Protein AF-0000000066535238 (afdb_homodimer)

Structure (mmCIF, N/CA/C/O backbone):
data_AF-0000000066535238-model_v1
#
loop_
_entity.id
_entity.type
_entity.pdbx_description
1 polymer 'Tripartite motif-containing 43A'
#
loop_
_atom_site.group_PDB
_atom_site.id
_atom_site.type_symbol
_atom_site.label_atom_id
_atom_site.label_alt_id
_atom_site.label_comp_id
_atom_site.label_asym_id
_atom_site.label_entity_id
_atom_site.label_seq_id
_atom_site.pdbx_PDB_ins_code
_atom_site.Cartn_x
_atom_site.Cartn_y
_atom_site.Cartn_z
_atom_site.occupancy
_atom_site.B_iso_or_equiv
_atom_site.auth_seq_id
_atom_site.auth_comp_id
_atom_site.auth_asym_id
_atom_site.auth_atom_id
_atom_site.pdbx_PDB_model_num
ATOM 1 N N . MET A 1 1 ? 0.594 -81.688 -51.312 1 40.34 1 MET A N 1
ATOM 2 C CA . MET A 1 1 ? -0.608 -80.875 -51.281 1 40.34 1 MET A CA 1
ATOM 3 C C . MET A 1 1 ? -0.883 -80.312 -49.906 1 40.34 1 MET A C 1
ATOM 5 O O . MET A 1 1 ? -1.292 -79.125 -49.75 1 40.34 1 MET A O 1
ATOM 9 N N . GLU A 1 2 ? -0.743 -81.188 -48.906 1 46.72 2 GLU A N 1
ATOM 10 C CA . GLU A 1 2 ? -0.999 -80.75 -47.531 1 46.72 2 GLU A CA 1
ATOM 11 C C . GLU A 1 2 ? 0.045 -79.75 -47.062 1 46.72 2 GLU A C 1
ATOM 13 O O . GLU A 1 2 ? -0.283 -78.812 -46.344 1 46.72 2 GLU A O 1
ATOM 18 N N . SER A 1 3 ? 1.258 -80 -47.406 1 51.59 3 SER A N 1
ATOM 19 C CA . SER A 1 3 ? 2.34 -79.125 -47.031 1 51.59 3 SER A CA 1
ATOM 20 C C . SER A 1 3 ? 2.143 -77.688 -47.625 1 51.59 3 SER A C 1
ATOM 22 O O . SER A 1 3 ? 2.424 -76.688 -47 1 51.59 3 SER A O 1
ATOM 24 N N . ASP A 1 4 ? 1.755 -77.688 -48.781 1 52.88 4 ASP A N 1
ATOM 25 C CA . ASP A 1 4 ? 1.523 -76.438 -49.5 1 52.88 4 ASP A CA 1
ATOM 26 C C . ASP A 1 4 ? 0.381 -75.625 -48.906 1 52.88 4 ASP A C 1
ATOM 28 O O . ASP A 1 4 ? 0.421 -74.375 -48.875 1 52.88 4 ASP A O 1
ATOM 32 N N . ASN A 1 5 ? -0.603 -76.312 -48.406 1 52.34 5 ASN A N 1
ATOM 33 C CA . ASN A 1 5 ? -1.751 -75.625 -47.781 1 52.34 5 ASN A CA 1
ATOM 34 C C . ASN A 1 5 ? -1.382 -75 -46.438 1 52.34 5 ASN A C 1
ATOM 36 O O . ASN A 1 5 ? -1.875 -73.938 -46.094 1 52.34 5 ASN A O 1
ATOM 40 N N . LEU A 1 6 ? -0.506 -75.625 -45.781 1 57 6 LEU A N 1
ATOM 41 C CA . LEU A 1 6 ? -0.069 -75.125 -44.5 1 57 6 LEU A CA 1
ATOM 42 C C . LEU A 1 6 ? 0.792 -73.875 -44.719 1 57 6 LEU A C 1
ATOM 44 O O . LEU A 1 6 ? 0.674 -72.875 -43.969 1 57 6 LEU A O 1
ATOM 48 N N . GLN A 1 7 ? 1.728 -74 -45.719 1 57.88 7 GLN A N 1
ATOM 49 C CA . GLN A 1 7 ? 2.547 -72.812 -46.031 1 57.88 7 GLN A CA 1
ATOM 50 C C . GLN A 1 7 ? 1.679 -71.625 -46.438 1 57.88 7 GLN A C 1
ATOM 52 O O . GLN A 1 7 ? 1.941 -70.5 -46.031 1 57.88 7 GLN A O 1
ATOM 57 N N . ALA A 1 8 ? 0.732 -71.875 -47.281 1 61.03 8 ALA A N 1
ATOM 58 C CA . ALA A 1 8 ? -0.195 -70.812 -47.688 1 61.03 8 ALA A CA 1
ATOM 59 C C . ALA A 1 8 ? -1 -70.312 -46.531 1 61.03 8 ALA A C 1
ATOM 61 O O . ALA A 1 8 ? -1.227 -69.062 -46.406 1 61.03 8 ALA A O 1
ATOM 62 N N . SER A 1 9 ? -1.374 -71.125 -45.656 1 62.19 9 SER A N 1
ATOM 63 C CA . SER A 1 9 ? -2.123 -70.75 -44.469 1 62.19 9 SER A CA 1
ATOM 64 C C . SER A 1 9 ? -1.26 -69.875 -43.531 1 62.19 9 SER A C 1
ATOM 66 O O . SER A 1 9 ? -1.746 -68.938 -42.906 1 62.19 9 SER A O 1
ATOM 68 N N . GLN A 1 10 ? 0.056 -70.25 -43.562 1 62.75 10 GLN A N 1
ATOM 69 C CA . GLN A 1 10 ? 0.983 -69.5 -42.719 1 62.75 10 GLN A CA 1
ATOM 70 C C . GLN A 1 10 ? 1.184 -68.062 -43.219 1 62.75 10 GLN A C 1
ATOM 72 O O . GLN A 1 10 ? 1.312 -67.125 -42.438 1 62.75 10 GLN A O 1
ATOM 77 N N . GLU A 1 11 ? 1.22 -68 -44.469 1 66.06 11 GLU A N 1
ATOM 78 C CA . GLU A 1 11 ? 1.407 -66.688 -45.062 1 66.06 11 GLU A CA 1
ATOM 79 C C . GLU A 1 11 ? 0.218 -65.75 -44.781 1 66.06 11 GLU A C 1
ATOM 81 O O . GLU A 1 11 ? 0.387 -64.562 -44.562 1 66.06 11 GLU A O 1
ATOM 86 N N . ILE A 1 12 ? -0.938 -66.375 -44.656 1 71.44 12 ILE A N 1
ATOM 87 C CA . ILE A 1 12 ? -2.158 -65.625 -44.406 1 71.44 12 ILE A CA 1
ATOM 88 C C . ILE A 1 12 ? -2.23 -65.25 -42.938 1 71.44 12 ILE A C 1
ATOM 90 O O . ILE A 1 12 ? -2.848 -64.188 -42.594 1 71.44 12 ILE A O 1
ATOM 94 N N . LEU A 1 13 ? -1.523 -65.938 -42.188 1 79.62 13 LEU A N 1
ATOM 95 C CA . LEU A 1 13 ? -1.615 -65.688 -40.75 1 79.62 13 LEU A CA 1
ATOM 96 C C . LEU A 1 13 ? -0.354 -65 -40.219 1 79.62 13 LEU A C 1
ATOM 98 O O . LEU A 1 13 ? 0.023 -65.188 -39.062 1 79.62 13 LEU A O 1
ATOM 102 N N . THR A 1 14 ? 0.366 -64.438 -41.156 1 80.5 14 THR A N 1
ATOM 103 C CA . THR A 1 14 ? 1.598 -63.719 -40.812 1 80.5 14 THR A CA 1
ATOM 104 C C . THR A 1 14 ? 1.37 -62.219 -40.75 1 80.5 14 THR A C 1
ATOM 106 O O . THR A 1 14 ? 0.759 -61.625 -41.656 1 80.5 14 THR A O 1
ATOM 109 N N . CYS A 1 15 ? 1.769 -61.625 -39.688 1 83.81 15 CYS A N 1
ATOM 110 C CA . CYS A 1 15 ? 1.675 -60.188 -39.531 1 83.81 15 CYS A CA 1
ATOM 111 C C . CYS A 1 15 ? 2.658 -59.469 -40.438 1 83.81 15 CYS A C 1
ATOM 113 O O . CYS A 1 15 ? 3.852 -59.75 -40.438 1 83.81 15 CYS A O 1
ATOM 115 N N . PHE A 1 16 ? 2.217 -58.469 -41.125 1 83.5 16 PHE A N 1
ATOM 116 C CA . PHE A 1 16 ? 3.025 -57.75 -42.094 1 83.5 16 PHE A CA 1
ATOM 117 C C . PHE A 1 16 ? 4.086 -56.906 -41.406 1 83.5 16 PHE A C 1
ATOM 119 O O . PHE A 1 16 ? 5.07 -56.5 -42.031 1 83.5 16 PHE A O 1
ATOM 126 N N . ILE A 1 17 ? 3.947 -56.688 -40.125 1 80.25 17 ILE A N 1
ATOM 127 C CA . ILE A 1 17 ? 4.859 -55.781 -39.406 1 80.25 17 ILE A CA 1
ATOM 128 C C . ILE A 1 17 ? 5.988 -56.594 -38.781 1 80.25 17 ILE A C 1
ATOM 130 O O . ILE A 1 17 ? 7.164 -56.312 -39.031 1 80.25 17 ILE A O 1
ATOM 134 N N . CYS A 1 18 ? 5.648 -57.531 -38 1 74.81 18 CYS A N 1
ATOM 135 C CA . CYS A 1 18 ? 6.672 -58.281 -37.312 1 74.81 18 CYS A CA 1
ATOM 136 C C . CYS A 1 18 ? 7.078 -59.531 -38.094 1 74.81 18 CYS A C 1
ATOM 138 O O . CYS A 1 18 ? 8.078 -60.188 -37.781 1 74.81 18 CYS A O 1
ATOM 140 N N . LEU A 1 19 ? 6.293 -59.938 -39.156 1 76.5 19 LEU A N 1
ATOM 141 C CA . LEU A 1 19 ? 6.52 -61.062 -40.062 1 76.5 19 LEU A CA 1
ATOM 142 C C . LEU A 1 19 ? 6.426 -62.406 -39.312 1 76.5 19 LEU A C 1
ATOM 144 O O . LEU A 1 19 ? 7.016 -63.406 -39.719 1 76.5 19 LEU A O 1
ATOM 148 N N . GLY A 1 20 ? 5.762 -62.344 -38.219 1 76.25 20 GLY A N 1
ATOM 149 C CA . GLY A 1 20 ? 5.449 -63.562 -37.469 1 76.25 20 GLY A CA 1
ATOM 150 C C . GLY A 1 20 ? 3.967 -63.875 -37.406 1 76.25 20 GLY A C 1
ATOM 151 O O . GLY A 1 20 ? 3.154 -63.125 -37.969 1 76.25 20 GLY A O 1
ATOM 152 N N . ILE A 1 21 ? 3.68 -65.062 -36.906 1 77.5 21 ILE A N 1
ATOM 153 C CA . ILE A 1 21 ? 2.281 -65.438 -36.719 1 77.5 21 ILE A CA 1
ATOM 154 C C . ILE A 1 21 ? 1.603 -64.5 -35.75 1 77.5 21 ILE A C 1
ATOM 156 O O . ILE A 1 21 ? 2.197 -64.062 -34.75 1 77.5 21 ILE A O 1
ATOM 160 N N . PHE A 1 22 ? 0.387 -64.188 -36.094 1 78.75 22 PHE A N 1
ATOM 161 C CA . PHE A 1 22 ? -0.356 -63.219 -35.281 1 78.75 22 PHE A CA 1
ATOM 162 C C . PHE A 1 22 ? -0.36 -63.594 -33.812 1 78.75 22 PHE A C 1
ATOM 164 O O . PHE A 1 22 ? -0.646 -64.75 -33.469 1 78.75 22 PHE A O 1
ATOM 171 N N . THR A 1 23 ? 0.102 -62.781 -32.938 1 72.44 23 THR A N 1
ATOM 172 C CA . THR A 1 23 ? 0.005 -63.031 -31.5 1 72.44 23 THR A CA 1
ATOM 173 C C . THR A 1 23 ? -1.362 -62.625 -30.969 1 72.44 23 THR A C 1
ATOM 175 O O . THR A 1 23 ? -1.988 -63.344 -30.203 1 72.44 23 THR A O 1
ATOM 178 N N . ASP A 1 24 ? -1.733 -61.469 -31.234 1 75 24 ASP A N 1
ATOM 179 C CA . ASP A 1 24 ? -3.061 -60.906 -30.984 1 75 24 ASP A CA 1
ATOM 180 C C . ASP A 1 24 ? -3.613 -60.25 -32.25 1 75 24 ASP A C 1
ATOM 182 O O . ASP A 1 24 ? -3.373 -59.062 -32.5 1 75 24 ASP A O 1
ATOM 186 N N . LEU A 1 25 ? -4.391 -61.156 -32.938 1 81.44 25 LEU A N 1
ATOM 187 C CA . LEU A 1 25 ? -4.863 -60.719 -34.281 1 81.44 25 LEU A CA 1
ATOM 188 C C . LEU A 1 25 ? -5.922 -59.625 -34.125 1 81.44 25 LEU A C 1
ATOM 190 O O . LEU A 1 25 ? -6.926 -59.812 -33.438 1 81.44 25 LEU A O 1
ATOM 194 N N . VAL A 1 26 ? -5.586 -58.5 -34.656 1 82.81 26 VAL A N 1
ATOM 195 C CA . VAL A 1 26 ? -6.551 -57.406 -34.688 1 82.81 26 VAL A CA 1
ATOM 196 C C . VAL A 1 26 ? -6.711 -56.906 -36.125 1 82.81 26 VAL A C 1
ATOM 198 O O . VAL A 1 26 ? -5.832 -57.094 -36.969 1 82.81 26 VAL A O 1
ATOM 201 N N . LEU A 1 27 ? -7.934 -56.344 -36.375 1 84.62 27 LEU A N 1
ATOM 202 C CA . LEU A 1 27 ? -8.219 -55.812 -37.688 1 84.62 27 LEU A CA 1
ATOM 203 C C . LEU A 1 27 ? -8.297 -54.281 -37.625 1 84.62 27 LEU A C 1
ATOM 205 O O . LEU A 1 27 ? -8.875 -53.719 -36.688 1 84.62 27 LEU A O 1
ATOM 209 N N . THR A 1 28 ? -7.559 -53.656 -38.531 1 85.06 28 THR A N 1
ATOM 210 C CA . THR A 1 28 ? -7.691 -52.219 -38.688 1 85.06 28 THR A CA 1
ATOM 211 C C . THR A 1 28 ? -9.039 -51.844 -39.312 1 85.06 28 THR A C 1
ATOM 213 O O . THR A 1 28 ? -9.805 -52.75 -39.688 1 85.06 28 THR A O 1
ATOM 216 N N . ARG A 1 29 ? -9.375 -50.562 -39.312 1 84 29 ARG A N 1
ATOM 217 C CA . ARG A 1 29 ? -10.633 -50.094 -39.906 1 84 29 ARG A CA 1
ATOM 218 C C . ARG A 1 29 ? -10.758 -50.5 -41.375 1 84 29 ARG A C 1
ATOM 220 O O . ARG A 1 29 ? -11.852 -50.812 -41.844 1 84 29 ARG A O 1
ATOM 227 N N . CYS A 1 30 ? -9.688 -50.594 -42.094 1 84.31 30 CYS A N 1
ATOM 228 C CA . CYS A 1 30 ? -9.703 -50.938 -43.531 1 84.31 30 CYS A CA 1
ATOM 229 C C . CYS A 1 30 ? -9.812 -52.469 -43.688 1 84.31 30 CYS A C 1
ATOM 231 O O . CYS A 1 30 ? -9.969 -52.938 -44.812 1 84.31 30 CYS A O 1
ATOM 233 N N . GLY A 1 31 ? -9.625 -53.188 -42.531 1 82.31 31 GLY A N 1
ATOM 234 C CA . GLY A 1 31 ? -9.844 -54.625 -42.562 1 82.31 31 GLY A CA 1
ATOM 235 C C . GLY A 1 31 ? -8.547 -55.406 -42.625 1 82.31 31 GLY A C 1
ATOM 236 O O . GLY A 1 31 ? -8.57 -56.656 -42.625 1 82.31 31 GLY A O 1
ATOM 237 N N . HIS A 1 32 ? -7.488 -54.75 -42.719 1 84.38 32 HIS A N 1
ATOM 238 C CA . HIS A 1 32 ? -6.219 -55.469 -42.75 1 84.38 32 HIS A CA 1
ATOM 239 C C . HIS A 1 32 ? -5.848 -56 -41.375 1 84.38 32 HIS A C 1
ATOM 241 O O . HIS A 1 32 ? -6.035 -55.281 -40.375 1 84.38 32 HIS A O 1
ATOM 247 N N . PRO A 1 33 ? -5.352 -57.25 -41.344 1 85 33 PRO A N 1
ATOM 248 C CA . PRO A 1 33 ? -5.031 -57.875 -40.062 1 85 33 PRO A CA 1
ATOM 249 C C . PRO A 1 33 ? -3.598 -57.594 -39.594 1 85 33 PRO A C 1
ATOM 251 O O . PRO A 1 33 ? -2.686 -57.562 -40.438 1 85 33 PRO A O 1
ATOM 254 N N . PHE A 1 34 ? -3.357 -57.312 -38.344 1 85.56 34 PHE A N 1
ATOM 255 C CA . PHE A 1 34 ? -2.051 -57.094 -37.719 1 85.56 34 PHE A CA 1
ATOM 256 C C . PHE A 1 34 ? -2.061 -57.594 -36.281 1 85.56 34 PHE A C 1
ATOM 258 O O . PHE A 1 34 ? -3.119 -57.906 -35.75 1 85.56 34 PHE A O 1
ATOM 265 N N . CYS A 1 35 ? -0.844 -57.812 -35.75 1 79.88 35 CYS A N 1
ATOM 266 C CA . CYS A 1 35 ? -0.789 -57.969 -34.312 1 79.88 35 CYS A CA 1
ATOM 267 C C . CYS A 1 35 ? -1.146 -56.656 -33.625 1 79.88 35 CYS A C 1
ATOM 269 O O . CYS A 1 35 ? -0.739 -55.594 -34.062 1 79.88 35 CYS A O 1
ATOM 271 N N . ARG A 1 36 ? -1.947 -56.688 -32.625 1 76.75 36 ARG A N 1
ATOM 272 C CA . ARG A 1 36 ? -2.305 -55.5 -31.875 1 76.75 36 ARG A CA 1
ATOM 273 C C . ARG A 1 36 ? -1.062 -54.688 -31.484 1 76.75 36 ARG A C 1
ATOM 275 O O . ARG A 1 36 ? -0.997 -53.5 -31.703 1 76.75 36 ARG A O 1
ATOM 282 N N . ALA A 1 37 ? -0.144 -55.438 -31 1 75.5 37 ALA A N 1
ATOM 283 C CA . ALA A 1 37 ? 1.074 -54.781 -30.531 1 75.5 37 ALA A CA 1
ATOM 284 C C . ALA A 1 37 ? 1.844 -54.156 -31.672 1 75.5 37 ALA A C 1
ATOM 286 O O . ALA A 1 37 ? 2.385 -53.062 -31.531 1 75.5 37 ALA A O 1
ATOM 287 N N . CYS A 1 38 ? 1.914 -54.906 -32.812 1 79.06 38 CYS A N 1
ATOM 288 C CA . CYS A 1 38 ? 2.627 -54.375 -33.969 1 79.06 38 CYS A CA 1
ATOM 289 C C . CYS A 1 38 ? 2.006 -53.094 -34.469 1 79.06 38 CYS A C 1
ATOM 291 O O . CYS A 1 38 ? 2.721 -52.125 -34.781 1 79.06 38 CYS A O 1
ATOM 293 N N . LEU A 1 39 ? 0.75 -53.031 -34.438 1 79.62 39 LEU A N 1
ATOM 294 C CA . LEU A 1 39 ? 0.055 -51.844 -34.906 1 79.62 39 LEU A CA 1
ATOM 295 C C . LEU A 1 39 ? 0.304 -50.656 -33.969 1 79.62 39 LEU A C 1
ATOM 297 O O . LEU A 1 39 ? 0.546 -49.531 -34.406 1 79.62 39 LEU A O 1
ATOM 301 N N . LEU A 1 40 ? 0.196 -50.906 -32.688 1 75.56 40 LEU A N 1
ATOM 302 C CA . LEU A 1 40 ? 0.366 -49.875 -31.688 1 75.56 40 LEU A CA 1
ATOM 303 C C . LEU A 1 40 ? 1.784 -49.312 -31.719 1 75.56 40 LEU A C 1
ATOM 305 O O . LEU A 1 40 ? 1.978 -48.094 -31.641 1 75.56 40 LEU A O 1
ATOM 309 N N . LEU A 1 41 ? 2.717 -50.25 -31.844 1 74.19 41 LEU A N 1
ATOM 310 C CA . LEU A 1 41 ? 4.117 -49.844 -31.844 1 74.19 41 LEU A CA 1
ATOM 311 C C . LEU A 1 41 ? 4.469 -49.094 -33.125 1 74.19 41 LEU A C 1
ATOM 313 O O . LEU A 1 41 ? 5.266 -48.156 -33.094 1 74.19 41 LEU A O 1
ATOM 317 N N . PHE A 1 42 ? 3.855 -49.594 -34.156 1 77.06 42 PHE A N 1
ATOM 318 C CA . PHE A 1 42 ? 4.051 -48.906 -35.438 1 77.06 42 PHE A CA 1
ATOM 319 C C . PHE A 1 42 ? 3.592 -47.438 -35.344 1 77.06 42 PHE A C 1
ATOM 321 O O . PHE A 1 42 ? 4.281 -46.531 -35.812 1 77.06 42 PHE A O 1
ATOM 328 N N . SER A 1 43 ? 2.523 -47.188 -34.688 1 73.69 43 SER A N 1
ATOM 329 C CA . SER A 1 43 ? 1.94 -45.844 -34.594 1 73.69 43 SER A CA 1
ATOM 330 C C . SER A 1 43 ? 2.703 -45 -33.594 1 73.69 43 SER A C 1
ATOM 332 O O . SER A 1 43 ? 2.826 -43.781 -33.781 1 73.69 43 SER A O 1
ATOM 334 N N . ALA A 1 44 ? 3.096 -45.594 -32.531 1 67.88 44 ALA A N 1
ATOM 335 C CA . ALA A 1 44 ? 3.818 -44.844 -31.5 1 67.88 44 ALA A CA 1
ATOM 336 C C . ALA A 1 44 ? 5.129 -44.281 -32.062 1 67.88 44 ALA A C 1
ATOM 338 O O . ALA A 1 44 ? 5.523 -43.156 -31.703 1 67.88 44 ALA A O 1
ATOM 339 N N . ASP A 1 45 ? 5.828 -45.094 -32.844 1 61.56 45 ASP A N 1
ATOM 340 C CA . ASP A 1 45 ? 7.125 -44.688 -33.375 1 61.56 45 ASP A CA 1
ATOM 341 C C . ASP A 1 45 ? 6.984 -43.5 -34.344 1 61.56 45 ASP A C 1
ATOM 343 O O . ASP A 1 45 ? 7.875 -42.656 -34.406 1 61.56 45 ASP A O 1
ATOM 347 N N . THR A 1 46 ? 5.871 -43.469 -35.031 1 58.12 46 THR A N 1
ATOM 348 C CA . THR A 1 46 ? 5.746 -42.469 -36.062 1 58.12 46 THR A CA 1
ATOM 349 C C . THR A 1 46 ? 5.105 -41.188 -35.531 1 58.12 46 THR A C 1
ATOM 351 O O . THR A 1 46 ? 5.055 -40.156 -36.219 1 58.12 46 THR A O 1
ATOM 354 N N . GLN A 1 47 ? 4.926 -41.188 -34.281 1 61.25 47 GLN A N 1
ATOM 355 C CA . GLN A 1 47 ? 4.266 -40.031 -33.688 1 61.25 47 GLN A CA 1
ATOM 356 C C . GLN A 1 47 ? 3.084 -39.562 -34.531 1 61.25 47 GLN A C 1
ATOM 358 O O . GLN A 1 47 ? 2.812 -38.375 -34.625 1 61.25 47 GLN A O 1
ATOM 363 N N . ILE A 1 48 ? 2.615 -40.438 -35.438 1 62.38 48 ILE A N 1
ATOM 364 C CA . ILE A 1 48 ? 1.509 -40.156 -36.344 1 62.38 48 ILE A CA 1
ATOM 365 C C . ILE A 1 48 ? 0.252 -40.875 -35.875 1 62.38 48 ILE A C 1
ATOM 367 O O . ILE A 1 48 ? 0.34 -41.906 -35.188 1 62.38 48 ILE A O 1
ATOM 371 N N . PRO A 1 49 ? -0.832 -40.281 -36.094 1 68.19 49 PRO A N 1
ATOM 372 C CA . PRO A 1 49 ? -2.082 -40.969 -35.781 1 68.19 49 PRO A CA 1
ATOM 373 C C . PRO A 1 49 ? -2.121 -42.375 -36.312 1 68.19 49 PRO A C 1
ATOM 375 O O . PRO A 1 49 ? -1.498 -42.688 -37.312 1 68.19 49 PRO A O 1
ATOM 378 N N . ILE A 1 50 ? -2.645 -43.281 -35.531 1 75.69 50 ILE A N 1
ATOM 379 C CA . ILE A 1 50 ? -2.719 -44.688 -35.844 1 75.69 50 ILE A CA 1
ATOM 380 C C . ILE A 1 50 ? -3.287 -44.875 -37.25 1 75.69 50 ILE A C 1
ATOM 382 O O . ILE A 1 50 ? -4.34 -44.312 -37.594 1 75.69 50 ILE A O 1
ATOM 386 N N . HIS A 1 51 ? -2.539 -45.375 -38.125 1 80.88 51 HIS A N 1
ATOM 387 C CA . HIS A 1 51 ? -2.977 -45.719 -39.469 1 80.88 51 HIS A CA 1
ATOM 388 C C . HIS A 1 51 ? -2.533 -47.125 -39.844 1 80.88 51 HIS A C 1
ATOM 390 O O . HIS A 1 51 ? -1.675 -47.719 -39.188 1 80.88 51 HIS A O 1
ATOM 396 N N . CYS A 1 52 ? -3.221 -47.688 -40.812 1 83 52 CYS A N 1
ATOM 397 C CA . CYS A 1 52 ? -2.84 -49.031 -41.312 1 83 52 CYS A CA 1
ATOM 398 C C . CYS A 1 52 ? -1.483 -48.969 -42 1 83 52 CYS A C 1
ATOM 400 O O . CYS A 1 52 ? -1.289 -48.188 -42.938 1 83 52 CYS A O 1
ATOM 402 N N . PRO A 1 53 ? -0.54 -49.688 -41.562 1 81.75 53 PRO A N 1
ATOM 403 C CA . PRO A 1 53 ? 0.804 -49.688 -42.156 1 81.75 53 PRO A CA 1
ATOM 404 C C . PRO A 1 53 ? 0.815 -50.125 -43.594 1 81.75 53 PRO A C 1
ATOM 406 O O . PRO A 1 53 ? 1.746 -49.781 -44.344 1 81.75 53 PRO A O 1
ATOM 409 N N . LEU A 1 54 ? -0.228 -50.844 -44.031 1 84.75 54 LEU A N 1
ATOM 410 C CA . LEU A 1 54 ? -0.253 -51.375 -45.406 1 84.75 54 LEU A CA 1
ATOM 411 C C . LEU A 1 54 ? -0.891 -50.375 -46.375 1 84.75 54 LEU A C 1
ATOM 413 O O . LEU A 1 54 ? -0.357 -50.125 -47.438 1 84.75 54 LEU A O 1
ATOM 417 N N . CYS A 1 55 ? -1.997 -49.781 -46 1 85.75 55 CYS A N 1
ATOM 418 C CA . CYS A 1 55 ? -2.701 -48.938 -46.938 1 85.75 55 CYS A CA 1
ATOM 419 C C . CYS A 1 55 ? -2.709 -47.5 -46.469 1 85.75 55 CYS A C 1
ATOM 421 O O . CYS A 1 55 ? -3.174 -46.594 -47.188 1 85.75 55 CYS A O 1
ATOM 423 N N . ARG A 1 56 ? -2.354 -47.188 -45.281 1 82.06 56 ARG A N 1
ATOM 424 C CA . ARG A 1 56 ? -2.205 -45.875 -44.688 1 82.06 56 ARG A CA 1
ATOM 425 C C . ARG A 1 56 ? -3.562 -45.281 -44.344 1 82.06 56 ARG A C 1
ATOM 427 O O . ARG A 1 56 ? -3.668 -44.062 -44.094 1 82.06 56 ARG A O 1
ATOM 434 N N . HIS A 1 57 ? -4.562 -46.062 -44.375 1 82.94 57 HIS A N 1
ATOM 435 C CA . HIS A 1 57 ? -5.879 -45.594 -43.938 1 82.94 57 HIS A CA 1
ATOM 436 C C . HIS A 1 57 ? -5.891 -45.281 -42.438 1 82.94 57 HIS A C 1
ATOM 438 O O . HIS A 1 57 ? -5.332 -46.062 -41.656 1 82.94 57 HIS A O 1
ATOM 444 N N . PRO A 1 58 ? -6.457 -44.219 -42.094 1 82.38 58 PRO A N 1
ATOM 445 C CA . PRO A 1 58 ? -6.512 -43.875 -40.656 1 82.38 58 PRO A CA 1
ATOM 446 C C . PRO A 1 58 ? -7.301 -44.875 -39.844 1 82.38 58 PRO A C 1
ATOM 448 O O . PRO A 1 58 ? -8.312 -45.406 -40.312 1 82.38 58 PRO A O 1
ATOM 451 N N . SER A 1 59 ? -6.758 -45.312 -38.688 1 77.69 59 SER A N 1
ATOM 452 C CA . SER A 1 59 ? -7.426 -46.219 -37.781 1 77.69 59 SER A CA 1
ATOM 453 C C . SER A 1 59 ? -7.422 -45.688 -36.344 1 77.69 59 SER A C 1
ATOM 455 O O . SER A 1 59 ? -6.664 -44.781 -36.031 1 77.69 59 SER A O 1
ATOM 457 N N . LYS A 1 60 ? -8.453 -46.125 -35.625 1 65 60 LYS A N 1
ATOM 458 C CA . LYS A 1 60 ? -8.531 -45.781 -34.219 1 65 60 LYS A CA 1
ATOM 459 C C . LYS A 1 60 ? -7.867 -46.844 -33.344 1 65 60 LYS A C 1
ATOM 461 O O . LYS A 1 60 ? -7.727 -48 -33.781 1 65 60 LYS A O 1
ATOM 466 N N . PRO A 1 61 ? -7.305 -46.5 -32.219 1 64.94 61 PRO A N 1
ATOM 467 C CA . PRO A 1 61 ? -6.598 -47.469 -31.359 1 64.94 61 PRO A CA 1
ATOM 468 C C . PRO A 1 61 ? -7.488 -48.594 -30.891 1 64.94 61 PRO A C 1
ATOM 470 O O . PRO A 1 61 ? -6.984 -49.625 -30.422 1 64.94 61 PRO A O 1
ATOM 473 N N . ASN A 1 62 ? -8.75 -48.469 -30.953 1 68.12 62 ASN A N 1
ATOM 474 C CA . ASN A 1 62 ? -9.633 -49.562 -30.547 1 68.12 62 ASN A CA 1
ATOM 475 C C . ASN A 1 62 ? -9.773 -50.625 -31.641 1 68.12 62 ASN A C 1
ATOM 477 O O . ASN A 1 62 ? -10.766 -50.625 -32.375 1 68.12 62 ASN A O 1
ATOM 481 N N . PHE A 1 63 ? -8.828 -51.531 -31.703 1 72.25 63 PHE A N 1
ATOM 482 C CA . PHE A 1 63 ? -8.789 -52.562 -32.719 1 72.25 63 PHE A CA 1
ATOM 483 C C . PHE A 1 63 ? -9.789 -53.656 -32.438 1 72.25 63 PHE A C 1
ATOM 485 O O . PHE A 1 63 ? -10.023 -54 -31.266 1 72.25 63 PHE A O 1
ATOM 492 N N . ARG A 1 64 ? -10.531 -54.125 -33.438 1 73.81 64 ARG A N 1
ATOM 493 C CA . ARG A 1 64 ? -11.438 -55.25 -33.281 1 73.81 64 ARG A CA 1
ATOM 494 C C . ARG A 1 64 ? -10.672 -56.562 -33.25 1 73.81 64 ARG A C 1
ATOM 496 O O . ARG A 1 64 ? -9.766 -56.781 -34.062 1 73.81 64 ARG A O 1
ATOM 503 N N . THR A 1 65 ? -10.883 -57.188 -32.125 1 69.81 65 THR A N 1
ATOM 504 C CA . THR A 1 65 ? -10.312 -58.531 -32.062 1 69.81 65 THR A CA 1
ATOM 505 C C . THR A 1 65 ? -11.008 -59.469 -33.031 1 69.81 65 THR A C 1
ATOM 507 O O . THR A 1 65 ? -12.242 -59.5 -33.094 1 69.81 65 THR A O 1
ATOM 510 N N . ALA A 1 66 ? -10.297 -60.062 -34 1 69.25 66 ALA A N 1
ATOM 511 C CA . ALA A 1 66 ? -10.875 -61.031 -34.906 1 69.25 66 ALA A CA 1
ATOM 512 C C . ALA A 1 66 ? -10.961 -62.406 -34.281 1 69.25 66 ALA A C 1
ATOM 514 O O . ALA A 1 66 ? -9.984 -63.156 -34.281 1 69.25 66 ALA A O 1
ATOM 515 N N . ILE A 1 67 ? -12.055 -62.844 -33.688 1 66.25 67 ILE A N 1
ATOM 516 C CA . ILE A 1 67 ? -12.281 -64.062 -32.906 1 66.25 67 ILE A CA 1
ATOM 517 C C . ILE A 1 67 ? -11.953 -65.25 -33.781 1 66.25 67 ILE A C 1
ATOM 519 O O . ILE A 1 67 ? -11.234 -66.188 -33.344 1 66.25 67 ILE A O 1
ATOM 523 N N . PRO A 1 68 ? -12.508 -65.375 -35 1 65.81 68 PRO A N 1
ATOM 524 C CA . PRO A 1 68 ? -12.195 -66.562 -35.781 1 65.81 68 PRO A CA 1
ATOM 525 C C . PRO A 1 68 ? -10.703 -66.688 -36.062 1 65.81 68 PRO A C 1
ATOM 527 O O . PRO A 1 68 ? -10.188 -67.812 -36.094 1 65.81 68 PRO A O 1
ATOM 530 N N . GLY A 1 69 ? -10.062 -65.625 -36.062 1 70.44 69 GLY A N 1
ATOM 531 C CA . GLY A 1 69 ? -8.633 -65.625 -36.344 1 70.44 69 GLY A CA 1
ATOM 532 C C . GLY A 1 69 ? -7.824 -66.188 -35.156 1 70.44 69 GLY A C 1
ATOM 533 O O . GLY A 1 69 ? -6.809 -66.812 -35.375 1 70.44 69 GLY A O 1
ATOM 534 N N . LYS A 1 70 ? -8.336 -66.062 -34 1 73.44 70 LYS A N 1
ATOM 535 C CA . LYS A 1 70 ? -7.645 -66.562 -32.812 1 73.44 70 LYS A CA 1
ATOM 536 C C . LYS A 1 70 ? -7.562 -68.062 -32.844 1 73.44 70 LYS A C 1
ATOM 538 O O . LYS A 1 70 ? -6.523 -68.688 -32.5 1 73.44 70 LYS A O 1
ATOM 543 N N . LYS A 1 71 ? -8.648 -68.688 -33.219 1 75 71 LYS A N 1
ATOM 544 C CA . LYS A 1 71 ? -8.672 -70.188 -33.281 1 75 71 LYS A CA 1
ATOM 545 C C . LYS A 1 71 ? -7.699 -70.688 -34.344 1 75 71 LYS A C 1
ATOM 547 O O . LYS A 1 71 ? -6.996 -71.688 -34.125 1 75 71 LYS A O 1
ATOM 552 N N . LEU A 1 72 ? -7.801 -70 -35.438 1 75.5 72 LEU A N 1
ATOM 553 C CA . LEU A 1 72 ? -6.918 -70.375 -36.531 1 75.5 72 LEU A CA 1
ATOM 554 C C . LEU A 1 72 ? -5.453 -70.25 -36.125 1 75.5 72 LEU A C 1
ATOM 556 O O . LEU A 1 72 ? -4.637 -71.125 -36.438 1 75.5 72 LEU A O 1
ATOM 560 N N . ILE A 1 73 ? -5.195 -69.25 -35.406 1 76.19 73 ILE A N 1
ATOM 561 C CA . ILE A 1 73 ? -3.826 -69 -34.938 1 76.19 73 ILE A CA 1
ATOM 562 C C . ILE A 1 73 ? -3.396 -70.125 -33.969 1 76.19 73 ILE A C 1
ATOM 564 O O . ILE A 1 73 ? -2.275 -70.625 -34.062 1 76.19 73 ILE A O 1
ATOM 568 N N . SER A 1 74 ? -4.27 -70.5 -33.156 1 74.38 74 SER A N 1
ATOM 569 C CA . SER A 1 74 ? -3.98 -71.562 -32.219 1 74.38 74 SER A CA 1
ATOM 570 C C . SER A 1 74 ? -3.686 -72.875 -32.938 1 74.38 74 SER A C 1
ATOM 572 O O . SER A 1 74 ? -2.799 -73.625 -32.531 1 74.38 74 SER A O 1
ATOM 574 N N . ILE A 1 75 ? -4.441 -73.125 -34 1 75.38 75 ILE A N 1
ATOM 575 C CA . ILE A 1 75 ? -4.273 -74.375 -34.781 1 75.38 75 ILE A CA 1
ATOM 576 C C . ILE A 1 75 ? -2.91 -74.375 -35.469 1 75.38 75 ILE A C 1
ATOM 578 O O . ILE A 1 75 ? -2.191 -75.375 -35.438 1 75.38 75 ILE A O 1
ATOM 582 N N . VAL A 1 76 ? -2.652 -73.25 -36 1 74.94 76 VAL A N 1
ATOM 583 C CA . VAL A 1 76 ? -1.388 -73.125 -36.719 1 74.94 76 VAL A CA 1
ATOM 584 C C . VAL A 1 76 ? -0.222 -73.312 -35.75 1 74.94 76 VAL A C 1
ATOM 586 O O . VAL A 1 76 ? 0.777 -73.938 -36.062 1 74.94 76 VAL A O 1
ATOM 589 N N . ARG A 1 77 ? -0.32 -72.812 -34.594 1 72.88 77 ARG A N 1
ATOM 590 C CA . ARG A 1 77 ? 0.722 -72.875 -33.562 1 72.88 77 ARG A CA 1
ATOM 591 C C . ARG A 1 77 ? 0.92 -74.375 -33.156 1 72.88 77 ARG A C 1
ATOM 593 O O . ARG A 1 77 ? 2.055 -74.812 -33 1 72.88 77 ARG A O 1
ATOM 600 N N . LYS A 1 78 ? -0.154 -75 -33.062 1 73.88 78 LYS A N 1
ATOM 601 C CA . LYS A 1 78 ? -0.096 -76.375 -32.688 1 73.88 78 LYS A CA 1
ATOM 602 C C . LYS A 1 78 ? 0.593 -77.25 -33.781 1 73.88 78 LYS A C 1
ATOM 604 O O . LYS A 1 78 ? 1.382 -78.125 -33.469 1 73.88 78 LYS A O 1
ATOM 609 N N . GLU A 1 79 ? 0.251 -76.875 -34.969 1 75.56 79 GLU A N 1
ATOM 610 C CA . GLU A 1 79 ? 0.856 -77.625 -36.062 1 75.56 79 GLU A CA 1
ATOM 611 C C . GLU A 1 79 ? 2.361 -77.375 -36.156 1 75.56 79 GLU A C 1
ATOM 613 O O . GLU A 1 79 ? 3.131 -78.25 -36.438 1 75.56 79 GLU A O 1
ATOM 618 N N . ARG A 1 80 ? 2.768 -76.25 -35.844 1 72.81 80 ARG A N 1
ATOM 619 C CA . ARG A 1 80 ? 4.188 -75.875 -35.844 1 72.81 80 ARG A CA 1
ATOM 620 C C . ARG A 1 80 ? 4.926 -76.688 -34.75 1 72.81 80 ARG A C 1
ATOM 622 O O . ARG A 1 80 ? 6.055 -77.125 -34.969 1 72.81 80 ARG A O 1
ATOM 629 N N . ILE A 1 81 ? 4.312 -76.75 -33.688 1 72.38 81 ILE A N 1
ATOM 630 C CA . ILE A 1 81 ? 4.883 -77.5 -32.562 1 72.38 81 ILE A CA 1
ATOM 631 C C . ILE A 1 81 ? 5.047 -79 -32.969 1 72.38 81 ILE A C 1
ATOM 633 O O . ILE A 1 81 ? 6.09 -79.562 -32.719 1 72.38 81 ILE A O 1
ATOM 637 N N . LYS A 1 82 ? 4.031 -79.5 -33.594 1 72.75 82 LYS A N 1
ATOM 638 C CA . LYS A 1 82 ? 4.07 -80.875 -34.031 1 72.75 82 LYS A CA 1
ATOM 639 C C . LYS A 1 82 ? 5.203 -81.125 -35.031 1 72.75 82 LYS A C 1
ATOM 641 O O . LYS A 1 82 ? 5.914 -82.125 -34.938 1 72.75 82 LYS A O 1
ATOM 646 N N . LYS A 1 83 ? 5.27 -80.25 -35.906 1 75.31 83 LYS A N 1
ATOM 647 C CA . LYS A 1 83 ? 6.32 -80.375 -36.938 1 75.31 83 LYS A CA 1
ATOM 648 C C . LYS A 1 83 ? 7.703 -80.25 -36.281 1 75.31 83 LYS A C 1
ATOM 650 O O . LYS A 1 83 ? 8.617 -81 -36.656 1 75.31 83 LYS A O 1
ATOM 655 N N . TYR A 1 84 ? 7.887 -79.438 -35.312 1 70.19 84 TYR A N 1
ATOM 656 C CA . TYR A 1 84 ? 9.148 -79.312 -34.594 1 70.19 84 TYR A CA 1
ATOM 657 C C . TYR A 1 84 ? 9.492 -80.562 -33.844 1 70.19 84 TYR A C 1
ATOM 659 O O . TYR A 1 84 ? 10.633 -81.062 -33.875 1 70.19 84 TYR A O 1
ATOM 667 N N . LEU A 1 85 ? 8.523 -81.188 -33.312 1 70.94 85 LEU A N 1
ATOM 668 C CA . LEU A 1 85 ? 8.711 -82.375 -32.5 1 70.94 85 LEU A CA 1
ATOM 669 C C . LEU A 1 85 ? 9.023 -83.562 -33.406 1 70.94 85 LEU A C 1
ATOM 671 O O . LEU A 1 85 ? 9.633 -84.562 -32.938 1 70.94 85 LEU A O 1
ATOM 675 N N . SER A 1 86 ? 8.516 -83.438 -34.562 1 71.94 86 SER A N 1
ATOM 676 C CA . SER A 1 86 ? 8.711 -84.562 -35.469 1 71.94 86 SER A CA 1
ATOM 677 C C . SER A 1 86 ? 10.117 -84.562 -36.062 1 71.94 86 SER A C 1
ATOM 679 O O . SER A 1 86 ? 10.562 -85.562 -36.625 1 71.94 86 SER A O 1
ATOM 681 N N . SER A 1 87 ? 10.773 -83.5 -35.875 1 72.62 87 SER A N 1
ATOM 682 C CA . SER A 1 87 ? 12.117 -83.375 -36.438 1 72.62 87 SER A CA 1
ATOM 683 C C . SER A 1 87 ? 13.094 -84.25 -35.656 1 72.62 87 SER A C 1
ATOM 685 O O . SER A 1 87 ? 12.961 -84.438 -34.438 1 72.62 87 SER A O 1
ATOM 687 N N . GLU A 1 88 ? 14.008 -85 -36.312 1 75.19 88 GLU A N 1
ATOM 688 C CA . GLU A 1 88 ? 14.984 -85.875 -35.781 1 75.19 88 GLU A CA 1
ATOM 689 C C . GLU A 1 88 ? 15.922 -85.188 -34.781 1 75.19 88 GLU A C 1
ATOM 691 O O . GLU A 1 88 ? 16.453 -85.875 -33.875 1 75.19 88 GLU A O 1
ATOM 696 N N . GLU A 1 89 ? 16.047 -83.938 -34.812 1 73.56 89 GLU A N 1
ATOM 697 C CA . GLU A 1 89 ? 16.969 -83.188 -33.969 1 73.56 89 GLU A CA 1
ATOM 698 C C . GLU A 1 89 ? 16.469 -83.125 -32.531 1 73.56 89 GLU A C 1
ATOM 700 O O . GLU A 1 89 ? 17.25 -82.875 -31.594 1 73.56 89 GLU A O 1
ATOM 705 N N . HIS A 1 90 ? 15.227 -83.562 -32.281 1 74.5 90 HIS A N 1
ATOM 706 C CA . HIS A 1 90 ? 14.695 -83.438 -30.922 1 74.5 90 HIS A CA 1
ATOM 707 C C . HIS A 1 90 ? 14.43 -84.812 -30.312 1 74.5 90 HIS A C 1
ATOM 709 O O . HIS A 1 90 ? 13.656 -84.938 -29.359 1 74.5 90 HIS A O 1
ATOM 715 N N . LYS A 1 91 ? 15.133 -85.688 -30.828 1 82.88 91 LYS A N 1
ATOM 716 C CA . LYS A 1 91 ? 15.086 -87 -30.25 1 82.88 91 LYS A CA 1
ATOM 717 C C . LYS A 1 91 ? 16.156 -87.188 -29.172 1 82.88 91 LYS A C 1
ATOM 719 O O . LYS A 1 91 ? 17.219 -86.562 -29.234 1 82.88 91 LYS A O 1
ATOM 724 N N . CYS A 1 92 ? 15.695 -87.938 -28.125 1 86.69 92 CYS A N 1
ATOM 725 C CA . CYS A 1 92 ? 16.625 -88.188 -27.031 1 86.69 92 CYS A CA 1
ATOM 726 C C . CYS A 1 92 ? 17.844 -88.938 -27.547 1 86.69 92 CYS A C 1
ATOM 728 O O . CYS A 1 92 ? 17.688 -89.938 -28.266 1 86.69 92 CYS A O 1
ATOM 730 N N . MET A 1 93 ? 19.047 -88.5 -27.281 1 83.69 93 MET A N 1
ATOM 731 C CA . MET A 1 93 ? 20.281 -89.125 -27.734 1 83.69 93 MET A CA 1
ATOM 732 C C . MET A 1 93 ? 20.453 -90.5 -27.125 1 83.69 93 MET A C 1
ATOM 734 O O . MET A 1 93 ? 20.969 -91.438 -27.781 1 83.69 93 MET A O 1
ATOM 738 N N . THR A 1 94 ? 19.953 -90.688 -25.922 1 86.19 94 THR A N 1
ATOM 739 C CA . THR A 1 94 ? 20.156 -91.938 -25.188 1 86.19 94 THR A CA 1
ATOM 740 C C . THR A 1 94 ? 19.141 -92.938 -25.594 1 86.19 94 THR A C 1
ATOM 742 O O . THR A 1 94 ? 19.484 -94.125 -25.844 1 86.19 94 THR A O 1
ATOM 745 N N . HIS A 1 95 ? 17.875 -92.562 -25.781 1 89.5 95 HIS A N 1
ATOM 746 C CA . HIS A 1 95 ? 16.812 -93.5 -25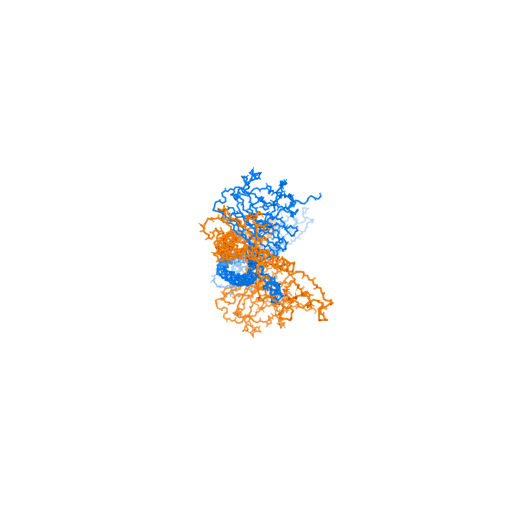.953 1 89.5 95 HIS A CA 1
ATOM 747 C C . HIS A 1 95 ? 16.219 -93.438 -27.344 1 89.5 95 HIS A C 1
ATOM 749 O O . HIS A 1 95 ? 15.352 -94.25 -27.703 1 89.5 95 HIS A O 1
ATOM 755 N N . LYS A 1 96 ? 16.656 -92.5 -28.109 1 85.56 96 LYS A N 1
ATOM 756 C CA . LYS A 1 96 ? 16.266 -92.312 -29.5 1 85.56 96 LYS A CA 1
ATOM 757 C C . LYS A 1 96 ? 14.75 -92.125 -29.625 1 85.56 96 LYS A C 1
ATOM 759 O O . LYS A 1 96 ? 14.141 -92.5 -30.609 1 85.56 96 LYS A O 1
ATOM 764 N N . GLU A 1 97 ? 14.141 -91.75 -28.484 1 86.5 97 GLU A N 1
ATOM 765 C CA . GLU A 1 97 ? 12.719 -91.438 -28.453 1 86.5 97 GLU A CA 1
ATOM 766 C C . GLU A 1 97 ? 12.5 -89.938 -28.516 1 86.5 97 GLU A C 1
ATOM 768 O O . GLU A 1 97 ? 13.391 -89.125 -28.172 1 86.5 97 GLU A O 1
ATOM 773 N N . ARG A 1 98 ? 11.352 -89.625 -29.031 1 84.88 98 ARG A N 1
ATOM 774 C CA . ARG A 1 98 ? 10.992 -88.25 -29.125 1 84.88 98 ARG A CA 1
ATOM 775 C C . ARG A 1 98 ? 10.836 -87.625 -27.734 1 84.88 98 ARG A C 1
ATOM 777 O O . ARG A 1 98 ? 10.289 -88.25 -26.828 1 84.88 98 ARG A O 1
ATOM 784 N N . LYS A 1 99 ? 11.422 -86.438 -27.594 1 86.31 99 LYS A N 1
ATOM 785 C CA . LYS A 1 99 ? 11.297 -85.688 -26.328 1 86.31 99 LYS A CA 1
ATOM 786 C C . LYS A 1 99 ? 9.938 -85 -26.234 1 86.31 99 LYS A C 1
ATOM 788 O O . LYS A 1 99 ? 9.773 -83.875 -26.703 1 86.31 99 LYS A O 1
ATOM 793 N N . THR A 1 100 ? 8.938 -85.625 -25.641 1 83.75 100 THR A N 1
ATOM 794 C CA . THR A 1 100 ? 7.574 -85.125 -25.609 1 83.75 100 THR A CA 1
ATOM 795 C C . THR A 1 100 ? 7.215 -84.625 -24.219 1 83.75 100 THR A C 1
ATOM 797 O O . THR A 1 100 ? 6.129 -84.062 -24 1 83.75 100 THR A O 1
ATOM 800 N N . ILE A 1 101 ? 8.141 -84.812 -23.297 1 89.12 101 ILE A N 1
ATOM 801 C CA . ILE A 1 101 ? 7.844 -84.438 -21.906 1 89.12 101 ILE A CA 1
ATOM 802 C C . ILE A 1 101 ? 8.734 -83.312 -21.469 1 89.12 101 ILE A C 1
ATOM 804 O O . ILE A 1 101 ? 9.938 -83.25 -21.766 1 89.12 101 ILE A O 1
ATOM 808 N N . PHE A 1 102 ? 8.133 -82.312 -20.875 1 89.19 102 PHE A N 1
ATOM 809 C CA . PHE A 1 102 ? 8.852 -81.125 -20.344 1 89.19 102 PHE A CA 1
ATOM 810 C C . PHE A 1 102 ? 8.938 -81.188 -18.828 1 89.19 102 PHE A C 1
ATOM 812 O O . PHE A 1 102 ? 7.926 -81.375 -18.156 1 89.19 102 PHE A O 1
ATOM 819 N N . CYS A 1 103 ? 10.109 -81.188 -18.266 1 89.56 103 CYS A N 1
ATOM 820 C CA . CYS A 1 103 ? 10.32 -81.125 -16.828 1 89.56 103 CYS A CA 1
ATOM 821 C C . CYS A 1 103 ? 10.281 -79.688 -16.328 1 89.56 103 CYS A C 1
ATOM 823 O O . CYS A 1 103 ? 11.148 -78.875 -16.688 1 89.56 103 CYS A O 1
ATOM 825 N N . ASP A 1 104 ? 9.406 -79.25 -15.484 1 83.25 104 ASP A N 1
ATOM 826 C CA . ASP A 1 104 ? 9.172 -77.875 -15.055 1 83.25 104 ASP A CA 1
ATOM 827 C C . ASP A 1 104 ? 10.312 -77.375 -14.18 1 83.25 104 ASP A C 1
ATOM 829 O O . ASP A 1 104 ? 10.688 -76.25 -14.25 1 83.25 104 ASP A O 1
ATOM 833 N N . GLU A 1 105 ? 10.789 -78.25 -13.359 1 84.25 105 GLU A N 1
ATOM 834 C CA . GLU A 1 105 ? 11.82 -77.812 -12.406 1 84.25 105 GLU A CA 1
ATOM 835 C C . GLU A 1 105 ? 13.156 -77.562 -13.102 1 84.25 105 GLU A C 1
ATOM 837 O O . GLU A 1 105 ? 13.828 -76.625 -12.82 1 84.25 105 GLU A O 1
ATOM 842 N N . ASN A 1 106 ? 13.531 -78.5 -14.023 1 82.31 106 ASN A N 1
ATOM 843 C CA . ASN A 1 106 ? 14.82 -78.375 -14.688 1 82.31 106 ASN A CA 1
ATOM 844 C C . ASN A 1 106 ? 14.695 -77.625 -16.016 1 82.31 106 ASN A C 1
ATOM 846 O O . ASN A 1 106 ? 15.711 -77.25 -16.609 1 82.31 106 ASN A O 1
ATOM 850 N N . ARG A 1 107 ? 13.508 -77.438 -16.531 1 81.94 107 ARG A N 1
ATOM 851 C CA . ARG A 1 107 ? 13.203 -76.75 -17.766 1 81.94 107 ARG A CA 1
ATOM 852 C C . ARG A 1 107 ? 13.898 -77.375 -18.953 1 81.94 107 ARG A C 1
ATOM 854 O O . ARG A 1 107 ? 14.531 -76.688 -19.766 1 81.94 107 ARG A O 1
ATOM 861 N N . VAL A 1 108 ? 13.812 -78.625 -19.031 1 82.56 108 VAL A N 1
ATOM 862 C CA . VAL A 1 108 ? 14.414 -79.375 -20.141 1 82.56 108 VAL A CA 1
ATOM 863 C C . VAL A 1 108 ? 13.383 -80.375 -20.734 1 82.56 108 VAL A C 1
ATOM 865 O O . VAL A 1 108 ? 12.422 -80.75 -20.062 1 82.56 108 VAL A O 1
ATOM 868 N N . LEU A 1 109 ? 13.594 -80.688 -21.984 1 84.62 109 LEU A N 1
ATOM 869 C CA . LEU A 1 109 ? 12.766 -81.688 -22.688 1 84.62 109 LEU A CA 1
ATOM 870 C C . LEU A 1 109 ? 13.297 -83.125 -22.469 1 84.62 109 LEU A C 1
ATOM 872 O O . LEU A 1 109 ? 14.508 -83.312 -22.516 1 84.62 109 LEU A O 1
ATOM 876 N N . LEU A 1 110 ? 12.305 -83.938 -22.141 1 87.31 110 LEU A N 1
ATOM 877 C CA . LEU A 1 110 ? 12.664 -85.312 -21.828 1 87.31 110 LEU A CA 1
ATOM 878 C C . LEU A 1 110 ? 11.867 -86.312 -22.688 1 87.31 110 LEU A C 1
ATOM 880 O O . LEU A 1 110 ? 10.766 -85.938 -23.141 1 87.31 110 LEU A O 1
ATOM 884 N N . CYS A 1 111 ? 12.539 -87.438 -23 1 88.56 111 CYS A N 1
ATOM 885 C CA . CYS A 1 111 ? 11.758 -88.5 -23.547 1 88.56 111 CYS A CA 1
ATOM 886 C C . CYS A 1 111 ? 11.023 -89.25 -22.438 1 88.56 111 CYS A C 1
ATOM 888 O O . CYS A 1 111 ? 11.195 -88.938 -21.25 1 88.56 111 CYS A O 1
ATOM 890 N N . GLN A 1 112 ? 10.18 -90.25 -22.734 1 88.38 112 GLN A N 1
ATOM 891 C CA . GLN A 1 112 ? 9.352 -91 -21.766 1 88.38 112 GLN A CA 1
ATOM 892 C C . GLN A 1 112 ? 10.219 -91.75 -20.766 1 88.38 112 GLN A C 1
ATOM 894 O O . GLN A 1 112 ? 9.898 -91.812 -19.578 1 88.38 112 GLN A O 1
ATOM 899 N N . LEU A 1 113 ? 11.336 -92.25 -21.234 1 90.69 113 LEU A N 1
ATOM 900 C CA . LEU A 1 113 ? 12.211 -93 -20.375 1 90.69 113 LEU A CA 1
ATOM 901 C C . LEU A 1 113 ? 13.055 -92.125 -19.484 1 90.69 113 LEU A C 1
ATOM 903 O O . LEU A 1 113 ? 13.266 -92.438 -18.312 1 90.69 113 LEU A O 1
ATOM 907 N N . CYS A 1 114 ? 13.5 -91.062 -20.078 1 90.62 114 CYS A N 1
ATOM 908 C CA . CYS A 1 114 ? 14.297 -90.062 -19.312 1 90.62 114 CYS A CA 1
ATOM 909 C C . CYS A 1 114 ? 13.469 -89.438 -18.203 1 90.62 114 CYS A C 1
ATOM 911 O O . CYS A 1 114 ? 14 -89.062 -17.172 1 90.62 114 CYS A O 1
ATOM 913 N N . SER A 1 115 ? 12.141 -89.312 -18.375 1 90.31 115 SER A N 1
ATOM 914 C CA . SER A 1 115 ? 11.25 -88.75 -17.391 1 90.31 115 SER A CA 1
ATOM 915 C C . SER A 1 115 ? 11.164 -89.625 -16.125 1 90.31 115 SER A C 1
ATOM 917 O O . SER A 1 115 ? 10.852 -89.125 -15.047 1 90.31 115 SER A O 1
ATOM 919 N N . LYS A 1 116 ? 11.492 -90.875 -16.328 1 88.06 116 LYS A N 1
ATOM 920 C CA . LYS A 1 116 ? 11.406 -91.812 -15.203 1 88.06 116 LYS A CA 1
ATOM 921 C C . LYS A 1 116 ? 12.773 -92 -14.555 1 88.06 116 LYS A C 1
ATOM 923 O O . LYS A 1 116 ? 12.922 -92.875 -13.656 1 88.06 116 LYS A O 1
ATOM 928 N N . SER A 1 117 ? 13.664 -91.25 -15.055 1 88.56 117 SER A N 1
ATOM 929 C CA . SER A 1 117 ? 15.016 -91.375 -14.508 1 88.56 117 SER A CA 1
ATOM 930 C C . SER A 1 117 ? 15.102 -90.812 -13.109 1 88.56 117 SER A C 1
ATOM 932 O O . SER A 1 117 ? 14.227 -90 -12.703 1 88.56 117 SER A O 1
ATOM 934 N N . GLN A 1 118 ? 16.172 -91.062 -12.352 1 86.88 118 GLN A N 1
ATOM 935 C CA . GLN A 1 118 ? 16.375 -90.625 -10.977 1 86.88 118 GLN A CA 1
ATOM 936 C C . GLN A 1 118 ? 16.484 -89.125 -10.883 1 86.88 118 GLN A C 1
ATOM 938 O O . GLN A 1 118 ? 16.062 -88.5 -9.898 1 86.88 118 GLN A O 1
ATOM 943 N N . GLU A 1 119 ? 16.984 -88.562 -11.922 1 87.94 119 GLU A N 1
ATOM 944 C CA . GLU A 1 119 ? 17.234 -87.062 -11.922 1 87.94 119 GLU A CA 1
ATOM 945 C C . GLU A 1 119 ? 15.922 -86.312 -12 1 87.94 119 GLU A C 1
ATOM 947 O O . GLU A 1 119 ? 15.82 -85.188 -11.469 1 87.94 119 GLU A O 1
ATOM 952 N N . HIS A 1 120 ? 14.828 -86.938 -12.664 1 89 120 HIS A N 1
ATOM 953 C CA . HIS A 1 120 ? 13.625 -86.125 -12.953 1 89 120 HIS A CA 1
ATOM 954 C C . HIS A 1 120 ? 12.391 -86.812 -12.312 1 89 120 HIS A C 1
ATOM 956 O O . HIS A 1 120 ? 11.297 -86.25 -12.375 1 89 120 HIS A O 1
ATOM 962 N N . ARG A 1 121 ? 12.438 -87.938 -11.688 1 84.44 121 ARG A N 1
ATOM 963 C CA . ARG A 1 121 ? 11.32 -88.75 -11.18 1 84.44 121 ARG A CA 1
ATOM 964 C C . ARG A 1 121 ? 10.477 -87.938 -10.195 1 84.44 121 ARG A C 1
ATOM 966 O O . ARG A 1 121 ? 9.25 -88 -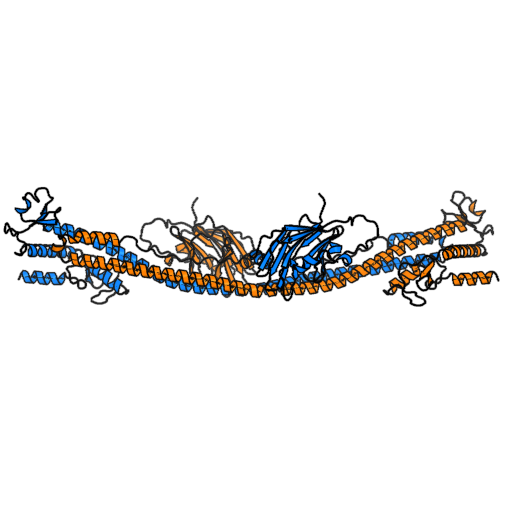10.211 1 84.44 121 ARG A O 1
ATOM 973 N N . GLY A 1 122 ? 10.992 -87.062 -9.375 1 84.25 122 GLY A N 1
ATOM 974 C CA . GLY A 1 122 ? 10.25 -86.312 -8.391 1 84.25 122 GLY A CA 1
ATOM 975 C C . GLY A 1 122 ? 9.836 -84.938 -8.883 1 84.25 122 GLY A C 1
ATOM 976 O O . GLY A 1 122 ? 9.234 -84.125 -8.141 1 84.25 122 GLY A O 1
ATOM 977 N N . HIS A 1 123 ? 10.023 -84.688 -10.18 1 89.38 123 HIS A N 1
ATOM 978 C CA . HIS A 1 123 ? 9.734 -83.375 -10.703 1 89.38 123 HIS A CA 1
ATOM 979 C C . HIS A 1 123 ? 8.344 -83.312 -11.336 1 89.38 123 HIS A C 1
ATOM 981 O O . HIS A 1 123 ? 7.715 -84.375 -11.539 1 89.38 123 HIS A O 1
ATOM 987 N N . ARG A 1 124 ? 7.809 -82.188 -11.531 1 89.94 124 ARG A N 1
ATOM 988 C CA . ARG A 1 124 ? 6.543 -82 -12.234 1 89.94 124 ARG A CA 1
ATOM 989 C C . ARG A 1 124 ? 6.75 -82.062 -13.75 1 89.94 124 ARG A C 1
ATOM 991 O O . ARG A 1 124 ? 7.551 -81.312 -14.297 1 89.94 124 ARG A O 1
ATOM 998 N N . HIS A 1 125 ? 6.066 -83.062 -14.438 1 88.81 125 HIS A N 1
ATOM 999 C CA . HIS A 1 125 ? 6.184 -83.25 -15.883 1 88.81 125 HIS A CA 1
ATOM 1000 C C . HIS A 1 125 ? 4.891 -82.875 -16.594 1 88.81 125 HIS A C 1
ATOM 1002 O O . HIS A 1 125 ? 3.801 -83 -16.031 1 88.81 125 HIS A O 1
ATOM 1008 N N . CYS A 1 126 ? 5.047 -82.188 -17.656 1 87.88 126 CYS A N 1
ATOM 1009 C CA . CYS A 1 126 ? 3.896 -81.938 -18.516 1 87.88 126 CYS A CA 1
ATOM 1010 C C . CYS A 1 126 ? 4.242 -82.188 -19.984 1 87.88 126 CYS A C 1
ATOM 1012 O O . CYS A 1 126 ? 5.418 -82.25 -20.344 1 87.88 126 CYS A O 1
ATOM 1014 N N . HIS A 1 127 ? 3.211 -82.562 -20.688 1 87.31 127 HIS A N 1
ATOM 1015 C CA . HIS A 1 127 ? 3.424 -82.75 -22.109 1 87.31 127 HIS A CA 1
ATOM 1016 C C . HIS A 1 127 ? 3.938 -81.5 -22.781 1 87.31 127 HIS A C 1
ATOM 1018 O O . HIS A 1 127 ? 3.545 -80.375 -22.406 1 87.31 127 HIS A O 1
ATOM 1024 N N . ILE A 1 128 ? 4.805 -81.562 -23.688 1 80.69 128 ILE A N 1
ATOM 1025 C CA . ILE A 1 128 ? 5.469 -80.438 -24.344 1 80.69 128 ILE A CA 1
ATOM 1026 C C . ILE A 1 128 ? 4.422 -79.5 -24.891 1 80.69 128 ILE A C 1
ATOM 1028 O O . ILE A 1 128 ? 4.602 -78.25 -24.828 1 80.69 128 ILE A O 1
ATOM 1032 N N . GLU A 1 129 ? 3.369 -80 -25.5 1 76.25 129 GLU A N 1
ATOM 1033 C CA . GLU A 1 129 ? 2.32 -79.125 -26.062 1 76.25 129 GLU A CA 1
ATOM 1034 C C . GLU A 1 129 ? 1.671 -78.312 -24.984 1 76.25 129 GLU A C 1
ATOM 1036 O O . GLU A 1 129 ? 1.436 -77.125 -25.188 1 76.25 129 GLU A O 1
ATOM 1041 N N . GLU A 1 130 ? 1.436 -78.875 -23.906 1 82.38 130 GLU A N 1
ATOM 1042 C CA . GLU A 1 130 ? 0.824 -78.188 -22.797 1 82.38 130 GLU A CA 1
ATOM 1043 C C . GLU A 1 130 ? 1.787 -77.125 -22.219 1 82.38 130 GLU A C 1
ATOM 1045 O O . GLU A 1 130 ? 1.378 -76.062 -21.844 1 82.38 130 GLU A O 1
ATOM 1050 N N . ALA A 1 131 ? 3.059 -77.562 -22.141 1 83.12 131 ALA A N 1
ATOM 1051 C CA . ALA A 1 131 ? 4.07 -76.625 -21.594 1 83.12 131 ALA A CA 1
ATOM 1052 C C . ALA A 1 131 ? 4.242 -75.438 -22.484 1 83.12 131 ALA A C 1
ATOM 1054 O O . ALA A 1 131 ? 4.348 -74.312 -21.969 1 83.12 131 ALA A O 1
ATOM 1055 N N . VAL A 1 132 ? 4.281 -75.625 -23.781 1 79.69 132 VAL A N 1
ATOM 1056 C CA . VAL A 1 132 ? 4.43 -74.5 -24.734 1 79.69 132 VAL A CA 1
ATOM 1057 C C . VAL A 1 132 ? 3.225 -73.562 -24.641 1 79.69 132 VAL A C 1
ATOM 1059 O O . VAL A 1 132 ? 3.381 -72.375 -24.609 1 79.69 132 VAL A O 1
ATOM 1062 N N . LEU A 1 133 ? 2.051 -74.125 -24.547 1 77 133 LEU A N 1
ATOM 1063 C CA . LEU A 1 133 ? 0.833 -73.375 -24.469 1 77 133 LEU A CA 1
ATOM 1064 C C . LEU A 1 133 ? 0.809 -72.5 -23.203 1 77 133 LEU A C 1
ATOM 1066 O O . LEU A 1 133 ? 0.409 -71.375 -23.219 1 77 133 LEU A O 1
ATOM 1070 N N . LYS A 1 134 ? 1.222 -73.125 -22.141 1 82.75 134 LYS A N 1
ATOM 1071 C CA . LYS A 1 134 ? 1.245 -72.438 -20.859 1 82.75 134 LYS A CA 1
ATOM 1072 C C . LYS A 1 134 ? 2.223 -71.25 -20.906 1 82.75 134 LYS A C 1
ATOM 1074 O O . LYS A 1 134 ? 1.905 -70.125 -20.438 1 82.75 134 LYS A O 1
ATOM 1079 N N . GLN A 1 135 ? 3.396 -71.5 -21.438 1 82.69 135 GLN A N 1
ATOM 1080 C CA . GLN A 1 135 ? 4.402 -70.438 -21.531 1 82.69 135 GLN A CA 1
ATOM 1081 C C . GLN A 1 135 ? 3.961 -69.312 -22.484 1 82.69 135 GLN A C 1
ATOM 1083 O O . GLN A 1 135 ? 4.223 -68.188 -22.25 1 82.69 135 GLN A O 1
ATOM 1088 N N . MET A 1 136 ? 3.334 -69.75 -23.531 1 78.12 136 MET A N 1
ATOM 1089 C CA . MET A 1 136 ? 2.832 -68.812 -24.5 1 78.12 136 MET A CA 1
ATOM 1090 C C . MET A 1 136 ? 1.763 -67.875 -23.875 1 78.12 136 MET A C 1
ATOM 1092 O O . MET A 1 136 ? 1.724 -66.688 -24.141 1 78.12 136 MET A O 1
ATOM 1096 N N . GLU A 1 137 ? 0.971 -68.5 -23.094 1 81.38 137 GLU A N 1
ATOM 1097 C CA . GLU A 1 137 ? -0.056 -67.688 -22.406 1 81.38 137 GLU A CA 1
ATOM 1098 C C . GLU A 1 137 ? 0.567 -66.688 -21.469 1 81.38 137 GLU A C 1
ATOM 1100 O O . GLU A 1 137 ? 0.103 -65.5 -21.391 1 81.38 137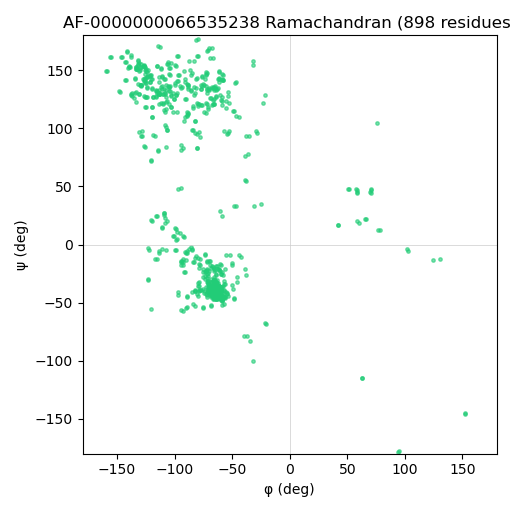 GLU A O 1
ATOM 1105 N N . LYS A 1 138 ? 1.58 -67.125 -20.766 1 84.75 138 LYS A N 1
ATOM 1106 C CA . LYS A 1 138 ? 2.287 -66.188 -19.859 1 84.75 138 LYS A CA 1
ATOM 1107 C C . LYS A 1 138 ? 2.938 -65.062 -20.641 1 84.75 138 LYS A C 1
ATOM 1109 O O . LYS A 1 138 ? 2.889 -63.906 -20.219 1 84.75 138 LYS A O 1
ATOM 1114 N N . LEU A 1 139 ? 3.527 -65.438 -21.766 1 84.06 139 LEU A N 1
ATOM 1115 C CA . LEU A 1 139 ? 4.188 -64.5 -22.625 1 84.06 139 LEU A CA 1
ATOM 1116 C C . LEU A 1 139 ? 3.186 -63.469 -23.141 1 84.06 139 LEU A C 1
ATOM 1118 O O . LEU A 1 139 ? 3.455 -62.25 -23.109 1 84.06 139 LEU A O 1
ATOM 1122 N N . LEU A 1 140 ? 2.057 -63.875 -23.531 1 80.5 140 LEU A N 1
ATOM 1123 C CA . LEU A 1 140 ? 1.032 -63 -24.078 1 80.5 140 LEU A CA 1
ATOM 1124 C C . LEU A 1 140 ? 0.492 -62.062 -23 1 80.5 140 LEU A C 1
ATOM 1126 O O . LEU A 1 140 ? 0.203 -60.906 -23.266 1 80.5 140 LEU A O 1
ATOM 1130 N N . LYS A 1 141 ? 0.385 -62.562 -21.812 1 86.69 141 LYS A N 1
ATOM 1131 C CA . LYS A 1 141 ? -0.087 -61.75 -20.703 1 86.69 141 LYS A CA 1
ATOM 1132 C C . LYS A 1 141 ? 0.897 -60.625 -20.406 1 86.69 141 LYS A C 1
ATOM 1134 O O . LYS A 1 141 ? 0.491 -59.469 -20.156 1 86.69 141 LYS A O 1
ATOM 1139 N N . GLN A 1 142 ? 2.186 -60.969 -20.438 1 88.62 142 GLN A N 1
ATOM 1140 C CA . GLN A 1 142 ? 3.217 -59.969 -20.188 1 88.62 142 GLN A CA 1
ATOM 1141 C C . GLN A 1 142 ? 3.238 -58.938 -21.297 1 88.62 142 GLN A C 1
ATOM 1143 O O . GLN A 1 142 ? 3.406 -57.719 -21.031 1 88.62 142 GLN A O 1
ATOM 1148 N N . MET A 1 143 ? 3.057 -59.344 -22.484 1 84.25 143 MET A N 1
ATOM 1149 C CA . MET A 1 143 ? 3.033 -58.438 -23.625 1 84.25 143 MET A CA 1
ATOM 1150 C C . MET A 1 143 ? 1.852 -57.469 -23.531 1 84.25 143 MET A C 1
ATOM 1152 O O . MET A 1 143 ? 1.991 -56.281 -23.797 1 84.25 143 MET A O 1
ATOM 1156 N N . GLU A 1 144 ? 0.738 -58.031 -23.078 1 83.44 144 GLU A N 1
ATOM 1157 C CA . GLU A 1 144 ? -0.444 -57.188 -22.906 1 83.44 144 GLU A CA 1
ATOM 1158 C C . GLU A 1 144 ? -0.217 -56.125 -21.828 1 83.44 144 GLU A C 1
ATOM 1160 O O . GLU A 1 144 ? -0.596 -54.969 -22.016 1 83.44 144 GLU A O 1
ATOM 1165 N N . SER A 1 145 ? 0.362 -56.531 -20.797 1 88.94 145 SER A N 1
ATOM 1166 C CA . SER A 1 145 ? 0.653 -55.625 -19.703 1 88.94 145 SER A CA 1
ATOM 1167 C C . SER A 1 145 ? 1.604 -54.5 -20.156 1 88.94 145 SER A C 1
ATOM 1169 O O . SER A 1 145 ? 1.393 -53.344 -19.844 1 88.94 145 SER A O 1
ATOM 1171 N N . LEU A 1 146 ? 2.613 -54.875 -20.891 1 88.62 146 LEU A N 1
ATOM 1172 C CA . LEU A 1 146 ? 3.596 -53.938 -21.375 1 88.62 146 LEU A CA 1
ATOM 1173 C C . LEU A 1 146 ? 2.959 -52.969 -22.375 1 88.62 146 LEU A C 1
ATOM 1175 O O . LEU A 1 146 ? 3.273 -51.781 -22.359 1 88.62 146 LEU A O 1
ATOM 1179 N N . LEU A 1 147 ? 2.098 -53.5 -23.172 1 84.06 147 LEU A N 1
ATOM 1180 C CA . LEU A 1 147 ? 1.43 -52.656 -24.156 1 84.06 147 LEU A CA 1
ATOM 1181 C C . LEU A 1 147 ? 0.555 -51.594 -23.469 1 84.06 147 LEU A C 1
ATOM 1183 O O . LEU A 1 147 ? 0.495 -50.469 -23.922 1 84.06 147 LEU A O 1
ATOM 1187 N N . LYS A 1 148 ? -0.114 -52.031 -22.453 1 86.5 148 LYS A N 1
ATOM 1188 C CA . LYS A 1 148 ? -0.934 -51.094 -21.688 1 86.5 148 LYS A CA 1
ATOM 1189 C C . LYS A 1 148 ? -0.08 -50 -21.094 1 86.5 148 LYS A C 1
ATOM 1191 O O . LYS A 1 148 ? -0.461 -48.812 -21.141 1 86.5 148 LYS A O 1
ATOM 1196 N N . LYS A 1 149 ? 1.082 -50.312 -20.594 1 90.56 149 LYS A N 1
ATOM 1197 C CA . LYS A 1 149 ? 1.979 -49.344 -20 1 90.56 149 LYS A CA 1
ATOM 1198 C C . LYS A 1 149 ? 2.549 -48.406 -21.047 1 90.56 149 LYS A C 1
ATOM 1200 O O . LYS A 1 149 ? 2.742 -47.219 -20.781 1 90.56 149 LYS A O 1
ATOM 1205 N N . ILE A 1 150 ? 2.811 -48.875 -22.203 1 87.44 150 ILE A N 1
ATOM 1206 C CA . ILE A 1 150 ? 3.33 -48.062 -23.297 1 87.44 150 ILE A CA 1
ATOM 1207 C C . ILE A 1 150 ? 2.273 -47.062 -23.734 1 87.44 150 ILE A C 1
ATOM 1209 O O . ILE A 1 150 ? 2.588 -45.875 -23.984 1 87.44 150 ILE A O 1
ATOM 1213 N N . GLN A 1 151 ? 1.062 -47.531 -23.797 1 83.94 151 GLN A N 1
ATOM 1214 C CA . GLN A 1 151 ? -0.032 -46.656 -24.172 1 83.94 151 GLN A CA 1
ATOM 1215 C C . GLN A 1 151 ? -0.229 -45.531 -23.141 1 83.94 151 GLN A C 1
ATOM 1217 O O . GLN A 1 151 ? -0.434 -44.375 -23.5 1 83.94 151 GLN A O 1
ATOM 1222 N N . GLU A 1 152 ? -0.238 -45.906 -21.906 1 87.06 152 GLU A N 1
ATOM 1223 C CA . GLU A 1 152 ? -0.354 -44.906 -20.828 1 87.06 152 GLU A CA 1
ATOM 1224 C C . GLU A 1 152 ? 0.767 -43.875 -20.906 1 87.06 152 GLU A C 1
ATOM 1226 O O . GLU A 1 152 ? 0.527 -42.688 -20.734 1 87.06 152 GLU A O 1
ATOM 1231 N N . LEU A 1 153 ? 1.937 -44.344 -21.109 1 89.56 153 LEU A N 1
ATOM 1232 C CA . LEU A 1 153 ? 3.092 -43.438 -21.188 1 89.56 153 LEU A CA 1
ATOM 1233 C C . LEU A 1 153 ? 2.986 -42.531 -22.391 1 89.56 153 LEU A C 1
ATOM 1235 O O . LEU A 1 153 ? 3.4 -41.375 -22.328 1 89.56 153 LEU A O 1
ATOM 1239 N N . GLN A 1 154 ? 2.455 -43.062 -23.5 1 86.12 154 GLN A N 1
ATOM 1240 C CA . GLN A 1 154 ? 2.244 -42.25 -24.688 1 86.12 154 GLN A CA 1
ATOM 1241 C C . GLN A 1 154 ? 1.236 -41.125 -24.406 1 86.12 154 GLN A C 1
ATOM 1243 O O . GLN A 1 154 ? 1.423 -40 -24.844 1 86.12 154 GLN A O 1
ATOM 1248 N N . GLU A 1 155 ? 0.242 -41.438 -23.688 1 85.69 155 GLU A N 1
ATOM 1249 C CA . GLU A 1 155 ? -0.748 -40.438 -23.297 1 85.69 155 GLU A CA 1
ATOM 1250 C C . GLU A 1 155 ? -0.136 -39.375 -22.391 1 85.69 155 GLU A C 1
ATOM 1252 O O . GLU A 1 155 ? -0.386 -38.188 -22.562 1 85.69 155 GLU A O 1
ATOM 1257 N N . ASN A 1 156 ? 0.641 -39.812 -21.453 1 88.5 156 ASN A N 1
ATOM 1258 C CA . ASN A 1 156 ? 1.309 -38.875 -20.547 1 88.5 156 ASN A CA 1
ATOM 1259 C C . ASN A 1 156 ? 2.285 -37.969 -21.297 1 88.5 156 ASN A C 1
ATOM 1261 O O . ASN A 1 156 ? 2.412 -36.781 -20.953 1 88.5 156 ASN A O 1
ATOM 1265 N N . LEU A 1 157 ? 2.934 -38.562 -22.234 1 89.56 157 LEU A N 1
ATOM 1266 C CA . LEU A 1 157 ? 3.887 -37.812 -23.016 1 89.56 157 LEU A CA 1
ATOM 1267 C C . LEU A 1 157 ? 3.174 -36.719 -23.812 1 89.56 157 LEU A C 1
ATOM 1269 O O . LEU A 1 157 ? 3.656 -35.594 -23.906 1 89.56 157 LEU A O 1
ATOM 1273 N N . GLU A 1 158 ? 2.049 -37.062 -24.438 1 87.19 158 GLU A N 1
ATOM 1274 C CA . GLU A 1 158 ? 1.267 -36.062 -25.172 1 87.19 158 GLU A CA 1
ATOM 1275 C C . GLU A 1 158 ? 0.754 -34.969 -24.25 1 87.19 158 GLU A C 1
ATOM 1277 O O . GLU A 1 158 ? 0.765 -33.812 -24.609 1 87.19 158 GLU A O 1
ATOM 1282 N N . ALA A 1 159 ? 0.271 -35.406 -23.094 1 83.69 159 ALA A N 1
ATOM 1283 C CA . ALA A 1 159 ? -0.19 -34.438 -22.094 1 83.69 159 ALA A CA 1
ATOM 1284 C C . ALA A 1 159 ? 0.941 -33.5 -21.672 1 83.69 159 ALA A C 1
ATOM 1286 O O . ALA A 1 159 ? 0.735 -32.312 -21.5 1 83.69 159 ALA A O 1
ATOM 1287 N N . GLU A 1 160 ? 2.107 -34.062 -21.516 1 86.69 160 GLU A N 1
ATOM 1288 C CA . GLU A 1 160 ? 3.275 -33.281 -21.109 1 86.69 160 GLU A CA 1
ATOM 1289 C C . GLU A 1 160 ? 3.66 -32.281 -22.188 1 86.69 160 GLU A C 1
ATOM 1291 O O . GLU A 1 160 ? 3.996 -31.141 -21.875 1 86.69 160 GLU A O 1
ATOM 1296 N N . LYS A 1 161 ? 3.641 -32.688 -23.422 1 87.94 161 LYS A N 1
ATOM 1297 C CA . LYS A 1 161 ? 3.957 -31.797 -24.531 1 87.94 161 LYS A CA 1
ATOM 1298 C C . LYS A 1 161 ? 2.967 -30.641 -24.609 1 87.94 161 LYS A C 1
ATOM 1300 O O . LYS A 1 161 ? 3.363 -29.5 -24.812 1 87.94 161 LYS A O 1
ATOM 1305 N N . THR A 1 162 ? 1.695 -30.969 -24.469 1 84.5 162 THR A N 1
ATOM 1306 C CA . THR A 1 162 ? 0.667 -29.938 -24.453 1 84.5 162 THR A CA 1
ATOM 1307 C C . THR A 1 162 ? 0.888 -28.969 -23.297 1 84.5 162 THR A C 1
ATOM 1309 O O . THR A 1 162 ? 0.746 -27.75 -23.453 1 84.5 162 THR A O 1
ATOM 1312 N N . MET A 1 163 ? 1.21 -29.516 -22.172 1 83.12 163 MET A N 1
ATOM 1313 C CA . MET A 1 163 ? 1.469 -28.703 -21 1 83.12 163 MET A CA 1
ATOM 1314 C C . MET A 1 163 ? 2.643 -27.766 -21.234 1 83.12 163 MET A C 1
ATOM 1316 O O . MET A 1 163 ? 2.602 -26.594 -20.812 1 83.12 163 MET A O 1
ATOM 1320 N N . THR A 1 164 ? 3.689 -28.266 -21.828 1 86.69 164 THR A N 1
ATOM 1321 C CA . THR A 1 164 ? 4.863 -27.453 -22.125 1 86.69 164 THR A CA 1
ATOM 1322 C C . THR A 1 164 ? 4.492 -26.266 -23 1 86.69 164 THR A C 1
ATOM 1324 O O . THR A 1 164 ? 4.914 -25.125 -22.75 1 86.69 164 THR A O 1
ATOM 1327 N N . ASP A 1 165 ? 3.68 -26.531 -24.016 1 86.38 165 ASP A N 1
ATOM 1328 C CA . ASP A 1 165 ? 3.24 -25.453 -24.906 1 86.38 165 ASP A CA 1
ATOM 1329 C C . ASP A 1 165 ? 2.359 -24.453 -24.172 1 86.38 165 ASP A C 1
ATOM 1331 O O . ASP A 1 165 ? 2.535 -23.25 -24.312 1 86.38 165 ASP A O 1
ATOM 1335 N N . GLN A 1 166 ? 1.452 -24.984 -23.422 1 82.44 166 GLN A N 1
ATOM 1336 C CA . GLN A 1 166 ? 0.552 -24.125 -22.656 1 82.44 166 GLN A CA 1
ATOM 1337 C C . GLN A 1 166 ? 1.318 -23.312 -21.625 1 82.44 166 GLN A C 1
ATOM 1339 O O . GLN A 1 166 ? 0.975 -22.156 -21.359 1 82.44 166 GLN A O 1
ATOM 1344 N N . TRP A 1 167 ? 2.334 -23.875 -21.125 1 85.44 167 TRP A N 1
ATOM 1345 C CA . TRP A 1 167 ? 3.146 -23.203 -20.125 1 85.44 167 TRP A CA 1
ATOM 1346 C C . TRP A 1 167 ? 3.855 -21.984 -20.719 1 85.44 167 TRP A C 1
ATOM 1348 O O . TRP A 1 167 ? 3.893 -20.922 -20.109 1 85.44 167 TRP A O 1
ATOM 1358 N N . MET A 1 168 ? 4.406 -22.156 -21.891 1 86.81 168 MET A N 1
ATOM 1359 C CA . MET A 1 168 ? 5.086 -21.062 -22.562 1 86.81 168 MET A CA 1
ATOM 1360 C C . MET A 1 168 ? 4.117 -19.906 -22.844 1 86.81 168 MET A C 1
ATOM 1362 O O . MET A 1 168 ? 4.453 -18.75 -22.641 1 86.81 168 MET A O 1
ATOM 1366 N N . ASP A 1 169 ? 2.947 -20.25 -23.266 1 85.81 169 ASP A N 1
ATOM 1367 C CA . ASP A 1 169 ? 1.914 -19.25 -23.5 1 85.81 169 ASP A CA 1
ATOM 1368 C C . ASP A 1 169 ? 1.515 -18.547 -22.203 1 85.81 169 ASP A C 1
ATOM 1370 O O . ASP A 1 169 ? 1.315 -17.344 -22.172 1 85.81 169 ASP A O 1
ATOM 1374 N N . TYR A 1 170 ? 1.425 -19.344 -21.25 1 83.12 170 TYR A N 1
ATOM 1375 C CA . TYR A 1 170 ? 1.016 -18.828 -19.953 1 83.12 170 TYR A CA 1
ATOM 1376 C C . TYR A 1 170 ? 2.039 -17.828 -19.406 1 83.12 170 TYR A C 1
ATOM 1378 O O . TYR A 1 170 ? 1.672 -16.781 -18.875 1 83.12 170 TYR A O 1
ATOM 1386 N N . VAL A 1 171 ? 3.281 -18.125 -19.531 1 86.88 171 VAL A N 1
ATOM 1387 C CA . VAL A 1 171 ? 4.344 -17.234 -19.047 1 86.88 171 VAL A CA 1
ATOM 1388 C C . VAL A 1 171 ? 4.301 -15.914 -19.812 1 86.88 171 VAL A C 1
ATOM 1390 O O . VAL A 1 171 ? 4.445 -14.844 -19.203 1 86.88 171 VAL A O 1
ATOM 1393 N N . THR A 1 172 ? 4.078 -16 -21.094 1 88.12 172 THR A N 1
ATOM 1394 C CA . THR A 1 172 ? 3.996 -14.797 -21.906 1 88.12 172 THR A CA 1
ATOM 1395 C C . THR A 1 172 ? 2.791 -13.953 -21.516 1 88.12 172 THR A C 1
ATOM 1397 O O . THR A 1 172 ? 2.895 -12.727 -21.406 1 88.12 172 THR A O 1
ATOM 1400 N N . LEU A 1 173 ? 1.697 -14.617 -21.359 1 84.12 173 LEU A N 1
ATOM 1401 C CA . LEU A 1 173 ? 0.491 -13.914 -20.938 1 84.12 173 LEU A CA 1
ATOM 1402 C C . LEU A 1 173 ? 0.69 -13.258 -19.578 1 84.12 173 LEU A C 1
ATOM 1404 O O . LEU A 1 173 ? 0.28 -12.109 -19.375 1 84.12 173 LEU A O 1
ATOM 1408 N N . ARG A 1 174 ? 1.268 -13.953 -18.719 1 85.62 174 ARG A N 1
ATOM 1409 C CA . ARG A 1 174 ? 1.498 -13.43 -17.375 1 85.62 174 ARG A CA 1
ATOM 1410 C C . ARG A 1 174 ? 2.416 -12.211 -17.422 1 85.62 174 ARG A C 1
ATOM 1412 O O . ARG A 1 174 ? 2.227 -11.258 -16.656 1 85.62 174 ARG A O 1
ATOM 1419 N N . GLU A 1 175 ? 3.426 -12.281 -18.234 1 88.81 175 GLU A N 1
ATOM 1420 C CA . GLU A 1 175 ? 4.312 -11.133 -18.391 1 88.81 175 GLU A CA 1
ATOM 1421 C C . GLU A 1 175 ? 3.539 -9.898 -18.828 1 88.81 175 GLU A C 1
ATOM 1423 O O . GLU A 1 175 ? 3.734 -8.805 -18.297 1 88.81 175 GLU A O 1
ATOM 1428 N N . GLU A 1 176 ? 2.697 -10.117 -19.766 1 87.38 176 GLU A N 1
ATOM 1429 C CA . GLU A 1 176 ? 1.892 -9.008 -20.266 1 87.38 176 GLU A CA 1
ATOM 1430 C C . GLU A 1 176 ? 0.941 -8.492 -19.188 1 87.38 176 GLU A C 1
ATOM 1432 O O . GLU A 1 176 ? 0.705 -7.285 -19.094 1 87.38 176 GLU A O 1
ATOM 1437 N N . MET A 1 177 ? 0.402 -9.352 -18.438 1 83.12 177 MET A N 1
ATOM 1438 C CA . MET A 1 177 ? -0.51 -8.969 -17.359 1 83.12 177 MET A CA 1
ATOM 1439 C C . MET A 1 177 ? 0.207 -8.133 -16.312 1 83.12 177 MET A C 1
ATOM 1441 O O . MET A 1 177 ? -0.334 -7.129 -15.844 1 83.12 177 MET A O 1
ATOM 1445 N N . ILE A 1 178 ? 1.436 -8.516 -15.992 1 84.44 178 ILE A N 1
ATOM 1446 C CA . ILE A 1 178 ? 2.227 -7.773 -15.016 1 84.44 178 ILE A CA 1
ATOM 1447 C C . ILE A 1 178 ? 2.523 -6.375 -15.555 1 84.44 178 ILE A C 1
ATOM 1449 O O . ILE A 1 178 ? 2.35 -5.383 -14.844 1 84.44 178 ILE A O 1
ATOM 1453 N N . ARG A 1 179 ? 2.91 -6.305 -16.781 1 87.19 179 ARG A N 1
ATOM 1454 C CA . ARG A 1 179 ? 3.219 -5.016 -17.391 1 87.19 179 ARG A CA 1
ATOM 1455 C C . ARG A 1 179 ? 1.995 -4.105 -17.406 1 87.19 179 ARG A C 1
ATOM 1457 O O . ARG A 1 179 ? 2.094 -2.92 -17.078 1 87.19 179 ARG A O 1
ATOM 1464 N N . THR A 1 180 ? 0.89 -4.668 -17.734 1 83.5 180 THR A N 1
ATOM 1465 C CA . THR A 1 180 ? -0.343 -3.893 -17.828 1 83.5 180 THR A CA 1
ATOM 1466 C C . THR A 1 180 ? -0.774 -3.414 -16.438 1 83.5 180 THR A C 1
ATOM 1468 O O . THR A 1 180 ? -1.248 -2.285 -16.297 1 83.5 180 THR A O 1
ATOM 1471 N N . GLU A 1 181 ? -0.645 -4.27 -15.516 1 78 181 GLU A N 1
ATOM 1472 C CA . GLU A 1 181 ? -1.001 -3.922 -14.141 1 78 181 GLU A CA 1
ATOM 1473 C C . GLU A 1 181 ? -0.182 -2.734 -13.641 1 78 181 GLU A C 1
ATOM 1475 O O . GLU A 1 181 ? -0.727 -1.807 -13.047 1 78 181 GLU A O 1
ATOM 1480 N N . TYR A 1 182 ? 1.088 -2.758 -13.852 1 82.12 182 TYR A N 1
ATOM 1481 C CA . TYR A 1 182 ? 1.955 -1.683 -13.383 1 82.12 182 TYR A CA 1
ATOM 1482 C C . TYR A 1 182 ? 1.724 -0.406 -14.18 1 82.12 182 TYR A C 1
ATOM 1484 O O . TYR A 1 182 ? 1.81 0.698 -13.641 1 82.12 182 TYR A O 1
ATOM 1492 N N . ARG A 1 183 ? 1.418 -0.56 -15.438 1 83.12 183 ARG A N 1
ATOM 1493 C CA . ARG A 1 183 ? 1.166 0.607 -16.281 1 83.12 183 ARG A CA 1
ATOM 1494 C C . ARG A 1 183 ? -0.09 1.346 -15.828 1 83.12 183 ARG A C 1
ATOM 1496 O O . ARG A 1 183 ? -0.167 2.57 -15.93 1 83.12 183 ARG A O 1
ATOM 1503 N N . LYS A 1 184 ? -1.009 0.652 -15.289 1 78.31 184 LYS A N 1
ATOM 1504 C CA . LYS A 1 184 ? -2.262 1.264 -14.852 1 78.31 184 LYS A CA 1
ATOM 1505 C C . LYS A 1 184 ? -2.088 1.986 -13.523 1 78.31 184 LYS A C 1
ATOM 1507 O O . LYS A 1 184 ? -2.914 2.822 -13.148 1 78.31 184 LYS A O 1
ATOM 1512 N N . LEU A 1 185 ? -1.042 1.666 -12.867 1 77.81 185 LEU A N 1
ATOM 1513 C CA . LEU A 1 185 ? -0.782 2.32 -11.594 1 77.81 185 LEU A CA 1
ATOM 1514 C C . LEU A 1 185 ? -0.327 3.76 -11.805 1 77.81 185 LEU A C 1
ATOM 1516 O O . LEU A 1 185 ? -0.556 4.617 -10.945 1 77.81 185 LEU A O 1
ATOM 1520 N N . TYR A 1 186 ? 0.219 4.098 -12.961 1 83.44 186 TYR A N 1
ATOM 1521 C CA . TYR A 1 186 ? 0.749 5.43 -13.227 1 83.44 186 TYR A CA 1
ATOM 1522 C C . TYR A 1 186 ? -0.374 6.461 -13.297 1 83.44 186 TYR A C 1
ATOM 1524 O O . TYR A 1 186 ? -0.367 7.445 -12.562 1 83.44 186 TYR A O 1
ATOM 1532 N N . PRO A 1 187 ? -1.378 6.195 -14.102 1 82.12 187 PRO A N 1
ATOM 1533 C CA . PRO A 1 187 ? -2.479 7.164 -14.125 1 82.12 187 PRO A CA 1
ATOM 1534 C C . PRO A 1 187 ? -3.176 7.293 -12.773 1 82.12 187 PRO A C 1
ATOM 1536 O O . PRO A 1 187 ? -3.645 8.383 -12.414 1 82.12 187 PRO A O 1
ATOM 1539 N N . SER A 1 188 ? -3.268 6.23 -12.102 1 78.12 188 SER A N 1
ATOM 1540 C CA . SER A 1 188 ? -3.875 6.273 -10.773 1 78.12 188 SER A CA 1
ATOM 1541 C C . SER A 1 188 ? -3.068 7.152 -9.82 1 78.12 188 SER A C 1
ATOM 1543 O O . SER A 1 188 ? -3.637 7.883 -9.008 1 78.12 188 SER A O 1
ATOM 1545 N N . LEU A 1 189 ? -1.784 7.066 -9.906 1 82.44 189 LEU A N 1
ATOM 1546 C CA . LEU A 1 189 ? -0.912 7.891 -9.078 1 82.44 189 LEU A CA 1
ATOM 1547 C C . LEU A 1 189 ? -1.046 9.367 -9.445 1 82.44 189 LEU A C 1
ATOM 1549 O O . LEU A 1 189 ? -1.051 10.227 -8.562 1 82.44 189 LEU A O 1
ATOM 1553 N N . ASP A 1 190 ? -1.162 9.648 -10.703 1 88 190 ASP A N 1
ATOM 1554 C CA . ASP A 1 190 ? -1.352 11.023 -11.156 1 88 190 ASP A CA 1
ATOM 1555 C C . ASP A 1 190 ? -2.648 11.609 -10.602 1 88 190 ASP A C 1
ATOM 1557 O O . ASP A 1 190 ? -2.68 12.758 -10.172 1 88 190 ASP A O 1
ATOM 1561 N N . GLU A 1 191 ? -3.641 10.797 -10.656 1 83.94 191 GLU A N 1
ATOM 1562 C CA . GLU A 1 191 ? -4.934 11.242 -10.141 1 83.94 191 GLU A CA 1
ATOM 1563 C C . GLU A 1 191 ? -4.875 11.461 -8.625 1 83.94 191 GLU A C 1
ATOM 1565 O O . GLU A 1 191 ? -5.438 12.43 -8.117 1 83.94 191 GLU A O 1
ATOM 1570 N N . GLU A 1 192 ? -4.293 10.578 -7.965 1 81.38 192 GLU A N 1
ATOM 1571 C CA . GLU A 1 192 ? -4.148 10.695 -6.516 1 81.38 192 GLU A CA 1
ATOM 1572 C C . GLU A 1 192 ? -3.354 11.945 -6.141 1 81.38 192 GLU A C 1
ATOM 1574 O O . GLU A 1 192 ? -3.701 12.648 -5.188 1 81.38 192 GLU A O 1
ATOM 1579 N N . GLU A 1 193 ? -2.262 12.172 -6.871 1 87.44 193 GLU A N 1
ATOM 1580 C CA . GLU A 1 193 ? -1.456 13.367 -6.641 1 87.44 193 GLU A CA 1
ATOM 1581 C C . GLU A 1 193 ? -2.283 14.641 -6.824 1 87.44 193 GLU A C 1
ATOM 1583 O O . GLU A 1 193 ? -2.225 15.555 -5.996 1 87.44 193 GLU A O 1
ATOM 1588 N N . ALA A 1 194 ? -2.998 14.695 -7.875 1 90.56 194 ALA A N 1
ATOM 1589 C CA . ALA A 1 194 ? -3.805 15.875 -8.18 1 90.56 194 ALA A CA 1
ATOM 1590 C C . ALA A 1 194 ? -4.863 16.109 -7.105 1 90.56 194 ALA A C 1
ATOM 1592 O O . ALA A 1 194 ? -5.098 17.25 -6.695 1 90.56 194 ALA A O 1
ATOM 1593 N N . GLN A 1 195 ? -5.477 15.047 -6.68 1 87.88 195 GLN A N 1
ATOM 1594 C CA . GLN A 1 195 ? -6.48 15.156 -5.625 1 87.88 195 GLN A CA 1
ATOM 1595 C C . GLN A 1 195 ? -5.852 15.602 -4.309 1 87.88 195 GLN A C 1
ATOM 1597 O O . GLN A 1 195 ? -6.422 16.422 -3.592 1 87.88 195 GLN A O 1
ATOM 1602 N N . HIS A 1 196 ? -4.75 15.039 -4.02 1 87.31 196 HIS A N 1
ATOM 1603 C CA . HIS A 1 196 ? -4.027 15.398 -2.805 1 87.31 196 HIS A CA 1
ATOM 1604 C C . HIS A 1 196 ? -3.664 16.875 -2.801 1 87.31 196 HIS A C 1
ATOM 1606 O O . HIS A 1 196 ? -3.893 17.578 -1.81 1 87.31 196 HIS A O 1
ATOM 1612 N N . ILE A 1 197 ? -3.119 17.312 -3.9 1 91.75 197 ILE A N 1
ATOM 1613 C CA . ILE A 1 197 ? -2.701 18.719 -4.012 1 91.75 197 ILE A CA 1
ATOM 1614 C C . ILE A 1 197 ? -3.924 19.625 -3.945 1 91.75 197 ILE A C 1
ATOM 1616 O O . ILE A 1 197 ? -3.896 20.656 -3.277 1 91.75 197 ILE A O 1
ATOM 1620 N N . GLU A 1 198 ? -4.98 19.219 -4.586 1 92.31 198 GLU A N 1
ATOM 1621 C CA . GLU A 1 198 ? -6.199 20.031 -4.586 1 92.31 198 GLU A CA 1
ATOM 1622 C C . GLU A 1 198 ? -6.777 20.141 -3.18 1 92.31 198 GLU A C 1
ATOM 1624 O O . GLU A 1 198 ? -7.164 21.234 -2.754 1 92.31 198 GLU A O 1
ATOM 1629 N N . CYS A 1 199 ? -6.859 19.062 -2.521 1 89.31 199 CYS A N 1
ATOM 1630 C CA . CYS A 1 199 ? -7.367 19.078 -1.154 1 89.31 199 CYS A CA 1
ATOM 1631 C C . CYS A 1 199 ? -6.504 19.953 -0.258 1 89.31 199 CYS A C 1
ATOM 1633 O O . CYS A 1 199 ? -7.023 20.766 0.513 1 89.31 199 CYS A O 1
ATOM 1635 N N . MET A 1 200 ? -5.199 19.828 -0.358 1 89.69 200 MET A N 1
ATOM 1636 C CA . MET A 1 200 ? -4.262 20.609 0.441 1 89.69 200 MET A CA 1
ATOM 1637 C C . MET A 1 200 ? -4.383 22.094 0.119 1 89.69 200 MET A C 1
ATOM 1639 O O . MET A 1 200 ? -4.398 22.922 1.024 1 89.69 200 MET A O 1
ATOM 1643 N N . LYS A 1 201 ? -4.512 22.438 -1.116 1 92.19 201 LYS A N 1
ATOM 1644 C CA . LYS A 1 201 ? -4.617 23.828 -1.53 1 92.19 201 LYS A CA 1
ATOM 1645 C C . LYS A 1 201 ? -5.926 24.453 -1.055 1 92.19 201 LYS A C 1
ATOM 1647 O O . LYS A 1 201 ? -5.957 25.609 -0.64 1 92.19 201 LYS A O 1
ATOM 1652 N N . ASN A 1 202 ? -6.973 23.672 -1.115 1 93.31 202 ASN A N 1
ATOM 1653 C CA . ASN A 1 202 ? -8.258 24.156 -0.635 1 93.31 202 ASN A CA 1
ATOM 1654 C C . ASN A 1 202 ? -8.227 24.438 0.864 1 93.31 202 ASN A C 1
ATOM 1656 O O . ASN A 1 202 ? -8.734 25.469 1.316 1 93.31 202 ASN A O 1
ATOM 1660 N N . GLN A 1 203 ? -7.668 23.578 1.582 1 90.81 203 GLN A N 1
ATOM 1661 C CA . GLN A 1 203 ? -7.523 23.797 3.018 1 90.81 203 GLN A CA 1
ATOM 1662 C C . GLN A 1 203 ? -6.598 24.969 3.309 1 90.81 203 GLN A C 1
ATOM 1664 O O . GLN A 1 203 ? -6.852 25.75 4.223 1 90.81 203 GLN A O 1
ATOM 1669 N N . GLY A 1 204 ? -5.5 24.984 2.562 1 90.5 204 GLY A N 1
ATOM 1670 C CA . GLY A 1 204 ? -4.59 26.109 2.701 1 90.5 204 GLY A CA 1
ATOM 1671 C C . GLY A 1 204 ? -5.262 27.453 2.482 1 90.5 204 GLY A C 1
ATOM 1672 O O . GLY A 1 204 ? -5.051 28.391 3.254 1 90.5 204 GLY A O 1
ATOM 1673 N N . ASN A 1 205 ? -6.105 27.547 1.545 1 93.19 205 ASN A N 1
ATOM 1674 C CA . ASN A 1 205 ? -6.816 28.781 1.229 1 93.19 205 ASN A CA 1
ATOM 1675 C C . ASN A 1 205 ? -7.848 29.125 2.299 1 93.19 205 ASN A C 1
ATOM 1677 O O . ASN A 1 205 ? -8.016 30.281 2.65 1 93.19 205 ASN A O 1
ATOM 1681 N N . THR A 1 206 ? -8.508 28.109 2.74 1 93.75 206 THR A N 1
ATOM 1682 C CA . THR A 1 206 ? -9.492 28.312 3.795 1 93.75 206 THR A CA 1
ATOM 1683 C C . THR A 1 206 ? -8.828 28.859 5.059 1 93.75 206 THR A C 1
ATOM 1685 O O . THR A 1 206 ? -9.312 29.812 5.668 1 93.75 206 THR A O 1
ATOM 1688 N N . ASN A 1 207 ? -7.719 28.266 5.41 1 91.88 207 ASN A N 1
ATOM 1689 C CA . ASN A 1 207 ? -6.973 28.719 6.578 1 91.88 207 ASN A CA 1
ATOM 1690 C C . ASN A 1 207 ? -6.43 30.141 6.379 1 91.88 207 ASN A C 1
ATOM 1692 O O . ASN A 1 207 ? -6.398 30.938 7.316 1 91.88 207 ASN A O 1
ATOM 1696 N N . LEU A 1 208 ? -5.969 30.406 5.156 1 92.75 208 LEU A N 1
ATOM 1697 C CA . LEU A 1 208 ? -5.461 31.75 4.859 1 92.75 208 LEU A CA 1
ATOM 1698 C C . LEU A 1 208 ? -6.562 32.781 5.016 1 92.75 208 LEU A C 1
ATOM 1700 O O . LEU A 1 208 ? -6.324 33.875 5.555 1 92.75 208 LEU A O 1
ATOM 1704 N N . GLU A 1 209 ? -7.754 32.438 4.617 1 94.19 209 GLU A N 1
ATOM 1705 C CA . GLU A 1 209 ? -8.891 33.344 4.77 1 94.19 209 GLU A CA 1
ATOM 1706 C C . GLU A 1 209 ? -9.227 33.562 6.242 1 94.19 209 GLU A C 1
ATOM 1708 O O . GLU A 1 209 ? -9.562 34.688 6.645 1 94.19 209 GLU A O 1
ATOM 1713 N N . GLU A 1 210 ? -9.133 32.5 6.977 1 93.81 210 GLU A N 1
ATOM 1714 C CA . GLU A 1 210 ? -9.406 32.625 8.406 1 93.81 210 GLU A CA 1
ATOM 1715 C C . GLU A 1 210 ? -8.352 33.469 9.102 1 93.81 210 GLU A C 1
ATOM 1717 O O . GLU A 1 210 ? -8.68 34.25 10.008 1 93.81 210 GLU A O 1
ATOM 1722 N N . LEU A 1 211 ? -7.125 33.312 8.719 1 93 211 LEU A N 1
ATOM 1723 C CA . LEU A 1 211 ? -6.039 34.094 9.289 1 93 211 LEU A CA 1
ATOM 1724 C C . LEU A 1 211 ? -6.219 35.562 8.961 1 93 211 LEU A C 1
ATOM 1726 O O . LEU A 1 211 ? -6.031 36.438 9.82 1 93 211 LEU A O 1
ATOM 1730 N N . ARG A 1 212 ? -6.641 35.875 7.773 1 93.31 212 ARG A N 1
ATOM 1731 C CA . ARG A 1 212 ? -6.867 37.25 7.359 1 93.31 212 ARG A CA 1
ATOM 1732 C C . ARG A 1 212 ? -8.039 37.875 8.117 1 93.31 212 ARG A C 1
ATOM 1734 O O . ARG A 1 212 ? -7.996 39.031 8.5 1 93.31 212 ARG A O 1
ATOM 1741 N N . LYS A 1 213 ? -9.086 37.062 8.312 1 93.88 213 LYS A N 1
ATOM 1742 C CA . LYS A 1 213 ? -10.219 37.531 9.102 1 93.88 213 LYS A CA 1
ATOM 1743 C C . LYS A 1 213 ? -9.805 37.812 10.539 1 93.88 213 LYS A C 1
ATOM 1745 O O . LYS A 1 213 ? -10.234 38.812 11.125 1 93.88 213 LYS A O 1
ATOM 1750 N N . SER A 1 214 ? -9 36.906 11.055 1 93.56 214 SER A N 1
ATOM 1751 C CA . SER A 1 214 ? -8.5 37.125 12.406 1 93.56 214 SER A CA 1
ATOM 1752 C C . SER A 1 214 ? -7.656 38.375 12.508 1 93.56 214 SER A C 1
ATOM 1754 O O . SER A 1 214 ? -7.781 39.156 13.477 1 93.56 214 SER A O 1
ATOM 1756 N N . GLU A 1 215 ? -6.812 38.625 11.547 1 92.62 215 GLU A N 1
ATOM 1757 C CA . GLU A 1 215 ? -6.004 39.844 11.508 1 92.62 215 GLU A CA 1
ATOM 1758 C C . GLU A 1 215 ? -6.883 41.094 11.469 1 92.62 215 GLU A C 1
ATOM 1760 O O . GLU A 1 215 ? -6.621 42.062 12.18 1 92.62 215 GLU A O 1
ATOM 1765 N N . ALA A 1 216 ? -7.914 41.031 10.648 1 93.25 216 ALA A N 1
ATOM 1766 C CA . ALA A 1 216 ? -8.828 42.188 10.516 1 93.25 216 ALA A CA 1
ATOM 1767 C C . ALA A 1 216 ? -9.555 42.438 11.828 1 93.25 216 ALA A C 1
ATOM 1769 O O . ALA A 1 216 ? -9.766 43.594 12.203 1 93.25 216 ALA A O 1
ATOM 1770 N N . MET A 1 217 ? -9.898 41.406 12.492 1 94.25 217 MET A N 1
ATOM 1771 C CA . MET A 1 217 ? -10.578 41.531 13.773 1 94.25 217 MET A CA 1
ATOM 1772 C C . MET A 1 217 ? -9.656 42.188 14.812 1 94.25 217 MET A C 1
ATOM 1774 O O . MET A 1 217 ? -10.094 43 15.617 1 94.25 217 MET A O 1
ATOM 1778 N N . MET A 1 218 ? -8.406 41.781 14.773 1 93.5 218 MET A N 1
ATOM 1779 C CA . MET A 1 218 ? -7.438 42.344 15.719 1 93.5 218 MET A CA 1
ATOM 1780 C C . MET A 1 218 ? -7.191 43.844 15.43 1 93.5 218 MET A C 1
ATOM 1782 O O . MET A 1 218 ? -7.078 44.625 16.359 1 93.5 218 MET A O 1
ATOM 1786 N N . VAL A 1 219 ? -7.125 44.156 14.125 1 91.56 219 VAL A N 1
ATOM 1787 C CA . VAL A 1 219 ? -6.934 45.531 13.742 1 91.56 219 VAL A CA 1
ATOM 1788 C C . VAL A 1 219 ? -8.133 46.375 14.203 1 91.56 219 VAL A C 1
ATOM 1790 O O . VAL A 1 219 ? -7.965 47.469 14.727 1 91.56 219 VAL A O 1
ATOM 1793 N N . HIS A 1 220 ? -9.328 45.812 14.031 1 93.56 220 HIS A N 1
ATOM 1794 C CA . HIS A 1 220 ? -10.555 46.5 14.438 1 93.56 220 HIS A CA 1
ATOM 1795 C C . HIS A 1 220 ? -10.602 46.688 15.953 1 93.56 220 HIS A C 1
ATOM 1797 O O . HIS A 1 220 ? -10.922 47.781 16.438 1 93.56 220 HIS A O 1
ATOM 1803 N N . LYS A 1 221 ? -10.266 45.656 16.656 1 94.19 221 LYS A N 1
ATOM 1804 C CA . LYS A 1 221 ? -10.266 45.719 18.109 1 94.19 221 LYS A CA 1
ATOM 1805 C C . LYS A 1 221 ? -9.234 46.719 18.609 1 94.19 221 LYS A C 1
ATOM 1807 O O . LYS A 1 221 ? -9.492 47.469 19.562 1 94.19 221 LYS A O 1
ATOM 1812 N N . ARG A 1 222 ? -8.102 46.719 18.031 1 89.94 222 ARG A N 1
ATOM 1813 C CA . ARG A 1 222 ? -7.07 47.688 18.391 1 89.94 222 ARG A CA 1
ATOM 1814 C C . ARG A 1 222 ? -7.566 49.125 18.203 1 89.94 222 ARG A C 1
ATOM 1816 O O . ARG A 1 222 ? -7.328 49.969 19.047 1 89.94 222 ARG A O 1
ATOM 1823 N N . SER A 1 223 ? -8.227 49.375 17.094 1 89.62 223 SER A N 1
ATOM 1824 C CA . SER A 1 223 ? -8.773 50.688 16.797 1 89.62 223 SER A CA 1
ATOM 1825 C C . SER A 1 223 ? -9.797 51.094 17.844 1 89.62 223 SER A C 1
ATOM 1827 O O . SER A 1 223 ? -9.836 52.25 18.25 1 89.62 223 SER A O 1
ATOM 1829 N N . GLN A 1 224 ? -10.57 50.188 18.297 1 92.44 224 GLN A N 1
ATOM 1830 C CA . GLN A 1 224 ? -11.562 50.469 19.328 1 92.44 224 GLN A CA 1
ATOM 1831 C C . GLN A 1 224 ? -10.898 50.844 20.641 1 92.44 224 GLN A C 1
ATOM 1833 O O . GLN A 1 224 ? -11.312 51.781 21.312 1 92.44 224 GLN A O 1
ATOM 1838 N N . LEU A 1 225 ? -9.93 50.062 21 1 91.88 225 LEU A N 1
ATOM 1839 C CA . LEU A 1 225 ? -9.203 50.344 22.234 1 91.88 225 LEU A CA 1
ATOM 1840 C C . LEU A 1 225 ? -8.523 51.719 22.172 1 91.88 225 LEU A C 1
ATOM 1842 O O . LEU A 1 225 ? -8.562 52.469 23.141 1 91.88 225 LEU A O 1
ATOM 1846 N N . MET A 1 226 ? -8.008 52.031 21 1 86.06 226 MET A N 1
ATOM 1847 C CA . MET A 1 226 ? -7.32 53.312 20.812 1 86.06 226 MET A CA 1
ATOM 1848 C C . MET A 1 226 ? -8.297 54.469 20.922 1 86.06 226 MET A C 1
ATOM 1850 O O . MET A 1 226 ? -7.949 55.531 21.469 1 86.06 226 MET A O 1
ATOM 1854 N N . LYS A 1 227 ? -9.453 54.281 20.422 1 88.94 227 LYS A N 1
ATOM 1855 C CA . LYS A 1 227 ? -10.461 55.312 20.5 1 88.94 227 LYS A CA 1
ATOM 1856 C C . LYS A 1 227 ? -10.828 55.625 21.953 1 88.94 227 LYS A C 1
ATOM 1858 O O . LYS A 1 227 ? -10.922 56.781 22.344 1 88.94 227 LYS A O 1
ATOM 1863 N N . VAL A 1 228 ? -11.047 54.594 22.703 1 91.06 228 VAL A N 1
ATOM 1864 C CA . VAL A 1 228 ? -11.398 54.781 24.109 1 91.06 228 VAL A CA 1
ATOM 1865 C C . VAL A 1 228 ? -10.219 55.406 24.859 1 91.06 228 VAL A C 1
ATOM 1867 O O . VAL A 1 228 ? -10.414 56.25 25.719 1 91.06 228 VAL A O 1
ATOM 1870 N N . TYR A 1 229 ? -9.086 54.969 24.531 1 88.38 229 TYR A N 1
ATOM 1871 C CA . TYR A 1 229 ? -7.898 55.562 25.156 1 88.38 229 TYR A CA 1
ATOM 1872 C C . TYR A 1 229 ? -7.797 57.031 24.875 1 88.38 229 TYR A C 1
ATOM 1874 O O . TYR A 1 229 ? -7.461 57.844 25.766 1 88.38 229 TYR A O 1
ATOM 1882 N N . GLN A 1 230 ? -8.023 57.438 23.672 1 84.38 230 GLN A N 1
ATOM 1883 C CA . GLN A 1 230 ? -7.977 58.844 23.297 1 84.38 230 GLN A CA 1
ATOM 1884 C C . GLN A 1 230 ? -9.008 59.656 24.062 1 84.38 230 GLN A C 1
ATOM 1886 O O . GLN A 1 230 ? -8.75 60.812 24.453 1 84.38 230 GLN A O 1
ATOM 1891 N N . GLU A 1 231 ? -10.094 59.062 24.281 1 86.38 231 GLU A N 1
ATOM 1892 C CA . GLU A 1 231 ? -11.117 59.75 25.062 1 86.38 231 GLU A CA 1
ATOM 1893 C C . GLU A 1 231 ? -10.672 59.938 26.516 1 86.38 231 GLU A C 1
ATOM 1895 O O . GLU A 1 231 ? -10.891 61 27.094 1 86.38 231 GLU A O 1
ATOM 1900 N N . LEU A 1 232 ? -10.094 58.938 27.062 1 86.31 232 LEU A N 1
ATOM 1901 C CA . LEU A 1 232 ? -9.578 59.031 28.422 1 86.31 232 LEU A CA 1
ATOM 1902 C C . LEU A 1 232 ? -8.484 60.094 28.516 1 86.31 232 LEU A C 1
ATOM 1904 O O . LEU A 1 232 ? -8.43 60.844 29.484 1 86.31 232 LEU A O 1
ATOM 1908 N N . MET A 1 233 ? -7.695 60.125 27.547 1 80.75 233 MET A N 1
ATOM 1909 C CA . MET A 1 233 ? -6.613 61.094 27.484 1 80.75 233 MET A CA 1
ATOM 1910 C C . MET A 1 233 ? -7.168 62.5 27.422 1 80.75 233 MET A C 1
ATOM 1912 O O . MET A 1 233 ? -6.664 63.406 28.109 1 80.75 233 MET A O 1
ATOM 1916 N N . THR A 1 234 ? -8.172 62.719 26.609 1 80.44 234 THR A N 1
ATOM 1917 C CA . THR A 1 234 ? -8.805 64 26.5 1 80.44 234 THR A CA 1
ATOM 1918 C C . THR A 1 234 ? -9.43 64.438 27.828 1 80.44 234 THR A C 1
ATOM 1920 O O . THR A 1 234 ? -9.328 65.562 28.234 1 80.44 234 THR A O 1
ATOM 1923 N N . MET A 1 235 ? -9.945 63.469 28.547 1 80.62 235 MET A N 1
ATOM 1924 C CA . MET A 1 235 ? -10.57 63.75 29.844 1 80.62 235 MET A CA 1
ATOM 1925 C C . MET A 1 235 ? -9.523 64.125 30.891 1 80.62 235 MET A C 1
ATOM 1927 O O . MET A 1 235 ? -9.766 64.938 31.781 1 80.62 235 MET A O 1
ATOM 1931 N N . SER A 1 236 ? -8.391 63.562 30.828 1 78.5 236 SER A N 1
ATOM 1932 C CA . SER A 1 236 ? -7.32 63.781 31.797 1 78.5 236 SER A CA 1
ATOM 1933 C C . SER A 1 236 ? -6.758 65.188 31.688 1 78.5 236 SER A C 1
ATOM 1935 O O . SER A 1 236 ? -6.148 65.688 32.625 1 78.5 236 SER A O 1
ATOM 1937 N N . GLN A 1 237 ? -7.078 65.75 30.531 1 74.88 237 GLN A N 1
ATOM 1938 C CA . GLN A 1 237 ? -6.574 67.125 30.328 1 74.88 237 GLN A CA 1
ATOM 1939 C C . GLN A 1 237 ? -7.562 68.188 30.844 1 74.88 237 GLN A C 1
ATOM 1941 O O . GLN A 1 237 ? -7.242 69.375 30.906 1 74.88 237 GLN A O 1
ATOM 1946 N N . LYS A 1 238 ? -8.703 67.625 31.203 1 71.44 238 LYS A N 1
ATOM 1947 C CA . LYS A 1 238 ? -9.727 68.562 31.703 1 71.44 238 LYS A CA 1
ATOM 1948 C C . LYS A 1 238 ? -10.016 68.312 33.188 1 71.44 238 LYS A C 1
ATOM 1950 O O . LYS A 1 238 ? -10.953 67.562 33.531 1 71.44 238 LYS A O 1
ATOM 1955 N N . PRO A 1 239 ? -9.195 68.812 34.094 1 62.91 239 PRO A N 1
ATOM 1956 C CA . PRO A 1 239 ? -9.266 68.438 35.531 1 62.91 239 PRO A CA 1
ATOM 1957 C C . PRO A 1 239 ? -10.68 68.562 36.094 1 62.91 239 PRO A C 1
ATOM 1959 O O . PRO A 1 239 ? -11.102 67.75 36.906 1 62.91 239 PRO A O 1
ATOM 1962 N N . TYR A 1 240 ? -11.508 69.5 35.688 1 64.5 240 TYR A N 1
ATOM 1963 C CA . TYR A 1 240 ? -12.781 69.688 36.375 1 64.5 240 TYR A CA 1
ATOM 1964 C C . TYR A 1 240 ? -13.867 68.875 35.719 1 64.5 240 TYR A C 1
ATOM 1966 O O . TYR A 1 240 ? -14.852 68.5 36.375 1 64.5 240 TYR A O 1
ATOM 1974 N N . GLU A 1 241 ? -13.602 68.625 34.531 1 67.38 241 GLU A N 1
ATOM 1975 C CA . GLU A 1 241 ? -14.602 67.812 33.812 1 67.38 241 GLU A CA 1
ATOM 1976 C C . GLU A 1 241 ? -14.625 66.375 34.312 1 67.38 241 GLU A C 1
ATOM 1978 O O . GLU A 1 241 ? -15.617 65.688 34.156 1 67.38 241 GLU A O 1
ATOM 1983 N N . VAL A 1 242 ? -13.562 66 35.094 1 62.91 242 VAL A N 1
ATOM 1984 C CA . VAL A 1 242 ? -13.445 64.625 35.594 1 62.91 242 VAL A CA 1
ATOM 1985 C C . VAL A 1 242 ? -14.477 64.438 36.688 1 62.91 242 VAL A C 1
ATOM 1987 O O . VAL A 1 242 ? -14.852 63.281 36.938 1 62.91 242 VAL A O 1
ATOM 1990 N N . LEU A 1 243 ? -14.875 65.562 37.25 1 66.69 243 LEU A N 1
ATOM 1991 C CA . LEU A 1 243 ? -15.836 65.438 38.344 1 66.69 243 LEU A CA 1
ATOM 1992 C C . LEU A 1 243 ? -17.266 65.375 37.781 1 66.69 243 LEU A C 1
ATOM 1994 O O . LEU A 1 243 ? -18.188 65 38.531 1 66.69 243 LEU A O 1
ATOM 1998 N N . GLN A 1 244 ? -17.297 65.5 36.438 1 66.06 244 GLN A N 1
ATOM 1999 C CA . GLN A 1 244 ? -18.641 65.562 35.875 1 66.06 244 GLN A CA 1
ATOM 2000 C C . GLN A 1 244 ? -19.156 64.125 35.594 1 66.06 244 GLN A C 1
ATOM 2002 O O . GLN A 1 244 ? -18.406 63.156 35.688 1 66.06 244 GLN A O 1
ATOM 2007 N N . GLN A 1 245 ? -20.469 63.875 35.5 1 65.38 245 GLN A N 1
ATOM 2008 C CA . GLN A 1 245 ? -21.25 62.656 35.312 1 65.38 245 GLN A CA 1
ATOM 2009 C C . GLN A 1 245 ? -20.766 61.875 34.125 1 65.38 245 GLN A C 1
ATOM 2011 O O . GLN A 1 245 ? -20.828 60.625 34.125 1 65.38 245 GLN A O 1
ATOM 2016 N N . GLY A 1 246 ? -19.938 62.25 33.281 1 71.56 246 GLY A N 1
ATOM 2017 C CA . GLY A 1 246 ? -19.594 61.562 32.062 1 71.56 246 GLY A CA 1
ATOM 2018 C C . GLY A 1 246 ? -18.453 60.594 32.25 1 71.56 246 GLY A C 1
ATOM 2019 O O . GLY A 1 246 ? -18.25 59.719 31.391 1 71.56 246 GLY A O 1
ATOM 2020 N N . LEU A 1 247 ? -17.891 60.625 33.375 1 79 247 LEU A N 1
ATOM 2021 C CA . LEU A 1 247 ? -16.703 59.812 33.594 1 79 247 LEU A CA 1
ATOM 2022 C C . LEU A 1 247 ? -17.078 58.375 33.844 1 79 247 LEU A C 1
ATOM 2024 O O . LEU A 1 247 ? -16.391 57.438 33.406 1 79 247 LEU A O 1
ATOM 2028 N N . ASP A 1 248 ? -18.219 58.156 34.469 1 81.81 248 ASP A N 1
ATOM 2029 C CA . ASP A 1 248 ? -18.672 56.812 34.781 1 81.81 248 ASP A CA 1
ATOM 2030 C C . ASP A 1 248 ? -19 56.031 33.5 1 81.81 248 ASP A C 1
ATOM 2032 O O . ASP A 1 248 ? -18.719 54.844 33.406 1 81.81 248 ASP A O 1
ATOM 2036 N N . ASP A 1 249 ? -19.625 56.75 32.594 1 86.62 249 ASP A N 1
ATOM 2037 C CA . ASP A 1 249 ? -19.938 56.125 31.312 1 86.62 249 ASP A CA 1
ATOM 2038 C C . ASP A 1 249 ? -18.672 55.75 30.562 1 86.62 249 ASP A C 1
ATOM 2040 O O . ASP A 1 249 ? -18.609 54.688 29.938 1 86.62 249 ASP A O 1
ATOM 2044 N N . LEU A 1 250 ? -17.703 56.562 30.594 1 89 250 LEU A N 1
ATOM 2045 C CA . LEU A 1 250 ? -16.422 56.312 29.938 1 89 250 LEU A CA 1
ATOM 2046 C C . LEU A 1 250 ? -15.719 55.094 30.562 1 89 250 LEU A C 1
ATOM 2048 O O . LEU A 1 250 ? -15.117 54.281 29.859 1 89 250 LEU A O 1
ATOM 2052 N N . PHE A 1 251 ? -15.844 54.938 31.891 1 88.31 251 PHE A N 1
ATOM 2053 C CA . PHE A 1 251 ? -15.227 53.812 32.594 1 88.31 251 PHE A CA 1
ATOM 2054 C C . PHE A 1 251 ? -15.93 52.5 32.219 1 88.31 251 PHE A C 1
ATOM 2056 O O . PHE A 1 251 ? -15.281 51.469 32.062 1 88.31 251 PHE A O 1
ATOM 2063 N N . ARG A 1 252 ? -17.172 52.594 32.094 1 90.44 252 ARG A N 1
ATOM 2064 C CA . ARG A 1 252 ? -17.938 51.406 31.688 1 90.44 252 ARG A CA 1
ATOM 2065 C C . ARG A 1 252 ? -17.531 50.969 30.281 1 90.44 252 ARG A C 1
ATOM 2067 O O . ARG A 1 252 ? -17.359 49.781 30.031 1 90.44 252 ARG A O 1
ATOM 2074 N N . ARG A 1 253 ? -17.391 51.906 29.359 1 90.62 253 ARG A N 1
ATOM 2075 C CA . ARG A 1 253 ? -16.969 51.562 28 1 90.62 253 ARG A CA 1
ATOM 2076 C C . ARG A 1 253 ? -15.562 51 27.969 1 90.62 253 ARG A C 1
ATOM 2078 O O . ARG A 1 253 ? -15.258 50.125 27.188 1 90.62 253 ARG A O 1
ATOM 2085 N N . CYS A 1 254 ? -14.734 51.562 28.812 1 90.88 254 CYS A N 1
ATOM 2086 C CA . CYS A 1 254 ? -13.367 51.062 28.922 1 90.88 254 CYS A CA 1
ATOM 2087 C C . CYS A 1 254 ? -13.344 49.594 29.328 1 90.88 254 CYS A C 1
ATOM 2089 O O . CYS A 1 254 ? -12.562 48.812 28.797 1 90.88 254 CYS A O 1
ATOM 2091 N N . GLU A 1 255 ? -14.219 49.219 30.219 1 91.25 255 GLU A N 1
ATOM 2092 C CA . GLU A 1 255 ? -14.289 47.812 30.672 1 91.25 255 GLU A CA 1
ATOM 2093 C C . GLU A 1 255 ? -14.844 46.906 29.578 1 91.25 255 GLU A C 1
ATOM 2095 O O . GLU A 1 255 ? -14.359 45.812 29.391 1 91.25 255 GLU A O 1
ATOM 2100 N N . LEU A 1 256 ? -15.805 47.438 28.875 1 91.81 256 LEU A N 1
ATOM 2101 C CA . LEU A 1 256 ? -16.484 46.625 27.859 1 91.81 256 LEU A CA 1
ATOM 2102 C C . LEU A 1 256 ? -15.562 46.344 26.688 1 91.81 256 LEU A C 1
ATOM 2104 O O . LEU A 1 256 ? -15.586 45.25 26.109 1 91.81 256 LEU A O 1
ATOM 2108 N N . VAL A 1 257 ? -14.773 47.312 26.297 1 92.5 257 VAL A N 1
ATOM 2109 C CA . VAL A 1 257 ? -13.93 47.156 25.109 1 92.5 257 VAL A CA 1
ATOM 2110 C C . VAL A 1 257 ? -12.797 46.188 25.391 1 92.5 257 VAL A C 1
ATOM 2112 O O . VAL A 1 257 ? -12.234 45.594 24.469 1 92.5 257 VAL A O 1
ATOM 2115 N N . GLN A 1 258 ? -12.492 46 26.656 1 90.12 258 GLN A N 1
ATOM 2116 C CA . GLN A 1 258 ? -11.398 45.125 27.016 1 90.12 258 GLN A CA 1
ATOM 2117 C C . GLN A 1 258 ? -11.867 43.656 27.078 1 90.12 258 GLN A C 1
ATOM 2119 O O . GLN A 1 258 ? -11.047 42.75 27.203 1 90.12 258 GLN A O 1
ATOM 2124 N N . LEU A 1 259 ? -13.125 43.469 26.891 1 88.56 259 LEU A N 1
ATOM 2125 C CA . LEU A 1 259 ? -13.648 42.094 26.891 1 88.56 259 LEU A CA 1
ATOM 2126 C C . LEU A 1 259 ? -13.508 41.469 25.516 1 88.56 259 LEU A C 1
ATOM 2128 O O . LEU A 1 259 ? -13.539 42.156 24.5 1 88.56 259 LEU A O 1
ATOM 2132 N N . GLY A 1 260 ? -13.273 40.094 25.406 1 86.19 260 GLY A N 1
ATOM 2133 C CA . GLY A 1 260 ? -13.258 39.312 24.172 1 86.19 260 GLY A CA 1
ATOM 2134 C C . GLY A 1 260 ? -12.055 39.625 23.297 1 86.19 260 GLY A C 1
ATOM 2135 O O . GLY A 1 260 ? -12.203 39.875 22.109 1 86.19 260 GLY A O 1
ATOM 2136 N N . MET A 1 261 ? -10.891 39.656 23.828 1 89 261 MET A N 1
ATOM 2137 C CA . MET A 1 261 ? -9.664 39.906 23.094 1 89 261 MET A CA 1
ATOM 2138 C C . MET A 1 261 ? -9.367 38.75 22.125 1 89 261 MET A C 1
ATOM 2140 O O . MET A 1 261 ? -9.43 37.594 22.516 1 89 261 MET A O 1
ATOM 2144 N N . PRO A 1 262 ? -9.203 39.062 20.859 1 89.31 262 PRO A N 1
ATOM 2145 C CA . PRO A 1 262 ? -8.914 38 19.891 1 89.31 262 PRO A CA 1
ATOM 2146 C C . PRO A 1 262 ? -7.598 37.281 20.188 1 89.31 262 PRO A C 1
ATOM 2148 O O . PRO A 1 262 ? -6.652 37.875 20.688 1 89.31 262 PRO A O 1
ATOM 2151 N N . GLN A 1 263 ? -7.637 36 19.953 1 85.81 263 GLN A N 1
ATOM 2152 C CA . GLN A 1 263 ? -6.445 35.156 20.141 1 85.81 263 GLN A CA 1
ATOM 2153 C C . GLN A 1 263 ? -5.82 34.812 18.797 1 85.81 263 GLN A C 1
ATOM 2155 O O . GLN A 1 263 ? -6.496 34.812 17.766 1 85.81 263 GLN A O 1
ATOM 2160 N N . VAL A 1 264 ? -4.496 34.594 18.891 1 85.44 264 VAL A N 1
ATOM 2161 C CA . VAL A 1 264 ? -3.762 34.219 17.672 1 85.44 264 VAL A CA 1
ATOM 2162 C C . VAL A 1 264 ? -4.246 32.844 17.188 1 85.44 264 VAL A C 1
ATOM 2164 O O . VAL A 1 264 ? -4.465 31.938 17.984 1 85.44 264 VAL A O 1
ATOM 2167 N N . MET A 1 265 ? -4.504 32.781 15.93 1 84.38 265 MET A N 1
ATOM 2168 C CA . MET A 1 265 ? -4.965 31.547 15.32 1 84.38 265 MET A CA 1
ATOM 2169 C C . MET A 1 265 ? -3.791 30.609 15.023 1 84.38 265 MET A C 1
ATOM 2171 O O . MET A 1 265 ? -2.697 31.078 14.695 1 84.38 265 MET A O 1
ATOM 2175 N N . LYS A 1 266 ? -4.047 29.297 15.234 1 81.31 266 LYS A N 1
ATOM 2176 C CA . LYS A 1 266 ? -3.07 28.25 14.906 1 81.31 266 LYS A CA 1
ATOM 2177 C C . LYS A 1 266 ? -3.607 27.312 13.828 1 81.31 266 LYS A C 1
ATOM 2179 O O . LYS A 1 266 ? -4.281 26.328 14.141 1 81.31 266 LYS A O 1
ATOM 2184 N N . PRO A 1 267 ? -3.207 27.719 12.562 1 84.62 267 PRO A N 1
ATOM 2185 C CA . PRO A 1 267 ? -3.729 26.906 11.469 1 84.62 267 PRO A CA 1
ATOM 2186 C C . PRO A 1 267 ? -3 25.562 11.344 1 84.62 267 PRO A C 1
ATOM 2188 O O . PRO A 1 267 ? -1.826 25.453 11.703 1 84.62 267 PRO A O 1
ATOM 2191 N N . GLU A 1 268 ? -3.76 24.516 10.969 1 81.75 268 GLU A N 1
ATOM 2192 C CA . GLU A 1 268 ? -3.215 23.172 10.719 1 81.75 268 GLU A CA 1
ATOM 2193 C C . GLU A 1 268 ? -3.699 22.625 9.383 1 81.75 268 GLU A C 1
ATOM 2195 O O . GLU A 1 268 ? -4.828 22.891 8.969 1 81.75 268 GLU A O 1
ATOM 2200 N N . LEU A 1 269 ? -2.742 22.078 8.789 1 78.81 269 LEU A N 1
ATOM 2201 C CA . LEU A 1 269 ? -3.146 21.359 7.59 1 78.81 269 LEU A CA 1
ATOM 2202 C C . LEU A 1 269 ? -3.535 19.922 7.926 1 78.81 269 LEU A C 1
ATOM 2204 O O . LEU A 1 269 ? -2.887 19.281 8.75 1 78.81 269 LEU A O 1
ATOM 2208 N N . SER A 1 270 ? -4.613 19.469 7.34 1 75.19 270 SER A N 1
ATOM 2209 C CA . SER A 1 270 ? -5.055 18.094 7.559 1 75.19 270 SER A CA 1
ATOM 2210 C C . SER A 1 270 ? -4.152 17.109 6.832 1 75.19 270 SER A C 1
ATOM 2212 O O . SER A 1 270 ? -3.549 17.438 5.809 1 75.19 270 SER A O 1
ATOM 2214 N N . ALA A 1 271 ? -4.059 15.992 7.465 1 74.38 271 ALA A N 1
ATOM 2215 C CA . ALA A 1 271 ? -3.277 14.906 6.871 1 74.38 271 ALA A CA 1
ATOM 2216 C C . ALA A 1 271 ? -4.055 14.227 5.746 1 74.38 271 ALA A C 1
ATOM 2218 O O . ALA A 1 271 ? -5.277 14.102 5.816 1 74.38 271 ALA A O 1
ATOM 2219 N N . HIS A 1 272 ? -3.348 14.016 4.621 1 81.75 272 HIS A N 1
ATOM 2220 C CA . HIS A 1 272 ? -3.922 13.234 3.533 1 81.75 272 HIS A CA 1
ATOM 2221 C C . HIS A 1 272 ? -3.336 11.828 3.492 1 81.75 272 HIS A C 1
ATOM 2223 O O . HIS A 1 272 ? -2.133 11.656 3.289 1 81.75 272 HIS A O 1
ATOM 2229 N N . PRO A 1 273 ? -4.215 10.883 3.676 1 78.56 273 PRO A N 1
ATOM 2230 C CA . PRO A 1 273 ? -3.689 9.516 3.719 1 78.56 273 PRO A CA 1
ATOM 2231 C C . PRO A 1 273 ? -3.205 9.023 2.355 1 78.56 273 PRO A C 1
ATOM 2233 O O . PRO A 1 273 ? -3.812 9.344 1.33 1 78.56 273 PRO A O 1
ATOM 2236 N N . ASN A 1 274 ? -2.041 8.414 2.344 1 78 274 ASN A N 1
ATOM 2237 C CA . ASN A 1 274 ? -1.472 7.73 1.19 1 78 274 ASN A CA 1
ATOM 2238 C C . ASN A 1 274 ? -1.084 6.293 1.529 1 78 274 ASN A C 1
ATOM 2240 O O . ASN A 1 274 ? 0.088 6.004 1.776 1 78 274 ASN A O 1
ATOM 2244 N N . ALA A 1 275 ? -2.059 5.457 1.427 1 70.44 275 ALA A N 1
ATOM 2245 C CA . ALA A 1 275 ? -1.862 4.07 1.841 1 70.44 275 ALA A CA 1
ATOM 2246 C C . ALA A 1 275 ? -0.853 3.365 0.938 1 70.44 275 ALA A C 1
ATOM 2248 O O . ALA A 1 275 ? -0.09 2.512 1.397 1 70.44 275 ALA A O 1
ATOM 2249 N N . GLY A 1 276 ? -0.872 3.695 -0.247 1 71.19 276 GLY A N 1
ATOM 2250 C CA . GLY A 1 276 ? 0.087 3.094 -1.16 1 71.19 276 GLY A CA 1
ATOM 2251 C C . GLY A 1 276 ? 1.529 3.379 -0.785 1 71.19 276 GLY A C 1
ATOM 2252 O O . GLY A 1 276 ? 2.373 2.482 -0.822 1 71.19 276 GLY A O 1
ATOM 2253 N N . LEU A 1 277 ? 1.709 4.578 -0.393 1 75.38 277 LEU A N 1
ATOM 2254 C CA . LEU A 1 277 ? 3.055 4.98 0 1 75.38 277 LEU A CA 1
ATOM 2255 C C . LEU A 1 277 ? 3.484 4.266 1.276 1 75.38 277 LEU A C 1
ATOM 2257 O O . LEU A 1 277 ? 4.605 3.76 1.361 1 75.38 277 LEU A O 1
ATOM 2261 N N . THR A 1 278 ? 2.602 4.215 2.211 1 78.38 278 THR A N 1
ATOM 2262 C CA . THR A 1 278 ? 2.918 3.582 3.488 1 78.38 278 THR A CA 1
ATOM 2263 C C . THR A 1 278 ? 3.182 2.09 3.303 1 78.38 278 THR A C 1
ATOM 2265 O O . THR A 1 278 ? 4.086 1.532 3.928 1 78.38 278 THR A O 1
ATOM 2268 N N . ALA A 1 279 ? 2.441 1.535 2.51 1 76.19 279 ALA A N 1
ATOM 2269 C CA . ALA A 1 279 ? 2.619 0.109 2.248 1 76.19 279 ALA A CA 1
ATOM 2270 C C . ALA A 1 279 ? 3.953 -0.16 1.56 1 76.19 279 ALA A C 1
ATOM 2272 O O . ALA A 1 279 ? 4.621 -1.153 1.854 1 76.19 279 ALA A O 1
ATOM 2273 N N . ARG A 1 280 ? 4.332 0.637 0.687 1 76.56 280 ARG A N 1
ATOM 2274 C CA . ARG A 1 280 ? 5.605 0.486 -0.01 1 76.56 280 ARG A CA 1
ATOM 2275 C C . ARG A 1 280 ? 6.777 0.626 0.955 1 76.56 280 ARG A C 1
ATOM 2277 O O . ARG A 1 280 ? 7.75 -0.125 0.87 1 76.56 280 ARG A O 1
ATOM 2284 N N . PHE A 1 281 ? 6.566 1.584 1.886 1 82.44 281 PHE A N 1
ATOM 2285 C CA . PHE A 1 281 ? 7.625 1.765 2.869 1 82.44 281 PHE A CA 1
ATOM 2286 C C . PHE A 1 281 ? 7.738 0.545 3.775 1 82.44 281 PHE A C 1
ATOM 2288 O O . PHE A 1 281 ? 8.844 0.134 4.137 1 82.44 281 PHE A O 1
ATOM 2295 N N . SER A 1 282 ? 6.645 0.001 4.082 1 80.94 282 SER A N 1
ATOM 2296 C CA . SER A 1 282 ? 6.613 -1.123 5.016 1 80.94 282 SER A CA 1
ATOM 2297 C C . SER A 1 282 ? 7.359 -2.326 4.453 1 80.94 282 SER A C 1
ATOM 2299 O O . SER A 1 282 ? 7.77 -3.215 5.203 1 80.94 282 SER A O 1
ATOM 2301 N N . PHE A 1 283 ? 7.551 -2.307 3.154 1 76 283 PHE A N 1
ATOM 2302 C CA . PHE A 1 283 ? 8.312 -3.377 2.516 1 76 283 PHE A CA 1
ATOM 2303 C C . PHE A 1 283 ? 9.758 -3.361 2.977 1 76 283 PHE A C 1
ATOM 2305 O O . PHE A 1 283 ? 10.43 -4.395 2.965 1 76 283 PHE A O 1
ATOM 2312 N N . PHE A 1 284 ? 10.203 -2.219 3.467 1 83.12 284 PHE A N 1
ATOM 2313 C CA . PHE A 1 284 ? 11.602 -2.062 3.844 1 83.12 284 PHE A CA 1
ATOM 2314 C C . PHE A 1 284 ? 11.75 -1.987 5.359 1 83.12 284 PHE A C 1
ATOM 2316 O O . PHE A 1 284 ? 12.719 -1.42 5.867 1 83.12 284 PHE A O 1
ATOM 2323 N N . LYS A 1 285 ? 10.859 -2.58 6.043 1 88.81 285 LYS A N 1
ATOM 2324 C CA . LYS A 1 285 ? 10.828 -2.475 7.5 1 88.81 285 LYS A CA 1
ATOM 2325 C C . LYS A 1 285 ? 12.008 -3.209 8.125 1 88.81 285 LYS A C 1
ATOM 2327 O O . LYS A 1 285 ? 12.297 -4.355 7.773 1 88.81 285 LYS A O 1
ATOM 2332 N N . VAL A 1 286 ? 12.75 -2.459 8.961 1 91.12 286 VAL A N 1
ATOM 2333 C CA . VAL A 1 286 ? 13.875 -3.031 9.688 1 91.12 286 VAL A CA 1
ATOM 2334 C C . VAL A 1 286 ? 13.727 -2.742 11.18 1 91.12 286 VAL A C 1
ATOM 2336 O O . VAL A 1 286 ? 12.992 -1.835 11.57 1 91.12 286 VAL A O 1
ATOM 2339 N N . LYS A 1 287 ? 14.32 -3.59 12.055 1 89.12 287 LYS A N 1
ATOM 2340 C CA . LYS A 1 287 ? 14.359 -3.348 13.492 1 89.12 287 LYS A CA 1
ATOM 2341 C C . LYS A 1 287 ? 15.609 -2.562 13.883 1 89.12 287 LYS A C 1
ATOM 2343 O O . LYS A 1 287 ? 16.719 -2.934 13.508 1 89.12 287 LYS A O 1
ATOM 2348 N N . ILE A 1 288 ? 15.32 -1.49 14.547 1 92.19 288 ILE A N 1
ATOM 2349 C CA . ILE A 1 288 ? 16.438 -0.654 14.969 1 92.19 288 ILE A CA 1
ATOM 2350 C C . ILE A 1 288 ? 16.688 -0.842 16.469 1 92.19 288 ILE A C 1
ATOM 2352 O O . ILE A 1 288 ? 15.742 -0.833 17.266 1 92.19 288 ILE A O 1
ATOM 2356 N N . PHE A 1 289 ? 17.953 -1.062 16.844 1 90.31 289 PHE A N 1
ATOM 2357 C CA . PHE A 1 289 ? 18.375 -1.122 18.234 1 90.31 289 PHE A CA 1
ATOM 2358 C C . PHE A 1 289 ? 19.156 0.127 18.625 1 90.31 289 PHE A C 1
ATOM 2360 O O . PHE A 1 289 ? 20.203 0.418 18.031 1 90.31 289 PHE A O 1
ATOM 2367 N N . PHE A 1 290 ? 18.578 0.674 19.625 1 89.88 290 PHE A N 1
ATOM 2368 C CA . PHE A 1 290 ? 19.25 1.887 20.094 1 89.88 290 PHE A CA 1
ATOM 2369 C C . PHE A 1 290 ? 20.219 1.573 21.203 1 89.88 290 PHE A C 1
ATOM 2371 O O . PHE A 1 290 ? 19.953 0.738 22.078 1 89.88 290 PHE A O 1
ATOM 2378 N N . GLN A 1 291 ? 21.422 1.999 21.359 1 80.94 291 GLN A N 1
ATOM 2379 C CA . GLN A 1 291 ? 22.422 1.637 22.359 1 80.94 291 GLN A CA 1
ATOM 2380 C C . GLN A 1 291 ? 22.859 2.855 23.172 1 80.94 291 GLN A C 1
ATOM 2382 O O . GLN A 1 291 ? 23.047 2.768 24.375 1 80.94 291 GLN A O 1
ATOM 2387 N N . ASN A 1 292 ? 23.297 3.877 22.703 1 74 292 ASN A N 1
ATOM 2388 C CA . ASN A 1 292 ? 23.938 4.996 23.375 1 74 292 ASN A CA 1
ATOM 2389 C C . ASN A 1 292 ? 22.938 6.07 23.781 1 74 292 ASN A C 1
ATOM 2391 O O . ASN A 1 292 ? 22.219 6.609 22.922 1 74 292 ASN A O 1
ATOM 2395 N N . LEU A 1 293 ? 22.797 6.062 25.25 1 77.75 293 LEU A N 1
ATOM 2396 C CA . LEU A 1 293 ? 21.906 7.09 25.797 1 77.75 293 LEU A CA 1
ATOM 2397 C C . LEU A 1 293 ? 22.719 8.156 26.531 1 77.75 293 LEU A C 1
ATOM 2399 O O . LEU A 1 293 ? 23.578 7.836 27.344 1 77.75 293 LEU A O 1
ATOM 2403 N N . ILE A 1 294 ? 22.656 9.398 25.969 1 80.5 294 ILE A N 1
ATOM 2404 C CA . ILE A 1 294 ? 23.297 10.547 26.609 1 80.5 294 ILE A CA 1
ATOM 2405 C C . ILE A 1 294 ? 22.234 11.461 27.203 1 80.5 294 ILE A C 1
ATOM 2407 O O . ILE A 1 294 ? 21.203 11.727 26.562 1 80.5 294 ILE A O 1
ATOM 2411 N N . ILE A 1 295 ? 22.469 11.852 28.422 1 83.12 295 ILE A N 1
ATOM 2412 C CA . ILE A 1 295 ? 21.562 12.781 29.062 1 83.12 295 ILE A CA 1
ATOM 2413 C C . ILE A 1 295 ? 22.109 14.203 28.969 1 83.12 295 ILE A C 1
ATOM 2415 O O . ILE A 1 295 ? 23.25 14.453 29.359 1 83.12 295 ILE A O 1
ATOM 2419 N N . LEU A 1 296 ? 21.422 14.961 28.266 1 77.69 296 LEU A N 1
ATOM 2420 C CA . LEU A 1 296 ? 21.812 16.359 28.125 1 77.69 296 LEU A CA 1
ATOM 2421 C C . LEU A 1 296 ? 21 17.25 29.047 1 77.69 296 LEU A C 1
ATOM 2423 O O . LEU A 1 296 ? 19.766 17.125 29.125 1 77.69 296 LEU A O 1
ATOM 2427 N N . ASN A 1 297 ? 21.672 18.172 29.672 1 77 297 ASN A N 1
ATOM 2428 C CA . ASN A 1 297 ? 21.031 19.047 30.641 1 77 297 ASN A CA 1
ATOM 2429 C C . ASN A 1 297 ? 20.578 20.359 30.016 1 77 297 ASN A C 1
ATOM 2431 O O . ASN A 1 297 ? 21.016 21.438 30.438 1 77 297 ASN A O 1
ATOM 2435 N N . CYS A 1 298 ? 19.953 20.297 28.984 1 74.06 298 CYS A N 1
ATOM 2436 C CA . CYS A 1 298 ? 19.344 21.438 28.328 1 74.06 298 CYS A CA 1
ATOM 2437 C C . CYS A 1 298 ? 17.953 21.078 27.812 1 74.06 298 CYS A C 1
ATOM 2439 O O . CYS A 1 298 ? 17.578 19.906 27.781 1 74.06 298 CYS A O 1
ATOM 2441 N N . LYS A 1 299 ? 17.219 22.156 27.562 1 74.81 299 LYS A N 1
ATOM 2442 C CA . LYS A 1 299 ? 15.906 21.906 26.953 1 74.81 299 LYS A CA 1
ATOM 2443 C C . LYS A 1 299 ? 16.047 21.5 25.5 1 74.81 299 LYS A C 1
ATOM 2445 O O . LYS A 1 299 ? 16.953 21.938 24.797 1 74.81 299 LYS A O 1
ATOM 2450 N N . MET A 1 300 ? 15.172 20.672 25.078 1 76.44 300 MET A N 1
ATOM 2451 C CA . MET A 1 300 ? 15.172 20.203 23.688 1 76.44 300 MET A CA 1
ATOM 2452 C C . MET A 1 300 ? 15.086 21.391 22.719 1 76.44 300 MET A C 1
ATOM 2454 O O . MET A 1 300 ? 15.734 21.391 21.672 1 76.44 300 MET A O 1
ATOM 2458 N N . SER A 1 301 ? 14.211 22.438 23.141 1 76.44 301 SER A N 1
ATOM 2459 C CA . SER A 1 301 ? 14.039 23.609 22.297 1 76.44 301 SER A CA 1
ATOM 2460 C C . SER A 1 301 ? 15.352 24.375 22.141 1 76.44 301 SER A C 1
ATOM 2462 O O . SER A 1 301 ? 15.602 24.984 21.094 1 76.44 301 SER A O 1
ATOM 2464 N N . GLN A 1 302 ? 16.141 24.359 23.156 1 75.19 302 GLN A N 1
ATOM 2465 C CA . GLN A 1 302 ? 17.438 25.016 23.125 1 75.19 302 GLN A CA 1
ATOM 2466 C C . GLN A 1 302 ? 18.438 24.219 22.312 1 75.19 302 GLN A C 1
ATOM 2468 O O . GLN A 1 302 ? 19.219 24.781 21.531 1 75.19 302 GLN A O 1
ATOM 2473 N N . PHE A 1 303 ? 18.312 22.922 22.484 1 75.81 303 PHE A N 1
ATOM 2474 C CA . PHE A 1 303 ? 19.281 22.062 21.828 1 75.81 303 PHE A CA 1
ATOM 2475 C C . PHE A 1 303 ? 19.109 22.109 20.312 1 75.81 303 PHE A C 1
ATOM 2477 O O . PHE A 1 303 ? 20.094 22.156 19.562 1 75.81 303 PHE A O 1
ATOM 2484 N N . PHE A 1 304 ? 17.938 22.172 19.938 1 76.62 304 PHE A N 1
ATOM 2485 C CA . PHE A 1 304 ? 17.688 22.125 18.5 1 76.62 304 PHE A CA 1
ATOM 2486 C C . PHE A 1 304 ? 17.438 23.516 17.953 1 76.62 304 PHE A C 1
ATOM 2488 O O . PHE A 1 304 ? 17.078 23.688 16.781 1 76.62 304 PHE A O 1
ATOM 2495 N N . ASP A 1 305 ? 17.578 24.656 18.656 1 73.44 305 ASP A N 1
ATOM 2496 C CA . ASP A 1 305 ? 17.5 26.062 18.281 1 73.44 305 ASP A CA 1
ATOM 2497 C C . ASP A 1 305 ? 16.141 26.406 17.672 1 73.44 305 ASP A C 1
ATOM 2499 O O . ASP A 1 305 ? 16.062 26.969 16.578 1 73.44 305 ASP A O 1
ATOM 2503 N N . ILE A 1 306 ? 15.07 25.938 18.297 1 70.62 306 ILE A N 1
ATOM 2504 C CA . ILE A 1 306 ? 13.734 26.234 17.797 1 70.62 306 ILE A CA 1
ATOM 2505 C C . ILE A 1 306 ? 13.039 27.203 18.75 1 70.62 306 ILE A C 1
ATOM 2507 O O . ILE A 1 306 ? 11.812 27.359 18.719 1 70.62 306 ILE A O 1
ATOM 2511 N N . ARG A 1 307 ? 13.758 28 19.5 1 67.62 307 ARG A N 1
ATOM 2512 C CA . ARG A 1 307 ? 13.234 28.922 20.5 1 67.62 307 ARG A CA 1
ATOM 2513 C C . ARG A 1 307 ? 12.422 30.031 19.844 1 67.62 307 ARG A C 1
ATOM 2515 O O . ARG A 1 307 ? 11.406 30.484 20.391 1 67.62 307 ARG A O 1
ATOM 2522 N N . ARG A 1 308 ? 13.039 30.391 18.797 1 64.31 308 ARG A N 1
ATOM 2523 C CA . ARG A 1 308 ? 12.422 31.547 18.141 1 64.31 308 ARG A CA 1
ATOM 2524 C C . ARG A 1 308 ? 10.969 31.25 17.75 1 64.31 308 ARG A C 1
ATOM 2526 O O . ARG A 1 308 ? 10.164 32.156 17.609 1 64.31 308 ARG A O 1
ATOM 2533 N N . PHE A 1 309 ? 10.648 30 17.594 1 62.28 309 PHE A N 1
ATOM 2534 C CA . PHE A 1 309 ? 9.312 29.609 17.141 1 62.28 309 PHE A CA 1
ATOM 2535 C C . PHE A 1 309 ? 8.406 29.297 18.328 1 62.28 309 PHE A C 1
ATOM 2537 O O . PHE A 1 309 ? 7.188 29.188 18.172 1 62.28 309 PHE A O 1
ATOM 2544 N N . THR A 1 310 ? 8.93 29.094 19.328 1 58.06 310 THR A N 1
ATOM 2545 C CA . THR A 1 310 ? 8.148 28.781 20.531 1 58.06 310 THR A CA 1
ATOM 2546 C C . THR A 1 310 ? 7.887 30.047 21.344 1 58.06 310 THR A C 1
ATOM 2548 O O . THR A 1 310 ? 8.789 30.859 21.547 1 58.06 310 THR A O 1
ATOM 2551 N N . SER A 1 311 ? 6.797 31 21 1 53.12 311 SER A N 1
ATOM 2552 C CA . SER A 1 311 ? 6.328 32.312 21.438 1 53.12 311 SER A CA 1
ATOM 2553 C C . SER A 1 311 ? 6.832 32.625 22.844 1 53.12 311 SER A C 1
ATOM 2555 O O . SER A 1 311 ? 6.57 33.719 23.375 1 53.12 311 SER A O 1
ATOM 2557 N N . ARG A 1 312 ? 6.434 31.969 24 1 46.88 312 ARG A N 1
ATOM 2558 C CA . ARG A 1 312 ? 6.27 32.781 25.203 1 46.88 312 ARG A CA 1
ATOM 2559 C C . ARG A 1 312 ? 7.547 33.562 25.5 1 46.88 312 ARG A C 1
ATOM 2561 O O . ARG A 1 312 ? 8.633 32.969 25.594 1 46.88 312 ARG A O 1
ATOM 2568 N N . PRO A 1 313 ? 7.441 34.688 25.016 1 39.41 313 PRO A N 1
ATOM 2569 C CA . PRO A 1 313 ? 8.484 35.438 25.719 1 39.41 313 PRO A CA 1
ATOM 2570 C C . PRO A 1 313 ? 8.766 34.906 27.125 1 39.41 313 PRO A C 1
ATOM 2572 O O . PRO A 1 313 ? 7.836 34.625 27.875 1 39.41 313 PRO A O 1
ATOM 2575 N N . CYS A 1 314 ? 9.758 34.125 27.219 1 34.66 314 CYS A N 1
ATOM 2576 C CA . CYS A 1 314 ? 10.18 33.812 28.578 1 34.66 314 CYS A CA 1
ATOM 2577 C C . CYS A 1 314 ? 10.086 35.031 29.469 1 34.66 314 CYS A C 1
ATOM 2579 O O . CYS A 1 314 ? 10.898 35.969 29.359 1 34.66 314 CYS A O 1
ATOM 2581 N N . HIS A 1 315 ? 9.062 35.781 29.688 1 33.28 315 HIS A N 1
ATOM 2582 C CA . HIS A 1 315 ? 9.203 36.375 31.016 1 33.28 315 HIS A CA 1
ATOM 2583 C C . HIS A 1 315 ? 9.93 35.438 31.953 1 33.28 315 HIS A C 1
ATOM 2585 O O . HIS A 1 315 ? 9.922 34.219 31.766 1 33.28 315 HIS A O 1
ATOM 2591 N N . GLN A 1 316 ? 10.656 36.094 33.094 1 34.19 316 GLN A N 1
ATOM 2592 C CA . GLN A 1 316 ? 11.57 35.531 34.094 1 34.19 316 GLN A CA 1
ATOM 2593 C C . GLN A 1 316 ? 11.125 34.125 34.5 1 34.19 316 GLN A C 1
ATOM 2595 O O . GLN A 1 316 ? 11.938 33.219 34.625 1 34.19 316 GLN A O 1
ATOM 2600 N N . ASN A 1 317 ? 9.953 34.094 35.5 1 31.81 317 ASN A N 1
ATOM 2601 C CA . ASN A 1 317 ? 9.82 33.188 36.656 1 31.81 317 ASN A CA 1
ATOM 2602 C C . ASN A 1 317 ? 9.336 31.797 36.219 1 31.81 317 ASN A C 1
ATOM 2604 O O . ASN A 1 317 ? 9.008 30.969 37.062 1 31.81 317 ASN A O 1
ATOM 2608 N N . THR A 1 318 ? 8.352 31.75 35.344 1 33.88 318 THR A N 1
ATOM 2609 C CA . THR A 1 318 ? 7.809 30.422 35.562 1 33.88 318 THR A CA 1
ATOM 2610 C C . THR A 1 318 ? 8.875 29.359 35.312 1 33.88 318 THR A C 1
ATOM 2612 O O . THR A 1 318 ? 9.672 29.469 34.375 1 33.88 318 THR A O 1
ATOM 2615 N N . SER A 1 319 ? 9.07 28.547 36.344 1 35.09 319 SER A N 1
ATOM 2616 C CA . SER A 1 319 ? 9.758 27.328 36.781 1 35.09 319 SER A CA 1
ATOM 2617 C C . SER A 1 319 ? 9.758 26.297 35.656 1 35.09 319 SER A C 1
ATOM 2619 O O . SER A 1 319 ? 10.289 25.188 35.844 1 35.09 319 SER A O 1
ATOM 2621 N N . LEU A 1 320 ? 8.805 26.438 34.875 1 35.28 320 LEU A N 1
ATOM 2622 C CA . LEU A 1 320 ? 8.742 25.156 34.188 1 35.28 320 LEU A CA 1
ATOM 2623 C C . LEU A 1 320 ? 9.992 24.938 33.344 1 35.28 320 LEU A C 1
ATOM 2625 O O . LEU A 1 320 ? 10.086 23.938 32.625 1 35.28 320 LEU A O 1
ATOM 2629 N N . ASP A 1 321 ? 10.602 25.938 32.812 1 40.53 321 ASP A N 1
ATOM 2630 C CA . ASP A 1 321 ? 11.844 25.375 32.281 1 40.53 321 ASP A CA 1
ATOM 2631 C C . ASP A 1 321 ? 12.656 24.719 33.406 1 40.53 321 ASP A C 1
ATOM 2633 O O . ASP A 1 321 ? 13.5 25.375 34 1 40.53 321 ASP A O 1
ATOM 2637 N N . SER A 1 322 ? 12.094 24.312 34.438 1 40.5 322 SER A N 1
ATOM 2638 C CA . SER A 1 322 ? 12.961 23.297 35.031 1 40.5 322 SER A CA 1
ATOM 2639 C C . SER A 1 322 ? 13.883 22.672 34 1 40.5 322 SER A C 1
ATOM 2641 O O . SER A 1 322 ? 13.523 22.578 32.812 1 40.5 322 SER A O 1
ATOM 2643 N N . ALA A 1 323 ? 15.211 22.703 34.125 1 47.97 323 ALA A N 1
ATOM 2644 C CA . ALA A 1 323 ? 16.375 22.109 33.5 1 47.97 323 ALA A CA 1
ATOM 2645 C C . ALA A 1 323 ? 16.031 20.781 32.844 1 47.97 323 ALA A C 1
ATOM 2647 O O . ALA A 1 323 ? 16.109 19.719 33.469 1 47.97 323 ALA A O 1
ATOM 2648 N N . GLY A 1 324 ? 14.867 20.531 32.25 1 59.81 324 GLY A N 1
ATOM 2649 C CA . GLY A 1 324 ? 14.586 19.156 31.875 1 59.81 324 GLY A CA 1
ATOM 2650 C C . GLY A 1 324 ? 15.656 18.547 30.984 1 59.81 324 GLY A C 1
ATOM 2651 O O . GLY A 1 324 ? 16.438 19.281 30.359 1 59.81 324 GLY A O 1
ATOM 2652 N N . SER A 1 325 ? 16.281 17.609 31.375 1 76.44 325 SER A N 1
ATOM 2653 C CA . SER A 1 325 ? 17.25 16.781 30.672 1 76.44 325 SER A CA 1
ATOM 2654 C C . SER A 1 325 ? 16.578 15.883 29.641 1 76.44 325 SER A C 1
ATOM 2656 O O . SER A 1 325 ? 15.391 15.586 29.75 1 76.44 325 SER A O 1
ATOM 2658 N N . TYR A 1 326 ? 17.172 15.906 28.562 1 80.62 326 TYR A N 1
ATOM 2659 C CA . TYR A 1 326 ? 16.656 14.945 27.594 1 80.62 326 TYR A CA 1
ATOM 2660 C C . TYR A 1 326 ? 17.672 13.844 27.328 1 80.62 326 TYR A C 1
ATOM 2662 O O . TYR A 1 326 ? 18.875 14.016 27.578 1 80.62 326 TYR A O 1
ATOM 2670 N N . ARG A 1 327 ? 17.156 12.789 27.016 1 86.12 327 ARG A N 1
ATOM 2671 C CA . ARG A 1 327 ? 17.969 11.633 26.656 1 86.12 327 ARG A CA 1
ATOM 2672 C C . ARG A 1 327 ? 18.094 11.484 25.141 1 86.12 327 ARG A C 1
ATOM 2674 O O . ARG A 1 327 ? 17.109 11.641 24.422 1 86.12 327 ARG A O 1
ATOM 2681 N N . ALA A 1 328 ? 19.328 11.32 24.688 1 87.44 328 ALA A N 1
ATOM 2682 C CA . ALA A 1 328 ? 19.609 11.094 23.266 1 87.44 328 ALA A CA 1
ATOM 2683 C C . ALA A 1 328 ? 20.203 9.711 23.031 1 87.44 328 ALA A C 1
ATOM 2685 O O . ALA A 1 328 ? 21.062 9.266 23.797 1 87.44 328 ALA A O 1
ATOM 2686 N N . SER A 1 329 ? 19.641 9.031 22.094 1 89.56 329 SER A N 1
ATOM 2687 C CA . SER A 1 329 ? 20.125 7.699 21.734 1 89.56 329 SER A CA 1
ATOM 2688 C C . SER A 1 329 ? 20.328 7.578 20.219 1 89.56 329 SER A C 1
ATOM 2690 O O . SER A 1 329 ? 19.641 8.25 19.438 1 89.56 329 SER A O 1
ATOM 2692 N N . TRP A 1 330 ? 21.297 6.676 19.891 1 89.5 330 TRP A N 1
ATOM 2693 C CA . TRP A 1 330 ? 21.578 6.441 18.469 1 89.5 330 TRP A CA 1
ATOM 2694 C C . TRP A 1 330 ? 21.484 4.957 18.141 1 89.5 330 TRP A C 1
ATOM 2696 O O . TRP A 1 330 ? 21.688 4.102 19 1 89.5 330 TRP A O 1
ATOM 2706 N N . GLY A 1 331 ? 21.094 4.75 16.859 1 90.06 331 GLY A N 1
ATOM 2707 C CA . GLY A 1 331 ? 21.047 3.373 16.391 1 90.06 331 GLY A CA 1
ATOM 2708 C C . GLY A 1 331 ? 22.406 2.684 16.422 1 90.06 331 GLY A C 1
ATOM 2709 O O . GLY A 1 331 ? 23.438 3.314 16.203 1 90.06 331 GLY A O 1
ATOM 2710 N N . ALA A 1 332 ? 22.344 1.451 16.641 1 86.88 332 ALA A N 1
ATOM 2711 C CA . ALA A 1 332 ? 23.578 0.665 16.719 1 86.88 332 ALA A CA 1
ATOM 2712 C C . ALA A 1 332 ? 24.234 0.525 15.344 1 86.88 332 ALA A C 1
ATOM 2714 O O . ALA A 1 332 ? 25.453 0.447 15.234 1 86.88 332 ALA A O 1
ATOM 2715 N N . MET A 1 333 ? 23.438 0.508 14.336 1 84.81 333 MET A N 1
ATOM 2716 C CA . MET A 1 333 ? 23.953 0.301 12.984 1 84.81 333 MET A CA 1
ATOM 2717 C C . MET A 1 333 ? 23.828 1.574 12.156 1 84.81 333 MET A C 1
ATOM 2719 O O . MET A 1 333 ? 22.844 2.305 12.273 1 84.81 333 MET A O 1
ATOM 2723 N N . ASP A 1 334 ? 24.844 1.715 11.312 1 86.75 334 ASP A N 1
ATOM 2724 C CA . ASP A 1 334 ? 24.781 2.826 10.375 1 86.75 334 ASP A CA 1
ATOM 2725 C C . ASP A 1 334 ? 24.25 2.367 9.016 1 86.75 334 ASP A C 1
ATOM 2727 O O . ASP A 1 334 ? 24.344 1.188 8.672 1 86.75 334 ASP A O 1
ATOM 2731 N N . PHE A 1 335 ? 23.531 3.262 8.422 1 87.25 335 PHE A N 1
ATOM 2732 C CA . PHE A 1 335 ? 23.016 2.98 7.09 1 87.25 335 PHE A CA 1
ATOM 2733 C C . PHE A 1 335 ? 23.828 3.705 6.027 1 87.25 335 PHE A C 1
ATOM 2735 O O . PHE A 1 335 ? 24.078 4.906 6.137 1 87.25 335 PHE A O 1
ATOM 2742 N N . THR A 1 336 ? 24.297 2.996 5.012 1 83.75 336 THR A N 1
ATOM 2743 C CA . THR A 1 336 ? 25.078 3.594 3.926 1 83.75 336 THR A CA 1
ATOM 2744 C C . THR A 1 336 ? 24.422 3.311 2.576 1 83.75 336 THR A C 1
ATOM 2746 O O . THR A 1 336 ? 24.578 4.086 1.63 1 83.75 336 THR A O 1
ATOM 2749 N N . THR A 1 337 ? 23.734 2.15 2.543 1 83.75 337 THR A N 1
ATOM 2750 C CA . THR A 1 337 ? 23.125 1.763 1.28 1 83.75 337 THR A CA 1
ATOM 2751 C C . THR A 1 337 ? 21.75 1.139 1.52 1 83.75 337 THR A C 1
ATOM 2753 O O . THR A 1 337 ? 21.438 0.715 2.635 1 83.75 337 THR A O 1
ATOM 2756 N N . GLY A 1 338 ? 20.953 1.312 0.49 1 82.56 338 GLY A N 1
ATOM 2757 C CA . GLY A 1 338 ? 19.672 0.634 0.527 1 82.56 338 GLY A CA 1
ATOM 2758 C C . GLY A 1 338 ? 18.547 1.507 1.059 1 82.56 338 GLY A C 1
ATOM 2759 O O . GLY A 1 338 ? 18.734 2.711 1.252 1 82.56 338 GLY A O 1
ATOM 2760 N N . LYS A 1 339 ? 17.375 0.934 1.166 1 87.5 339 LYS A N 1
ATOM 2761 C CA . LYS A 1 339 ? 16.188 1.562 1.721 1 87.5 339 LYS A CA 1
ATOM 2762 C C . LYS A 1 339 ? 15.797 0.929 3.055 1 87.5 339 LYS A C 1
ATOM 2764 O O . LYS A 1 339 ? 15.891 -0.289 3.219 1 87.5 339 LYS A O 1
ATOM 2769 N N . HIS A 1 340 ? 15.531 1.808 3.922 1 90.5 340 HIS A N 1
ATOM 2770 C CA . HIS A 1 340 ? 15.195 1.34 5.262 1 90.5 340 HIS A CA 1
ATOM 2771 C C . HIS A 1 340 ? 13.961 2.061 5.809 1 90.5 340 HIS A C 1
ATOM 2773 O O . HIS A 1 340 ? 13.766 3.248 5.535 1 90.5 340 HIS A O 1
ATOM 2779 N N . TYR A 1 341 ? 13.172 1.313 6.523 1 93.12 341 TYR A N 1
ATOM 2780 C CA . TYR A 1 341 ? 11.984 1.878 7.156 1 93.12 341 TYR A CA 1
ATOM 2781 C C . TYR A 1 341 ? 11.82 1.353 8.578 1 93.12 341 TYR A C 1
ATOM 2783 O O . TYR A 1 341 ? 12.016 0.162 8.828 1 93.12 341 TYR A O 1
ATOM 2791 N N . TRP A 1 342 ? 11.625 2.246 9.555 1 93.75 342 TRP A N 1
ATOM 2792 C CA . TRP A 1 342 ? 11.336 1.817 10.922 1 93.75 342 TRP A CA 1
ATOM 2793 C C . TRP A 1 342 ? 10.32 2.74 11.578 1 93.75 342 TRP A C 1
ATOM 2795 O O . TRP A 1 342 ? 10.062 3.844 11.094 1 93.75 342 TRP A O 1
ATOM 2805 N N . GLU A 1 343 ? 9.633 2.258 12.578 1 94.38 343 GLU A N 1
ATOM 2806 C CA . GLU A 1 343 ? 8.586 3.006 13.273 1 94.38 343 GLU A CA 1
ATOM 2807 C C . GLU A 1 343 ? 8.914 3.172 14.758 1 94.38 343 GLU A C 1
ATOM 2809 O O . GLU A 1 343 ? 9.555 2.305 15.359 1 94.38 343 GLU A O 1
ATOM 2814 N N . LEU A 1 344 ? 8.586 4.305 15.266 1 93.94 344 LEU A N 1
ATOM 2815 C CA . LEU A 1 344 ? 8.781 4.598 16.672 1 93.94 344 LEU A CA 1
ATOM 2816 C C . LEU A 1 344 ? 7.457 4.922 17.359 1 93.94 344 LEU A C 1
ATOM 2818 O O . LEU A 1 344 ? 6.645 5.672 16.812 1 93.94 344 LEU A O 1
ATOM 2822 N N . ASP A 1 345 ? 7.23 4.355 18.5 1 92.69 345 ASP A N 1
ATOM 2823 C CA . ASP A 1 345 ? 6.039 4.648 19.281 1 92.69 345 ASP A CA 1
ATOM 2824 C C . ASP A 1 345 ? 6.277 5.832 20.219 1 92.69 345 ASP A C 1
ATOM 2826 O O . ASP A 1 345 ? 7.074 5.742 21.156 1 92.69 345 ASP A O 1
ATOM 2830 N N . LEU A 1 346 ? 5.57 6.914 19.953 1 91.94 346 LEU A N 1
ATOM 2831 C CA . LEU A 1 346 ? 5.793 8.148 20.688 1 91.94 346 LEU A CA 1
ATOM 2832 C C . LEU A 1 346 ? 4.527 8.578 21.422 1 91.94 346 LEU A C 1
ATOM 2834 O O . LEU A 1 346 ? 4.363 9.766 21.734 1 91.94 346 LEU A O 1
ATOM 2838 N N . LYS A 1 347 ? 3.613 7.762 21.672 1 85.56 347 LYS A N 1
ATOM 2839 C CA . LYS A 1 347 ? 2.318 8.062 22.281 1 85.56 347 LYS A CA 1
ATOM 2840 C C . LYS A 1 347 ? 2.49 8.688 23.672 1 85.56 347 LYS A C 1
ATOM 2842 O O . LYS A 1 347 ? 1.759 9.617 24.031 1 85.56 347 LYS A O 1
ATOM 2847 N N . ASP A 1 348 ? 3.451 8.258 24.422 1 83.69 348 ASP A N 1
ATOM 2848 C CA . ASP A 1 348 ? 3.604 8.711 25.797 1 83.69 348 ASP A CA 1
ATOM 2849 C C . ASP A 1 348 ? 4.668 9.805 25.906 1 83.69 348 ASP A C 1
ATOM 2851 O O . ASP A 1 348 ? 5.09 10.164 27 1 83.69 348 ASP A O 1
ATOM 2855 N N . CYS A 1 349 ? 5.066 10.367 24.781 1 85.44 349 CYS A N 1
ATOM 2856 C CA . CYS A 1 349 ? 6.117 11.383 24.797 1 85.44 349 CYS A CA 1
ATOM 2857 C C . CYS A 1 349 ? 5.562 12.742 24.391 1 85.44 349 CYS A C 1
ATOM 2859 O O . CYS A 1 349 ? 4.996 12.891 23.297 1 85.44 349 CYS A O 1
ATOM 2861 N N . GLU A 1 350 ? 5.703 13.648 25.25 1 83.62 350 GLU A N 1
ATOM 2862 C CA . GLU A 1 350 ? 5.238 14.992 24.938 1 83.62 350 GLU A CA 1
ATOM 2863 C C . GLU A 1 350 ? 6.266 15.758 24.109 1 83.62 350 GLU A C 1
ATOM 2865 O O . GLU A 1 350 ? 5.902 16.562 23.266 1 83.62 350 GLU A O 1
ATOM 2870 N N . HIS A 1 351 ? 7.523 15.547 24.484 1 89.38 351 HIS A N 1
ATOM 2871 C CA . HIS A 1 351 ? 8.641 16.109 23.734 1 89.38 351 HIS A CA 1
ATOM 2872 C C . HIS A 1 351 ? 9.547 15.023 23.172 1 89.38 351 HIS A C 1
ATOM 2874 O O . HIS A 1 351 ? 9.93 14.094 23.891 1 89.38 351 HIS A O 1
ATOM 2880 N N . TRP A 1 352 ? 9.742 15.133 21.891 1 91.25 352 TRP A N 1
ATOM 2881 C CA . TRP A 1 352 ? 10.625 14.117 21.312 1 91.25 352 TRP A 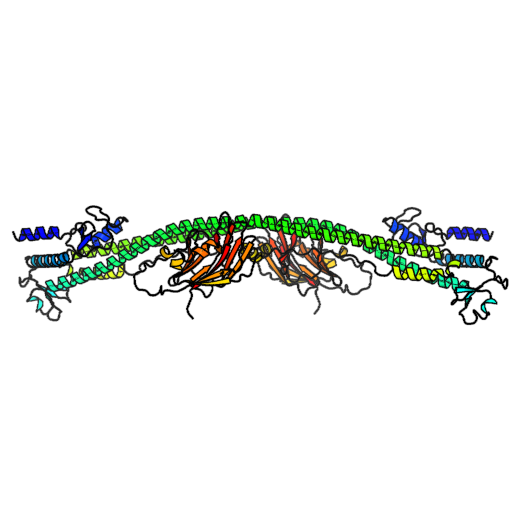CA 1
ATOM 2882 C C . TRP A 1 352 ? 11.273 14.633 20.031 1 91.25 352 TRP A C 1
ATOM 2884 O O . TRP A 1 352 ? 10.844 15.648 19.469 1 91.25 352 TRP A O 1
ATOM 2894 N N . ALA A 1 353 ? 12.375 13.938 19.656 1 91.69 353 ALA A N 1
ATOM 2895 C CA . ALA A 1 353 ? 13.062 14.148 18.391 1 91.69 353 ALA A CA 1
ATOM 2896 C C . ALA A 1 353 ? 13.461 12.812 17.75 1 91.69 353 ALA A C 1
ATOM 2898 O O . ALA A 1 353 ? 13.938 11.906 18.438 1 91.69 353 ALA A O 1
ATOM 2899 N N . VAL A 1 354 ? 13.078 12.711 16.5 1 93.88 354 VAL A N 1
ATOM 2900 C CA . VAL A 1 354 ? 13.398 11.469 15.789 1 93.88 354 VAL A CA 1
ATOM 2901 C C . VAL A 1 354 ? 13.977 11.789 14.414 1 93.88 354 VAL A C 1
ATOM 2903 O O . VAL A 1 354 ? 13.688 12.844 13.844 1 93.88 354 VAL A O 1
ATOM 2906 N N . GLY A 1 355 ? 14.82 10.883 13.867 1 92.81 355 GLY A N 1
ATOM 2907 C CA . GLY A 1 355 ? 15.391 11.039 12.539 1 92.81 355 GLY A CA 1
ATOM 2908 C C . GLY A 1 355 ? 16.734 10.344 12.375 1 92.81 355 GLY A C 1
ATOM 2909 O O . GLY A 1 355 ? 16.906 9.211 12.836 1 92.81 355 GLY A O 1
ATOM 2910 N N . VAL A 1 356 ? 17.578 10.977 11.586 1 90.38 356 VAL A N 1
ATOM 2911 C CA . VAL A 1 356 ? 18.906 10.422 11.352 1 90.38 356 VAL A CA 1
ATOM 2912 C C . VAL A 1 356 ? 19.953 11.523 11.508 1 90.38 356 VAL A C 1
ATOM 2914 O O . VAL A 1 356 ? 19.656 12.703 1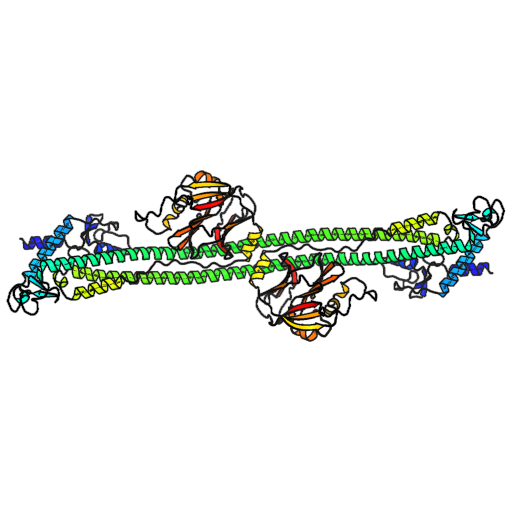1.328 1 90.38 356 VAL A O 1
ATOM 2917 N N . CYS A 1 357 ? 21.078 11.109 11.898 1 85.94 357 CYS A N 1
ATOM 2918 C CA . CYS A 1 357 ? 22.188 12.047 12.016 1 85.94 357 CYS A CA 1
ATOM 2919 C C . CYS A 1 357 ? 23.484 11.414 11.531 1 85.94 357 CYS A C 1
ATOM 2921 O O . CYS A 1 357 ? 23.625 10.188 11.516 1 85.94 357 CYS A O 1
ATOM 2923 N N . SER A 1 358 ? 24.328 12.344 11.094 1 82.62 358 SER A N 1
ATOM 2924 C CA . SER A 1 358 ? 25.656 11.883 10.688 1 82.62 358 SER A CA 1
ATOM 2925 C C . SER A 1 358 ? 26.547 11.656 11.898 1 82.62 358 SER A C 1
ATOM 2927 O O . SER A 1 358 ? 26.266 12.148 13 1 82.62 358 SER A O 1
ATOM 2929 N N . ASN A 1 359 ? 27.641 10.898 11.68 1 75.75 359 ASN A N 1
ATOM 2930 C CA . ASN A 1 359 ? 28.594 10.656 12.766 1 75.75 359 ASN A CA 1
ATOM 2931 C C . ASN A 1 359 ? 29.266 11.953 13.219 1 75.75 359 ASN A C 1
ATOM 2933 O O . ASN A 1 359 ? 29.641 12.086 14.383 1 75.75 359 ASN A O 1
ATOM 2937 N N . VAL A 1 360 ? 29.312 12.875 12.312 1 71.75 360 VAL A N 1
ATOM 2938 C CA . VAL A 1 360 ? 29.922 14.164 12.625 1 71.75 360 VAL A CA 1
ATOM 2939 C C . VAL A 1 360 ? 29.031 14.938 13.586 1 71.75 360 VAL A C 1
ATOM 2941 O O . VAL A 1 360 ? 29.531 15.578 14.516 1 71.75 360 VAL A O 1
ATOM 2944 N N . TRP A 1 361 ? 27.828 14.844 13.359 1 73.69 361 TRP A N 1
ATOM 2945 C CA . TRP A 1 361 ? 26.859 15.539 14.203 1 73.69 361 TRP A CA 1
ATOM 2946 C C . TRP A 1 361 ? 26.891 15 15.625 1 73.69 361 TRP A C 1
ATOM 2948 O O . TRP A 1 361 ? 26.75 15.766 16.594 1 73.69 361 TRP A O 1
ATOM 2958 N N . LEU A 1 362 ? 27.156 13.836 15.797 1 66.44 362 LEU A N 1
ATOM 2959 C CA . LEU A 1 362 ? 27.203 13.172 17.094 1 66.44 362 LEU A CA 1
ATOM 2960 C C . LEU A 1 362 ? 28.406 13.648 17.906 1 66.44 362 LEU A C 1
ATOM 2962 O O . LEU A 1 362 ? 28.312 13.82 19.125 1 66.44 362 LEU A O 1
ATOM 2966 N N . SER A 1 363 ? 29.422 13.773 17.203 1 65.62 363 SER A N 1
ATOM 2967 C CA . SER A 1 363 ? 30.672 14.141 17.875 1 65.62 363 SER A CA 1
ATOM 2968 C C . SER A 1 363 ? 30.641 15.594 18.359 1 65.62 363 SER A C 1
ATOM 2970 O O . SER A 1 363 ? 31.297 15.945 19.328 1 65.62 363 SER A O 1
ATOM 2972 N N . ARG A 1 364 ? 29.828 16.406 17.625 1 56.78 364 ARG A N 1
ATOM 2973 C CA . ARG A 1 364 ? 29.781 17.828 17.953 1 56.78 364 ARG A CA 1
ATOM 2974 C C . ARG A 1 364 ? 28.703 18.125 18.984 1 56.78 364 ARG A C 1
ATOM 2976 O O . ARG A 1 364 ? 28.516 19.281 19.375 1 56.78 364 ARG A O 1
ATOM 2983 N N . SER A 1 365 ? 27.828 17.141 19.188 1 56.69 365 SER A N 1
ATOM 2984 C CA . SER A 1 365 ? 26.609 17.328 19.953 1 56.69 365 SER A CA 1
ATOM 2985 C C . SER A 1 365 ? 26.875 18.078 21.25 1 56.69 365 SER A C 1
ATOM 2987 O O . SER A 1 365 ? 25.938 18.609 21.859 1 56.69 365 SER A O 1
ATOM 2989 N N . HIS A 1 366 ? 27.984 18.016 21.828 1 52 366 HIS A N 1
ATOM 2990 C CA . HIS A 1 366 ? 28.203 18.781 23.047 1 52 366 HIS A CA 1
ATOM 2991 C C . HIS A 1 366 ? 28.188 20.281 22.75 1 52 366 HIS A C 1
ATOM 2993 O O . HIS A 1 366 ? 28.094 21.109 23.656 1 52 366 HIS A O 1
ATOM 2999 N N . LYS A 1 367 ? 28.391 20.609 21.484 1 51.41 367 LYS A N 1
ATOM 3000 C CA . LYS A 1 367 ? 28.375 22 21.062 1 51.41 367 LYS A CA 1
ATOM 3001 C C . LYS A 1 367 ? 27.109 22.344 20.297 1 51.41 367 LYS A C 1
ATOM 3003 O O . LYS A 1 367 ? 26.391 21.438 19.859 1 51.41 367 LYS A O 1
ATOM 3008 N N . LYS A 1 368 ? 26.75 23.516 20.25 1 50.72 368 LYS A N 1
ATOM 3009 C CA . LYS A 1 368 ? 25.562 24.047 19.609 1 50.72 368 LYS A CA 1
ATOM 3010 C C . LYS A 1 368 ? 25.266 23.328 18.297 1 50.72 368 LYS A C 1
ATOM 3012 O O . LYS A 1 368 ? 26.141 23.188 17.453 1 50.72 368 LYS A O 1
ATOM 3017 N N . ILE A 1 369 ? 24.422 22.281 18.297 1 51.16 369 ILE A N 1
ATOM 3018 C CA . ILE A 1 369 ? 23.984 21.406 17.219 1 51.16 369 ILE A CA 1
ATOM 3019 C C . ILE A 1 369 ? 23.828 22.203 15.93 1 51.16 369 ILE A C 1
ATOM 3021 O O . ILE A 1 369 ? 22.969 23.094 15.836 1 51.16 369 ILE A O 1
ATOM 3025 N N . GLY A 1 370 ? 24.891 22.484 15.312 1 50.94 370 GLY A N 1
ATOM 3026 C CA . GLY A 1 370 ? 24.719 23.047 13.977 1 50.94 370 GLY A CA 1
ATOM 3027 C C . GLY A 1 370 ? 23.844 22.188 13.078 1 50.94 370 GLY A C 1
ATOM 3028 O O . GLY A 1 370 ? 23.672 21 13.32 1 50.94 370 GLY A O 1
ATOM 3029 N N . SER A 1 371 ? 22.812 22.766 12.359 1 56.59 371 SER A N 1
ATOM 3030 C CA . SER A 1 371 ? 21.734 22.297 11.484 1 56.59 371 SER A CA 1
ATOM 3031 C C . SER A 1 371 ? 22.266 21.359 10.414 1 56.59 371 SER A C 1
ATOM 3033 O O . SER A 1 371 ? 21.562 20.438 9.992 1 56.59 371 SER A O 1
ATOM 3035 N N . SER A 1 372 ? 23.641 21.344 10.18 1 62.62 372 SER A N 1
ATOM 3036 C CA . SER A 1 372 ? 24.062 20.609 8.984 1 62.62 372 SER A CA 1
ATOM 3037 C C . SER A 1 372 ? 24.391 19.156 9.305 1 62.62 372 SER A C 1
ATOM 3039 O O . SER A 1 372 ? 25.062 18.875 10.305 1 62.62 372 SER A O 1
ATOM 3041 N N . GLY A 1 373 ? 23.594 18.125 8.969 1 73.88 373 GLY A N 1
ATOM 3042 C CA . GLY A 1 373 ? 23.938 16.719 9.062 1 73.88 373 GLY A CA 1
ATOM 3043 C C . GLY A 1 373 ? 22.891 15.891 9.773 1 73.88 373 GLY A C 1
ATOM 3044 O O . GLY A 1 373 ? 23.094 14.703 10.039 1 73.88 373 GLY A O 1
ATOM 3045 N N . ALA A 1 374 ? 21.984 16.594 10.406 1 82.62 374 ALA A N 1
ATOM 3046 C CA . ALA A 1 374 ? 20.906 15.836 11.039 1 82.62 374 ALA A CA 1
ATOM 3047 C C . ALA A 1 374 ? 19.562 16.172 10.398 1 82.62 374 ALA A C 1
ATOM 3049 O O . ALA A 1 374 ? 19.297 17.328 10.07 1 82.62 374 ALA A O 1
ATOM 3050 N N . PHE A 1 375 ? 18.891 15.25 10 1 88.25 375 PHE A N 1
ATOM 3051 C CA . PHE A 1 375 ? 17.531 15.383 9.492 1 88.25 375 PHE A CA 1
ATOM 3052 C C . PHE A 1 375 ? 16.516 14.836 10.5 1 88.25 375 PHE A C 1
ATOM 3054 O O . PHE A 1 375 ? 16.281 13.633 10.555 1 88.25 375 PHE A O 1
ATOM 3061 N N . LEU A 1 376 ? 15.938 15.82 11.258 1 90.5 376 LEU A N 1
ATOM 3062 C CA . LEU A 1 376 ? 15.148 15.383 12.398 1 90.5 376 LEU A CA 1
ATOM 3063 C C . LEU A 1 376 ? 13.75 15.984 12.359 1 90.5 376 LEU A C 1
ATOM 3065 O O . LEU A 1 376 ? 13.523 17 11.703 1 90.5 376 LEU A O 1
ATOM 3069 N N . LEU A 1 377 ? 12.891 15.328 12.93 1 92 377 LEU A N 1
ATOM 3070 C CA . LEU A 1 377 ? 11.57 15.812 13.297 1 92 377 LEU A CA 1
ATOM 3071 C C . LEU A 1 377 ? 11.445 15.969 14.805 1 92 377 LEU A C 1
ATOM 3073 O O . LEU A 1 377 ? 11.68 15.016 15.555 1 92 377 LEU A O 1
ATOM 3077 N N . VAL A 1 378 ? 11.148 17.172 15.227 1 89.88 378 VAL A N 1
ATOM 3078 C CA . VAL A 1 378 ? 11.102 17.5 16.641 1 89.88 378 VAL A CA 1
ATOM 3079 C C . VAL A 1 378 ? 9.68 17.891 17.047 1 89.88 378 VAL A C 1
ATOM 3081 O O . VAL A 1 378 ? 9.031 18.672 16.344 1 89.88 378 VAL A O 1
ATOM 3084 N N . CYS A 1 379 ? 9.234 17.344 18.094 1 91.06 379 CYS A N 1
ATOM 3085 C CA . CYS A 1 379 ? 7.922 17.688 18.641 1 91.06 379 CYS A CA 1
ATOM 3086 C C . CYS A 1 379 ? 8.047 18.391 19.984 1 91.06 379 CYS A C 1
ATOM 3088 O O . CYS A 1 379 ? 8.75 17.906 20.875 1 91.06 379 CYS A O 1
ATOM 3090 N N . VAL A 1 380 ? 7.371 19.531 20.109 1 85.69 380 VAL A N 1
ATOM 3091 C CA . VAL A 1 380 ? 7.363 20.281 21.359 1 85.69 380 VAL A CA 1
ATOM 3092 C C . VAL A 1 380 ? 5.922 20.609 21.766 1 85.69 380 VAL A C 1
ATOM 3094 O O . VAL A 1 380 ? 5.105 20.984 20.906 1 85.69 380 VAL A O 1
ATOM 3097 N N . LYS A 1 381 ? 5.645 20.453 23 1 83.94 381 LYS A N 1
ATOM 3098 C CA . LYS A 1 381 ? 4.328 20.797 23.531 1 83.94 381 LYS A CA 1
ATOM 3099 C C . LYS A 1 381 ? 4.367 22.156 24.234 1 83.94 381 LYS A C 1
ATOM 3101 O O . LYS A 1 381 ? 5.238 22.391 25.078 1 83.94 381 LYS A O 1
ATOM 3106 N N . GLU A 1 382 ? 3.521 22.984 23.797 1 75.44 382 GLU A N 1
ATOM 3107 C CA . GLU A 1 382 ? 3.324 24.266 24.453 1 75.44 382 GLU A CA 1
ATOM 3108 C C . GLU A 1 382 ? 1.889 24.422 24.953 1 75.44 382 GLU A C 1
ATOM 3110 O O . GLU A 1 382 ? 0.976 24.672 24.172 1 75.44 382 GLU A O 1
ATOM 3115 N N . GLY A 1 383 ? 1.756 24.391 26.234 1 73.56 383 GLY A N 1
ATOM 3116 C CA . GLY A 1 383 ? 0.396 24.375 26.75 1 73.56 383 GLY A CA 1
ATOM 3117 C C . GLY A 1 383 ? -0.389 23.141 26.344 1 73.56 383 GLY A C 1
ATOM 3118 O O . GLY A 1 383 ? -0.002 22.016 26.672 1 73.56 383 GLY A O 1
ATOM 3119 N N . ASN A 1 384 ? -1.395 23.391 25.562 1 76.25 384 ASN A N 1
ATOM 3120 C CA . ASN A 1 384 ? -2.23 22.297 25.078 1 76.25 384 ASN A CA 1
ATOM 3121 C C . ASN A 1 384 ? -2.057 22.062 23.578 1 76.25 384 ASN A C 1
ATOM 3123 O O . ASN A 1 384 ? -2.803 21.297 22.984 1 76.25 384 ASN A O 1
ATOM 3127 N N . HIS A 1 385 ? -0.956 22.703 23.141 1 77 385 HIS A N 1
ATOM 3128 C CA . HIS A 1 385 ? -0.758 22.594 21.688 1 77 385 HIS A CA 1
ATOM 3129 C C . HIS A 1 385 ? 0.577 21.938 21.375 1 77 385 HIS A C 1
ATOM 3131 O O . HIS A 1 385 ? 1.541 22.062 22.125 1 77 385 HIS A O 1
ATOM 3137 N N . TYR A 1 386 ? 0.516 21.188 20.281 1 83.31 386 TYR A N 1
ATOM 3138 C CA . TYR A 1 386 ? 1.738 20.531 19.828 1 83.31 386 TYR A CA 1
ATOM 3139 C C . TYR A 1 386 ? 2.25 21.172 18.547 1 83.31 386 TYR A C 1
ATOM 3141 O O . TYR A 1 386 ? 1.459 21.609 17.703 1 83.31 386 TYR A O 1
ATOM 3149 N N . SER A 1 387 ? 3.564 21.25 18.5 1 84.69 387 SER A N 1
ATOM 3150 C CA . SER A 1 387 ? 4.211 21.766 17.312 1 84.69 387 SER A CA 1
ATOM 3151 C C . SER A 1 387 ? 5.312 20.828 16.812 1 84.69 387 SER A C 1
ATOM 3153 O O . SER A 1 387 ? 6.027 20.234 17.625 1 84.69 387 SER A O 1
ATOM 3155 N N . LEU A 1 388 ? 5.301 20.656 15.523 1 87.5 388 LEU A N 1
ATOM 3156 C CA . LEU A 1 388 ? 6.367 19.891 14.898 1 87.5 388 LEU A CA 1
ATOM 3157 C C . LEU A 1 388 ? 7.355 20.797 14.188 1 87.5 388 LEU A C 1
ATOM 3159 O O . LEU A 1 388 ? 6.957 21.781 13.555 1 87.5 388 LEU A O 1
ATOM 3163 N N . PHE A 1 389 ? 8.633 20.453 14.398 1 86.25 389 PHE A N 1
ATOM 3164 C CA . PHE A 1 389 ? 9.688 21.234 13.766 1 86.25 389 PHE A CA 1
ATOM 3165 C C . PHE A 1 389 ? 10.625 20.328 12.969 1 86.25 389 PHE A C 1
ATOM 3167 O O . PHE A 1 389 ? 10.875 19.188 13.359 1 86.25 389 PHE A O 1
ATOM 3174 N N . THR A 1 390 ? 11.031 20.859 11.883 1 85.44 390 THR A N 1
ATOM 3175 C CA . THR A 1 390 ? 12.094 20.188 11.125 1 85.44 390 THR A CA 1
ATOM 3176 C C . THR A 1 390 ? 13.414 20.938 11.281 1 85.44 390 THR A C 1
ATOM 3178 O O . THR A 1 390 ? 13.43 22.094 11.727 1 85.44 390 THR A O 1
ATOM 3181 N N . THR A 1 391 ? 14.586 20.328 11.125 1 76.12 391 THR A N 1
ATOM 3182 C CA . THR A 1 391 ? 15.883 20.953 11.398 1 76.12 391 THR A CA 1
ATOM 3183 C C . THR A 1 391 ? 16.5 21.5 10.117 1 76.12 391 THR A C 1
ATOM 3185 O O . THR A 1 391 ? 17.219 22.5 10.156 1 76.12 391 THR A O 1
ATOM 3188 N N . CYS A 1 392 ? 16.5 20.906 8.922 1 72.88 392 CYS A N 1
ATOM 3189 C CA . CYS A 1 392 ? 17.188 21.375 7.734 1 72.88 392 CYS A CA 1
ATOM 3190 C C . CYS A 1 392 ? 16.266 21.391 6.527 1 72.88 392 CYS A C 1
ATOM 3192 O O . CYS A 1 392 ? 16.156 20.406 5.801 1 72.88 392 CYS A O 1
ATOM 3194 N N . PRO A 1 393 ? 15.719 22.641 6.305 1 70.25 393 PRO A N 1
ATOM 3195 C CA . PRO A 1 393 ? 15.547 23.891 7.035 1 70.25 393 PRO A CA 1
ATOM 3196 C C . PRO A 1 393 ? 14.555 23.781 8.188 1 70.25 393 PRO A C 1
ATOM 3198 O O . PRO A 1 393 ? 13.75 22.844 8.227 1 70.25 393 PRO A O 1
ATOM 3201 N N . VAL A 1 394 ? 14.633 24.688 9.094 1 74.62 394 VAL A N 1
ATOM 3202 C CA . VAL A 1 394 ? 13.711 24.688 10.219 1 74.62 394 VAL A CA 1
ATOM 3203 C C . VAL A 1 394 ? 12.328 25.125 9.766 1 74.62 394 VAL A C 1
ATOM 3205 O O . VAL A 1 394 ? 12.18 26.172 9.141 1 74.62 394 VAL A O 1
ATOM 3208 N N . SER A 1 395 ? 11.438 24.203 9.836 1 76.62 395 SER A N 1
ATOM 3209 C CA . SER A 1 395 ? 10.039 24.516 9.531 1 76.62 395 SER A CA 1
ATOM 3210 C C . SER A 1 395 ? 9.133 24.172 10.703 1 76.62 395 SER A C 1
ATOM 3212 O O . SER A 1 395 ? 9.422 23.266 11.484 1 76.62 395 SER A O 1
ATOM 3214 N N . HIS A 1 396 ? 8.172 25 10.82 1 77.38 396 HIS A N 1
ATOM 3215 C CA . HIS A 1 396 ? 7.223 24.859 11.93 1 77.38 396 HIS A CA 1
ATOM 3216 C C . HIS A 1 396 ? 5.852 24.422 11.422 1 77.38 396 HIS A C 1
ATOM 3218 O O . HIS A 1 396 ? 5.336 24.984 10.453 1 77.38 396 HIS A O 1
ATOM 3224 N N . HIS A 1 397 ? 5.41 23.375 12.117 1 75.94 397 HIS A N 1
ATOM 3225 C CA . HIS A 1 397 ? 4.074 22.891 11.789 1 75.94 397 HIS A CA 1
ATOM 3226 C C . HIS A 1 397 ? 3.252 22.641 13.047 1 75.94 397 HIS A C 1
ATOM 3228 O O . HIS A 1 397 ? 3.691 21.938 13.961 1 75.94 397 HIS A O 1
ATOM 3234 N N . TYR A 1 398 ? 2.111 23.375 13.008 1 73.88 398 TYR A N 1
ATOM 3235 C CA . TYR A 1 398 ? 1.221 23.125 14.133 1 73.88 398 TYR A CA 1
ATOM 3236 C C . TYR A 1 398 ? 0.387 21.875 13.906 1 73.88 398 TYR A C 1
ATOM 3238 O O . TYR A 1 398 ? -0.063 21.625 12.789 1 73.88 398 TYR A O 1
ATOM 3246 N N . ILE A 1 399 ? 0.353 21.094 14.969 1 77.5 399 ILE A N 1
ATOM 3247 C CA . ILE A 1 399 ? -0.509 19.922 14.906 1 77.5 399 ILE A CA 1
ATOM 3248 C C . ILE A 1 399 ? -1.492 19.938 16.078 1 77.5 399 ILE A C 1
ATOM 3250 O O . ILE A 1 399 ? -1.141 20.359 17.188 1 77.5 399 ILE A O 1
ATOM 3254 N N . GLU A 1 400 ? -2.729 19.656 15.828 1 71.81 400 GLU A N 1
ATOM 3255 C CA . GLU A 1 400 ? -3.764 19.672 16.859 1 71.81 400 GLU A CA 1
ATOM 3256 C C . GLU A 1 400 ? -3.576 18.531 17.844 1 71.81 400 GLU A C 1
ATOM 3258 O O . GLU A 1 400 ? -3.75 18.703 19.047 1 71.81 400 GLU A O 1
ATOM 3263 N N . LYS A 1 401 ? -3.217 17.297 17.297 1 77.12 401 LYS A N 1
ATOM 3264 C CA . LYS A 1 401 ? -3.059 16.109 18.125 1 77.12 401 LYS A CA 1
ATOM 3265 C C . LYS A 1 401 ? -1.653 15.531 18 1 77.12 401 LYS A C 1
ATOM 3267 O O . LYS A 1 401 ? -1.05 15.594 16.922 1 77.12 401 LYS A O 1
ATOM 3272 N N . PRO A 1 402 ? -1.226 15.117 19.219 1 78.56 402 PRO A N 1
ATOM 3273 C CA . PRO A 1 402 ? 0.106 14.508 19.156 1 78.56 402 PRO A CA 1
ATOM 3274 C C . PRO A 1 402 ? 0.162 13.305 18.219 1 78.56 402 PRO A C 1
ATOM 3276 O O . PRO A 1 402 ? -0.812 12.555 18.109 1 78.56 402 PRO A O 1
ATOM 3279 N N . THR A 1 403 ? 1.291 13.188 17.625 1 82.5 403 THR A N 1
ATOM 3280 C CA . THR A 1 403 ? 1.5 12.031 16.766 1 82.5 403 THR A CA 1
ATOM 3281 C C . THR A 1 403 ? 1.834 10.789 17.594 1 82.5 403 THR A C 1
ATOM 3283 O O . THR A 1 403 ? 2.748 10.82 18.422 1 82.5 403 THR A O 1
ATOM 3286 N N . GLY A 1 404 ? 1.053 9.75 17.484 1 86.44 404 GLY A N 1
ATOM 3287 C CA . GLY A 1 404 ? 1.272 8.547 18.266 1 86.44 404 GLY A CA 1
ATOM 3288 C C . GLY A 1 404 ? 2.434 7.707 17.766 1 86.44 404 GLY A C 1
ATOM 3289 O O . GLY A 1 404 ? 3.246 7.227 18.562 1 86.44 404 GLY A O 1
ATOM 3290 N N . ARG A 1 405 ? 2.436 7.367 16.531 1 93.12 405 ARG A N 1
ATOM 3291 C CA . ARG A 1 405 ? 3.482 6.559 15.922 1 93.12 405 ARG A CA 1
ATOM 3292 C C . ARG A 1 405 ? 4.047 7.246 14.68 1 93.12 405 ARG A C 1
ATOM 3294 O O . ARG A 1 405 ? 3.291 7.664 13.797 1 93.12 405 ARG A O 1
ATOM 3301 N N . VAL A 1 406 ? 5.414 7.348 14.727 1 94.19 406 VAL A N 1
ATOM 3302 C CA . VAL A 1 406 ? 6.062 8.008 13.602 1 94.19 406 VAL A CA 1
ATOM 3303 C C . VAL A 1 406 ? 6.918 7 12.836 1 94.19 406 VAL A C 1
ATOM 3305 O O . VAL A 1 406 ? 7.688 6.25 13.438 1 94.19 406 VAL A O 1
ATOM 3308 N N . GLY A 1 407 ? 6.691 6.996 11.547 1 94.38 407 GLY A N 1
ATOM 3309 C CA . GLY A 1 407 ? 7.539 6.207 10.672 1 94.38 407 GLY A CA 1
ATOM 3310 C C . GLY A 1 407 ? 8.641 7.016 10.016 1 94.38 407 GLY A C 1
ATOM 3311 O O . GLY A 1 407 ? 8.43 8.172 9.641 1 94.38 407 GLY A O 1
ATOM 3312 N N . VAL A 1 408 ? 9.844 6.387 9.922 1 94.81 408 VAL A N 1
ATOM 3313 C CA . VAL A 1 408 ? 10.984 7.023 9.273 1 94.81 408 VAL A CA 1
ATOM 3314 C C . VAL A 1 408 ? 11.445 6.172 8.094 1 94.81 408 VAL A C 1
ATOM 3316 O O . VAL A 1 408 ? 11.789 5 8.258 1 94.81 408 VAL A O 1
ATOM 3319 N N . PHE A 1 409 ? 11.375 6.727 6.914 1 92.62 409 PHE A N 1
ATOM 3320 C CA . PHE A 1 409 ? 11.859 6.059 5.707 1 92.62 409 PHE A CA 1
ATOM 3321 C C . PHE A 1 409 ? 13.141 6.715 5.207 1 92.62 409 PHE A C 1
ATOM 3323 O O . PHE A 1 409 ? 13.211 7.938 5.078 1 92.62 409 PHE A O 1
ATOM 3330 N N . LEU A 1 410 ? 14.133 5.867 4.957 1 90.5 410 LEU A N 1
ATOM 3331 C CA . LEU A 1 410 ? 15.43 6.352 4.488 1 90.5 410 LEU A CA 1
ATOM 3332 C C . LEU A 1 410 ? 15.836 5.652 3.193 1 90.5 410 LEU A C 1
ATOM 3334 O O . LEU A 1 410 ? 15.891 4.422 3.139 1 90.5 410 LEU A O 1
ATOM 3338 N N . ASP A 1 411 ? 15.969 6.438 2.193 1 85.81 411 ASP A N 1
ATOM 3339 C CA . ASP A 1 411 ? 16.531 5.973 0.93 1 85.81 411 ASP A CA 1
ATOM 3340 C C . ASP A 1 411 ? 17.938 6.52 0.724 1 85.81 411 ASP A C 1
ATOM 3342 O O . ASP A 1 411 ? 18.109 7.641 0.241 1 85.81 411 ASP A O 1
ATOM 3346 N N . CYS A 1 412 ? 18.891 5.703 0.972 1 82.5 412 CYS A N 1
ATOM 3347 C CA . CYS A 1 412 ? 20.281 6.148 0.962 1 82.5 412 CYS A CA 1
ATOM 3348 C C . CYS A 1 412 ? 20.734 6.48 -0.453 1 82.5 412 CYS A C 1
ATOM 3350 O O . CYS A 1 412 ? 21.469 7.441 -0.66 1 82.5 412 CYS A O 1
ATOM 3352 N N . GLU A 1 413 ? 20.359 5.758 -1.388 1 77.62 413 GLU A N 1
ATOM 3353 C CA . GLU A 1 413 ? 20.797 5.977 -2.764 1 77.62 413 GLU A CA 1
ATOM 3354 C C . GLU A 1 413 ? 20 7.105 -3.42 1 77.62 413 GLU A C 1
ATOM 3356 O O . GLU A 1 413 ? 20.562 7.898 -4.184 1 77.62 413 GLU A O 1
ATOM 3361 N N . GLY A 1 414 ? 18.734 7.211 -3.105 1 75.56 414 GLY A N 1
ATOM 3362 C CA . GLY A 1 414 ? 17.891 8.227 -3.705 1 75.56 414 GLY A CA 1
ATOM 3363 C C . GLY A 1 414 ? 17.984 9.57 -3.012 1 75.56 414 GLY A C 1
ATOM 3364 O O . GLY A 1 414 ? 17.578 10.594 -3.57 1 75.56 414 GLY A O 1
ATOM 3365 N N . GLY A 1 415 ? 18.547 9.578 -1.813 1 78.19 415 GLY A N 1
ATOM 3366 C CA . GLY A 1 415 ? 18.703 10.82 -1.073 1 78.19 415 GLY A CA 1
ATOM 3367 C C . GLY A 1 415 ? 17.391 11.383 -0.572 1 78.19 415 GLY A C 1
ATOM 3368 O O . GLY A 1 415 ? 17.094 12.555 -0.799 1 78.19 415 GLY A O 1
ATOM 3369 N N . CYS A 1 416 ? 16.594 10.555 -0.054 1 82.56 416 CYS A N 1
ATOM 3370 C CA . CYS A 1 416 ? 15.297 11 0.45 1 82.56 416 CYS A CA 1
ATOM 3371 C C . CYS A 1 416 ? 15.031 10.422 1.834 1 82.56 416 CYS A C 1
ATOM 3373 O O . CYS A 1 416 ? 15.336 9.258 2.096 1 82.56 416 CYS A O 1
ATOM 3375 N N . MET A 1 417 ? 14.633 11.289 2.715 1 88.38 417 MET A N 1
ATOM 3376 C CA . MET A 1 417 ? 14.164 10.852 4.027 1 88.38 417 MET A CA 1
ATOM 3377 C C . MET A 1 417 ? 12.766 11.375 4.309 1 88.38 417 MET A C 1
ATOM 3379 O O . MET A 1 417 ? 12.508 12.578 4.184 1 88.38 417 MET A O 1
ATOM 3383 N N . SER A 1 418 ? 11.898 10.5 4.652 1 90.25 418 SER A N 1
ATOM 3384 C CA . SER A 1 418 ? 10.516 10.914 4.859 1 90.25 418 SER A CA 1
ATOM 3385 C C . SER A 1 418 ? 10.008 10.5 6.234 1 90.25 418 SER A C 1
ATOM 3387 O O . SER A 1 418 ? 10.375 9.438 6.742 1 90.25 418 SER A O 1
ATOM 3389 N N . PHE A 1 419 ? 9.258 11.359 6.816 1 92.12 419 PHE A N 1
ATOM 3390 C CA . PHE A 1 419 ? 8.562 11.07 8.062 1 92.12 419 PHE A CA 1
ATOM 3391 C C . PHE A 1 419 ? 7.078 10.836 7.812 1 92.12 419 PHE A C 1
ATOM 3393 O O . PHE A 1 419 ? 6.434 11.609 7.102 1 92.12 419 PHE A O 1
ATOM 3400 N N . LEU A 1 420 ? 6.566 9.805 8.445 1 91.12 420 LEU A N 1
ATOM 3401 C CA . LEU A 1 420 ? 5.172 9.445 8.227 1 91.12 420 LEU A CA 1
ATOM 3402 C C . LEU A 1 420 ? 4.414 9.375 9.555 1 91.12 420 LEU A C 1
ATOM 3404 O O . LEU A 1 420 ? 4.973 8.953 10.57 1 91.12 420 LEU A O 1
ATOM 3408 N N . ASP A 1 421 ? 3.207 9.891 9.469 1 90.69 421 ASP A N 1
ATOM 3409 C CA . ASP A 1 421 ? 2.252 9.562 10.523 1 90.69 421 ASP A CA 1
ATOM 3410 C C . ASP A 1 421 ? 1.601 8.203 10.266 1 90.69 421 ASP A C 1
ATOM 3412 O O . ASP A 1 421 ? 0.709 8.086 9.422 1 90.69 421 ASP A O 1
ATOM 3416 N N . VAL A 1 422 ? 1.99 7.211 11.023 1 89.31 422 VAL A N 1
ATOM 3417 C CA . VAL A 1 422 ? 1.599 5.832 10.742 1 89.31 422 VAL A CA 1
ATOM 3418 C C . VAL A 1 422 ? 0.1 5.664 10.984 1 89.31 422 VAL A C 1
ATOM 3420 O O . VAL A 1 422 ? -0.582 4.969 10.227 1 89.31 422 VAL A O 1
ATOM 3423 N N . ALA A 1 423 ? -0.371 6.293 11.984 1 84.25 423 ALA A N 1
ATOM 3424 C CA . ALA A 1 423 ? -1.786 6.168 12.32 1 84.25 423 ALA A CA 1
ATOM 3425 C C . ALA A 1 423 ? -2.668 6.77 11.234 1 84.25 423 ALA A C 1
ATOM 3427 O O . ALA A 1 423 ? -3.736 6.238 10.922 1 84.25 423 ALA A O 1
ATOM 3428 N N . LYS A 1 424 ? -2.215 7.82 10.656 1 83.06 424 LYS A N 1
ATOM 3429 C CA . LYS A 1 424 ? -3.004 8.516 9.633 1 83.06 424 LYS A CA 1
ATOM 3430 C C . LYS A 1 424 ? -2.551 8.125 8.234 1 83.06 424 LYS A C 1
ATOM 3432 O O . LYS A 1 424 ? -3.143 8.555 7.242 1 83.06 424 LYS A O 1
ATOM 3437 N N . SER A 1 425 ? -1.552 7.371 8.133 1 82.31 425 SER A N 1
ATOM 3438 C CA . SER A 1 425 ? -0.958 6.98 6.859 1 82.31 425 SER A CA 1
ATOM 3439 C C . SER A 1 425 ? -0.688 8.195 5.984 1 82.31 425 SER A C 1
ATOM 3441 O O . SER A 1 425 ? -1.095 8.234 4.82 1 82.31 425 SER A O 1
ATOM 3443 N N . SER A 1 426 ? -0.106 9.156 6.559 1 86.25 426 SER A N 1
ATOM 3444 C CA . SER A 1 426 ? 0.14 10.406 5.84 1 86.25 426 SER A CA 1
ATOM 3445 C C . SER A 1 426 ? 1.586 10.859 6 1 86.25 426 SER A C 1
ATOM 3447 O O . SER A 1 426 ? 2.234 10.539 7 1 86.25 426 SER A O 1
ATOM 3449 N N . LEU A 1 427 ? 2.006 11.641 5.059 1 85.62 427 LEU A N 1
ATOM 3450 C CA . LEU A 1 427 ? 3.355 12.195 5.078 1 85.62 427 LEU A CA 1
ATOM 3451 C C . LEU A 1 427 ? 3.414 13.445 5.949 1 85.62 427 LEU A C 1
ATOM 3453 O O . LEU A 1 427 ? 2.572 14.336 5.824 1 85.62 427 LEU A O 1
ATOM 3457 N N . ILE A 1 428 ? 4.375 13.414 6.832 1 86.81 428 ILE A N 1
ATOM 3458 C CA . ILE A 1 428 ? 4.578 14.602 7.652 1 86.81 428 ILE A CA 1
ATOM 3459 C C . ILE A 1 428 ? 5.547 15.555 6.953 1 86.81 428 ILE A C 1
ATOM 3461 O O . ILE A 1 428 ? 5.242 16.734 6.77 1 86.81 428 ILE A O 1
ATOM 3465 N N . HIS A 1 429 ? 6.684 14.977 6.621 1 87.56 429 HIS A N 1
ATOM 3466 C CA . HIS A 1 429 ? 7.727 15.773 5.988 1 87.56 429 HIS A CA 1
ATOM 3467 C C . HIS A 1 429 ? 8.727 14.891 5.25 1 87.56 429 HIS A C 1
ATOM 3469 O O . HIS A 1 429 ? 8.961 13.75 5.641 1 87.56 429 HIS A O 1
ATOM 3475 N N . SER A 1 430 ? 9.273 15.484 4.168 1 86.38 430 SER A N 1
ATOM 3476 C CA . SER A 1 430 ? 10.32 14.781 3.428 1 86.38 430 SER A CA 1
ATOM 3477 C C . SER A 1 430 ? 11.523 15.688 3.18 1 86.38 430 SER A C 1
ATOM 3479 O O . SER A 1 430 ? 11.367 16.844 2.764 1 86.38 430 SER A O 1
ATOM 3481 N N . TYR A 1 431 ? 12.688 15.062 3.57 1 83.94 431 TYR A N 1
ATOM 3482 C CA . TYR A 1 431 ? 13.938 15.719 3.232 1 83.94 431 TYR A CA 1
ATOM 3483 C C . TYR A 1 431 ? 14.508 15.18 1.926 1 83.94 431 TYR A C 1
ATOM 3485 O O . TYR A 1 431 ? 14.453 13.977 1.671 1 83.94 431 TYR A O 1
ATOM 3493 N N . HIS A 1 432 ? 14.93 16.047 1.112 1 80.38 432 HIS A N 1
ATOM 3494 C CA . HIS A 1 432 ? 15.609 15.641 -0.114 1 80.38 432 HIS A CA 1
ATOM 3495 C C . HIS A 1 432 ? 17.031 16.203 -0.171 1 80.38 432 HIS A C 1
ATOM 3497 O O . HIS A 1 432 ? 17.312 17.109 -0.952 1 80.38 432 HIS A O 1
ATOM 3503 N N . PRO A 1 433 ? 17.781 15.516 0.711 1 70.38 433 PRO A N 1
ATOM 3504 C CA . PRO A 1 433 ? 19.156 16.016 0.7 1 70.38 433 PRO A CA 1
ATOM 3505 C C . PRO A 1 433 ? 19.922 15.617 -0.56 1 70.38 433 PRO A C 1
ATOM 3507 O O . PRO A 1 433 ? 19.609 14.602 -1.183 1 70.38 433 PRO A O 1
ATOM 3510 N N . GLU A 1 434 ? 20.469 16.453 -1.404 1 62.34 434 GLU A N 1
ATOM 3511 C CA . GLU A 1 434 ? 21.234 16.109 -2.602 1 62.34 434 GLU A CA 1
ATOM 3512 C C . GLU A 1 434 ? 22.047 14.836 -2.393 1 62.34 434 GLU A C 1
ATOM 3514 O O . GLU A 1 434 ? 22.031 13.945 -3.244 1 62.34 434 GLU A O 1
ATOM 3519 N N . ALA A 1 435 ? 23.125 14.734 -1.866 1 54.78 435 ALA A N 1
ATOM 3520 C CA . ALA A 1 435 ? 23.984 13.555 -1.715 1 54.78 435 ALA A CA 1
ATOM 3521 C C . ALA A 1 435 ? 23.984 13.062 -0.272 1 54.78 435 ALA A C 1
ATOM 3523 O O . ALA A 1 435 ? 24.344 13.797 0.646 1 54.78 435 ALA A O 1
ATOM 3524 N N . PHE A 1 436 ? 22.844 12.156 0.142 1 56.5 436 PHE A N 1
ATOM 3525 C CA . PHE A 1 436 ? 23.078 11.547 1.444 1 56.5 436 PHE A CA 1
ATOM 3526 C C . PHE A 1 436 ? 24.484 10.945 1.515 1 56.5 436 PHE A C 1
ATOM 3528 O O . PHE A 1 436 ? 24.688 9.797 1.115 1 56.5 436 PHE A O 1
ATOM 3535 N N . SER A 1 437 ? 25.406 11.562 0.841 1 56.62 437 SER A N 1
ATOM 3536 C CA . SER A 1 437 ? 26.75 11.008 0.775 1 56.62 437 SER A CA 1
ATOM 3537 C C . SER A 1 437 ? 27.219 10.523 2.145 1 56.62 437 SER A C 1
ATOM 3539 O O . SER A 1 437 ? 28.281 9.914 2.264 1 56.62 437 SER A O 1
ATOM 3541 N N . LEU A 1 438 ? 26.531 10.781 3.238 1 63.19 438 LEU A N 1
ATOM 3542 C CA . LEU A 1 438 ? 27.219 10.461 4.48 1 63.19 438 LEU A CA 1
ATOM 3543 C C . LEU A 1 438 ? 26.531 9.312 5.207 1 63.19 438 LEU A C 1
ATOM 3545 O O . LEU A 1 438 ? 25.344 9.062 5.004 1 63.19 438 LEU A O 1
ATOM 3549 N N . ARG A 1 439 ? 27.312 8.414 5.781 1 78.31 439 ARG A N 1
ATOM 3550 C CA . ARG A 1 439 ? 26.953 7.422 6.785 1 78.31 439 ARG A CA 1
ATOM 3551 C C . ARG A 1 439 ? 26.062 8.031 7.863 1 78.31 439 ARG A C 1
ATOM 3553 O O . ARG A 1 439 ? 26.453 8.984 8.531 1 78.31 439 ARG A O 1
ATOM 3560 N N . VAL A 1 440 ? 24.734 7.562 7.805 1 88.19 440 VAL A N 1
ATOM 3561 C CA . VAL A 1 440 ? 23.844 8.148 8.789 1 88.19 440 VAL A CA 1
ATOM 3562 C C . VAL A 1 440 ? 23.359 7.066 9.758 1 88.19 440 VAL A C 1
ATOM 3564 O O . VAL A 1 440 ? 23.375 5.879 9.43 1 88.19 440 VAL A O 1
ATOM 3567 N N . ARG A 1 441 ? 23.031 7.539 10.953 1 89.44 441 ARG A N 1
ATOM 3568 C CA . ARG A 1 441 ? 22.516 6.648 11.992 1 89.44 441 ARG A CA 1
ATOM 3569 C C . ARG A 1 441 ? 21.156 7.121 12.492 1 89.44 441 ARG A C 1
ATOM 3571 O O . ARG A 1 441 ? 20.922 8.328 12.617 1 89.44 441 ARG A O 1
ATOM 3578 N N . PRO A 1 442 ? 20.281 6.141 12.805 1 92.62 442 PRO A N 1
ATOM 3579 C CA . PRO A 1 442 ? 19.016 6.535 13.438 1 92.62 442 PRO A CA 1
ATOM 3580 C C . PRO A 1 442 ? 19.234 7.293 14.742 1 92.62 442 PRO A C 1
ATOM 3582 O O . PRO A 1 442 ? 20.141 6.977 15.508 1 92.62 442 PRO A O 1
ATOM 3585 N N . PHE A 1 443 ? 18.391 8.305 14.953 1 91.69 443 PHE A N 1
ATOM 3586 C CA . PHE A 1 443 ? 18.469 9.133 16.141 1 91.69 443 PHE A CA 1
ATOM 3587 C C . PHE A 1 443 ? 17.125 9.195 16.844 1 91.69 443 PHE A C 1
ATOM 3589 O O . PHE A 1 443 ? 16.078 9.258 16.188 1 91.69 443 PHE A O 1
ATOM 3596 N N . PHE A 1 444 ? 17.172 9.164 18.141 1 92.38 444 PHE A N 1
ATOM 3597 C CA . PHE A 1 444 ? 15.969 9.25 18.969 1 92.38 444 PHE A CA 1
ATOM 3598 C C . PHE A 1 444 ? 16.266 9.969 20.281 1 92.38 444 PHE A C 1
ATOM 3600 O O . PHE A 1 444 ? 17.234 9.648 20.969 1 92.38 444 PHE A O 1
ATOM 3607 N N . SER A 1 445 ? 15.375 10.961 20.594 1 90.69 445 SER A N 1
ATOM 3608 C CA . SER A 1 445 ? 15.547 11.688 21.844 1 90.69 445 SER A CA 1
ATOM 3609 C C . SER A 1 445 ? 14.195 11.992 22.484 1 90.69 445 SER A C 1
ATOM 3611 O O . SER A 1 445 ? 13.227 12.305 21.797 1 90.69 445 SER A O 1
ATOM 3613 N N . THR A 1 446 ? 14.094 11.906 23.828 1 89.44 446 THR A N 1
ATOM 3614 C CA . THR A 1 446 ? 12.906 12.25 24.609 1 89.44 446 THR A CA 1
ATOM 3615 C C . THR A 1 446 ? 13.289 12.938 25.906 1 89.44 446 THR A C 1
ATOM 3617 O O . THR A 1 446 ? 14.469 13.008 26.25 1 89.44 446 THR A O 1
ATOM 3620 N N . VAL A 1 447 ? 12.25 13.508 26.469 1 82.38 447 VAL A N 1
ATOM 3621 C CA . VAL A 1 447 ? 12.469 14.156 27.766 1 82.38 447 VAL A CA 1
ATOM 3622 C C . VAL A 1 447 ? 12.875 13.117 28.797 1 82.38 447 VAL A C 1
ATOM 3624 O O . VAL A 1 447 ? 12.32 12.008 28.828 1 82.38 447 VAL A O 1
ATOM 3627 N N . TYR A 1 448 ? 13.984 13.5 29.391 1 75.75 448 TYR A N 1
ATOM 3628 C CA . TYR A 1 448 ? 14.453 12.617 30.453 1 75.75 448 TYR A CA 1
ATOM 3629 C C . TYR A 1 448 ? 13.766 12.945 31.781 1 75.75 448 TYR A C 1
ATOM 3631 O O . TYR A 1 448 ? 13.836 14.078 32.25 1 75.75 448 TYR A O 1
ATOM 3639 N N . THR A 1 449 ? 12.734 12.203 32.156 1 64.19 449 THR A N 1
ATOM 3640 C CA . THR A 1 449 ? 12.172 12.359 33.5 1 64.19 449 THR A CA 1
ATOM 3641 C C . THR A 1 449 ? 12.867 11.438 34.5 1 64.19 449 THR A C 1
ATOM 3643 O O . THR A 1 449 ? 13.008 10.234 34.219 1 64.19 449 THR A O 1
ATOM 3646 N N . ARG A 1 450 ? 13.664 12.086 35.469 1 52.19 450 ARG A N 1
ATOM 3647 C CA . ARG A 1 450 ? 14.273 11.273 36.5 1 52.19 450 ARG A CA 1
ATOM 3648 C C . ARG A 1 450 ? 13.234 10.414 37.219 1 52.19 450 ARG A C 1
ATOM 3650 O O . ARG A 1 450 ? 12.188 10.914 37.625 1 52.19 450 ARG A O 1
ATOM 3657 N N . SER A 1 451 ? 13.117 9.234 36.781 1 42.47 451 SER A N 1
ATOM 3658 C CA . SER A 1 451 ? 12.422 8.422 37.781 1 42.47 451 SER A CA 1
ATOM 3659 C C . SER A 1 451 ? 13.164 8.406 39.094 1 42.47 451 SER A C 1
ATOM 3661 O O . SER A 1 451 ? 14.391 8.477 39.125 1 42.47 451 SER A O 1
ATOM 3663 N N . MET B 1 1 ? 4.629 88.562 36.594 1 39.56 1 MET B N 1
ATOM 3664 C CA . MET B 1 1 ? 5.82 87.75 36.625 1 39.56 1 MET B CA 1
ATOM 3665 C C . MET B 1 1 ? 5.465 86.312 37 1 39.56 1 MET B C 1
ATOM 3667 O O . MET B 1 1 ? 6.012 85.375 36.406 1 39.56 1 MET B O 1
ATOM 3671 N N . GLU B 1 2 ? 4.645 86.188 38 1 46.44 2 GLU B N 1
ATOM 3672 C CA . GLU B 1 2 ? 4.254 84.875 38.438 1 46.44 2 GLU B CA 1
ATOM 3673 C C . GLU B 1 2 ? 3.398 84.125 37.406 1 46.44 2 GLU B C 1
ATOM 3675 O O . GLU B 1 2 ? 3.547 82.938 37.188 1 46.44 2 GLU B O 1
ATOM 3680 N N . SER B 1 3 ? 2.523 84.875 36.812 1 51 3 SER B N 1
ATOM 3681 C CA . SER B 1 3 ? 1.665 84.312 35.781 1 51 3 SER B CA 1
ATOM 3682 C C . SER B 1 3 ? 2.482 83.812 34.594 1 51 3 SER B C 1
ATOM 3684 O O . SER B 1 3 ? 2.176 82.75 34 1 51 3 SER B O 1
ATOM 3686 N N . ASP B 1 4 ? 3.404 84.562 34.25 1 52.34 4 ASP B N 1
ATOM 3687 C CA . ASP B 1 4 ? 4.281 84.25 33.125 1 52.34 4 ASP B CA 1
ATOM 3688 C C . ASP B 1 4 ? 5.105 82.938 33.406 1 52.34 4 ASP B C 1
ATOM 3690 O O . ASP B 1 4 ? 5.363 82.188 32.469 1 52.34 4 ASP B O 1
ATOM 3694 N N . ASN B 1 5 ? 5.512 82.812 34.594 1 51.66 5 ASN B N 1
ATOM 3695 C CA . ASN B 1 5 ? 6.309 81.625 34.969 1 51.66 5 ASN B CA 1
ATOM 3696 C C . ASN B 1 5 ? 5.484 80.312 34.938 1 51.66 5 ASN B C 1
ATOM 3698 O O . ASN B 1 5 ? 5.988 79.312 34.562 1 51.66 5 ASN B O 1
ATOM 3702 N N . LEU B 1 6 ? 4.25 80.5 35.25 1 56.66 6 LEU B N 1
ATOM 3703 C CA . LEU B 1 6 ? 3.375 79.312 35.219 1 56.66 6 LEU B CA 1
ATOM 3704 C C . LEU B 1 6 ? 3.086 78.938 33.781 1 56.66 6 LEU B C 1
ATOM 3706 O O . LEU B 1 6 ? 3.049 77.75 33.469 1 56.66 6 LEU B O 1
ATOM 3710 N N . GLN B 1 7 ? 2.826 79.938 32.938 1 57.69 7 GLN B N 1
ATOM 3711 C CA . GLN B 1 7 ? 2.602 79.688 31.547 1 57.69 7 GLN B CA 1
ATOM 3712 C C . GLN B 1 7 ? 3.824 79 30.922 1 57.69 7 GLN B C 1
ATOM 3714 O O . GLN B 1 7 ? 3.691 78.062 30.141 1 57.69 7 GLN B O 1
ATOM 3719 N N . ALA B 1 8 ? 4.961 79.5 31.219 1 60.69 8 ALA B N 1
ATOM 3720 C CA . ALA B 1 8 ? 6.207 78.938 30.719 1 60.69 8 ALA B CA 1
ATOM 3721 C C . ALA B 1 8 ? 6.41 77.5 31.266 1 60.69 8 ALA B C 1
ATOM 3723 O O . ALA B 1 8 ? 6.859 76.625 30.547 1 60.69 8 ALA B O 1
ATOM 3724 N N . SER B 1 9 ? 6.059 77.312 32.469 1 61.78 9 SER B N 1
ATOM 3725 C CA . SER B 1 9 ? 6.176 76 33.062 1 61.78 9 SER B CA 1
ATOM 3726 C C . SER B 1 9 ? 5.199 75 32.469 1 61.78 9 SER B C 1
ATOM 3728 O O . SER B 1 9 ? 5.527 73.812 32.281 1 61.78 9 SER B O 1
ATOM 3730 N N . GLN B 1 10 ? 4.055 75.625 32.031 1 62.59 10 GLN B N 1
ATOM 3731 C CA . GLN B 1 10 ? 3.053 74.75 31.391 1 62.59 10 GLN B CA 1
ATOM 3732 C C . GLN B 1 10 ? 3.516 74.312 30.016 1 62.59 10 GLN B C 1
ATOM 3734 O O . GLN B 1 10 ? 3.246 73.188 29.609 1 62.59 10 GLN B O 1
ATOM 3739 N N . GLU B 1 11 ? 4.152 75.188 29.391 1 66 11 GLU B N 1
ATOM 3740 C CA . GLU B 1 11 ? 4.633 74.812 28.062 1 66 11 GLU B CA 1
ATOM 3741 C C . GLU B 1 11 ? 5.691 73.688 28.125 1 66 11 GLU B C 1
ATOM 3743 O O . GLU B 1 11 ? 5.75 72.875 27.25 1 66 11 GLU B O 1
ATOM 3748 N N . ILE B 1 12 ? 6.43 73.75 29.203 1 71.25 12 ILE B N 1
ATOM 3749 C CA . ILE B 1 12 ? 7.504 72.75 29.375 1 71.25 12 ILE B CA 1
ATOM 3750 C C . ILE B 1 12 ? 6.918 71.375 29.781 1 71.25 12 ILE B C 1
ATOM 3752 O O . ILE B 1 12 ? 7.504 70.375 29.5 1 71.25 12 ILE B O 1
ATOM 3756 N N . LEU B 1 13 ? 5.75 71.5 30.297 1 79.62 13 LEU B N 1
ATOM 3757 C CA . LEU B 1 13 ? 5.164 70.25 30.812 1 79.62 13 LEU B CA 1
ATOM 3758 C C . LEU B 1 13 ? 4.039 69.75 29.906 1 79.62 13 LEU B C 1
ATOM 3760 O O . LEU B 1 13 ? 3.09 69.125 30.359 1 79.62 13 LEU B O 1
ATOM 3764 N N . THR B 1 14 ? 4.074 70.25 28.672 1 80.25 14 THR B N 1
ATOM 3765 C CA . THR B 1 14 ? 3.055 69.875 27.703 1 80.25 14 THR B CA 1
ATOM 3766 C C . THR B 1 14 ? 3.596 68.812 26.719 1 80.25 14 THR B C 1
ATOM 3768 O O . THR B 1 14 ? 4.703 69 26.203 1 80.25 14 THR B O 1
ATOM 3771 N N . CYS B 1 15 ? 2.879 67.812 26.562 1 83.81 15 CYS B N 1
ATOM 3772 C CA . CYS B 1 15 ? 3.244 66.75 25.625 1 83.81 15 CYS B CA 1
ATOM 3773 C C . CYS B 1 15 ? 3.076 67.188 24.188 1 83.81 15 CYS B C 1
ATOM 3775 O O . CYS B 1 15 ? 2.012 67.688 23.812 1 83.81 15 CYS B O 1
ATOM 3777 N N . PHE B 1 16 ? 4.023 67 23.375 1 83.44 16 PHE B N 1
ATOM 3778 C CA . PHE B 1 16 ? 4.031 67.5 22 1 83.44 16 PHE B CA 1
ATOM 3779 C C . PHE B 1 16 ? 3.031 66.688 21.141 1 83.44 16 PHE B C 1
ATOM 3781 O O . PHE B 1 16 ? 2.645 67.188 20.062 1 83.44 16 PHE B O 1
ATOM 3788 N N . ILE B 1 17 ? 2.566 65.562 21.625 1 80.06 17 ILE B N 1
ATOM 3789 C CA . ILE B 1 17 ? 1.686 64.688 20.828 1 80.06 17 ILE B CA 1
ATOM 3790 C C . ILE B 1 17 ? 0.228 65.062 21.141 1 80.06 17 ILE B C 1
ATOM 3792 O O . ILE B 1 17 ? -0.549 65.375 20.234 1 80.06 17 ILE B O 1
ATOM 3796 N N . CYS B 1 18 ? -0.132 65 22.344 1 74.62 18 CYS B N 1
ATOM 3797 C CA . CYS B 1 18 ? -1.524 65.188 22.719 1 74.62 18 CYS B CA 1
ATOM 3798 C C . CYS B 1 18 ? -1.766 66.688 23.062 1 74.62 18 CYS B C 1
ATOM 3800 O O . CYS B 1 18 ? -2.914 67.125 23.172 1 74.62 18 CYS B O 1
ATOM 3802 N N . LEU B 1 19 ? -0.695 67.5 23.281 1 76.44 19 LEU B N 1
ATOM 3803 C CA . LEU B 1 19 ? -0.707 68.938 23.594 1 76.44 19 LEU B CA 1
ATOM 3804 C C . LEU B 1 19 ? -1.34 69.188 24.953 1 76.44 19 LEU B C 1
ATOM 3806 O O . LEU B 1 19 ? -1.864 70.25 25.203 1 76.44 19 LEU B O 1
ATOM 3810 N N . GLY B 1 20 ? -1.344 68.188 25.766 1 75.94 20 GLY B N 1
ATOM 3811 C CA . GLY B 1 20 ? -1.769 68.312 27.141 1 75.94 20 GLY B CA 1
ATOM 3812 C C . GLY B 1 20 ? -0.641 68.125 28.141 1 75.94 20 GLY B C 1
ATOM 3813 O O . GLY B 1 20 ? 0.494 67.812 27.75 1 75.94 20 GLY B O 1
ATOM 3814 N N . ILE B 1 21 ? -0.963 68.438 29.422 1 77.38 21 ILE B N 1
ATOM 3815 C CA . ILE B 1 21 ? 0.01 68.188 30.469 1 77.38 21 ILE B CA 1
ATOM 3816 C C . ILE B 1 21 ? 0.325 66.688 30.531 1 77.38 21 ILE B C 1
ATOM 3818 O O . ILE B 1 21 ? -0.569 65.812 30.391 1 77.38 21 ILE B O 1
ATOM 3822 N N . PHE B 1 22 ? 1.575 66.375 30.781 1 78.75 22 PHE B N 1
ATOM 3823 C CA . PHE B 1 22 ? 2.023 65 30.797 1 78.75 22 PHE B CA 1
ATOM 3824 C C . PHE B 1 22 ? 1.181 64.188 31.766 1 78.75 22 PHE B C 1
ATOM 3826 O O . PHE B 1 22 ? 0.964 64.562 32.906 1 78.75 22 PHE B O 1
ATOM 3833 N N . THR B 1 23 ? 0.554 63.125 31.328 1 72.44 23 THR B N 1
ATOM 3834 C CA . THR B 1 23 ? -0.15 62.219 32.219 1 72.44 23 THR B CA 1
ATOM 3835 C C . THR B 1 23 ? 0.819 61.219 32.812 1 72.44 23 THR B C 1
ATOM 3837 O O . THR B 1 23 ? 0.763 60.938 34.031 1 72.44 23 THR B O 1
ATOM 3840 N N . ASP B 1 24 ? 1.549 60.594 32.062 1 75 24 ASP B N 1
ATOM 3841 C CA . ASP B 1 24 ? 2.66 59.719 32.406 1 75 24 ASP B CA 1
ATOM 3842 C C . ASP B 1 24 ? 3.92 60.094 31.625 1 75 24 ASP B C 1
ATOM 3844 O O . ASP B 1 24 ? 4.145 59.562 30.531 1 75 24 ASP B O 1
ATOM 3848 N N . LEU B 1 25 ? 4.703 60.969 32.375 1 80.94 25 LEU B N 1
ATOM 3849 C CA . LEU B 1 25 ? 5.863 61.531 31.703 1 80.94 25 LEU B CA 1
ATOM 3850 C C . LEU B 1 25 ? 6.945 60.469 31.5 1 80.94 25 LEU B C 1
ATOM 3852 O O . LEU B 1 25 ? 7.359 59.812 32.438 1 80.94 25 LEU B O 1
ATOM 3856 N N . VAL B 1 26 ? 7.207 60.219 30.25 1 82.75 26 VAL B N 1
ATOM 3857 C CA . VAL B 1 26 ? 8.297 59.312 29.906 1 82.75 26 VAL B CA 1
ATOM 3858 C C . VAL B 1 26 ? 9.281 60 28.969 1 82.75 26 VAL B C 1
ATOM 3860 O O . VAL B 1 26 ? 8.93 61 28.297 1 82.75 26 VAL B O 1
ATOM 3863 N N . LEU B 1 27 ? 10.562 59.531 29.078 1 84.19 27 LEU B N 1
ATOM 3864 C CA . LEU B 1 27 ? 11.609 60.062 28.219 1 84.19 27 LEU B CA 1
ATOM 3865 C C . LEU B 1 27 ? 12.031 59.062 27.156 1 84.19 27 LEU B C 1
ATOM 3867 O O . LEU B 1 27 ? 12.172 57.875 27.453 1 84.19 27 LEU B O 1
ATOM 3871 N N . THR B 1 28 ? 12.008 59.5 25.922 1 84.94 28 THR B N 1
ATOM 3872 C CA . THR B 1 28 ? 12.562 58.688 24.859 1 84.94 28 THR B CA 1
ATOM 3873 C C . THR B 1 28 ? 14.078 58.562 24.984 1 84.94 28 THR B C 1
ATOM 3875 O O . THR B 1 28 ? 14.68 59.219 25.859 1 84.94 28 THR B O 1
ATOM 3878 N N . ARG B 1 29 ? 14.688 57.656 24.188 1 83.88 29 ARG B N 1
ATOM 3879 C CA . ARG B 1 29 ? 16.141 57.469 24.219 1 83.88 29 ARG B CA 1
ATOM 3880 C C . ARG B 1 29 ? 16.875 58.781 23.938 1 83.88 29 ARG B C 1
ATOM 3882 O O . ARG B 1 29 ? 17.938 59.031 24.484 1 83.88 29 ARG B O 1
ATOM 3889 N N . CYS B 1 30 ? 16.344 59.656 23.109 1 84.31 30 CYS B N 1
ATOM 3890 C CA . CYS B 1 30 ? 16.984 60.938 22.75 1 84.31 30 CYS B CA 1
ATOM 3891 C C . CYS B 1 30 ? 16.781 61.969 23.828 1 84.31 30 CYS B C 1
ATOM 3893 O O . CYS B 1 30 ? 17.359 63.062 23.766 1 84.31 30 CYS B O 1
ATOM 3895 N N . GLY B 1 31 ? 15.844 61.625 24.797 1 82.25 31 GLY B N 1
ATOM 3896 C CA . GLY B 1 31 ? 15.68 62.5 25.938 1 82.25 31 GLY B CA 1
ATOM 3897 C C . GLY B 1 31 ? 14.438 63.375 25.859 1 82.25 31 GLY B C 1
ATOM 3898 O O . GLY B 1 31 ? 14.141 64.125 26.766 1 82.25 31 GLY B O 1
ATOM 3899 N N . HIS B 1 32 ? 13.773 63.312 24.781 1 84.31 32 HIS B N 1
ATOM 3900 C CA . HIS B 1 32 ? 12.562 64.125 24.656 1 84.31 32 HIS B CA 1
ATOM 3901 C C . HIS B 1 32 ? 11.43 63.5 25.484 1 84.31 32 HIS B C 1
ATOM 3903 O O . HIS B 1 32 ? 11.25 62.281 25.516 1 84.31 32 HIS B O 1
ATOM 3909 N N . PRO B 1 33 ? 10.688 64.438 26.188 1 84.81 33 PRO B N 1
ATOM 3910 C CA . PRO B 1 33 ? 9.617 63.969 27.062 1 84.81 33 PRO B CA 1
ATOM 3911 C C . PRO B 1 33 ? 8.281 63.812 26.344 1 84.81 33 PRO B C 1
ATOM 3913 O O . PRO B 1 33 ? 7.957 64.625 25.469 1 84.81 33 PRO B O 1
ATOM 3916 N N . PHE B 1 34 ? 7.535 62.781 26.562 1 85.56 34 PHE B N 1
ATOM 3917 C CA . PHE B 1 34 ? 6.191 62.531 26.047 1 85.56 34 PHE B CA 1
ATOM 3918 C C . PHE B 1 34 ? 5.344 61.781 27.062 1 85.56 34 PHE B C 1
ATOM 3920 O O . PHE B 1 34 ? 5.863 61.281 28.062 1 85.56 34 PHE B O 1
ATOM 3927 N N . CYS B 1 35 ? 4.012 61.844 26.859 1 79.56 35 CYS B N 1
ATOM 3928 C CA . CYS B 1 35 ? 3.199 60.875 27.594 1 79.56 35 CYS B CA 1
ATOM 3929 C C . CYS B 1 35 ? 3.477 59.469 27.109 1 79.56 35 CYS B C 1
ATOM 3931 O O . CYS B 1 35 ? 3.641 59.219 25.922 1 79.56 35 CYS B O 1
ATOM 3933 N N . ARG B 1 36 ? 3.645 58.562 27.984 1 76.56 36 ARG B N 1
ATOM 3934 C CA . ARG B 1 36 ? 3.863 57.156 27.625 1 76.56 36 ARG B CA 1
ATOM 3935 C C . ARG B 1 36 ? 2.84 56.688 26.609 1 76.56 36 ARG B C 1
ATOM 3937 O O . ARG B 1 36 ? 3.203 56.094 25.578 1 76.56 36 ARG B O 1
ATOM 3944 N N . ALA B 1 37 ? 1.651 57.031 26.891 1 75.06 37 ALA B N 1
ATOM 3945 C CA . ALA B 1 37 ? 0.567 56.594 26.031 1 75.06 37 ALA B CA 1
ATOM 3946 C C . ALA B 1 37 ? 0.673 57.219 24.641 1 75.06 37 ALA B C 1
ATOM 3948 O O . ALA B 1 37 ? 0.431 56.562 23.625 1 75.06 37 ALA B O 1
ATOM 3949 N N . CYS B 1 38 ? 0.996 58.531 24.656 1 78.69 38 CYS B N 1
ATOM 3950 C CA . CYS B 1 38 ? 1.124 59.25 23.391 1 78.69 38 CYS B CA 1
ATOM 3951 C C . CYS B 1 38 ? 2.219 58.625 22.516 1 78.69 38 CYS B C 1
ATOM 3953 O O . CYS B 1 38 ? 2.037 58.469 21.312 1 78.69 38 CYS B O 1
ATOM 3955 N N . LEU B 1 39 ? 3.256 58.281 23.125 1 79.12 39 LEU B N 1
ATOM 3956 C CA . LEU B 1 39 ? 4.367 57.688 22.391 1 79.12 39 LEU B CA 1
ATOM 3957 C C . LEU B 1 39 ? 3.984 56.312 21.828 1 79.12 39 LEU B C 1
ATOM 3959 O O . LEU B 1 39 ? 4.297 56 20.672 1 79.12 39 LEU B O 1
ATOM 3963 N N . LEU B 1 40 ? 3.387 55.5 22.641 1 75.38 40 LEU B N 1
ATOM 3964 C CA . LEU B 1 40 ? 3.004 54.156 22.25 1 75.38 40 LEU B CA 1
ATOM 3965 C C . LEU B 1 40 ? 1.99 54.188 21.109 1 75.38 40 LEU B C 1
ATOM 3967 O O . LEU B 1 40 ? 2.104 53.406 20.141 1 75.38 40 LEU B O 1
ATOM 3971 N N . LEU B 1 41 ? 1.045 55.125 21.266 1 73.88 41 LEU B N 1
ATOM 3972 C CA . LEU B 1 41 ? -0.012 55.219 20.25 1 73.88 41 LEU B CA 1
ATOM 3973 C C . LEU B 1 41 ? 0.536 55.781 18.938 1 73.88 41 LEU B C 1
ATOM 3975 O O . LEU B 1 41 ? 0.098 55.375 17.859 1 73.88 41 LEU B O 1
ATOM 3979 N N . PHE B 1 42 ? 1.424 56.688 19.141 1 76.62 42 PHE B N 1
ATOM 3980 C CA . PHE B 1 42 ? 2.076 57.25 17.953 1 76.62 42 PHE B CA 1
ATOM 3981 C C . PHE B 1 42 ? 2.787 56.156 17.172 1 76.62 42 PHE B C 1
ATOM 3983 O O . PHE B 1 42 ? 2.691 56.094 15.938 1 76.62 42 PHE B O 1
ATOM 3990 N N . SER B 1 43 ? 3.416 55.25 17.812 1 73.44 43 SER B N 1
ATOM 3991 C CA . SER B 1 43 ? 4.188 54.188 17.172 1 73.44 43 SER B CA 1
ATOM 3992 C C . SER B 1 43 ? 3.279 53.094 16.609 1 73.44 43 SER B C 1
ATOM 3994 O O . SER B 1 43 ? 3.582 52.5 15.578 1 73.44 43 SER B O 1
ATOM 3996 N N . ALA B 1 44 ? 2.277 52.781 17.312 1 67.12 44 ALA B N 1
ATOM 3997 C CA . ALA B 1 44 ? 1.349 51.75 16.875 1 67.12 44 ALA B CA 1
ATOM 3998 C C . ALA B 1 44 ? 0.685 52.125 15.555 1 67.12 44 ALA B C 1
ATOM 4000 O O . ALA B 1 44 ? 0.466 51.281 14.703 1 67.12 44 ALA B O 1
ATOM 4001 N N . ASP B 1 45 ? 0.308 53.406 15.43 1 61.5 45 ASP B N 1
ATOM 4002 C CA . ASP B 1 45 ? -0.392 53.875 14.242 1 61.5 45 ASP B CA 1
ATOM 4003 C C . ASP B 1 45 ? 0.507 53.812 13.008 1 61.5 45 ASP B C 1
ATOM 4005 O O . ASP B 1 45 ? 0.03 53.562 11.898 1 61.5 45 ASP B O 1
ATOM 4009 N N . THR B 1 46 ? 1.791 54 13.234 1 57.75 46 THR B N 1
ATOM 4010 C CA . THR B 1 46 ? 2.678 54.094 12.078 1 57.75 46 THR B CA 1
ATOM 4011 C C . THR B 1 46 ? 3.262 52.75 11.703 1 57.75 46 THR B C 1
ATOM 4013 O O . THR B 1 46 ? 3.92 52.625 10.672 1 57.75 46 THR B O 1
ATOM 4016 N N . GLN B 1 47 ? 2.773 51.75 12.352 1 60.75 47 GLN B N 1
ATOM 4017 C CA . GLN B 1 47 ? 3.314 50.438 12.102 1 60.75 47 GLN B CA 1
ATOM 4018 C C . GLN B 1 47 ? 4.836 50.469 11.977 1 60.75 47 GLN B C 1
ATOM 4020 O O . GLN B 1 47 ? 5.418 49.719 11.188 1 60.75 47 GLN B O 1
ATOM 4025 N N . ILE B 1 48 ? 5.469 51.562 12.438 1 61.97 48 ILE B N 1
ATOM 4026 C CA . ILE B 1 48 ? 6.91 51.781 12.383 1 61.97 48 ILE B CA 1
ATOM 4027 C C . ILE B 1 48 ? 7.516 51.562 13.766 1 61.97 48 ILE B C 1
ATOM 4029 O O . ILE B 1 48 ? 6.836 51.719 14.781 1 61.97 48 ILE B O 1
ATOM 4033 N N . PRO B 1 49 ? 8.68 51.062 13.758 1 68.06 49 PRO B N 1
ATOM 4034 C CA . PRO B 1 49 ? 9.367 50.938 15.047 1 68.06 49 PRO B CA 1
ATOM 4035 C C . PRO B 1 49 ? 9.289 52.188 15.883 1 68.06 49 PRO B C 1
ATOM 4037 O O . PRO B 1 49 ? 9.219 53.312 15.336 1 68.06 49 PRO B O 1
ATOM 4040 N N . ILE B 1 50 ? 9.094 52.062 17.141 1 75.44 50 ILE B N 1
ATOM 4041 C CA . ILE B 1 50 ? 8.961 53.156 18.078 1 75.44 50 ILE B CA 1
ATOM 4042 C C . ILE B 1 50 ? 10.086 54.156 17.875 1 75.44 50 ILE B C 1
ATOM 4044 O O . ILE B 1 50 ? 11.266 53.781 17.844 1 75.44 50 ILE B O 1
ATOM 4048 N N . HIS B 1 51 ? 9.75 55.312 17.469 1 80.62 51 HIS B N 1
ATOM 4049 C CA . HIS B 1 51 ? 10.703 56.406 17.328 1 80.62 51 HIS B CA 1
ATOM 4050 C C . HIS B 1 51 ? 10.18 57.688 17.969 1 80.62 51 HIS B C 1
ATOM 4052 O O . HIS B 1 51 ? 8.984 57.781 18.266 1 80.62 51 HIS B O 1
ATOM 4058 N N . CYS B 1 52 ? 11.086 58.594 18.312 1 83 52 CYS B N 1
ATOM 4059 C CA . CYS B 1 52 ? 10.688 59.875 18.859 1 83 52 CYS B CA 1
ATOM 4060 C C . CYS B 1 52 ? 9.93 60.688 17.828 1 83 52 CYS B C 1
ATOM 4062 O O . CYS B 1 52 ? 10.445 60.938 16.75 1 83 52 CYS B O 1
ATOM 4064 N N . PRO B 1 53 ? 8.75 61.062 18.078 1 81.62 53 PRO B N 1
ATOM 4065 C CA . PRO B 1 53 ? 7.941 61.844 17.141 1 81.62 53 PRO B CA 1
ATOM 4066 C C . PRO B 1 53 ? 8.562 63.188 16.797 1 81.62 53 PRO B C 1
ATOM 4068 O O . PRO B 1 53 ? 8.258 63.781 15.75 1 81.62 53 PRO B O 1
ATOM 4071 N N . LEU B 1 54 ? 9.461 63.719 17.672 1 84.31 54 LEU B N 1
ATOM 4072 C CA . LEU B 1 54 ? 10.031 65.062 17.469 1 84.31 54 LEU B CA 1
ATOM 4073 C C . LEU B 1 54 ? 11.297 64.938 16.625 1 84.31 54 LEU B C 1
ATOM 4075 O O . LEU B 1 54 ? 11.469 65.75 15.68 1 84.31 54 LEU B O 1
ATOM 4079 N N . CYS B 1 55 ? 12.164 64 16.891 1 85.81 55 CYS B N 1
ATOM 4080 C CA . CYS B 1 55 ? 13.445 64 16.188 1 85.81 55 CYS B CA 1
ATOM 4081 C C . CYS B 1 55 ? 13.586 62.75 15.344 1 85.81 55 CYS B C 1
ATOM 4083 O O . CYS B 1 55 ? 14.555 62.594 14.602 1 85.81 55 CYS B O 1
ATOM 4085 N N . ARG B 1 56 ? 12.766 61.75 15.492 1 82.25 56 ARG B N 1
ATOM 4086 C CA . ARG B 1 56 ? 12.68 60.531 14.711 1 82.25 56 ARG B CA 1
ATOM 4087 C C . ARG B 1 56 ? 13.781 59.531 15.109 1 82.25 56 ARG B C 1
ATOM 4089 O O . ARG B 1 56 ? 14.039 58.562 14.398 1 82.25 56 ARG B O 1
ATOM 4096 N N . HIS B 1 57 ? 14.414 59.781 16.172 1 82.81 57 HIS B N 1
ATOM 4097 C CA . HIS B 1 57 ? 15.398 58.844 16.688 1 82.81 57 HIS B CA 1
ATOM 4098 C C . HIS B 1 57 ? 14.734 57.562 17.141 1 82.81 57 HIS B C 1
ATOM 4100 O O . HIS B 1 57 ? 13.68 57.594 17.781 1 82.81 57 HIS B O 1
ATOM 4106 N N . PRO B 1 58 ? 15.305 56.469 16.781 1 82.12 58 PRO B N 1
ATOM 4107 C CA . PRO B 1 58 ? 14.727 55.188 17.203 1 82.12 58 PRO B CA 1
ATOM 4108 C C . PRO B 1 58 ? 14.719 55 18.719 1 82.12 58 PRO B C 1
ATOM 4110 O O . PRO B 1 58 ? 15.664 55.406 19.391 1 82.12 58 PRO B O 1
ATOM 4113 N N . SER B 1 59 ? 13.57 54.531 19.281 1 77.12 59 SER B N 1
ATOM 4114 C CA . SER B 1 59 ? 13.438 54.281 20.719 1 77.12 59 SER B CA 1
ATOM 4115 C C . SER B 1 59 ? 12.844 52.906 20.969 1 77.12 59 SER B C 1
ATOM 4117 O O . SER B 1 59 ? 12.227 52.312 20.094 1 77.12 59 SER B O 1
ATOM 4119 N N . LYS B 1 60 ? 13.266 52.344 22.094 1 70.62 60 LYS B N 1
ATOM 4120 C CA . LYS B 1 60 ? 12.672 51.062 22.531 1 70.62 60 LYS B CA 1
ATOM 4121 C C . LYS B 1 60 ? 11.414 51.312 23.359 1 70.62 60 LYS B C 1
ATOM 4123 O O . LYS B 1 60 ? 11.219 52.375 23.906 1 70.62 60 LYS B O 1
ATOM 4128 N N . PRO B 1 61 ? 10.453 50.406 23.344 1 63.75 61 PRO B N 1
ATOM 4129 C CA . PRO B 1 61 ? 9.195 50.562 24.078 1 63.75 61 PRO B CA 1
ATOM 4130 C C . PRO B 1 61 ? 9.406 50.688 25.578 1 63.75 61 PRO B C 1
ATOM 4132 O O . PRO B 1 61 ? 8.492 51.125 26.297 1 63.75 61 PRO B O 1
ATOM 4135 N N . ASN B 1 62 ? 10.578 50.312 26.094 1 67.88 62 ASN B N 1
ATOM 4136 C CA . ASN B 1 62 ? 10.812 50.469 27.516 1 67.88 62 ASN B CA 1
ATOM 4137 C C . ASN B 1 62 ? 11.203 51.906 27.875 1 67.88 62 ASN B C 1
ATOM 4139 O O . ASN B 1 62 ? 12.383 52.219 28.047 1 67.88 62 ASN B O 1
ATOM 4143 N N . PHE B 1 63 ? 10.203 52.812 28.047 1 71.5 63 PHE B N 1
ATOM 4144 C CA . PHE B 1 63 ? 10.43 54.219 28.312 1 71.5 63 PHE B CA 1
ATOM 4145 C C . PHE B 1 63 ? 10.828 54.438 29.766 1 71.5 63 PHE B C 1
ATOM 4147 O O . PHE B 1 63 ? 10.359 53.719 30.656 1 71.5 63 PHE B O 1
ATOM 4154 N N . ARG B 1 64 ? 11.797 55.281 30.031 1 73.19 64 ARG B N 1
ATOM 4155 C CA . ARG B 1 64 ? 12.18 55.656 31.406 1 73.19 64 ARG B CA 1
ATOM 4156 C C . ARG B 1 64 ? 11.195 56.656 32 1 73.19 64 ARG B C 1
ATOM 4158 O O . ARG B 1 64 ? 10.781 57.594 31.312 1 73.19 64 ARG B O 1
ATOM 4165 N N . THR B 1 65 ? 10.648 56.156 33.062 1 68.56 65 THR B N 1
ATOM 4166 C CA . THR B 1 65 ? 9.805 57.094 33.812 1 68.56 65 THR B CA 1
ATOM 4167 C C . THR B 1 65 ? 10.641 58.219 34.406 1 68.56 65 THR B C 1
ATOM 4169 O O . THR B 1 65 ? 11.688 57.969 35 1 68.56 65 THR B O 1
ATOM 4172 N N . ALA B 1 66 ? 10.375 59.5 34.062 1 68.12 66 ALA B N 1
ATOM 4173 C CA . ALA B 1 66 ? 11.078 60.625 34.656 1 68.12 66 ALA B CA 1
ATOM 4174 C C . ALA B 1 66 ? 10.461 61 36 1 68.12 66 ALA B C 1
ATOM 4176 O O . ALA B 1 66 ? 9.461 61.719 36.062 1 68.12 66 ALA B O 1
ATOM 4177 N N . ILE B 1 67 ? 10.945 60.562 37.125 1 65.94 67 ILE B N 1
ATOM 4178 C CA . ILE B 1 67 ? 10.438 60.719 38.5 1 65.94 67 ILE B CA 1
ATOM 4179 C C . ILE B 1 67 ? 10.289 62.188 38.844 1 65.94 67 ILE B C 1
ATOM 4181 O O . ILE B 1 67 ? 9.234 62.625 39.312 1 65.94 67 ILE B O 1
ATOM 4185 N N . PRO B 1 68 ? 11.352 63.031 38.625 1 65.31 68 PRO B N 1
ATOM 4186 C CA . PRO B 1 68 ? 11.18 64.438 38.969 1 65.31 68 PRO B CA 1
ATOM 4187 C C . PRO B 1 68 ? 10.047 65.125 38.219 1 65.31 68 PRO B C 1
ATOM 4189 O O . PRO B 1 68 ? 9.352 66 38.75 1 65.31 68 PRO B O 1
ATOM 4192 N N . GLY B 1 69 ? 9.797 64.562 37.094 1 70.06 69 GLY B N 1
ATOM 4193 C CA . GLY B 1 69 ? 8.742 65.125 36.281 1 70.06 69 GLY B CA 1
ATOM 4194 C C . GLY B 1 69 ? 7.352 64.812 36.781 1 70.06 69 GLY B C 1
ATOM 4195 O O . GLY B 1 69 ? 6.445 65.688 36.656 1 70.06 69 GLY B O 1
ATOM 4196 N N . LYS B 1 70 ? 7.219 63.781 37.5 1 73.19 70 LYS B N 1
ATOM 4197 C CA . LYS B 1 70 ? 5.922 63.406 38.062 1 73.19 70 LYS B CA 1
ATOM 4198 C C . LYS B 1 70 ? 5.48 64.375 39.125 1 73.19 70 LYS B C 1
ATOM 4200 O O . LYS B 1 70 ? 4.309 64.812 39.188 1 73.19 70 LYS B O 1
ATOM 4205 N N . LYS B 1 71 ? 6.402 64.75 39.969 1 74.81 71 LYS B N 1
ATOM 4206 C CA . LYS B 1 71 ? 6.09 65.75 41.031 1 74.81 71 LYS B CA 1
ATOM 4207 C C . LYS B 1 71 ? 5.699 67.062 40.438 1 74.81 71 LYS B C 1
ATOM 4209 O O . LYS B 1 71 ? 4.754 67.75 40.906 1 74.81 71 LYS B O 1
ATOM 4214 N N . LEU B 1 72 ? 6.512 67.438 39.469 1 75.25 72 LEU B N 1
ATOM 4215 C CA . LEU B 1 72 ? 6.234 68.75 38.812 1 75.25 72 LEU B CA 1
ATOM 4216 C C . LEU B 1 72 ? 4.855 68.688 38.188 1 75.25 72 LEU B C 1
ATOM 4218 O O . LEU B 1 72 ? 4.129 69.688 38.25 1 75.25 72 LEU B O 1
ATOM 4222 N N . ILE B 1 73 ? 4.531 67.625 37.625 1 76.19 73 ILE B N 1
ATOM 4223 C CA . ILE B 1 73 ? 3.238 67.5 36.969 1 76.19 73 ILE B CA 1
ATOM 4224 C C . ILE B 1 73 ? 2.117 67.562 38 1 76.19 73 ILE B C 1
ATOM 4226 O O . ILE B 1 73 ? 1.104 68.25 37.781 1 76.19 73 ILE B O 1
ATOM 4230 N N . SER B 1 74 ? 2.324 67 39.094 1 74.19 74 SER B N 1
ATOM 4231 C CA . SER B 1 74 ? 1.337 67.062 40.188 1 74.19 74 SER B CA 1
ATOM 4232 C C . SER B 1 74 ? 1.126 68.5 40.656 1 74.19 74 SER B C 1
ATOM 4234 O O . SER B 1 74 ? -0.001 68.875 40.969 1 74.19 74 SER B O 1
ATOM 4236 N N . ILE B 1 75 ? 2.219 69.25 40.719 1 75.19 75 ILE B N 1
ATOM 4237 C CA . ILE B 1 75 ? 2.156 70.625 41.219 1 75.19 75 ILE B CA 1
ATOM 4238 C C . ILE B 1 75 ? 1.385 71.5 40.219 1 75.19 75 ILE B C 1
ATOM 4240 O O . ILE B 1 75 ? 0.526 72.25 40.594 1 75.19 75 ILE B O 1
ATOM 4244 N N . VAL B 1 76 ? 1.72 71.25 39.031 1 74.81 76 VAL B N 1
ATOM 4245 C CA . VAL B 1 76 ? 1.071 72 38 1 74.81 76 VAL B CA 1
ATOM 4246 C C . VAL B 1 76 ? -0.421 71.688 37.938 1 74.81 76 VAL B C 1
ATOM 4248 O O . VAL B 1 76 ? -1.252 72.625 37.781 1 74.81 76 VAL B O 1
ATOM 4251 N N . ARG B 1 77 ? -0.785 70.5 38.125 1 72.69 77 ARG B N 1
ATOM 4252 C CA . ARG B 1 77 ? -2.186 70.125 38.156 1 72.69 77 ARG B CA 1
ATOM 4253 C C . ARG B 1 77 ? -2.93 70.75 39.312 1 72.69 77 ARG B C 1
ATOM 4255 O O . ARG B 1 77 ? -4.059 71.25 39.156 1 72.69 77 ARG B O 1
ATOM 4262 N N . LYS B 1 78 ? -2.256 70.812 40.375 1 73.56 78 LYS B N 1
ATOM 4263 C CA . LYS B 1 78 ? -2.846 71.438 41.562 1 73.56 78 LYS B CA 1
ATOM 4264 C C . LYS B 1 78 ? -3.074 72.938 41.312 1 73.56 78 LYS B C 1
ATOM 4266 O O . LYS B 1 78 ? -4.105 73.5 41.719 1 73.56 78 LYS B O 1
ATOM 4271 N N . GLU B 1 79 ? -2.105 73.5 40.688 1 75.44 79 GLU B N 1
ATOM 4272 C CA . GLU B 1 79 ? -2.225 74.938 40.406 1 75.44 79 GLU B CA 1
ATOM 4273 C C . GLU B 1 79 ? -3.367 75.25 39.438 1 75.44 79 GLU B C 1
ATOM 4275 O O . GLU B 1 79 ? -4.07 76.25 39.594 1 75.44 79 GLU B O 1
ATOM 4280 N N . ARG B 1 80 ? -3.566 74.438 38.562 1 72.75 80 ARG B N 1
ATOM 4281 C CA . ARG B 1 80 ? -4.656 74.562 37.594 1 72.75 80 ARG B CA 1
ATOM 4282 C C . ARG B 1 80 ? -6.012 74.438 38.281 1 72.75 80 ARG B C 1
ATOM 4284 O O . ARG B 1 80 ? -6.957 75.125 37.969 1 72.75 80 ARG B O 1
ATOM 4291 N N . ILE B 1 81 ? -6.07 73.562 39.156 1 72.31 81 ILE B N 1
ATOM 4292 C CA . ILE B 1 81 ? -7.293 73.375 39.938 1 72.31 81 ILE B CA 1
ATOM 4293 C C . ILE B 1 81 ? -7.598 74.625 40.75 1 72.31 81 ILE B C 1
ATOM 4295 O O . ILE B 1 81 ? -8.742 75.062 40.781 1 72.31 81 ILE B O 1
ATOM 4299 N N . LYS B 1 82 ? -6.57 75.125 41.312 1 72.69 82 LYS B N 1
ATOM 4300 C CA . LYS B 1 82 ? -6.738 76.312 42.125 1 72.69 82 LYS B CA 1
ATOM 4301 C C . LYS B 1 82 ? -7.223 77.5 41.281 1 72.69 82 LYS B C 1
ATOM 4303 O O . LYS B 1 82 ? -8.109 78.25 41.719 1 72.69 82 LYS B O 1
ATOM 4308 N N . LYS B 1 83 ? -6.59 77.625 40.219 1 74.31 83 LYS B N 1
ATOM 4309 C CA . LYS B 1 83 ? -6.973 78.688 39.312 1 74.31 83 LYS B CA 1
ATOM 4310 C C . LYS B 1 83 ? -8.422 78.5 38.844 1 74.31 83 LYS B C 1
ATOM 4312 O O . LYS B 1 83 ? -9.156 79.5 38.781 1 74.31 83 LYS B O 1
ATOM 4317 N N . TYR B 1 84 ? -8.859 77.375 38.594 1 70.38 84 TYR B N 1
ATOM 4318 C CA . TYR B 1 84 ? -10.234 77.125 38.188 1 70.38 84 TYR B CA 1
ATOM 4319 C C . TYR B 1 84 ? -11.219 77.438 39.281 1 70.38 84 TYR B C 1
ATOM 4321 O O . TYR B 1 84 ? -12.258 78.062 39.031 1 70.38 84 TYR B O 1
ATOM 4329 N N . LEU B 1 85 ? -10.836 77.125 40.469 1 70.75 85 LEU B N 1
ATOM 4330 C CA . LEU B 1 85 ? -11.711 77.375 41.625 1 70.75 85 LEU B CA 1
ATOM 4331 C C . LEU B 1 85 ? -11.82 78.812 41.938 1 70.75 85 LEU B C 1
ATOM 4333 O O . LEU B 1 85 ? -12.797 79.25 42.562 1 70.75 85 LEU B O 1
ATOM 4337 N N . SER B 1 86 ? -10.789 79.5 41.531 1 71.69 86 SER B N 1
ATOM 4338 C CA . SER B 1 86 ? -10.781 80.938 41.875 1 71.69 86 SER B CA 1
ATOM 4339 C C . SER B 1 86 ? -11.633 81.688 40.875 1 71.69 86 SER B C 1
ATOM 4341 O O . SER B 1 86 ? -11.977 82.875 41.156 1 71.69 86 SER B O 1
ATOM 4343 N N . SER B 1 87 ? -11.992 81 39.875 1 72.38 87 SER B N 1
ATOM 4344 C CA . SER B 1 87 ? -12.789 81.75 38.875 1 72.38 87 SER B CA 1
ATOM 4345 C C . SER B 1 87 ? -14.203 82 39.375 1 72.38 87 SER B C 1
ATOM 4347 O O . SER B 1 87 ? -14.75 81.188 40.125 1 72.38 87 SER B O 1
ATOM 4349 N N . GLU B 1 88 ? -14.82 83.125 39.125 1 74.94 88 GLU B N 1
ATOM 4350 C CA . GLU B 1 88 ? -16.141 83.625 39.562 1 74.94 88 GLU B CA 1
ATOM 4351 C C . GLU B 1 88 ? -17.234 82.688 39.031 1 74.94 88 GLU B C 1
ATOM 4353 O O . GLU B 1 88 ? -18.297 82.562 39.656 1 74.94 88 GLU B O 1
ATOM 4358 N N . GLU B 1 89 ? -17.016 81.938 38.031 1 73.44 89 GLU B N 1
ATOM 4359 C CA . GLU B 1 89 ? -18 81.062 37.406 1 73.44 89 GLU B CA 1
ATOM 4360 C C . GLU B 1 89 ? -18.312 79.812 38.25 1 73.44 89 GLU B C 1
ATOM 4362 O O . GLU B 1 89 ? -19.359 79.25 38.094 1 73.44 89 GLU B O 1
ATOM 4367 N N . HIS B 1 90 ? -17.531 79.625 39.312 1 74.38 90 HIS B N 1
ATOM 4368 C CA . HIS B 1 90 ? -17.734 78.438 40.125 1 74.38 90 HIS B CA 1
ATOM 4369 C C . HIS B 1 90 ? -18.188 78.812 41.531 1 74.38 90 HIS B C 1
ATOM 4371 O O . HIS B 1 90 ? -18.078 77.938 42.438 1 74.38 90 HIS B O 1
ATOM 4377 N N . LYS B 1 91 ? -18.719 79.875 41.562 1 82.69 91 LYS B N 1
ATOM 4378 C CA . LYS B 1 91 ? -19.312 80.312 42.844 1 82.69 91 LYS B CA 1
ATOM 4379 C C . LYS B 1 91 ? -20.781 79.875 42.906 1 82.69 91 LYS B C 1
ATOM 4381 O O . LYS B 1 91 ? -21.469 79.812 41.906 1 82.69 91 LYS B O 1
ATOM 4386 N N . CYS B 1 92 ? -21.141 79.438 44.125 1 86.62 92 CYS B N 1
ATOM 4387 C CA . CYS B 1 92 ? -22.516 79.062 44.375 1 86.62 92 CYS B CA 1
ATOM 4388 C C . CYS B 1 92 ? -23.453 80.25 44.094 1 86.62 92 CYS B C 1
ATOM 4390 O O . CYS B 1 92 ? -23.219 81.375 44.562 1 86.62 92 CYS B O 1
ATOM 4392 N N . MET B 1 93 ? -24.469 80.062 43.281 1 83.81 93 MET B N 1
ATOM 4393 C CA . MET B 1 93 ? -25.406 81.125 42.906 1 83.81 93 MET B CA 1
ATOM 4394 C C . MET B 1 93 ? -26.219 81.562 44.125 1 83.81 93 MET B C 1
ATOM 4396 O O . MET B 1 93 ? -26.578 82.75 44.219 1 83.81 93 MET B O 1
ATOM 4400 N N . THR B 1 94 ? -26.469 80.625 45.031 1 86.12 94 THR B N 1
ATOM 4401 C CA . THR B 1 94 ? -27.328 80.938 46.188 1 86.12 94 THR B CA 1
ATOM 4402 C C . THR B 1 94 ? -26.531 81.625 47.281 1 86.12 94 THR B C 1
ATOM 4404 O O . THR B 1 94 ? -27 82.625 47.875 1 86.12 94 THR B O 1
ATOM 4407 N N . HIS B 1 95 ? -25.297 81.188 47.5 1 89.5 95 HIS B N 1
ATOM 4408 C CA . HIS B 1 95 ? -24.578 81.625 48.688 1 89.5 95 HIS B CA 1
ATOM 4409 C C . HIS B 1 95 ? -23.359 82.5 48.312 1 89.5 95 HIS B C 1
ATOM 4411 O O . HIS B 1 95 ? -22.688 83 49.188 1 89.5 95 HIS B O 1
ATOM 4417 N N . LYS B 1 96 ? -23.109 82.562 47.031 1 85.5 96 LYS B N 1
ATOM 4418 C CA . LYS B 1 96 ? -22.031 83.375 46.469 1 85.5 96 LYS B CA 1
ATOM 4419 C C . LYS B 1 96 ? -20.672 82.938 47.031 1 85.5 96 LYS B C 1
ATOM 4421 O O . LYS B 1 96 ? -19.766 83.75 47.188 1 85.5 96 LYS B O 1
ATOM 4426 N N . GLU B 1 97 ? -20.641 81.688 47.594 1 86.5 97 GLU B N 1
ATOM 4427 C CA . GLU B 1 97 ? -19.406 81.125 48.062 1 86.5 97 GLU B CA 1
ATOM 4428 C C . GLU B 1 97 ? -18.812 80.125 47.031 1 86.5 97 GLU B C 1
ATOM 4430 O O . GLU B 1 97 ? -19.531 79.625 46.188 1 86.5 97 GLU B O 1
ATOM 4435 N N . ARG B 1 98 ? -17.547 80.062 47.188 1 84.88 98 ARG B N 1
ATOM 4436 C CA . ARG B 1 98 ? -16.859 79.125 46.281 1 84.88 98 ARG B CA 1
ATOM 4437 C C . ARG B 1 98 ? -17.266 77.688 46.531 1 84.88 98 ARG B C 1
ATOM 4439 O O . ARG B 1 98 ? -17.438 77.312 47.688 1 84.88 98 ARG B O 1
ATOM 4446 N N . LYS B 1 99 ? -17.5 77 45.438 1 86 99 LYS B N 1
ATOM 4447 C CA . LYS B 1 99 ? -17.844 75.562 45.531 1 86 99 LYS B CA 1
ATOM 4448 C C . LYS B 1 99 ? -16.594 74.75 45.75 1 86 99 LYS B C 1
ATOM 4450 O O . LYS B 1 99 ? -15.922 74.312 44.812 1 86 99 LYS B O 1
ATOM 4455 N N . THR B 1 100 ? -16.234 74.375 47 1 83.69 100 THR B N 1
ATOM 4456 C CA . THR B 1 100 ? -14.992 73.688 47.312 1 83.69 100 THR B CA 1
ATOM 4457 C C . THR B 1 100 ? -15.273 72.25 47.75 1 83.69 100 THR B C 1
ATOM 4459 O O . THR B 1 100 ? -14.344 71.5 47.969 1 83.69 100 THR B O 1
ATOM 4462 N N . ILE B 1 101 ? -16.562 71.938 47.844 1 89.12 101 ILE B N 1
ATOM 4463 C CA . ILE B 1 101 ? -16.922 70.625 48.344 1 89.12 101 ILE B CA 1
ATOM 4464 C C . ILE B 1 101 ? -17.578 69.812 47.25 1 89.12 101 ILE B C 1
ATOM 4466 O O . ILE B 1 101 ? -18.406 70.312 46.5 1 89.12 101 ILE B O 1
ATOM 4470 N N . PHE B 1 102 ? -17.141 68.562 47.094 1 89.12 102 PHE B N 1
ATOM 4471 C CA . PHE B 1 102 ? -17.703 67.688 46.125 1 89.12 102 PHE B CA 1
ATOM 4472 C C . PHE B 1 102 ? -18.547 66.625 46.781 1 89.12 102 PHE B C 1
ATOM 4474 O O . PHE B 1 102 ? -18.109 66 47.75 1 89.12 102 PHE B O 1
ATOM 4481 N N . CYS B 1 103 ? -19.797 66.5 46.438 1 89.44 103 CYS B N 1
ATOM 4482 C CA . CYS B 1 103 ? -20.688 65.438 46.938 1 89.44 103 CYS B CA 1
ATOM 4483 C C . CYS B 1 103 ? -20.531 64.188 46.125 1 89.44 103 CYS B C 1
ATOM 4485 O O . CYS B 1 103 ? -20.859 64.125 44.938 1 89.44 103 CYS B O 1
ATOM 4487 N N . ASP B 1 104 ? -20.141 63.062 46.625 1 83.12 104 ASP B N 1
ATOM 4488 C CA . ASP B 1 104 ? -19.812 61.812 45.938 1 83.12 104 ASP B CA 1
ATOM 4489 C C . ASP B 1 104 ? -21.078 61.156 45.375 1 83.12 104 ASP B C 1
ATOM 4491 O O . ASP B 1 104 ? -21.047 60.562 44.312 1 83.12 104 ASP B O 1
ATOM 4495 N N . GLU B 1 105 ? -22.094 61.219 46.125 1 84 105 GLU B N 1
ATOM 4496 C CA . GLU B 1 105 ? -23.312 60.531 45.75 1 84 105 GLU B CA 1
ATOM 4497 C C . GLU B 1 105 ? -24.016 61.219 44.594 1 84 105 GLU B C 1
ATOM 4499 O O . GLU B 1 105 ? -24.453 60.594 43.625 1 84 105 GLU B O 1
ATOM 4504 N N . ASN B 1 106 ? -24.078 62.594 44.656 1 82.19 106 ASN B N 1
ATOM 4505 C CA . ASN B 1 106 ? -24.766 63.344 43.625 1 82.19 106 ASN B CA 1
ATOM 4506 C C . ASN B 1 106 ? -23.812 63.812 42.531 1 82.19 106 ASN B C 1
ATOM 4508 O O . ASN B 1 106 ? -24.25 64.25 41.469 1 82.19 106 ASN B O 1
ATOM 4512 N N . ARG B 1 107 ? -22.531 63.781 42.75 1 81.75 107 ARG B N 1
ATOM 4513 C CA . ARG B 1 107 ? -21.469 64.188 41.844 1 81.75 107 ARG B CA 1
ATOM 4514 C C . ARG B 1 107 ? -21.609 65.625 41.406 1 81.75 107 ARG B C 1
ATOM 4516 O O . ARG B 1 107 ? -21.578 65.938 40.219 1 81.75 107 ARG B O 1
ATOM 4523 N N . VAL B 1 108 ? -21.828 66.438 42.375 1 82.5 108 VAL B N 1
ATOM 4524 C CA . VAL B 1 108 ? -21.953 67.875 42.125 1 82.5 108 VAL B CA 1
ATOM 4525 C C . VAL B 1 108 ? -21.047 68.688 43.062 1 82.5 108 VAL B C 1
ATOM 4527 O O . VAL B 1 108 ? -20.688 68.188 44.156 1 82.5 108 VAL B O 1
ATOM 4530 N N . LEU B 1 109 ? -20.672 69.875 42.656 1 84.38 109 LEU B N 1
ATOM 4531 C CA . LEU B 1 109 ? -19.891 70.75 43.5 1 84.38 109 LEU B CA 1
ATOM 4532 C C . LEU B 1 109 ? -20.797 71.625 44.375 1 84.38 109 LEU B C 1
ATOM 4534 O O . LEU B 1 109 ? -21.844 72.062 43.906 1 84.38 109 LEU B O 1
ATOM 4538 N N . LEU B 1 110 ? -20.359 71.625 45.625 1 87 110 LEU B N 1
ATOM 4539 C CA . LEU B 1 110 ? -21.156 72.375 46.594 1 87 110 LEU B CA 1
ATOM 4540 C C . LEU B 1 110 ? -20.312 73.438 47.312 1 87 110 LEU B C 1
ATOM 4542 O O . LEU B 1 110 ? -19.094 73.25 47.438 1 87 110 LEU B O 1
ATOM 4546 N N . CYS B 1 111 ? -20.984 74.5 47.688 1 88.5 111 CYS B N 1
ATOM 4547 C CA . CYS B 1 111 ? -20.344 75.375 48.656 1 88.5 111 CYS B CA 1
ATOM 4548 C C . CYS B 1 111 ? -20.5 74.875 50.062 1 88.5 111 CYS B C 1
ATOM 4550 O O . CYS B 1 111 ? -21.156 73.875 50.281 1 88.5 111 CYS B O 1
ATOM 4552 N N . GLN B 1 112 ? -19.906 75.5 51.094 1 88.31 112 GLN B N 1
ATOM 4553 C CA . GLN B 1 112 ? -19.906 75 52.469 1 88.31 112 GLN B CA 1
ATOM 4554 C C . GLN B 1 112 ? -21.312 75 53.031 1 88.31 112 GLN B C 1
ATOM 4556 O O . GLN B 1 112 ? -21.672 74.062 53.781 1 88.31 112 GLN B O 1
ATOM 4561 N N . LEU B 1 113 ? -22.125 75.938 52.625 1 90.69 113 LEU B N 1
ATOM 4562 C CA . LEU B 1 113 ? -23.484 76 53.125 1 90.69 113 LEU B CA 1
ATOM 4563 C C . LEU B 1 113 ? -24.406 75 52.438 1 90.69 113 LEU B C 1
ATOM 4565 O O . LEU B 1 113 ? -25.266 74.438 53.094 1 90.69 113 LEU B O 1
ATOM 4569 N N . CYS B 1 114 ? -24.188 74.875 51.156 1 90.75 114 CYS B N 1
ATOM 4570 C CA . CYS B 1 114 ? -25 73.938 50.406 1 90.75 114 CYS B CA 1
ATOM 4571 C C . CYS B 1 114 ? -24.703 72.5 50.875 1 90.75 114 CYS B C 1
ATOM 4573 O O . CYS B 1 114 ? -25.578 71.625 50.781 1 90.75 114 CYS B O 1
ATOM 4575 N N . SER B 1 115 ? -23.5 72.188 51.375 1 89.88 115 SER B N 1
ATOM 4576 C CA . SER B 1 115 ? -23.125 70.875 51.812 1 89.88 115 SER B CA 1
ATOM 4577 C C . SER B 1 115 ? -23.891 70.5 53.062 1 89.88 115 SER B C 1
ATOM 4579 O O . SER B 1 115 ? -24.047 69.312 53.344 1 89.88 115 SER B O 1
ATOM 4581 N N . LYS B 1 116 ? -24.406 71.5 53.75 1 87.81 116 LYS B N 1
ATOM 4582 C CA . LYS B 1 116 ? -25.141 71.25 55 1 87.81 116 LYS B CA 1
ATOM 4583 C C . LYS B 1 116 ? -26.641 71.25 54.75 1 87.81 116 LYS B C 1
ATOM 4585 O O . LYS B 1 116 ? -27.438 71.125 55.688 1 87.81 116 LYS B O 1
ATOM 4590 N N . SER B 1 117 ? -26.938 71.375 53.531 1 88.56 117 SER B N 1
ATOM 4591 C CA . SER B 1 117 ? -28.344 71.438 53.156 1 88.56 117 SER B CA 1
ATOM 4592 C C . SER B 1 117 ? -28.969 70.062 53.312 1 88.56 117 SER B C 1
ATOM 4594 O O . SER B 1 117 ? -28.266 69.062 53.344 1 88.56 117 SER B O 1
ATOM 4596 N N . GLN B 1 118 ? -30.297 69.938 53.281 1 86.5 118 GLN B N 1
ATOM 4597 C CA . GLN B 1 118 ? -31.062 68.688 53.469 1 86.5 118 GLN B CA 1
ATOM 4598 C C . GLN B 1 118 ? -30.812 67.688 52.344 1 86.5 118 GLN B C 1
ATOM 4600 O O . GLN B 1 118 ? -30.828 66.5 52.562 1 86.5 118 GLN B O 1
ATOM 4605 N N . GLU B 1 119 ? -30.531 68.188 51.219 1 88.06 119 GLU B N 1
ATOM 4606 C CA . GLU B 1 119 ? -30.375 67.375 50.031 1 88.06 119 GLU B CA 1
ATOM 4607 C C . GLU B 1 119 ? -29.062 66.625 50.094 1 88.06 119 GLU B C 1
ATOM 4609 O O . GLU B 1 119 ? -28.969 65.5 49.562 1 88.06 119 GLU B O 1
ATOM 4614 N N . HIS B 1 120 ? -27.984 67.188 50.781 1 88.94 120 HIS B N 1
ATOM 4615 C CA . HIS B 1 120 ? -26.641 66.625 50.688 1 88.94 120 HIS B CA 1
ATOM 4616 C C . HIS B 1 120 ? -26.125 66.25 52.094 1 88.94 120 HIS B C 1
ATOM 4618 O O . HIS B 1 120 ? -25.047 65.625 52.188 1 88.94 120 HIS B O 1
ATOM 4624 N N . ARG B 1 121 ? -26.766 66.5 53.188 1 84.25 121 ARG B N 1
ATOM 4625 C CA . ARG B 1 121 ? -26.312 66.312 54.562 1 84.25 121 ARG B CA 1
ATOM 4626 C C . ARG B 1 121 ? -25.906 64.875 54.844 1 84.25 121 ARG B C 1
ATOM 4628 O O . ARG B 1 121 ? -24.906 64.625 55.531 1 84.25 121 ARG B O 1
ATOM 4635 N N . GLY B 1 122 ? -26.5 63.875 54.281 1 84.12 122 GLY B N 1
ATOM 4636 C CA . GLY B 1 122 ? -26.188 62.469 54.562 1 84.12 122 GLY B CA 1
ATOM 4637 C C . GLY B 1 122 ? -25.266 61.875 53.531 1 84.12 122 GLY B C 1
ATOM 4638 O O . GLY B 1 122 ? -24.922 60.688 53.594 1 84.12 122 GLY B O 1
ATOM 4639 N N . HIS B 1 123 ? -24.719 62.719 52.688 1 89.44 123 HIS B N 1
ATOM 4640 C CA . HIS B 1 123 ? -23.875 62.188 51.625 1 89.44 123 HIS B CA 1
ATOM 4641 C C . HIS B 1 123 ? -22.406 62.281 52 1 89.44 123 HIS B C 1
ATOM 4643 O O . HIS B 1 123 ? -22.047 62.906 53 1 89.44 123 HIS B O 1
ATOM 4649 N N . ARG B 1 124 ? -21.562 61.562 51.344 1 89.56 124 ARG B N 1
ATOM 4650 C CA . ARG B 1 124 ? -20.125 61.656 51.562 1 89.56 124 ARG B CA 1
ATOM 4651 C C . ARG B 1 124 ? -19.547 62.844 50.812 1 89.56 124 ARG B C 1
ATOM 4653 O O . ARG B 1 124 ? -19.734 63 49.594 1 89.56 124 ARG B O 1
ATOM 4660 N N . HIS B 1 125 ? -18.875 63.812 51.594 1 88.75 125 HIS B N 1
ATOM 4661 C CA . HIS B 1 125 ? -18.297 65 51.031 1 88.75 125 HIS B CA 1
ATOM 4662 C C . HIS B 1 125 ? -16.781 65 51.094 1 88.75 125 HIS B C 1
ATOM 4664 O O . HIS B 1 125 ? -16.203 64.375 52 1 88.75 125 HIS B O 1
ATOM 4670 N N . CYS B 1 126 ? -16.188 65.375 50.031 1 87.81 126 CYS B N 1
ATOM 4671 C CA . CYS B 1 126 ? -14.742 65.562 50.031 1 87.81 126 CYS B CA 1
ATOM 4672 C C . CYS B 1 126 ? -14.352 66.875 49.375 1 87.81 126 CYS B C 1
ATOM 4674 O O . CYS B 1 126 ? -15.141 67.5 48.656 1 87.81 126 CYS B O 1
ATOM 4676 N N . HIS B 1 127 ? -13.242 67.375 49.844 1 87.19 127 HIS B N 1
ATOM 4677 C CA . HIS B 1 127 ? -12.75 68.625 49.25 1 87.19 127 HIS B CA 1
ATOM 4678 C C . HIS B 1 127 ? -12.516 68.438 47.75 1 87.19 127 HIS B C 1
ATOM 4680 O O . HIS B 1 127 ? -12.102 67.375 47.312 1 87.19 127 HIS B O 1
ATOM 4686 N N . ILE B 1 128 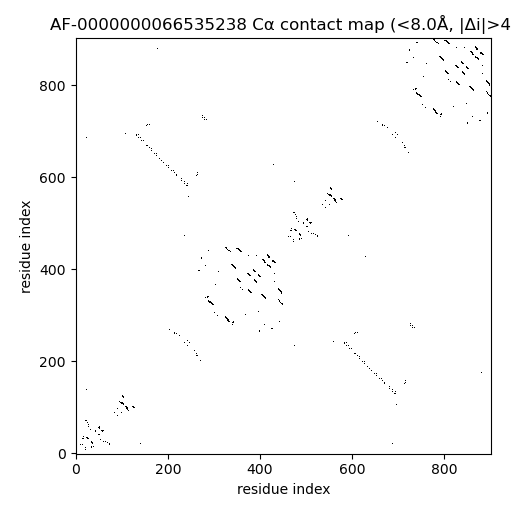? -12.781 69.375 46.969 1 80.44 128 ILE B N 1
ATOM 4687 C CA . ILE B 1 128 ? -12.711 69.312 45.5 1 80.44 128 ILE B CA 1
ATOM 4688 C C . ILE B 1 128 ? -11.32 68.812 45.062 1 80.44 128 ILE B C 1
ATOM 4690 O O . ILE B 1 128 ? -11.188 68.062 44.125 1 80.44 128 ILE B O 1
ATOM 4694 N N . GLU B 1 129 ? -10.281 69.375 45.719 1 76 129 GLU B N 1
ATOM 4695 C CA . GLU B 1 129 ? -8.914 68.938 45.375 1 76 129 GLU B CA 1
ATOM 4696 C C . GLU B 1 129 ? -8.711 67.438 45.562 1 76 129 GLU B C 1
ATOM 4698 O O . GLU B 1 129 ? -8.102 66.812 44.688 1 76 129 GLU B O 1
ATOM 4703 N N . GLU B 1 130 ? -9.219 67 46.594 1 82.25 130 GLU B N 1
ATOM 4704 C CA . GLU B 1 130 ? -9.094 65.562 46.875 1 82.25 130 GLU B CA 1
ATOM 4705 C C . GLU B 1 130 ? -9.922 64.75 45.906 1 82.25 130 GLU B C 1
ATOM 4707 O O . GLU B 1 130 ? -9.492 63.656 45.469 1 82.25 130 GLU B O 1
ATOM 4712 N N . ALA B 1 131 ? -11.102 65.25 45.594 1 83 131 ALA B N 1
ATOM 4713 C CA . ALA B 1 131 ? -11.984 64.562 44.656 1 83 131 ALA B CA 1
ATOM 4714 C C . ALA B 1 131 ? -11.367 64.5 43.25 1 83 131 ALA B C 1
ATOM 4716 O O . ALA B 1 131 ? -11.43 63.438 42.594 1 83 131 ALA B O 1
ATOM 4717 N N . VAL B 1 132 ? -10.789 65.562 42.812 1 79.56 132 VAL B N 1
ATOM 4718 C CA . VAL B 1 132 ? -10.148 65.625 41.5 1 79.56 132 VAL B CA 1
ATOM 4719 C C . VAL B 1 132 ? -8.969 64.625 41.469 1 79.56 132 VAL B C 1
ATOM 4721 O O . VAL B 1 132 ? -8.797 63.906 40.5 1 79.56 132 VAL B O 1
ATOM 4724 N N . LEU B 1 133 ? -8.188 64.625 42.5 1 77 133 LEU B N 1
ATOM 4725 C CA . LEU B 1 133 ? -7.012 63.75 42.562 1 77 133 LEU B CA 1
ATOM 4726 C C . LEU B 1 133 ? -7.426 62.281 42.531 1 77 133 LEU B C 1
ATOM 4728 O O . LEU B 1 133 ? -6.77 61.469 41.906 1 77 133 LEU B O 1
ATOM 4732 N N . LYS B 1 134 ? -8.461 62 43.25 1 82.62 134 LYS B N 1
ATOM 4733 C CA . LYS B 1 134 ? -8.945 60.625 43.312 1 82.62 134 LYS B CA 1
ATOM 4734 C C . LYS B 1 134 ? -9.438 60.156 41.938 1 82.62 134 LYS B C 1
ATOM 4736 O O . LYS B 1 134 ? -9.148 59.031 41.5 1 82.62 134 LYS B O 1
ATOM 4741 N N . GLN B 1 135 ? -10.195 61.031 41.281 1 82.38 135 GLN B N 1
ATOM 4742 C CA . GLN B 1 135 ? -10.711 60.688 39.969 1 82.38 135 GLN B CA 1
ATOM 4743 C C . GLN B 1 135 ? -9.586 60.594 38.938 1 82.38 135 GLN B C 1
ATOM 4745 O O . GLN B 1 135 ? -9.625 59.75 38.031 1 82.38 135 GLN B O 1
ATOM 4750 N N . MET B 1 136 ? -8.648 61.469 39.094 1 78 136 MET B N 1
ATOM 4751 C CA . MET B 1 136 ? -7.496 61.438 38.188 1 78 136 MET B CA 1
ATOM 4752 C C . MET B 1 136 ? -6.703 60.156 38.375 1 78 136 MET B C 1
ATOM 4754 O O . MET B 1 136 ? -6.23 59.562 37.375 1 78 136 MET B O 1
ATOM 4758 N N . GLU B 1 137 ? -6.586 59.719 39.531 1 81.5 137 GLU B N 1
ATOM 4759 C CA . GLU B 1 137 ? -5.887 58.469 39.781 1 81.5 137 GLU B CA 1
ATOM 4760 C C . GLU B 1 137 ? -6.613 57.281 39.156 1 81.5 137 GLU B C 1
ATOM 4762 O O . GLU B 1 137 ? -5.977 56.406 38.594 1 81.5 137 GLU B O 1
ATOM 4767 N N . LYS B 1 138 ? -7.93 57.312 39.281 1 84.5 138 LYS B N 1
ATOM 4768 C CA . LYS B 1 138 ? -8.734 56.25 38.656 1 84.5 138 LYS B CA 1
ATOM 4769 C C . LYS B 1 138 ? -8.586 56.281 37.125 1 84.5 138 LYS B C 1
ATOM 4771 O O . LYS B 1 138 ? -8.492 55.219 36.5 1 84.5 138 LYS B O 1
ATOM 4776 N N . LEU B 1 139 ? -8.609 57.5 36.625 1 84.06 139 LEU B N 1
ATOM 4777 C CA . LEU B 1 139 ? -8.477 57.688 35.188 1 84.06 139 LEU B CA 1
ATOM 4778 C C . LEU B 1 139 ? -7.129 57.188 34.688 1 84.06 139 LEU B C 1
ATOM 4780 O O . LEU B 1 139 ? -7.059 56.469 33.688 1 84.06 139 LEU B O 1
ATOM 4784 N N . LEU B 1 140 ? -6.109 57.438 35.406 1 80.38 140 LEU B N 1
ATOM 4785 C CA . LEU B 1 140 ? -4.766 57.031 35.031 1 80.38 140 LEU B CA 1
ATOM 4786 C C . LEU B 1 140 ? -4.625 55.5 35.094 1 80.38 140 LEU B C 1
ATOM 4788 O O . LEU B 1 140 ? -3.943 54.906 34.281 1 80.38 140 LEU B O 1
ATOM 4792 N N . LYS B 1 141 ? -5.254 54.906 36.062 1 86.56 141 LYS B N 1
ATOM 4793 C CA . LYS B 1 141 ? -5.215 53.469 36.188 1 86.56 141 LYS B CA 1
ATOM 4794 C C . LYS B 1 141 ? -5.898 52.781 35.031 1 86.56 141 LYS B C 1
ATOM 4796 O O . LYS B 1 141 ? -5.41 51.781 34.5 1 86.56 141 LYS B O 1
ATOM 4801 N N . GLN B 1 142 ? -7.031 53.375 34.594 1 88.44 142 GLN B N 1
ATOM 4802 C CA . GLN B 1 142 ? -7.75 52.812 33.469 1 88.44 142 GLN B CA 1
ATOM 4803 C C . GLN B 1 142 ? -6.945 52.969 32.188 1 88.44 142 GLN B C 1
ATOM 4805 O O . GLN B 1 142 ? -6.93 52.094 31.328 1 88.44 142 GLN B O 1
ATOM 4810 N N . MET B 1 143 ? -6.301 54.062 32.031 1 84 143 MET B N 1
ATOM 4811 C CA . MET B 1 143 ? -5.473 54.344 30.875 1 84 143 MET B CA 1
ATOM 4812 C C . MET B 1 143 ? -4.305 53.344 30.797 1 84 143 MET B C 1
ATOM 4814 O O . MET B 1 143 ? -3.975 52.844 29.719 1 84 143 MET B O 1
ATOM 4818 N N . GLU B 1 144 ? -3.752 53.062 31.969 1 83.31 144 GLU B N 1
ATOM 4819 C CA . GLU B 1 144 ? -2.652 52.125 32.031 1 83.31 144 GLU B CA 1
ATOM 4820 C C . GLU B 1 144 ? -3.111 50.719 31.609 1 83.31 144 GLU B C 1
ATOM 4822 O O . GLU B 1 144 ? -2.408 50.031 30.875 1 83.31 144 GLU B O 1
ATOM 4827 N N . SER B 1 145 ? -4.238 50.375 32.094 1 88.88 145 SER B N 1
ATOM 4828 C CA . SER B 1 145 ? -4.797 49.062 31.766 1 88.88 145 SER B CA 1
ATOM 4829 C C . SER B 1 145 ? -5.07 48.969 30.266 1 88.88 145 SER B C 1
ATOM 4831 O O . SER B 1 145 ? -4.762 47.938 29.656 1 88.88 145 SER B O 1
ATOM 4833 N N . LEU B 1 146 ? -5.617 50 29.703 1 88.38 146 LEU B N 1
ATOM 4834 C CA . LEU B 1 146 ? -5.938 50 28.281 1 88.38 146 LEU B CA 1
ATOM 4835 C C . LEU B 1 146 ? -4.664 49.969 27.438 1 88.38 146 LEU B C 1
ATOM 4837 O O . LEU B 1 146 ? -4.629 49.281 26.391 1 88.38 146 LEU B O 1
ATOM 4841 N N . LEU B 1 147 ? -3.682 50.656 27.906 1 83.94 147 LEU B N 1
ATOM 4842 C CA . LEU B 1 147 ? -2.418 50.688 27.172 1 83.94 147 LEU B CA 1
ATOM 4843 C C . LEU B 1 147 ? -1.776 49.281 27.141 1 83.94 147 LEU B C 1
ATOM 4845 O O . LEU B 1 147 ? -1.202 48.875 26.125 1 83.94 147 LEU B O 1
ATOM 4849 N N . LYS B 1 148 ? -1.851 48.625 28.25 1 86.31 148 LYS B N 1
ATOM 4850 C CA . LYS B 1 148 ? -1.323 47.281 28.328 1 86.31 148 LYS B CA 1
ATOM 4851 C C . LYS B 1 148 ? -2.047 46.344 27.344 1 86.31 148 LYS B C 1
ATOM 4853 O O . LYS B 1 148 ? -1.415 45.562 26.656 1 86.31 148 LYS B O 1
ATOM 4858 N N . LYS B 1 149 ? -3.344 46.5 27.234 1 90.31 149 LYS B N 1
ATOM 4859 C CA . LYS B 1 149 ? -4.141 45.688 26.328 1 90.31 149 LYS B CA 1
ATOM 4860 C C . LYS B 1 149 ? -3.838 46 24.875 1 90.31 149 LYS B C 1
ATOM 4862 O O . LYS B 1 149 ? -3.83 45.125 24.016 1 90.31 149 LYS B O 1
ATOM 4867 N N . ILE B 1 150 ? -3.596 47.25 24.578 1 87.12 150 ILE B N 1
ATOM 4868 C CA . ILE B 1 150 ? -3.264 47.656 23.219 1 87.12 150 ILE B CA 1
ATOM 4869 C C . ILE B 1 150 ? -1.916 47.094 22.812 1 87.12 150 ILE B C 1
ATOM 4871 O O . ILE B 1 150 ? -1.753 46.625 21.672 1 87.12 150 ILE B O 1
ATOM 4875 N N . GLN B 1 151 ? -1.002 47.094 23.75 1 83.88 151 GLN B N 1
ATOM 4876 C CA . GLN B 1 151 ? 0.316 46.531 23.484 1 83.88 151 GLN B CA 1
ATOM 4877 C C . GLN B 1 151 ? 0.233 45.031 23.234 1 83.88 151 GLN B C 1
ATOM 4879 O O . GLN B 1 151 ? 0.883 44.5 22.328 1 83.88 151 GLN B O 1
ATOM 4884 N N . GLU B 1 152 ? -0.478 44.344 24.047 1 86.94 152 GLU B N 1
ATOM 4885 C CA . GLU B 1 152 ? -0.68 42.906 23.875 1 86.94 152 GLU B CA 1
ATOM 4886 C C . GLU B 1 152 ? -1.306 42.625 22.516 1 86.94 152 GLU B C 1
ATOM 4888 O O . GLU B 1 152 ? -0.896 41.656 21.844 1 86.94 152 GLU B O 1
ATOM 4893 N N . LEU B 1 153 ? -2.27 43.344 22.172 1 89.31 153 LEU B N 1
ATOM 4894 C CA . LEU B 1 153 ? -2.957 43.156 20.891 1 89.31 153 LEU B CA 1
ATOM 4895 C C . LEU B 1 153 ? -2.023 43.438 19.719 1 89.31 153 LEU B C 1
ATOM 4897 O O . LEU B 1 153 ? -2.104 42.781 18.688 1 89.31 153 LEU B O 1
ATOM 4901 N N . GLN B 1 154 ? -1.169 44.469 19.891 1 85.75 154 GLN B N 1
ATOM 4902 C CA . GLN B 1 154 ? -0.186 44.75 18.859 1 85.75 154 GLN B CA 1
ATOM 4903 C C . GLN B 1 154 ? 0.787 43.594 18.672 1 85.75 154 GLN B C 1
ATOM 4905 O O . GLN B 1 154 ? 1.142 43.25 17.531 1 85.75 154 GLN B O 1
ATOM 4910 N N . GLU B 1 155 ? 1.168 43 19.719 1 85.56 155 GLU B N 1
ATOM 4911 C CA . GLU B 1 155 ? 2.041 41.844 19.656 1 85.56 155 GLU B CA 1
ATOM 4912 C C . GLU B 1 155 ? 1.343 40.656 18.969 1 85.56 155 GLU B C 1
ATOM 4914 O O . GLU B 1 155 ? 1.941 39.969 18.156 1 85.56 155 GLU B O 1
ATOM 4919 N N . ASN B 1 156 ? 0.124 40.438 19.312 1 88.31 156 ASN B N 1
ATOM 4920 C CA . ASN B 1 156 ? -0.652 39.344 18.703 1 88.31 156 ASN B CA 1
ATOM 4921 C C . ASN B 1 156 ? -0.849 39.594 17.219 1 88.31 156 ASN B C 1
ATOM 4923 O O . ASN B 1 156 ? -0.831 38.625 16.422 1 88.31 156 ASN B O 1
ATOM 4927 N N . LEU B 1 157 ? -1.062 40.844 16.906 1 89.31 157 LEU B N 1
ATOM 4928 C CA . LEU B 1 157 ? -1.25 41.188 15.5 1 89.31 157 LEU B CA 1
ATOM 4929 C C . LEU B 1 157 ? 0.017 40.906 14.703 1 89.31 157 LEU B C 1
ATOM 4931 O O . LEU B 1 157 ? -0.05 40.375 13.578 1 89.31 157 LEU B O 1
ATOM 4935 N N . GLU B 1 158 ? 1.172 41.281 15.242 1 86.88 158 GLU B N 1
ATOM 4936 C CA . GLU B 1 158 ? 2.439 41 14.578 1 86.88 158 GLU B CA 1
ATOM 4937 C C . GLU B 1 158 ? 2.67 39.5 14.445 1 86.88 158 GLU B C 1
ATOM 4939 O O . GLU B 1 158 ? 3.146 39.031 13.406 1 86.88 158 GLU B O 1
ATOM 4944 N N . ALA B 1 159 ? 2.377 38.781 15.508 1 83.62 159 ALA B N 1
ATOM 4945 C CA . ALA B 1 159 ? 2.498 37.344 15.477 1 83.62 159 ALA B CA 1
ATOM 4946 C C . ALA B 1 159 ? 1.583 36.719 14.414 1 83.62 159 ALA B C 1
ATOM 4948 O O . ALA B 1 159 ? 1.97 35.781 13.711 1 83.62 159 ALA B O 1
ATOM 4949 N N . GLU B 1 160 ? 0.4 37.281 14.328 1 86.38 160 GLU B N 1
ATOM 4950 C CA . GLU B 1 160 ? -0.565 36.781 13.344 1 86.38 160 GLU B CA 1
ATOM 4951 C C . GLU B 1 160 ? -0.079 37.062 11.922 1 86.38 160 GLU B C 1
ATOM 4953 O O . GLU B 1 160 ? -0.222 36.219 11.039 1 86.38 160 GLU B O 1
ATOM 4958 N N . LYS B 1 161 ? 0.46 38.25 11.688 1 87.81 161 LYS B N 1
ATOM 4959 C CA . LYS B 1 161 ? 0.991 38.562 10.367 1 87.81 161 LYS B CA 1
ATOM 4960 C C . LYS B 1 161 ? 2.137 37.656 9.977 1 87.81 161 LYS B C 1
ATOM 4962 O O . LYS B 1 161 ? 2.207 37.188 8.836 1 87.81 161 LYS B O 1
ATOM 4967 N N . THR B 1 162 ? 3.025 37.406 10.914 1 84.25 162 THR B N 1
ATOM 4968 C CA . THR B 1 162 ? 4.129 36.469 10.68 1 84.25 162 THR B CA 1
ATOM 4969 C C . THR B 1 162 ? 3.604 35.094 10.367 1 84.25 162 THR B C 1
ATOM 4971 O O . THR B 1 162 ? 4.113 34.406 9.477 1 84.25 162 THR B O 1
ATOM 4974 N N . MET B 1 163 ? 2.629 34.688 11.109 1 83.12 163 MET B N 1
ATOM 4975 C CA . MET B 1 163 ? 2.021 33.375 10.914 1 83.12 163 MET B CA 1
ATOM 4976 C C . MET B 1 163 ? 1.416 33.25 9.516 1 83.12 163 MET B C 1
ATOM 4978 O O . MET B 1 163 ? 1.534 32.219 8.867 1 83.12 163 MET B O 1
ATOM 4982 N N . THR B 1 164 ? 0.737 34.312 9.109 1 86.62 164 THR B N 1
ATOM 4983 C CA . THR B 1 164 ? 0.126 34.312 7.781 1 86.62 164 THR B CA 1
ATOM 4984 C C . THR B 1 164 ? 1.185 34.125 6.699 1 86.62 164 THR B C 1
ATOM 4986 O O . THR B 1 164 ? 0.996 33.344 5.766 1 86.62 164 THR B O 1
ATOM 4989 N N . ASP B 1 165 ? 2.303 34.844 6.832 1 86.25 165 ASP B N 1
ATOM 4990 C CA . ASP B 1 165 ? 3.391 34.719 5.867 1 86.25 165 ASP B CA 1
ATOM 4991 C C . ASP B 1 165 ? 3.996 33.312 5.902 1 86.25 165 ASP B C 1
ATOM 4993 O O . ASP B 1 165 ? 4.242 32.719 4.855 1 86.25 165 ASP B O 1
ATOM 4997 N N . GLN B 1 166 ? 4.223 32.844 7.098 1 82.44 166 GLN B N 1
ATOM 4998 C CA . GLN B 1 166 ? 4.793 31.516 7.258 1 82.44 166 GLN B CA 1
ATOM 4999 C C . GLN B 1 166 ? 3.844 30.438 6.727 1 82.44 166 GLN B C 1
ATOM 5001 O O . GLN B 1 166 ? 4.285 29.438 6.168 1 82.44 166 GLN B O 1
ATOM 5006 N N . TRP B 1 167 ? 2.611 30.703 6.863 1 85.38 167 TRP B N 1
ATOM 5007 C CA . TRP B 1 167 ? 1.606 29.75 6.402 1 85.38 167 TRP B CA 1
ATOM 5008 C C . TRP B 1 167 ? 1.633 29.625 4.883 1 85.38 167 TRP B C 1
ATOM 5010 O O . TRP B 1 167 ? 1.555 28.516 4.34 1 85.38 167 TRP B O 1
ATOM 5020 N N . MET B 1 168 ? 1.729 30.734 4.219 1 86.75 168 MET B N 1
ATOM 5021 C CA . MET B 1 168 ? 1.796 30.719 2.762 1 86.75 168 MET B CA 1
ATOM 5022 C C . MET B 1 168 ? 3.025 29.969 2.279 1 86.75 168 MET B C 1
ATOM 5024 O O . MET B 1 168 ? 2.945 29.172 1.334 1 86.75 168 MET B O 1
ATOM 5028 N N . ASP B 1 169 ? 4.121 30.172 2.92 1 85.75 169 ASP B N 1
ATOM 5029 C CA . ASP B 1 169 ? 5.344 29.453 2.594 1 85.75 169 ASP B CA 1
ATOM 5030 C C . ASP B 1 169 ? 5.188 27.953 2.863 1 85.75 169 ASP B C 1
ATOM 5032 O O . ASP B 1 169 ? 5.656 27.125 2.082 1 85.75 169 ASP B O 1
ATOM 5036 N N . TYR B 1 170 ? 4.574 27.719 3.916 1 83.12 170 TYR B N 1
ATOM 5037 C CA . TYR B 1 170 ? 4.383 26.328 4.316 1 83.12 170 TYR B CA 1
ATOM 5038 C C . TYR B 1 170 ? 3.523 25.578 3.301 1 83.12 170 TYR B C 1
ATOM 5040 O O . TYR B 1 170 ? 3.82 24.438 2.947 1 83.12 170 TYR B O 1
ATOM 5048 N N . VAL B 1 171 ? 2.484 26.188 2.84 1 86.81 171 VAL B N 1
ATOM 5049 C CA . VAL B 1 171 ? 1.592 25.562 1.868 1 86.81 171 VAL B CA 1
ATOM 5050 C C . VAL B 1 171 ? 2.352 25.281 0.572 1 86.81 171 VAL B C 1
ATOM 5052 O O . VAL B 1 171 ? 2.199 24.219 -0.028 1 86.81 171 VAL B O 1
ATOM 5055 N N . THR B 1 172 ? 3.168 26.234 0.18 1 88.12 172 THR B N 1
ATOM 5056 C CA . THR B 1 172 ? 3.963 26.062 -1.032 1 88.12 172 THR B CA 1
ATOM 5057 C C . THR B 1 172 ? 4.965 24.922 -0.868 1 88.12 172 THR B C 1
ATOM 5059 O O . THR B 1 172 ? 5.133 24.109 -1.775 1 88.12 172 THR B O 1
ATOM 5062 N N . LEU B 1 173 ? 5.617 24.938 0.24 1 84.12 173 LEU B N 1
ATOM 5063 C CA . LEU B 1 173 ? 6.578 23.859 0.516 1 84.12 173 LEU B CA 1
ATOM 5064 C C . LEU B 1 173 ? 5.887 22.5 0.533 1 84.12 173 LEU B C 1
ATOM 5066 O O . LEU B 1 173 ? 6.41 21.531 -0.01 1 84.12 173 LEU B O 1
ATOM 5070 N N . ARG B 1 174 ? 4.801 22.453 1.129 1 85.5 174 ARG B N 1
ATOM 5071 C CA . ARG B 1 174 ? 4.062 21.203 1.22 1 85.5 174 ARG B CA 1
ATOM 5072 C C . ARG B 1 174 ? 3.641 20.719 -0.162 1 85.5 174 ARG B C 1
ATOM 5074 O O . ARG B 1 174 ? 3.646 19.516 -0.428 1 85.5 174 ARG B O 1
ATOM 5081 N N . GLU B 1 175 ? 3.205 21.625 -0.962 1 88.94 175 GLU B N 1
ATOM 5082 C CA . GLU B 1 175 ? 2.854 21.266 -2.33 1 88.94 175 GLU B CA 1
ATOM 5083 C C . GLU B 1 175 ? 4.031 20.609 -3.049 1 88.94 175 GLU B C 1
ATOM 5085 O O . GLU B 1 175 ? 3.873 19.594 -3.713 1 88.94 175 GLU B O 1
ATOM 5090 N N . GLU B 1 176 ? 5.152 21.219 -2.887 1 87.56 176 GLU B N 1
ATOM 5091 C CA . GLU B 1 176 ? 6.352 20.688 -3.52 1 87.56 176 GLU B CA 1
ATOM 5092 C C . GLU B 1 176 ? 6.711 19.312 -2.939 1 87.56 176 GLU B C 1
ATOM 5094 O O . GLU B 1 176 ? 7.16 18.422 -3.664 1 87.56 176 GLU B O 1
ATOM 5099 N N . MET B 1 177 ? 6.551 19.156 -1.698 1 83.38 177 MET B N 1
ATOM 5100 C CA . MET B 1 177 ? 6.844 17.891 -1.037 1 83.38 177 MET B CA 1
ATOM 5101 C C . MET B 1 177 ? 5.934 16.781 -1.553 1 83.38 177 MET B C 1
ATOM 5103 O O . MET B 1 177 ? 6.387 15.664 -1.805 1 83.38 177 MET B O 1
ATOM 5107 N N . ILE B 1 178 ? 4.664 17.109 -1.743 1 84.5 178 ILE B N 1
ATOM 5108 C CA . ILE B 1 178 ? 3.707 16.141 -2.256 1 84.5 178 ILE B CA 1
ATOM 5109 C C . ILE B 1 178 ? 4.094 15.734 -3.678 1 84.5 178 ILE B C 1
ATOM 5111 O O . ILE B 1 178 ? 4.129 14.547 -4.004 1 84.5 178 ILE B O 1
ATOM 5115 N N . ARG B 1 179 ? 4.414 16.703 -4.473 1 87.56 179 ARG B N 1
ATOM 5116 C CA . ARG B 1 179 ? 4.801 16.438 -5.852 1 87.56 179 ARG B CA 1
ATOM 5117 C C . ARG B 1 179 ? 6.043 15.539 -5.902 1 87.56 179 ARG B C 1
ATOM 5119 O O . ARG B 1 179 ? 6.102 14.594 -6.688 1 87.56 179 ARG B O 1
ATOM 5126 N N . THR B 1 180 ? 6.988 15.844 -5.066 1 83.94 180 THR B N 1
ATOM 5127 C CA . THR B 1 180 ? 8.234 15.094 -5.047 1 83.94 180 THR B CA 1
ATOM 5128 C C . THR B 1 180 ? 8 13.664 -4.57 1 83.94 180 THR B C 1
ATOM 5130 O O . THR B 1 180 ? 8.594 12.719 -5.094 1 83.94 180 THR B O 1
ATOM 5133 N N . GLU B 1 181 ? 7.191 13.539 -3.596 1 78.88 181 GLU B N 1
ATOM 5134 C CA . GLU B 1 181 ? 6.879 12.219 -3.064 1 78.88 181 GLU B CA 1
ATOM 5135 C C . GLU B 1 181 ? 6.25 11.328 -4.133 1 78.88 181 GLU B C 1
ATOM 5137 O O . GLU B 1 181 ? 6.621 10.164 -4.273 1 78.88 181 GLU B O 1
ATOM 5142 N N . TYR B 1 182 ? 5.312 11.844 -4.855 1 82.62 182 TYR B N 1
ATOM 5143 C CA . TYR B 1 182 ? 4.637 11.062 -5.887 1 82.62 182 TYR B CA 1
ATOM 5144 C C . TYR B 1 182 ? 5.57 10.781 -7.059 1 82.62 182 TYR B C 1
ATOM 5146 O O . TYR B 1 182 ? 5.508 9.711 -7.672 1 82.62 182 TYR B O 1
ATOM 5154 N N . ARG B 1 183 ? 6.422 11.727 -7.344 1 83.38 183 ARG B N 1
ATOM 5155 C CA . ARG B 1 183 ? 7.363 11.547 -8.445 1 83.38 183 ARG B CA 1
ATOM 5156 C C . ARG B 1 183 ? 8.344 10.414 -8.141 1 83.38 183 ARG B C 1
ATOM 5158 O O . ARG B 1 183 ? 8.773 9.703 -9.055 1 83.38 183 ARG B O 1
ATOM 5165 N N . LYS B 1 184 ? 8.633 10.219 -6.934 1 78.5 184 LYS B N 1
ATOM 5166 C CA . LYS B 1 184 ? 9.586 9.188 -6.547 1 78.5 184 LYS B CA 1
ATOM 5167 C C . LYS B 1 184 ? 8.945 7.801 -6.582 1 78.5 184 LYS B C 1
ATOM 5169 O O . LYS B 1 184 ? 9.641 6.785 -6.613 1 78.5 184 LYS B O 1
ATOM 5174 N N . LEU B 1 185 ? 7.68 7.805 -6.578 1 77.88 185 LEU B N 1
ATOM 5175 C CA . LEU B 1 185 ? 6.98 6.523 -6.633 1 77.88 185 LEU B CA 1
ATOM 5176 C C . LEU B 1 185 ? 7.09 5.91 -8.023 1 77.88 185 LEU B C 1
ATOM 5178 O O . LEU B 1 185 ? 7.051 4.684 -8.172 1 77.88 185 LEU B O 1
ATOM 5182 N N . TYR B 1 186 ? 7.328 6.691 -9.055 1 83.44 186 TYR B N 1
ATOM 5183 C CA . TYR B 1 186 ? 7.383 6.199 -10.43 1 83.44 186 TYR B CA 1
ATOM 5184 C C . TYR B 1 186 ? 8.609 5.312 -10.641 1 83.44 186 TYR B C 1
ATOM 5186 O O . TYR B 1 186 ? 8.477 4.156 -11.039 1 83.44 186 TYR B O 1
ATOM 5194 N N . PRO B 1 187 ? 9.773 5.816 -10.297 1 82 187 PRO B N 1
ATOM 5195 C CA . PRO B 1 187 ? 10.938 4.938 -10.453 1 82 187 PRO B CA 1
ATOM 5196 C C . PRO B 1 187 ? 10.844 3.678 -9.594 1 82 187 PRO B C 1
ATOM 5198 O O . PRO B 1 187 ? 11.336 2.619 -10 1 82 187 PRO B O 1
ATOM 5201 N N . SER B 1 188 ? 10.297 3.83 -8.469 1 77.88 188 SER B N 1
ATOM 5202 C CA . SER B 1 188 ? 10.117 2.666 -7.609 1 77.88 188 SER B CA 1
ATOM 5203 C C . SER B 1 188 ? 9.203 1.631 -8.258 1 77.88 188 SER B C 1
ATOM 5205 O O . SER B 1 188 ? 9.453 0.427 -8.156 1 77.88 188 SER B O 1
ATOM 5207 N N . LEU B 1 189 ? 8.18 2.078 -8.891 1 82.19 189 LEU B N 1
ATOM 5208 C CA . LEU B 1 189 ? 7.266 1.182 -9.586 1 82.19 189 LEU B CA 1
ATOM 5209 C C . LEU B 1 189 ? 7.957 0.506 -10.766 1 82.19 189 LEU B C 1
ATOM 5211 O O . LEU B 1 189 ? 7.742 -0.681 -11.023 1 82.19 189 LEU B O 1
ATOM 5215 N N . ASP B 1 190 ? 8.766 1.249 -11.453 1 88 190 ASP B N 1
ATOM 5216 C CA . ASP B 1 190 ? 9.516 0.679 -12.57 1 88 190 ASP B CA 1
ATOM 5217 C C . ASP B 1 190 ? 10.445 -0.433 -12.086 1 88 190 ASP B C 1
ATOM 5219 O O . ASP B 1 190 ? 10.562 -1.478 -12.734 1 88 190 ASP B O 1
ATOM 5223 N N . GLU B 1 191 ? 11.07 -0.15 -11.016 1 83.88 191 GLU B N 1
ATOM 5224 C CA . GLU B 1 191 ? 11.977 -1.144 -10.445 1 83.88 191 GLU B CA 1
ATOM 5225 C C . GLU B 1 191 ? 11.219 -2.381 -9.977 1 83.88 191 GLU B C 1
ATOM 5227 O O . GLU B 1 191 ? 11.672 -3.51 -10.18 1 83.88 191 GLU B O 1
ATOM 5232 N N . GLU B 1 192 ? 10.164 -2.182 -9.344 1 81 192 GLU B N 1
ATOM 5233 C CA . GLU B 1 192 ? 9.336 -3.289 -8.875 1 81 192 GLU B CA 1
ATOM 5234 C C . GLU B 1 192 ? 8.828 -4.133 -10.039 1 81 192 GLU B C 1
ATOM 5236 O O . GLU B 1 192 ? 8.82 -5.363 -9.969 1 81 192 GLU B O 1
ATOM 5241 N N . GLU B 1 193 ? 8.375 -3.453 -11.07 1 87.19 193 GLU B N 1
ATOM 5242 C CA . GLU B 1 193 ? 7.918 -4.156 -12.266 1 87.19 193 GLU B CA 1
ATOM 5243 C C . GLU B 1 193 ? 9.031 -5.016 -12.867 1 87.19 193 GLU B C 1
ATOM 5245 O O . GLU B 1 193 ? 8.805 -6.18 -13.203 1 87.19 193 GLU B O 1
ATOM 5250 N N . ALA B 1 194 ? 10.172 -4.441 -13.008 1 90.38 194 ALA B N 1
ATOM 5251 C CA . ALA B 1 194 ? 11.297 -5.152 -13.602 1 90.38 194 ALA B CA 1
ATOM 5252 C C . ALA B 1 194 ? 11.688 -6.367 -12.758 1 90.38 194 ALA B C 1
ATOM 5254 O O . ALA B 1 194 ? 11.969 -7.438 -13.297 1 90.38 194 ALA B O 1
ATOM 5255 N N . GLN B 1 195 ? 11.695 -6.176 -11.477 1 87.81 195 GLN B N 1
ATOM 5256 C CA . GLN B 1 195 ? 12.016 -7.285 -10.578 1 87.81 195 GLN B CA 1
ATOM 5257 C C . GLN B 1 195 ? 10.953 -8.375 -10.656 1 87.81 195 GLN B C 1
ATOM 5259 O O . GLN B 1 195 ? 11.273 -9.57 -10.664 1 87.81 195 GLN B O 1
ATOM 5264 N N . HIS B 1 196 ? 9.734 -7.973 -10.672 1 86.94 196 HIS B N 1
ATOM 5265 C CA . HIS B 1 196 ? 8.625 -8.914 -10.773 1 86.94 196 HIS B CA 1
ATOM 5266 C C . HIS B 1 196 ? 8.727 -9.742 -12.055 1 86.94 196 HIS B C 1
ATOM 5268 O O . HIS B 1 196 ? 8.594 -10.969 -12.016 1 86.94 196 HIS B O 1
ATOM 5274 N N . ILE B 1 197 ? 8.945 -9.047 -13.133 1 91.75 197 ILE B N 1
ATOM 5275 C CA . ILE B 1 197 ? 9.031 -9.719 -14.422 1 91.75 197 ILE B CA 1
ATOM 5276 C C . ILE B 1 197 ? 10.242 -10.648 -14.445 1 91.75 197 ILE B C 1
ATOM 5278 O O . ILE B 1 197 ? 10.156 -11.781 -14.922 1 91.75 197 ILE B O 1
ATOM 5282 N N . GLU B 1 198 ? 11.328 -10.18 -13.891 1 92.5 198 GLU B N 1
ATOM 5283 C CA . GLU B 1 198 ? 12.539 -10.992 -13.867 1 92.5 198 GLU B CA 1
ATOM 5284 C C . GLU B 1 198 ? 12.336 -12.258 -13.039 1 92.5 198 GLU B C 1
ATOM 5286 O O . GLU B 1 198 ? 12.734 -13.352 -13.461 1 92.5 198 GLU B O 1
ATOM 5291 N N . CYS B 1 199 ? 11.789 -12.102 -11.906 1 89.38 199 CYS B N 1
ATOM 5292 C CA . CYS B 1 199 ? 11.523 -13.25 -11.055 1 89.38 199 CYS B CA 1
ATOM 5293 C C . CYS B 1 199 ? 10.594 -14.242 -11.75 1 89.38 199 CYS B C 1
ATOM 5295 O O . CYS B 1 199 ? 10.852 -15.445 -11.742 1 89.38 199 CYS B O 1
ATOM 5297 N N . MET B 1 200 ? 9.539 -13.758 -12.359 1 89.69 200 MET B N 1
ATOM 5298 C CA . MET B 1 200 ? 8.578 -14.602 -13.062 1 89.69 200 MET B CA 1
ATOM 5299 C C . MET B 1 200 ? 9.234 -15.312 -14.242 1 89.69 200 MET B C 1
ATOM 5301 O O . MET B 1 200 ? 9.016 -16.5 -14.453 1 89.69 200 MET B O 1
ATOM 5305 N N . LYS B 1 201 ? 10.047 -14.633 -14.969 1 92.31 201 LYS B N 1
ATOM 5306 C CA . LYS B 1 201 ? 10.711 -15.219 -16.125 1 92.31 201 LYS B CA 1
ATOM 5307 C C . LYS B 1 201 ? 11.711 -16.281 -15.711 1 92.31 201 LYS B C 1
ATOM 5309 O O . LYS B 1 201 ? 11.836 -17.328 -16.359 1 92.31 201 LYS B O 1
ATOM 5314 N N . ASN B 1 202 ? 12.391 -16.031 -14.633 1 93.38 202 ASN B N 1
ATOM 5315 C CA . ASN B 1 202 ? 13.344 -17.016 -14.125 1 93.38 202 ASN B CA 1
ATOM 5316 C C . ASN B 1 202 ? 12.633 -18.297 -13.688 1 93.38 202 ASN B C 1
ATOM 5318 O O . ASN B 1 202 ? 13.094 -19.391 -13.992 1 93.38 202 ASN B O 1
ATOM 5322 N N . GLN B 1 203 ? 11.586 -18.156 -13.016 1 90.88 203 GLN B N 1
ATOM 5323 C CA . GLN B 1 203 ? 10.805 -19.328 -12.609 1 90.88 203 GLN B CA 1
ATOM 5324 C C . GLN B 1 203 ? 10.211 -20.031 -13.82 1 90.88 203 GLN B C 1
ATOM 5326 O O . GLN B 1 203 ? 10.172 -21.266 -13.867 1 90.88 203 GLN B O 1
ATOM 5331 N N . GLY B 1 204 ? 9.68 -19.203 -14.711 1 90.75 204 GLY B N 1
ATOM 5332 C CA . GLY B 1 204 ? 9.156 -19.781 -15.945 1 90.75 204 GLY B CA 1
ATOM 5333 C C . GLY B 1 204 ? 10.172 -20.625 -16.688 1 90.75 204 GLY B C 1
ATOM 5334 O O . GLY B 1 204 ? 9.859 -21.719 -17.141 1 90.75 204 GLY B O 1
ATOM 5335 N N . ASN B 1 205 ? 11.359 -20.188 -16.75 1 93.31 205 ASN B N 1
ATOM 5336 C CA . ASN B 1 205 ? 12.43 -20.906 -17.438 1 93.31 205 ASN B CA 1
ATOM 5337 C C . ASN B 1 205 ? 12.828 -22.172 -16.703 1 93.31 205 ASN B C 1
ATOM 5339 O O . ASN B 1 205 ? 13.102 -23.203 -17.312 1 93.31 205 ASN B O 1
ATOM 5343 N N . THR B 1 206 ? 12.898 -22.047 -15.422 1 94 206 THR B N 1
ATOM 5344 C CA . THR B 1 206 ? 13.234 -23.219 -14.609 1 94 206 THR B CA 1
ATOM 5345 C C . THR B 1 206 ? 12.18 -24.312 -14.781 1 94 206 THR B C 1
ATOM 5347 O O . THR B 1 206 ? 12.523 -25.484 -14.969 1 94 206 THR B O 1
ATOM 5350 N N . ASN B 1 207 ? 10.938 -23.922 -14.742 1 91.94 207 ASN B N 1
ATOM 5351 C CA . ASN B 1 207 ? 9.852 -24.891 -14.938 1 91.94 207 ASN B CA 1
ATOM 5352 C C . ASN B 1 207 ? 9.883 -25.484 -16.344 1 91.94 207 ASN B C 1
ATOM 5354 O O . ASN B 1 207 ? 9.602 -26.672 -16.531 1 91.94 207 ASN B O 1
ATOM 5358 N N . LEU B 1 208 ? 10.18 -24.625 -17.312 1 92.94 208 LEU B N 1
ATOM 5359 C CA . LEU B 1 208 ? 10.258 -25.109 -18.688 1 92.94 208 LEU B CA 1
ATOM 5360 C C . LEU B 1 208 ? 11.359 -26.156 -18.828 1 92.94 208 LEU B C 1
ATOM 5362 O O . LEU B 1 208 ? 11.172 -27.172 -19.516 1 92.94 208 LEU B O 1
ATOM 5366 N N . GLU B 1 209 ? 12.461 -25.953 -18.156 1 94.38 209 GLU B N 1
ATOM 5367 C CA . GLU B 1 209 ? 13.555 -26.922 -18.172 1 94.38 209 GLU B CA 1
ATOM 5368 C C . GLU B 1 209 ? 13.141 -28.234 -17.516 1 94.38 209 GLU B C 1
ATOM 5370 O O . GLU B 1 209 ? 13.477 -29.312 -18 1 94.38 209 GLU B O 1
ATOM 5375 N N . GLU B 1 210 ? 12.43 -28.094 -16.469 1 94.06 210 GLU B N 1
ATOM 5376 C CA . GLU B 1 210 ? 11.969 -29.281 -15.773 1 94.06 210 GLU B CA 1
ATOM 5377 C C . GLU B 1 210 ? 10.969 -30.062 -16.625 1 94.06 210 GLU B C 1
ATOM 5379 O O . GLU B 1 210 ? 10.984 -31.297 -16.625 1 94.06 210 GLU B O 1
ATOM 5384 N N . LEU B 1 211 ? 10.094 -29.375 -17.281 1 93.12 211 LEU B N 1
ATOM 5385 C CA . LEU B 1 211 ? 9.125 -30 -18.156 1 93.12 211 LEU B CA 1
ATOM 5386 C C . LEU B 1 211 ? 9.82 -30.734 -19.297 1 93.12 211 LEU B C 1
ATOM 5388 O O . LEU B 1 211 ? 9.461 -31.859 -19.641 1 93.12 211 LEU B O 1
ATOM 5392 N N . ARG B 1 212 ? 10.836 -30.141 -19.844 1 93.5 212 ARG B N 1
ATOM 5393 C CA . ARG B 1 212 ? 11.594 -30.75 -20.938 1 93.5 212 ARG B CA 1
ATOM 5394 C C . ARG B 1 212 ? 12.336 -32 -20.453 1 93.5 212 ARG B C 1
ATOM 5396 O O . ARG B 1 212 ? 12.406 -33 -21.172 1 93.5 212 ARG B O 1
ATOM 5403 N N . LYS B 1 213 ? 12.898 -31.906 -19.25 1 94.06 213 LYS B N 1
ATOM 5404 C CA . LYS B 1 213 ? 13.555 -33.062 -18.656 1 94.06 213 LYS B CA 1
ATOM 5405 C C . LYS B 1 213 ? 12.562 -34.188 -18.453 1 94.06 213 LYS B C 1
ATOM 5407 O O . LYS B 1 213 ? 12.875 -35.375 -18.703 1 94.06 213 LYS B O 1
ATOM 5412 N N . SER B 1 214 ? 11.406 -33.812 -17.953 1 93.75 214 SER B N 1
ATOM 5413 C CA . SER B 1 214 ? 10.359 -34.812 -17.75 1 93.75 214 SER B CA 1
ATOM 5414 C C . SER B 1 214 ? 9.945 -35.469 -19.062 1 93.75 214 SER B C 1
ATOM 5416 O O . SER B 1 214 ? 9.758 -36.688 -19.125 1 93.75 214 SER B O 1
ATOM 5418 N N . GLU B 1 215 ? 9.781 -34.688 -20.078 1 92.88 215 GLU B N 1
ATOM 5419 C CA . GLU B 1 215 ? 9.453 -35.219 -21.406 1 92.88 215 GLU B CA 1
ATOM 5420 C C . GLU B 1 215 ? 10.523 -36.188 -21.891 1 92.88 215 GLU B C 1
ATOM 5422 O O . GLU B 1 215 ? 10.195 -37.25 -22.422 1 92.88 215 GLU B O 1
ATOM 5427 N N . ALA B 1 216 ? 11.789 -35.812 -21.719 1 93.44 216 ALA B N 1
ATOM 5428 C CA . ALA B 1 216 ? 12.898 -36.656 -22.141 1 93.44 216 ALA B CA 1
ATOM 5429 C C . ALA B 1 216 ? 12.898 -37.969 -21.391 1 93.44 216 ALA B C 1
ATOM 5431 O O . ALA B 1 216 ? 13.18 -39.031 -21.969 1 93.44 216 ALA B O 1
ATOM 5432 N N . MET B 1 217 ? 12.586 -37.906 -20.156 1 94.38 217 MET B N 1
ATOM 5433 C CA . MET B 1 217 ? 12.539 -39.125 -19.344 1 94.38 217 MET B CA 1
ATOM 5434 C C . MET B 1 217 ? 11.422 -40.031 -19.812 1 94.38 217 MET B C 1
ATOM 5436 O O . MET B 1 217 ? 11.594 -41.281 -19.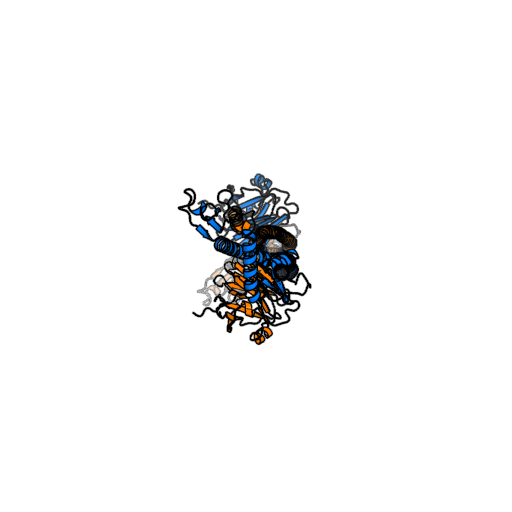828 1 94.38 217 MET B O 1
ATOM 5440 N N . MET B 1 218 ? 10.297 -39.469 -20.172 1 93.69 218 MET B N 1
ATOM 5441 C CA . MET B 1 218 ? 9.172 -40.281 -20.656 1 93.69 218 MET B CA 1
ATOM 5442 C C . MET B 1 218 ? 9.5 -40.938 -21.984 1 93.69 218 MET B C 1
ATOM 5444 O O . MET B 1 218 ? 9.156 -42.094 -22.219 1 93.69 218 MET B O 1
ATOM 5448 N N . VAL B 1 219 ? 10.172 -40.125 -22.844 1 91.81 219 VAL B N 1
ATOM 5449 C CA . VAL B 1 219 ? 10.57 -40.656 -24.141 1 91.81 219 VAL B CA 1
ATOM 5450 C C . VAL B 1 219 ? 11.547 -41.844 -23.922 1 91.81 219 VAL B C 1
ATOM 5452 O O . VAL B 1 219 ? 11.422 -42.875 -24.578 1 91.81 219 VAL B O 1
ATOM 5455 N N . HIS B 1 220 ? 12.484 -41.656 -23 1 93.75 220 HIS B N 1
ATOM 5456 C CA . HIS B 1 220 ? 13.469 -42.688 -22.703 1 93.75 220 HIS B CA 1
ATOM 5457 C C . HIS B 1 220 ? 12.797 -43.938 -22.141 1 93.75 220 HIS B C 1
ATOM 5459 O O . HIS B 1 220 ? 13.094 -45.062 -22.562 1 93.75 220 HIS B O 1
ATOM 5465 N N . LYS B 1 221 ? 11.891 -43.719 -21.203 1 94.31 221 LYS B N 1
ATOM 5466 C CA . LYS B 1 221 ? 11.18 -44.844 -20.609 1 94.31 221 LYS B CA 1
ATOM 5467 C C . LYS B 1 221 ? 10.336 -45.594 -21.641 1 94.31 221 LYS B C 1
ATOM 5469 O O . LYS B 1 221 ? 10.266 -46.812 -21.625 1 94.31 221 LYS B O 1
ATOM 5474 N N . ARG B 1 222 ? 9.68 -44.875 -22.469 1 90.12 222 ARG B N 1
ATOM 5475 C CA . ARG B 1 222 ? 8.898 -45.469 -23.547 1 90.12 222 ARG B CA 1
ATOM 5476 C C . ARG B 1 222 ? 9.773 -46.375 -24.438 1 90.12 222 ARG B C 1
ATOM 5478 O O . ARG B 1 222 ? 9.383 -47.469 -24.797 1 90.12 222 ARG B O 1
ATOM 5485 N N . SER B 1 223 ? 10.953 -45.844 -24.781 1 89.88 223 SER B N 1
ATOM 5486 C CA . SER B 1 223 ? 11.891 -46.594 -25.609 1 89.88 223 SER B CA 1
ATOM 5487 C C . SER B 1 223 ? 12.32 -47.906 -24.922 1 89.88 223 SER B C 1
ATOM 5489 O O . SER B 1 223 ? 12.438 -48.938 -25.578 1 89.88 223 SER B O 1
ATOM 5491 N N . GLN B 1 224 ? 12.492 -47.844 -23.656 1 92.69 224 GLN B N 1
ATOM 5492 C CA . GLN B 1 224 ? 12.867 -49.031 -22.891 1 92.69 224 GLN B CA 1
ATOM 5493 C C . GLN B 1 224 ? 11.742 -50.062 -22.906 1 92.69 224 GLN B C 1
ATOM 5495 O O . GLN B 1 224 ? 11.992 -51.281 -23.094 1 92.69 224 GLN B O 1
ATOM 5500 N N . LEU B 1 225 ? 10.578 -49.625 -22.688 1 92.06 225 LEU B N 1
ATOM 5501 C CA . LEU B 1 225 ? 9.43 -50.531 -22.703 1 92.06 225 LEU B CA 1
ATOM 5502 C C . LEU B 1 225 ? 9.258 -51.188 -24.078 1 92.06 225 LEU B C 1
ATOM 5504 O O . LEU B 1 225 ? 9.016 -52.375 -24.172 1 92.06 225 LEU B O 1
ATOM 5508 N N . MET B 1 226 ? 9.484 -50.375 -25.078 1 86.38 226 MET B N 1
ATOM 5509 C CA . MET B 1 226 ? 9.352 -50.844 -26.453 1 86.38 226 MET B CA 1
ATOM 5510 C C . MET B 1 226 ? 10.391 -51.906 -26.766 1 86.38 226 MET B C 1
ATOM 5512 O O . MET B 1 226 ? 10.109 -52.906 -27.469 1 86.38 226 MET B O 1
ATOM 5516 N N . LYS B 1 227 ? 11.562 -51.719 -26.266 1 89.19 227 LYS B N 1
ATOM 5517 C CA . LYS B 1 227 ? 12.625 -52.688 -26.5 1 89.19 227 LYS B CA 1
ATOM 5518 C C . LYS B 1 227 ? 12.281 -54.031 -25.875 1 89.19 227 LYS B C 1
ATOM 5520 O O . LYS B 1 227 ? 12.445 -55.094 -26.516 1 89.19 227 LYS B O 1
ATOM 5525 N N . VAL B 1 228 ? 11.805 -54 -24.656 1 91.25 228 VAL B N 1
ATOM 5526 C CA . VAL B 1 228 ? 11.438 -55.25 -23.984 1 91.25 228 VAL B CA 1
ATOM 5527 C C . VAL B 1 228 ? 10.258 -55.875 -24.703 1 91.25 228 VAL B C 1
ATOM 5529 O O . VAL B 1 228 ? 10.203 -57.094 -24.859 1 91.25 228 VAL B O 1
ATOM 5532 N N . TYR B 1 229 ? 9.359 -55.094 -25.125 1 88.44 229 TYR B N 1
ATOM 5533 C CA . TYR B 1 229 ? 8.219 -55.625 -25.859 1 88.44 229 TYR B CA 1
ATOM 5534 C C . TYR B 1 229 ? 8.664 -56.344 -27.141 1 88.44 229 TYR B C 1
ATOM 5536 O O . TYR B 1 229 ? 8.156 -57.406 -27.469 1 88.44 229 TYR B O 1
ATOM 5544 N N . GLN B 1 230 ? 9.547 -55.719 -27.859 1 84.5 230 GLN B N 1
ATOM 5545 C CA . GLN B 1 230 ? 10.062 -56.312 -29.094 1 84.5 230 GLN B CA 1
ATOM 5546 C C . GLN B 1 230 ? 10.734 -57.656 -28.828 1 84.5 230 GLN B C 1
ATOM 5548 O O . GLN B 1 230 ? 10.617 -58.594 -29.609 1 84.5 230 GLN B O 1
ATOM 5553 N N . GLU B 1 231 ? 11.383 -57.719 -27.734 1 86.69 231 GLU B N 1
ATOM 5554 C CA . GLU B 1 231 ? 12.008 -58.969 -27.359 1 86.69 231 GLU B CA 1
ATOM 5555 C C . GLU B 1 231 ? 10.961 -60.062 -27.062 1 86.69 231 GLU B C 1
ATOM 5557 O O . GLU B 1 231 ? 11.117 -61.219 -27.484 1 86.69 231 GLU B O 1
ATOM 5562 N N . LEU B 1 232 ? 9.945 -59.688 -26.375 1 86.44 232 LEU B N 1
ATOM 5563 C CA . LEU B 1 232 ? 8.867 -60.625 -26.094 1 86.44 232 LEU B CA 1
ATOM 5564 C C . LEU B 1 232 ? 8.18 -61.094 -27.375 1 86.44 232 LEU B C 1
ATOM 5566 O O . LEU B 1 232 ? 7.871 -62.281 -27.531 1 86.44 232 LEU B O 1
ATOM 5570 N N . MET B 1 233 ? 8.023 -60.188 -28.234 1 80.88 233 MET B N 1
ATOM 5571 C CA . MET B 1 233 ? 7.41 -60.469 -29.531 1 80.88 233 MET B CA 1
ATOM 5572 C C . MET B 1 233 ? 8.258 -61.469 -30.312 1 80.88 233 MET B C 1
ATOM 5574 O O . MET B 1 233 ? 7.734 -62.406 -30.922 1 80.88 233 MET B O 1
ATOM 5578 N N . THR B 1 234 ? 9.555 -61.25 -30.328 1 80.44 234 THR B N 1
ATOM 5579 C CA . THR B 1 234 ? 10.469 -62.156 -31.016 1 80.44 234 THR B CA 1
ATOM 5580 C C . THR B 1 234 ? 10.414 -63.562 -30.406 1 80.44 234 THR B C 1
ATOM 5582 O O . THR B 1 234 ? 10.422 -64.562 -31.125 1 80.44 234 THR B O 1
ATOM 5585 N N . MET B 1 235 ? 10.242 -63.594 -29.109 1 80.94 235 MET B N 1
ATOM 5586 C CA . MET B 1 235 ? 10.18 -64.875 -28.422 1 80.94 235 MET B CA 1
ATOM 5587 C C . MET B 1 235 ? 8.875 -65.625 -28.734 1 80.94 235 MET B C 1
ATOM 5589 O O . MET B 1 235 ? 8.844 -66.812 -28.828 1 80.94 235 MET B O 1
ATOM 5593 N N . SER B 1 236 ? 7.832 -64.938 -28.922 1 78.44 236 SER B N 1
ATOM 5594 C CA . SER B 1 236 ? 6.52 -65.5 -29.188 1 78.44 236 SER B CA 1
ATOM 5595 C C . SER B 1 236 ? 6.477 -66.188 -30.562 1 78.44 236 SER B C 1
ATOM 5597 O O . SER B 1 236 ? 5.625 -67.062 -30.812 1 78.44 236 SER B O 1
ATOM 5599 N N . GLN B 1 237 ? 7.461 -65.812 -31.359 1 74.94 237 GLN B N 1
ATOM 5600 C CA . GLN B 1 237 ? 7.5 -66.375 -32.688 1 74.94 237 GLN B CA 1
ATOM 5601 C C . GLN B 1 237 ? 8.328 -67.625 -32.719 1 74.94 237 GLN B C 1
ATOM 5603 O O . GLN B 1 237 ? 8.344 -68.375 -33.719 1 74.94 237 GLN B O 1
ATOM 5608 N N . LYS B 1 238 ? 8.953 -67.875 -31.594 1 71.5 238 LYS B N 1
ATOM 5609 C CA . LYS B 1 238 ? 9.789 -69.062 -31.516 1 71.5 238 LYS B CA 1
ATOM 5610 C C . LYS B 1 238 ? 9.211 -70.062 -30.516 1 71.5 238 LYS B C 1
ATOM 5612 O O . LYS B 1 238 ? 9.609 -70.062 -29.359 1 71.5 238 LYS B O 1
ATOM 5617 N N . PRO B 1 239 ? 8.219 -70.875 -30.891 1 63 239 PRO B N 1
ATOM 5618 C CA . PRO B 1 239 ? 7.473 -71.75 -29.969 1 63 239 PRO B CA 1
ATOM 5619 C C . PRO B 1 239 ? 8.383 -72.562 -29.078 1 63 239 PRO B C 1
ATOM 5621 O O . PRO B 1 239 ? 8.094 -72.75 -27.906 1 63 239 PRO B O 1
ATOM 5624 N N . TYR B 1 240 ? 9.5 -73.062 -29.531 1 64.81 240 TYR B N 1
ATOM 5625 C CA . TYR B 1 240 ? 10.242 -74 -28.688 1 64.81 240 TYR B CA 1
ATOM 5626 C C . TYR B 1 240 ? 11.25 -73.25 -27.812 1 64.81 240 TYR B C 1
ATOM 5628 O O . TYR B 1 240 ? 11.648 -73.75 -26.75 1 64.81 240 TYR B O 1
ATOM 5636 N N . GLU B 1 241 ? 11.578 -72.125 -28.312 1 67.62 241 GLU B N 1
ATOM 5637 C CA . GLU B 1 241 ? 12.547 -71.375 -27.547 1 67.62 241 GLU B CA 1
ATOM 5638 C C . GLU B 1 241 ? 11.93 -70.875 -26.25 1 67.62 241 GLU B C 1
ATOM 5640 O O . GLU B 1 241 ? 12.648 -70.5 -25.312 1 67.62 241 GLU B O 1
ATOM 5645 N N . VAL B 1 242 ? 10.57 -70.938 -26.172 1 63 242 VAL B N 1
ATOM 5646 C CA . VAL B 1 242 ? 9.859 -70.438 -25.016 1 63 242 VAL B CA 1
ATOM 5647 C C . VAL B 1 242 ? 10.086 -71.312 -23.812 1 63 242 VAL B C 1
ATOM 5649 O O . VAL B 1 242 ? 9.953 -70.875 -22.656 1 63 242 VAL B O 1
ATOM 5652 N N . LEU B 1 243 ? 10.453 -72.562 -24.172 1 67.12 243 LEU B N 1
ATOM 5653 C CA . LEU B 1 243 ? 10.656 -73.5 -23.109 1 67.12 243 LEU B CA 1
ATOM 5654 C C . LEU B 1 243 ? 12.078 -73.438 -22.578 1 67.12 243 LEU B C 1
ATOM 5656 O O . LEU B 1 243 ? 12.375 -74 -21.5 1 67.12 243 LEU B O 1
ATOM 5660 N N . GLN B 1 244 ? 12.852 -72.562 -23.297 1 66.94 244 GLN B N 1
ATOM 5661 C CA . GLN B 1 244 ? 14.258 -72.5 -22.906 1 66.94 244 GLN B CA 1
ATOM 5662 C C . GLN B 1 244 ? 14.453 -71.562 -21.719 1 66.94 244 GLN B C 1
ATOM 5664 O O . GLN B 1 244 ? 13.539 -70.812 -21.359 1 66.94 244 GLN B O 1
ATOM 5669 N N . GLN B 1 245 ? 15.516 -71.625 -20.891 1 65.69 245 GLN B N 1
ATOM 5670 C CA . GLN B 1 245 ? 15.906 -70.938 -19.672 1 65.69 245 GLN B CA 1
ATOM 5671 C C . GLN B 1 245 ? 15.906 -69.438 -19.891 1 65.69 245 GLN B C 1
ATOM 5673 O O . GLN B 1 245 ? 15.648 -68.688 -18.953 1 65.69 245 GLN B O 1
ATOM 5678 N N . GLY B 1 246 ? 15.773 -68.875 -21 1 71.81 246 GLY B N 1
ATOM 5679 C CA . GLY B 1 246 ? 15.93 -67.438 -21.203 1 71.81 246 GLY B CA 1
ATOM 5680 C C . GLY B 1 246 ? 14.641 -66.688 -21 1 71.81 246 GLY B C 1
ATOM 5681 O O . GLY B 1 246 ? 14.672 -65.438 -20.844 1 71.81 246 GLY B O 1
ATOM 5682 N N . LEU B 1 247 ? 13.609 -67.375 -20.797 1 79.25 247 LEU B N 1
ATOM 5683 C CA . LEU B 1 247 ? 12.32 -66.75 -20.719 1 79.25 247 LEU B CA 1
ATOM 5684 C C . LEU B 1 247 ? 12.117 -66.125 -19.328 1 79.25 247 LEU B C 1
ATOM 5686 O O . LEU B 1 247 ? 11.539 -65 -19.219 1 79.25 247 LEU B O 1
ATOM 5690 N N . ASP B 1 248 ? 12.688 -66.75 -18.328 1 82 248 ASP B N 1
ATOM 5691 C CA . ASP B 1 248 ? 12.555 -66.25 -16.969 1 82 248 ASP B CA 1
ATOM 5692 C C . ASP B 1 248 ? 13.273 -64.875 -16.812 1 82 248 ASP B C 1
ATOM 5694 O O . ASP B 1 248 ? 12.773 -63.969 -16.141 1 82 248 ASP B O 1
ATOM 5698 N N . ASP B 1 249 ? 14.438 -64.812 -17.422 1 86.88 249 ASP B N 1
ATOM 5699 C CA . ASP B 1 249 ? 15.18 -63.562 -17.391 1 86.88 249 ASP B CA 1
ATOM 5700 C C . ASP B 1 249 ? 14.406 -62.438 -18.094 1 86.88 249 ASP B C 1
ATOM 5702 O O . ASP B 1 249 ? 14.383 -61.312 -17.609 1 86.88 249 ASP B O 1
ATOM 5706 N N . LEU B 1 250 ? 13.805 -62.719 -19.156 1 89.06 250 LEU B N 1
ATOM 5707 C CA . LEU B 1 250 ? 13.023 -61.75 -19.922 1 89.06 250 LEU B CA 1
ATOM 5708 C C . LEU B 1 250 ? 11.812 -61.312 -19.109 1 89.06 250 LEU B C 1
ATOM 5710 O O . LEU B 1 250 ? 11.469 -60.125 -19.125 1 89.06 250 LEU B O 1
ATOM 5714 N N . PHE B 1 251 ? 11.203 -62.188 -18.344 1 88.25 251 PHE B N 1
ATOM 5715 C CA . PHE B 1 251 ? 10.062 -61.844 -17.516 1 88.25 251 PHE B CA 1
ATOM 5716 C C . PHE B 1 251 ? 10.477 -60.938 -16.375 1 88.25 251 PHE B C 1
ATOM 5718 O O . PHE B 1 251 ? 9.758 -60 -16.016 1 88.25 251 PHE B O 1
ATOM 5725 N N . ARG B 1 252 ? 11.609 -61.219 -15.852 1 90.56 252 ARG B N 1
ATOM 5726 C CA . ARG B 1 252 ? 12.117 -60.375 -14.781 1 90.56 252 ARG B CA 1
ATOM 5727 C C . ARG B 1 252 ? 12.383 -58.969 -15.281 1 90.56 252 ARG B C 1
ATOM 5729 O O . ARG B 1 252 ? 12.055 -57.969 -14.609 1 90.56 252 ARG B O 1
ATOM 5736 N N . ARG B 1 253 ? 12.961 -58.844 -16.453 1 90.62 253 ARG B N 1
ATOM 5737 C CA . ARG B 1 253 ? 13.227 -57.531 -17.047 1 90.62 253 ARG B CA 1
ATOM 5738 C C . ARG B 1 253 ? 11.93 -56.781 -17.359 1 90.62 253 ARG B C 1
ATOM 5740 O O . ARG B 1 253 ? 11.844 -55.562 -17.203 1 90.62 253 ARG B O 1
ATOM 5747 N N . CYS B 1 254 ? 10.977 -57.562 -17.797 1 90.88 254 CYS B N 1
ATOM 5748 C CA . CYS B 1 254 ? 9.664 -56.969 -18.078 1 90.88 254 CYS B CA 1
ATOM 5749 C C . CYS B 1 254 ? 9.062 -56.344 -16.828 1 90.88 254 CYS B C 1
ATOM 5751 O O . CYS B 1 254 ? 8.484 -55.25 -16.891 1 90.88 254 CYS B O 1
ATOM 5753 N N . GLU B 1 255 ? 9.227 -56.969 -15.711 1 91.25 255 GLU B N 1
ATOM 5754 C CA . GLU B 1 255 ? 8.703 -56.469 -14.453 1 91.25 255 GLU B CA 1
ATOM 5755 C C . GLU B 1 255 ? 9.477 -55.219 -13.992 1 91.25 255 GLU B C 1
ATOM 5757 O O . GLU B 1 255 ? 8.891 -54.25 -13.516 1 91.25 255 GLU B O 1
ATOM 5762 N N . LEU B 1 256 ? 10.773 -55.281 -14.195 1 92.06 256 LEU B N 1
ATOM 5763 C CA . LEU B 1 256 ? 11.633 -54.188 -13.727 1 92.06 256 LEU B CA 1
ATOM 5764 C C . LEU B 1 256 ? 11.391 -52.906 -14.516 1 92.06 256 LEU B C 1
ATOM 5766 O O . LEU B 1 256 ? 11.398 -51.812 -13.953 1 92.06 256 LEU B O 1
ATOM 5770 N N . VAL B 1 257 ? 11.172 -53.031 -15.789 1 92.5 257 VAL B N 1
ATOM 5771 C CA . VAL B 1 257 ? 11.039 -51.875 -16.656 1 92.5 257 VAL B CA 1
ATOM 5772 C C . VAL B 1 257 ? 9.711 -51.188 -16.375 1 92.5 257 VAL B C 1
ATOM 5774 O O . VAL B 1 257 ? 9.562 -49.969 -16.641 1 92.5 257 VAL B O 1
ATOM 5777 N N . GLN B 1 258 ? 8.789 -51.875 -15.836 1 90.25 258 GLN B N 1
ATOM 5778 C CA . GLN B 1 258 ? 7.465 -51.312 -15.57 1 90.25 258 GLN B CA 1
ATOM 5779 C C . GLN B 1 258 ? 7.441 -50.562 -14.242 1 90.25 258 GLN B C 1
ATOM 5781 O O . GLN B 1 258 ? 6.469 -49.875 -13.93 1 90.25 258 GLN B O 1
ATOM 5786 N N . LEU B 1 259 ? 8.531 -50.625 -13.547 1 88.88 259 LEU B N 1
ATOM 5787 C CA . LEU B 1 259 ? 8.609 -49.938 -12.273 1 88.88 259 LEU B CA 1
ATOM 5788 C C . LEU B 1 259 ? 9.023 -48.469 -12.484 1 88.88 259 LEU B C 1
ATOM 5790 O O . LEU B 1 259 ? 9.734 -48.156 -13.438 1 88.88 259 LEU B O 1
ATOM 5794 N N . GLY B 1 260 ? 8.531 -47.5 -11.664 1 86.69 260 GLY B N 1
ATOM 5795 C CA . GLY B 1 260 ? 8.93 -46.094 -11.656 1 86.69 260 GLY B CA 1
ATOM 5796 C C . GLY B 1 260 ? 8.461 -45.312 -12.883 1 86.69 260 GLY B C 1
ATOM 5797 O O . GLY B 1 260 ? 9.258 -44.656 -13.547 1 86.69 260 GLY B O 1
ATOM 5798 N N . MET B 1 261 ? 7.242 -45.469 -13.234 1 89.31 261 MET B N 1
ATOM 5799 C CA . MET B 1 261 ? 6.668 -44.75 -14.383 1 89.31 261 MET B CA 1
ATOM 5800 C C . MET B 1 261 ? 6.605 -43.25 -14.125 1 89.31 261 MET B C 1
ATOM 5802 O O . MET B 1 261 ? 6.168 -42.812 -13.055 1 89.31 261 MET B O 1
ATOM 5806 N N . PRO B 1 262 ? 7.184 -42.438 -15.016 1 89.5 262 PRO B N 1
ATOM 5807 C CA . PRO B 1 262 ? 7.152 -41 -14.82 1 89.5 262 PRO B CA 1
ATOM 5808 C C . PRO B 1 262 ? 5.734 -40.438 -14.812 1 89.5 262 PRO B C 1
ATOM 5810 O O . PRO B 1 262 ? 4.855 -40.969 -15.508 1 89.5 262 PRO B O 1
ATOM 5813 N N . GLN B 1 263 ? 5.566 -39.469 -13.961 1 86.12 263 GLN B N 1
ATOM 5814 C CA . GLN B 1 263 ? 4.281 -38.781 -13.875 1 86.12 263 GLN B CA 1
ATOM 5815 C C . GLN B 1 263 ? 4.34 -37.406 -14.531 1 86.12 263 GLN B C 1
ATOM 5817 O O . GLN B 1 263 ? 5.418 -36.844 -14.656 1 86.12 263 GLN B O 1
ATOM 5822 N N . VAL B 1 264 ? 3.145 -37.031 -14.992 1 85.88 264 VAL B N 1
ATOM 5823 C CA . VAL B 1 264 ? 3.047 -35.719 -15.633 1 85.88 264 VAL B CA 1
ATOM 5824 C C . VAL B 1 264 ? 3.344 -34.625 -14.609 1 85.88 264 VAL B C 1
ATOM 5826 O O . VAL B 1 264 ? 2.887 -34.688 -13.469 1 85.88 264 VAL B O 1
ATOM 5829 N N . MET B 1 265 ? 4.16 -33.719 -15 1 84.94 265 MET B N 1
ATOM 5830 C CA . MET B 1 265 ? 4.527 -32.594 -14.133 1 84.94 265 MET B CA 1
ATOM 5831 C C . MET B 1 265 ? 3.459 -31.516 -14.156 1 84.94 265 MET B C 1
ATOM 5833 O O . MET B 1 265 ? 2.82 -31.297 -15.188 1 84.94 265 MET B O 1
ATOM 5837 N N . LYS B 1 266 ? 3.264 -30.906 -12.969 1 82.31 266 LYS B N 1
ATOM 5838 C CA . LYS B 1 266 ? 2.354 -29.766 -12.836 1 82.31 266 LYS B CA 1
ATOM 5839 C C . LYS B 1 266 ? 3.096 -28.516 -12.367 1 82.31 266 LYS B C 1
ATOM 5841 O O . LYS B 1 266 ? 3.238 -28.297 -11.164 1 82.31 266 LYS B O 1
ATOM 5846 N N . PRO B 1 267 ? 3.488 -27.734 -13.43 1 85 267 PRO B N 1
ATOM 5847 C CA . PRO B 1 267 ? 4.258 -26.547 -13.062 1 85 267 PRO B CA 1
ATOM 5848 C C . PRO B 1 267 ? 3.381 -25.422 -12.492 1 85 267 PRO B C 1
ATOM 5850 O O . PRO B 1 267 ? 2.197 -25.344 -12.828 1 85 267 PRO B O 1
ATOM 5853 N N . GLU B 1 268 ? 3.941 -24.672 -11.516 1 81.88 268 GLU B N 1
ATOM 5854 C CA . GLU B 1 268 ? 3.277 -23.531 -10.914 1 81.88 268 GLU B CA 1
ATOM 5855 C C . GLU B 1 268 ? 4.211 -22.312 -10.859 1 81.88 268 GLU B C 1
ATOM 5857 O O . GLU B 1 268 ? 5.422 -22.469 -10.703 1 81.88 268 GLU B O 1
ATOM 5862 N N . LEU B 1 269 ? 3.578 -21.297 -11.18 1 78.94 269 LEU B N 1
ATOM 5863 C CA . LEU B 1 269 ? 4.332 -20.062 -10.977 1 78.94 269 LEU B CA 1
ATOM 5864 C C . LEU B 1 269 ? 4.129 -19.516 -9.57 1 78.94 269 LEU B C 1
ATOM 5866 O O . LEU B 1 269 ? 3.016 -19.562 -9.039 1 78.94 269 LEU B O 1
ATOM 5870 N N . SER B 1 270 ? 5.195 -19.109 -8.961 1 74.94 270 SER B N 1
ATOM 5871 C CA . SER B 1 270 ? 5.102 -18.531 -7.625 1 74.94 270 SER B CA 1
ATOM 5872 C C . SER B 1 270 ? 4.461 -17.141 -7.664 1 74.94 270 SER B C 1
ATOM 5874 O O . SER B 1 270 ? 4.547 -16.438 -8.672 1 74.94 270 SER B O 1
ATOM 5876 N N . ALA B 1 271 ? 3.789 -16.922 -6.594 1 74 271 ALA B N 1
ATOM 5877 C CA . ALA B 1 271 ? 3.164 -15.602 -6.441 1 74 271 ALA B CA 1
ATOM 5878 C C . ALA B 1 271 ? 4.195 -14.547 -6.051 1 74 271 ALA B C 1
ATOM 5880 O O . ALA B 1 271 ? 5.133 -14.828 -5.301 1 74 271 ALA B O 1
ATOM 5881 N N . HIS B 1 272 ? 4.125 -13.406 -6.75 1 81.19 272 HIS B N 1
ATOM 5882 C CA . HIS B 1 272 ? 4.953 -12.266 -6.379 1 81.19 272 HIS B CA 1
ATOM 5883 C C . HIS B 1 272 ? 4.137 -11.203 -5.645 1 81.19 272 HIS B C 1
ATOM 5885 O O . HIS B 1 272 ? 3.201 -10.633 -6.211 1 81.19 272 HIS B O 1
ATOM 5891 N N . PRO B 1 273 ? 4.547 -10.984 -4.418 1 78.38 273 PRO B N 1
ATOM 5892 C CA . PRO B 1 273 ? 3.752 -10.023 -3.646 1 78.38 273 PRO B CA 1
ATOM 5893 C C . PRO B 1 273 ? 3.914 -8.594 -4.141 1 78.38 273 PRO B C 1
ATOM 5895 O O . PRO B 1 273 ? 5.012 -8.195 -4.547 1 78.38 273 PRO B O 1
ATOM 5898 N N . ASN B 1 274 ? 2.791 -7.906 -4.277 1 78 274 ASN B N 1
ATOM 5899 C CA . ASN B 1 274 ? 2.729 -6.48 -4.57 1 78 274 ASN B CA 1
ATOM 5900 C C . ASN B 1 274 ? 1.882 -5.73 -3.545 1 78 274 ASN B C 1
ATOM 5902 O O . ASN B 1 274 ? 0.724 -5.402 -3.811 1 78 274 ASN B O 1
ATOM 5906 N N . ALA B 1 275 ? 2.537 -5.402 -2.471 1 70.38 275 ALA B N 1
ATOM 5907 C CA . ALA B 1 275 ? 1.819 -4.793 -1.353 1 70.38 275 ALA B CA 1
ATOM 5908 C C . ALA B 1 275 ? 1.277 -3.42 -1.731 1 70.38 275 ALA B C 1
ATOM 5910 O O . ALA B 1 275 ? 0.202 -3.021 -1.276 1 70.38 275 ALA B O 1
ATOM 5911 N N . GLY B 1 276 ? 1.974 -2.768 -2.525 1 71.25 276 GLY B N 1
ATOM 5912 C CA . GLY B 1 276 ? 1.5 -1.464 -2.963 1 71.25 276 GLY B CA 1
ATOM 5913 C C . GLY B 1 276 ? 0.19 -1.529 -3.725 1 71.25 276 GLY B C 1
ATOM 5914 O O . GLY B 1 276 ? -0.708 -0.718 -3.496 1 71.25 276 GLY B O 1
ATOM 5915 N N . LEU B 1 277 ? 0.156 -2.516 -4.527 1 75.44 277 LEU B N 1
ATOM 5916 C CA . LEU B 1 277 ? -1.053 -2.695 -5.324 1 75.44 277 LEU B CA 1
ATOM 5917 C C . LEU B 1 277 ? -2.234 -3.08 -4.441 1 75.44 277 LEU B C 1
ATOM 5919 O O . LEU B 1 277 ? -3.328 -2.529 -4.586 1 75.44 277 LEU B O 1
ATOM 5923 N N . THR B 1 278 ? -1.989 -3.977 -3.539 1 78.69 278 THR B N 1
ATOM 5924 C CA . THR B 1 278 ? -3.055 -4.445 -2.662 1 78.69 278 THR B CA 1
ATOM 5925 C C . THR B 1 278 ? -3.559 -3.316 -1.77 1 78.69 278 THR B C 1
ATOM 5927 O O . THR B 1 278 ? -4.762 -3.191 -1.536 1 78.69 278 THR B O 1
ATOM 5930 N N . ALA B 1 279 ? -2.678 -2.574 -1.324 1 76.12 279 ALA B N 1
ATOM 5931 C CA . ALA B 1 279 ? -3.059 -1.453 -0.469 1 76.12 279 ALA B CA 1
ATOM 5932 C C . ALA B 1 279 ? -3.881 -0.427 -1.244 1 76.12 279 ALA B C 1
ATOM 5934 O O . ALA B 1 279 ? -4.836 0.141 -0.711 1 76.12 279 ALA B O 1
ATOM 5935 N N . ARG B 1 280 ? -3.553 -0.191 -2.428 1 76.31 280 ARG B N 1
ATOM 5936 C CA . ARG B 1 280 ? -4.293 0.75 -3.262 1 76.31 280 ARG B CA 1
ATOM 5937 C C . ARG B 1 280 ? -5.715 0.258 -3.516 1 76.31 280 ARG B C 1
ATOM 5939 O O . ARG B 1 280 ? -6.664 1.043 -3.479 1 76.31 280 ARG B O 1
ATOM 5946 N N . PHE B 1 281 ? -5.766 -1.087 -3.709 1 82.31 281 PHE B N 1
ATOM 5947 C CA . PHE B 1 281 ? -7.094 -1.647 -3.934 1 82.31 281 PHE B CA 1
ATOM 5948 C C . PHE B 1 281 ? -7.953 -1.521 -2.682 1 82.31 281 PHE B C 1
ATOM 5950 O O . PHE B 1 281 ? -9.148 -1.245 -2.771 1 82.31 281 PHE B O 1
ATOM 5957 N N . SER B 1 282 ? -7.348 -1.691 -1.594 1 81.19 282 SER B N 1
ATOM 5958 C CA . SER B 1 282 ? -8.078 -1.688 -0.331 1 81.19 282 SER B CA 1
ATOM 5959 C C . SER B 1 282 ? -8.719 -0.33 -0.068 1 81.19 282 SER B C 1
ATOM 5961 O O . SER B 1 282 ? -9.656 -0.223 0.726 1 81.19 282 SER B O 1
ATOM 5963 N N . PHE B 1 283 ? -8.211 0.672 -0.781 1 75.5 283 PHE B N 1
ATOM 5964 C CA . PHE B 1 283 ? -8.789 2.006 -0.659 1 75.5 283 PHE B CA 1
ATOM 5965 C C . PHE B 1 283 ? -10.211 2.027 -1.199 1 75.5 283 PHE B C 1
ATOM 5967 O O . PHE B 1 283 ? -11.031 2.854 -0.781 1 75.5 283 PHE B O 1
ATOM 5974 N N . PHE B 1 284 ? -10.531 1.08 -2.033 1 82.75 284 PHE B N 1
ATOM 5975 C CA . PHE B 1 284 ? -11.828 1.063 -2.688 1 82.75 284 PHE B CA 1
ATOM 5976 C C . PHE B 1 284 ? -12.695 -0.063 -2.139 1 82.75 284 PHE B C 1
ATOM 5978 O O . PHE B 1 284 ? -13.602 -0.544 -2.822 1 82.75 284 PHE B O 1
ATOM 5985 N N . LYS B 1 285 ? -12.453 -0.434 -0.958 1 88.75 285 LYS B N 1
ATOM 5986 C CA . LYS B 1 285 ? -13.133 -1.58 -0.365 1 88.75 285 LYS B CA 1
ATOM 5987 C C . LYS B 1 285 ? -14.609 -1.28 -0.133 1 88.75 285 LYS B C 1
ATOM 5989 O O . LYS B 1 285 ? -14.961 -0.23 0.412 1 88.75 285 LYS B O 1
ATOM 5994 N N . VAL B 1 286 ? -15.445 -2.172 -0.679 1 90.81 286 VAL B N 1
ATOM 5995 C CA . VAL B 1 286 ? -16.891 -2.061 -0.494 1 90.81 286 VAL B CA 1
ATOM 5996 C C . VAL B 1 286 ? -17.453 -3.379 0.039 1 90.81 286 VAL B C 1
ATOM 5998 O O . VAL B 1 286 ? -16.812 -4.426 -0.093 1 90.81 286 VAL B O 1
ATOM 6001 N N . LYS B 1 287 ? -18.578 -3.334 0.747 1 89.12 287 LYS B N 1
ATOM 6002 C CA . LYS B 1 287 ? -19.266 -4.535 1.199 1 89.12 287 LYS B CA 1
ATOM 6003 C C . LYS B 1 287 ? -20.297 -4.988 0.173 1 89.12 287 LYS B C 1
ATOM 6005 O O . LYS B 1 287 ? -21.125 -4.191 -0.277 1 89.12 287 LYS B O 1
ATOM 6010 N N . ILE B 1 288 ? -20.125 -6.195 -0.177 1 91.81 288 ILE B N 1
ATOM 6011 C CA . ILE B 1 288 ? -21.047 -6.742 -1.164 1 91.81 288 ILE B CA 1
ATOM 6012 C C . ILE B 1 288 ? -22.062 -7.656 -0.474 1 91.81 288 ILE B C 1
ATOM 6014 O O . ILE B 1 288 ? -21.688 -8.5 0.347 1 91.81 288 ILE B O 1
ATOM 6018 N N . PHE B 1 289 ? -23.328 -7.449 -0.793 1 90.19 289 PHE B N 1
ATOM 6019 C CA . PHE B 1 289 ? -24.391 -8.336 -0.336 1 90.19 289 PHE B CA 1
ATOM 6020 C C . PHE B 1 289 ? -24.922 -9.188 -1.482 1 90.19 289 PHE B C 1
ATOM 6022 O O . PHE B 1 289 ? -25.406 -8.664 -2.486 1 90.19 289 PHE B O 1
ATOM 6029 N N . PHE B 1 290 ? -24.719 -10.391 -1.288 1 89.38 290 PHE B N 1
ATOM 6030 C CA . PHE B 1 290 ? -25.188 -11.305 -2.328 1 89.38 290 PHE B CA 1
ATOM 6031 C C . PHE B 1 290 ? -26.641 -11.664 -2.123 1 89.38 290 PHE B C 1
ATOM 6033 O O . PHE B 1 290 ? -27.094 -11.852 -0.99 1 89.38 290 PHE B O 1
ATOM 6040 N N . GLN B 1 291 ? -27.297 -11.492 -3.391 1 78.5 291 GLN B N 1
ATOM 6041 C CA . GLN B 1 291 ? -28.719 -11.828 -3.426 1 78.5 291 GLN B CA 1
ATOM 6042 C C . GLN B 1 291 ? -29.016 -12.867 -4.504 1 78.5 291 GLN B C 1
ATOM 6044 O O . GLN B 1 291 ? -28.188 -13.109 -5.383 1 78.5 291 GLN B O 1
ATOM 6049 N N . ASN B 1 292 ? -29.984 -13.641 -4.191 1 72.06 292 ASN B N 1
ATOM 6050 C CA . ASN B 1 292 ? -30.562 -14.609 -5.121 1 72.06 292 ASN B CA 1
ATOM 6051 C C . ASN B 1 292 ? -29.656 -15.828 -5.289 1 72.06 292 ASN B C 1
ATOM 6053 O O . ASN B 1 292 ? -28.547 -15.711 -5.832 1 72.06 292 ASN B O 1
ATOM 6057 N N . LEU B 1 293 ? -30 -16.75 -4.754 1 76.62 293 LEU B N 1
ATOM 6058 C CA . LEU B 1 293 ? -29.281 -18.016 -4.797 1 76.62 293 LEU B CA 1
ATOM 6059 C C . LEU B 1 293 ? -30.031 -19.047 -5.645 1 76.62 293 LEU B C 1
ATOM 6061 O O . LEU B 1 293 ? -31.234 -19.219 -5.48 1 76.62 293 LEU B O 1
ATOM 6065 N N . ILE B 1 294 ? -29.328 -19.391 -6.789 1 79.88 294 ILE B N 1
ATOM 6066 C CA . ILE B 1 294 ? -29.891 -20.438 -7.645 1 79.88 294 ILE B CA 1
ATOM 6067 C C . ILE B 1 294 ? -29.062 -21.719 -7.496 1 79.88 294 ILE B C 1
ATOM 6069 O O . ILE B 1 294 ? -27.844 -21.672 -7.43 1 79.88 294 ILE B O 1
ATOM 6073 N N . ILE B 1 295 ? -29.797 -22.797 -7.414 1 82.5 295 ILE B N 1
ATOM 6074 C CA . ILE B 1 295 ? -29.141 -24.094 -7.344 1 82.5 295 ILE B CA 1
ATOM 6075 C C . ILE B 1 295 ? -29.188 -24.781 -8.711 1 82.5 295 ILE B C 1
ATOM 6077 O O . ILE B 1 295 ? -30.266 -24.938 -9.289 1 82.5 295 ILE B O 1
ATOM 6081 N N . LEU B 1 296 ? -28.062 -24.922 -9.25 1 77.31 296 LEU B N 1
ATOM 6082 C CA . LEU B 1 296 ? -27.969 -25.594 -10.539 1 77.31 296 LEU B CA 1
ATOM 6083 C C . LEU B 1 296 ? -27.547 -27.047 -10.375 1 77.31 296 LEU B C 1
ATOM 6085 O O . LEU B 1 296 ? -26.609 -27.344 -9.625 1 77.31 296 LEU B O 1
ATOM 6089 N N . ASN B 1 297 ? -28.172 -27.891 -11.148 1 76.38 297 ASN B N 1
ATOM 6090 C CA . ASN B 1 297 ? -27.938 -29.328 -11.031 1 76.38 297 ASN B CA 1
ATOM 6091 C C . ASN B 1 297 ? -26.922 -29.812 -12.062 1 76.38 297 ASN B C 1
ATOM 6093 O O . ASN B 1 297 ? -27.219 -30.672 -12.883 1 76.38 297 ASN B O 1
ATOM 6097 N N . CYS B 1 298 ? -25.906 -29.156 -12.156 1 73.75 298 CYS B N 1
ATOM 6098 C CA . CYS B 1 298 ? -24.781 -29.578 -12.984 1 73.75 298 CYS B CA 1
ATOM 6099 C C . CYS B 1 298 ? -23.453 -29.344 -12.258 1 73.75 298 CYS B C 1
ATOM 6101 O O . CYS B 1 298 ? -23.422 -28.688 -11.219 1 73.75 298 CYS B O 1
ATOM 6103 N N . LYS B 1 299 ? -22.438 -30.031 -12.812 1 73.94 299 LYS B N 1
ATOM 6104 C CA . LYS B 1 299 ? -21.109 -29.781 -12.25 1 73.94 299 LYS B CA 1
ATOM 6105 C C . LYS B 1 299 ? -20.578 -28.422 -12.664 1 73.94 299 LYS B C 1
ATOM 6107 O O . LYS B 1 299 ? -20.859 -27.938 -13.766 1 73.94 299 LYS B O 1
ATOM 6112 N N . MET B 1 300 ? -19.859 -27.828 -11.805 1 75.38 300 MET B N 1
ATOM 6113 C CA . MET B 1 300 ? -19.266 -26.516 -12.078 1 75.38 300 MET B CA 1
ATOM 6114 C C . MET B 1 300 ? -18.391 -26.578 -13.336 1 75.38 300 MET B C 1
ATOM 6116 O O . MET B 1 300 ? -18.406 -25.641 -14.133 1 75.38 300 MET B O 1
ATOM 6120 N N . SER B 1 301 ? -17.609 -27.75 -13.484 1 75.56 301 SER B N 1
ATOM 6121 C CA . SER B 1 301 ? -16.734 -27.906 -14.641 1 75.56 301 SER B CA 1
ATOM 6122 C C . SER B 1 301 ? -17.531 -27.922 -15.938 1 75.56 301 SER B C 1
ATOM 6124 O O . SER B 1 301 ? -17.062 -27.469 -16.984 1 75.56 301 SER B O 1
ATOM 6126 N N . GLN B 1 302 ? -18.703 -28.453 -15.867 1 74.19 302 GLN B N 1
ATOM 6127 C CA . GLN B 1 302 ? -19.594 -28.516 -17.016 1 74.19 302 GLN B CA 1
ATOM 6128 C C . GLN B 1 302 ? -20.203 -27.141 -17.312 1 74.19 302 GLN B C 1
ATOM 6130 O O . GLN B 1 302 ? -20.297 -26.734 -18.469 1 74.19 302 GLN B O 1
ATOM 6135 N N . PHE B 1 303 ? -20.516 -26.516 -16.203 1 74.62 303 PHE B N 1
ATOM 6136 C CA . PHE B 1 303 ? -21.203 -25.234 -16.344 1 74.62 303 PHE B CA 1
ATOM 6137 C C . PHE B 1 303 ? -20.281 -24.188 -16.969 1 74.62 303 PHE B C 1
ATOM 6139 O O . PHE B 1 303 ? -20.688 -23.438 -17.859 1 74.62 303 PHE B O 1
ATOM 6146 N N . PHE B 1 304 ? -19.094 -24.281 -16.609 1 76 304 PHE B N 1
ATOM 6147 C CA . PHE B 1 304 ? -18.172 -23.266 -17.094 1 76 304 PHE B CA 1
ATOM 6148 C C . PHE B 1 304 ? -17.328 -23.797 -18.25 1 76 304 PHE B C 1
ATOM 6150 O O . PHE B 1 304 ? -16.406 -23.141 -18.719 1 76 304 PHE B O 1
ATOM 6157 N N . ASP B 1 305 ? -17.531 -24.969 -18.812 1 72.62 305 ASP B N 1
ATOM 6158 C CA . ASP B 1 305 ? -16.922 -25.594 -19.984 1 72.62 305 ASP B CA 1
ATOM 6159 C C . ASP B 1 305 ? -15.406 -25.719 -19.828 1 72.62 305 ASP B C 1
ATOM 6161 O O . ASP B 1 305 ? -14.648 -25.297 -20.703 1 72.62 305 ASP B O 1
ATOM 6165 N N . ILE B 1 306 ? -14.945 -26.141 -18.688 1 69.56 306 ILE B N 1
ATOM 6166 C CA . ILE B 1 306 ? -13.516 -26.297 -18.453 1 69.56 306 ILE B CA 1
ATOM 6167 C C . ILE B 1 306 ? -13.164 -27.781 -18.406 1 69.56 306 ILE B C 1
ATOM 6169 O O . ILE B 1 306 ? -12.086 -28.156 -17.922 1 69.56 306 ILE B O 1
ATOM 6173 N N . ARG B 1 307 ? -13.953 -28.625 -18.984 1 66.19 307 ARG B N 1
ATOM 6174 C CA . ARG B 1 307 ? -13.773 -30.062 -18.953 1 66.19 307 ARG B CA 1
ATOM 6175 C C . ARG B 1 307 ? -12.5 -30.469 -19.688 1 66.19 307 ARG B C 1
ATOM 6177 O O . ARG B 1 307 ? -11.812 -31.406 -19.281 1 66.19 307 ARG B O 1
ATOM 6184 N N . ARG B 1 308 ? -12.391 -29.781 -20.734 1 64 308 ARG B N 1
ATOM 6185 C CA . ARG B 1 308 ? -11.266 -30.156 -21.594 1 64 308 ARG B CA 1
ATOM 6186 C C . ARG B 1 308 ? -9.945 -30.047 -20.828 1 64 308 ARG B C 1
ATOM 6188 O O . ARG B 1 308 ? -8.969 -30.703 -21.188 1 64 308 ARG B O 1
ATOM 6195 N N . PHE B 1 309 ? -9.898 -29.219 -19.844 1 61.78 309 PHE B N 1
ATOM 6196 C CA . PHE B 1 309 ? -8.656 -28.984 -19.109 1 61.78 309 PHE B CA 1
ATOM 6197 C C . PHE B 1 309 ? -8.555 -29.891 -17.906 1 61.78 309 PHE B C 1
ATOM 6199 O O . PHE B 1 309 ? -7.492 -29.984 -17.281 1 61.78 309 PHE B O 1
ATOM 6206 N N . THR B 1 310 ? -9.531 -30.391 -17.547 1 57.75 310 THR B N 1
ATOM 6207 C CA . THR B 1 310 ? -9.531 -31.297 -16.406 1 57.75 310 THR B CA 1
ATOM 6208 C C . THR B 1 310 ? -9.367 -32.75 -16.844 1 57.75 310 THR B C 1
ATOM 6210 O O . THR B 1 310 ? -10 -33.188 -17.812 1 57.75 310 THR B O 1
ATOM 6213 N N . SER B 1 311 ? -8.062 -33.344 -17.125 1 52.75 311 SER B N 1
ATOM 6214 C CA . SER B 1 311 ? -7.527 -34.594 -17.672 1 52.75 311 SER B CA 1
ATOM 6215 C C . SER B 1 311 ? -8.547 -35.719 -17.578 1 52.75 311 SER B C 1
ATOM 6217 O O . SER B 1 311 ? -8.297 -36.812 -18.047 1 52.75 311 SER B O 1
ATOM 6219 N N . ARG B 1 312 ? -8.984 -36.281 -16.391 1 46.56 312 ARG B N 1
ATOM 6220 C CA . ARG B 1 312 ? -9.219 -37.719 -16.406 1 46.56 312 ARG B CA 1
ATOM 6221 C C . ARG B 1 312 ? -10.234 -38.094 -17.484 1 46.56 312 ARG B C 1
ATOM 6223 O O . ARG B 1 312 ? -11.312 -37.531 -17.562 1 46.56 312 ARG B O 1
ATOM 6230 N N . PRO B 1 313 ? -9.625 -38.469 -18.484 1 39.34 313 PRO B N 1
ATOM 6231 C CA . PRO B 1 313 ? -10.641 -39.188 -19.25 1 39.34 313 PRO B CA 1
ATOM 6232 C C . PRO B 1 313 ? -11.719 -39.812 -18.375 1 39.34 313 PRO B C 1
ATOM 6234 O O . PRO B 1 313 ? -11.406 -40.469 -17.359 1 39.34 313 PRO B O 1
ATOM 6237 N N . CYS B 1 314 ? -12.789 -39.125 -18.234 1 34.5 314 CYS B N 1
ATOM 6238 C CA . CYS B 1 314 ? -13.906 -39.812 -17.609 1 34.5 314 CYS B CA 1
ATOM 6239 C C . CYS B 1 314 ? -13.977 -41.281 -18.062 1 34.5 314 CYS B C 1
ATOM 6241 O O . CYS B 1 314 ? -14.367 -41.562 -19.203 1 34.5 314 CYS B O 1
ATOM 6243 N N . HIS B 1 315 ? -13.062 -42.188 -18 1 33.25 315 HIS B N 1
ATOM 6244 C CA . HIS B 1 315 ? -13.727 -43.469 -17.875 1 33.25 315 HIS B CA 1
ATOM 6245 C C . HIS B 1 315 ? -15.039 -43.344 -17.109 1 33.25 315 HIS B C 1
ATOM 6247 O O . HIS B 1 315 ? -15.227 -42.406 -16.328 1 33.25 315 HIS B O 1
ATOM 6253 N N . GLN B 1 316 ? -16.047 -44.469 -17.359 1 34.22 316 GLN B N 1
ATOM 6254 C CA . GLN B 1 316 ? -17.453 -44.531 -16.938 1 34.22 316 GLN B CA 1
ATOM 6255 C C . GLN B 1 316 ? -17.625 -43.969 -15.531 1 34.22 316 GLN B C 1
ATOM 6257 O O . GLN B 1 316 ? -18.547 -43.188 -15.281 1 34.22 316 GLN B O 1
ATOM 6262 N N . ASN B 1 317 ? -17.234 -44.906 -14.391 1 31.73 317 ASN B N 1
ATOM 6263 C CA . ASN B 1 317 ? -17.922 -45.125 -13.125 1 31.73 317 ASN B CA 1
ATOM 6264 C C . ASN B 1 317 ? -17.594 -44.031 -12.109 1 31.73 317 ASN B C 1
ATOM 6266 O O . ASN B 1 317 ? -17.922 -44.156 -10.93 1 31.73 317 ASN B O 1
ATOM 6270 N N . THR B 1 318 ? -16.328 -43.656 -12.047 1 33.94 318 THR B N 1
ATOM 6271 C CA . THR B 1 318 ? -16.266 -43.062 -10.719 1 33.94 318 THR B CA 1
ATOM 6272 C C . THR B 1 318 ? -17.266 -41.906 -10.586 1 33.94 318 THR B C 1
ATOM 6274 O O . THR B 1 318 ? -17.438 -41.125 -11.523 1 33.94 318 THR B O 1
ATOM 6277 N N . SER B 1 319 ? -18.109 -42.062 -9.586 1 35.38 319 SER B N 1
ATOM 6278 C CA . SER B 1 319 ? -19.141 -41.375 -8.82 1 35.38 319 SER B CA 1
ATOM 6279 C C . SER B 1 319 ? -18.781 -39.938 -8.586 1 35.38 319 SER B C 1
ATOM 6281 O O . SER B 1 319 ? -19.5 -39.219 -7.879 1 35.38 319 SER B O 1
ATOM 6283 N N . LEU B 1 320 ? -17.578 -39.719 -8.695 1 35.41 320 LEU B N 1
ATOM 6284 C CA . LEU B 1 320 ? -17.438 -38.406 -8.078 1 35.41 320 LEU B CA 1
ATOM 6285 C C . LEU B 1 320 ? -18.297 -37.375 -8.789 1 35.41 320 LEU B C 1
ATOM 6287 O O . LEU B 1 320 ? -18.375 -36.219 -8.367 1 35.41 320 LEU B O 1
ATOM 6291 N N . ASP B 1 321 ? -18.281 -37.312 -10.117 1 40.78 321 ASP B N 1
ATOM 6292 C CA . ASP B 1 321 ? -19.297 -36.312 -10.406 1 40.78 321 ASP B CA 1
ATOM 6293 C C . ASP B 1 321 ? -20.656 -36.75 -9.875 1 40.78 321 ASP B C 1
ATOM 6295 O O . ASP B 1 321 ? -21.406 -37.438 -10.562 1 40.78 321 ASP B O 1
ATOM 6299 N N . SER B 1 322 ? -20.766 -37.5 -8.875 1 40.59 322 SER B N 1
ATOM 6300 C CA . SER B 1 322 ? -22.078 -37.25 -8.305 1 40.59 322 SER B CA 1
ATOM 6301 C C . SER B 1 322 ? -22.609 -35.875 -8.727 1 40.59 322 SER B C 1
ATOM 6303 O O . SER B 1 322 ? -21.828 -34.969 -9.008 1 40.59 322 SER B O 1
ATOM 6305 N N . ALA B 1 323 ? -23.828 -35.688 -9.273 1 47.62 323 ALA B N 1
ATOM 6306 C CA . ALA B 1 323 ? -24.688 -34.594 -9.68 1 47.62 323 ALA B CA 1
ATOM 6307 C C . ALA B 1 323 ? -24.453 -33.375 -8.812 1 47.62 323 ALA B C 1
ATOM 6309 O O . ALA B 1 323 ? -25.156 -33.125 -7.828 1 47.62 323 ALA B O 1
ATOM 6310 N N . GLY B 1 324 ? -23.234 -33.062 -8.297 1 59.5 324 GLY B N 1
ATOM 6311 C CA . GLY B 1 324 ? -23.219 -32.031 -7.289 1 59.5 324 GLY B CA 1
ATOM 6312 C C . GLY B 1 324 ? -23.781 -30.703 -7.789 1 59.5 324 GLY B C 1
ATOM 6313 O O . GLY B 1 324 ? -23.828 -30.453 -9 1 59.5 324 GLY B O 1
ATOM 6314 N N . SER B 1 325 ? -24.719 -30.234 -7.246 1 75.38 325 SER B N 1
ATOM 6315 C CA . SER B 1 325 ? -25.375 -28.953 -7.438 1 75.38 325 SER B CA 1
ATOM 6316 C C . SER B 1 325 ? -24.516 -27.812 -6.902 1 75.38 325 SER B C 1
ATOM 6318 O O . SER B 1 325 ? -23.656 -28.031 -6.039 1 75.38 325 SER B O 1
ATOM 6320 N N . TYR B 1 326 ? -24.438 -26.906 -7.688 1 79.69 326 TYR B N 1
ATOM 6321 C CA . TYR B 1 326 ? -23.75 -25.734 -7.145 1 79.69 326 TYR B CA 1
ATOM 6322 C C . TYR B 1 326 ? -24.734 -24.578 -6.965 1 79.69 326 TYR B C 1
ATOM 6324 O O . TYR B 1 326 ? -25.797 -24.547 -7.578 1 79.69 326 TYR B O 1
ATOM 6332 N N . ARG B 1 327 ? -24.406 -23.797 -6.059 1 85.69 327 ARG B N 1
ATOM 6333 C CA . ARG B 1 327 ? -25.172 -22.594 -5.766 1 85.69 327 ARG B CA 1
ATOM 6334 C C . ARG B 1 327 ? -24.547 -21.375 -6.406 1 85.69 327 ARG B C 1
ATOM 6336 O O . ARG B 1 327 ? -23.328 -21.203 -6.363 1 85.69 327 ARG B O 1
ATOM 6343 N N . ALA B 1 328 ? -25.359 -20.625 -7.125 1 87.31 328 ALA B N 1
ATOM 6344 C CA . ALA B 1 328 ? -24.922 -19.359 -7.73 1 87.31 328 ALA B CA 1
ATOM 6345 C C . ALA B 1 328 ? -25.641 -18.172 -7.109 1 87.31 328 ALA B C 1
ATOM 6347 O O . ALA B 1 328 ? -26.859 -18.219 -6.883 1 87.31 328 ALA B O 1
ATOM 6348 N N . SER B 1 329 ? -24.859 -17.188 -6.73 1 89.12 329 SER B N 1
ATOM 6349 C CA . SER B 1 329 ? -25.406 -15.961 -6.137 1 89.12 329 SER B CA 1
ATOM 6350 C C . SER B 1 329 ? -24.844 -14.719 -6.824 1 89.12 329 SER B C 1
ATOM 6352 O O . SER B 1 329 ? -23.719 -14.734 -7.328 1 89.12 329 SER B O 1
ATOM 6354 N N . TRP B 1 330 ? -25.719 -13.68 -6.812 1 89.12 330 TRP B N 1
ATOM 6355 C CA . TRP B 1 330 ? -25.312 -12.422 -7.422 1 89.12 330 TRP B CA 1
ATOM 6356 C C . TRP B 1 330 ? -25.438 -11.273 -6.426 1 89.12 330 TRP B C 1
ATOM 6358 O O . TRP B 1 330 ? -26.25 -11.32 -5.508 1 89.12 330 TRP B O 1
ATOM 6368 N N . GLY B 1 331 ? -24.516 -10.312 -6.668 1 89.62 331 GLY B N 1
ATOM 6369 C CA . GLY B 1 331 ? -24.578 -9.117 -5.836 1 89.62 331 GLY B CA 1
ATOM 6370 C C . GLY B 1 331 ? -25.891 -8.359 -5.984 1 89.62 331 GLY B C 1
ATOM 6371 O O . GLY B 1 331 ? -26.469 -8.312 -7.074 1 89.62 331 GLY B O 1
ATOM 6372 N N . ALA B 1 332 ? -26.266 -7.742 -4.941 1 86.56 332 ALA B N 1
ATOM 6373 C CA . ALA B 1 332 ? -27.516 -6.988 -4.938 1 86.56 332 ALA B CA 1
ATOM 6374 C C . ALA B 1 332 ? -27.391 -5.723 -5.785 1 86.56 332 ALA B C 1
ATOM 6376 O O . ALA B 1 332 ? -28.375 -5.285 -6.395 1 86.56 332 ALA B O 1
ATOM 6377 N N . MET B 1 333 ? -26.25 -5.199 -5.824 1 84.5 333 MET B N 1
ATOM 6378 C CA . MET B 1 333 ? -26.047 -3.941 -6.539 1 84.5 333 MET B CA 1
ATOM 6379 C C . MET B 1 333 ? -25.203 -4.156 -7.793 1 84.5 333 MET B C 1
ATOM 6381 O O . MET B 1 333 ? -24.266 -4.957 -7.785 1 84.5 333 MET B O 1
ATOM 6385 N N . ASP B 1 334 ? -25.594 -3.375 -8.773 1 86.31 334 ASP B N 1
ATOM 6386 C CA . ASP B 1 334 ? -24.781 -3.387 -9.984 1 86.31 334 ASP B CA 1
ATOM 6387 C C . ASP B 1 334 ? -23.781 -2.24 -9.977 1 86.31 334 ASP B C 1
ATOM 6389 O O . ASP B 1 334 ? -23.984 -1.224 -9.312 1 86.31 334 ASP B O 1
ATOM 6393 N N . PHE B 1 335 ? -22.656 -2.553 -10.555 1 87 335 PHE B N 1
ATOM 6394 C CA . PHE B 1 335 ? -21.625 -1.529 -10.68 1 87 335 PHE B CA 1
ATOM 6395 C C . PHE B 1 335 ? -21.562 -0.98 -12.102 1 87 335 PHE B C 1
ATOM 6397 O O . PHE B 1 335 ? -21.516 -1.746 -13.062 1 87 335 PHE B O 1
ATOM 6404 N N . THR B 1 336 ? -21.625 0.352 -12.273 1 83.75 336 THR B N 1
ATOM 6405 C CA . THR B 1 336 ? -21.562 0.98 -13.586 1 83.75 336 THR B CA 1
ATOM 6406 C C . THR B 1 336 ? -20.406 1.979 -13.656 1 83.75 336 THR B C 1
ATOM 6408 O O . THR B 1 336 ? -19.859 2.23 -14.727 1 83.75 336 THR B O 1
ATOM 6411 N N . THR B 1 337 ? -20.141 2.549 -12.469 1 83.31 337 THR B N 1
ATOM 6412 C CA . THR B 1 337 ? -19.078 3.561 -12.438 1 83.31 337 THR B CA 1
ATOM 6413 C C . THR B 1 337 ? -18.234 3.416 -11.18 1 83.31 337 THR B C 1
ATOM 6415 O O . THR B 1 337 ? -18.641 2.764 -10.219 1 83.31 337 THR B O 1
ATOM 6418 N N . GLY B 1 338 ? -17.016 3.867 -11.375 1 82.38 338 GLY B N 1
ATOM 6419 C CA . GLY B 1 338 ? -16.141 3.928 -10.211 1 82.38 338 GLY B CA 1
ATOM 6420 C C . GLY B 1 338 ? -15.266 2.699 -10.055 1 82.38 338 GLY B C 1
ATOM 6421 O O . GLY B 1 338 ? -15.211 1.856 -10.953 1 82.38 338 GLY B O 1
ATOM 6422 N N . LYS B 1 339 ? -14.484 2.674 -9.008 1 87.31 339 LYS B N 1
ATOM 6423 C CA . LYS B 1 339 ? -13.625 1.563 -8.617 1 87.31 339 LYS B CA 1
ATOM 6424 C C . LYS B 1 339 ? -14.141 0.873 -7.359 1 87.31 339 LYS B C 1
ATOM 6426 O O . LYS B 1 339 ? -14.609 1.534 -6.434 1 87.31 339 LYS B O 1
ATOM 6431 N N . HIS B 1 340 ? -14.141 -0.378 -7.473 1 90.38 340 HIS B N 1
ATOM 6432 C CA . HIS B 1 340 ? -14.664 -1.163 -6.359 1 90.38 340 HIS B CA 1
ATOM 6433 C C . HIS B 1 340 ? -13.742 -2.332 -6.031 1 90.38 340 HIS B C 1
ATOM 6435 O O . HIS B 1 340 ? -13.141 -2.926 -6.93 1 90.38 340 HIS B O 1
ATOM 6441 N N . TYR B 1 341 ? -13.625 -2.596 -4.766 1 93.19 341 TYR B N 1
ATOM 6442 C CA . TYR B 1 341 ? -12.828 -3.725 -4.305 1 93.19 341 TYR B CA 1
ATOM 6443 C C . TYR B 1 341 ? -13.539 -4.488 -3.197 1 93.19 341 TYR B C 1
ATOM 6445 O O . TYR B 1 341 ? -14.133 -3.883 -2.301 1 93.19 341 TYR B O 1
ATOM 6453 N N . TRP B 1 342 ? -13.641 -5.832 -3.309 1 93.69 342 TRP B N 1
ATOM 6454 C CA . TRP B 1 342 ? -14.203 -6.648 -2.238 1 93.69 342 TRP B CA 1
ATOM 6455 C C . TRP B 1 342 ? -13.461 -7.977 -2.117 1 93.69 342 TRP B C 1
ATOM 6457 O O . TRP B 1 342 ? -12.727 -8.367 -3.027 1 93.69 342 TRP B O 1
ATOM 6467 N N . GLU B 1 343 ? -13.516 -8.602 -0.97 1 94.25 343 GLU B N 1
ATOM 6468 C CA . GLU B 1 343 ? -12.82 -9.844 -0.69 1 94.25 343 GLU B CA 1
ATOM 6469 C C . GLU B 1 343 ? -13.797 -10.961 -0.318 1 94.25 343 GLU B C 1
ATOM 6471 O O . GLU B 1 343 ? -14.836 -10.695 0.282 1 94.25 343 GLU B O 1
ATOM 6476 N N . LEU B 1 344 ? -13.5 -12.117 -0.767 1 93.81 344 LEU B N 1
ATOM 6477 C CA . LEU B 1 344 ? -14.297 -13.297 -0.448 1 93.81 344 LEU B CA 1
ATOM 6478 C C . LEU B 1 344 ? -13.453 -14.336 0.281 1 93.81 344 LEU B C 1
ATOM 6480 O O . LEU B 1 344 ? -12.32 -14.609 -0.111 1 93.81 344 LEU B O 1
ATOM 6484 N N . ASP B 1 345 ? -14 -14.875 1.329 1 92.69 345 ASP B N 1
ATOM 6485 C CA . ASP B 1 345 ? -13.344 -15.953 2.066 1 92.69 345 ASP B CA 1
ATOM 6486 C C . ASP B 1 345 ? -13.711 -17.312 1.489 1 92.69 345 ASP B C 1
ATOM 6488 O O . ASP B 1 345 ? -14.859 -17.75 1.585 1 92.69 345 ASP B O 1
ATOM 6492 N N . LEU B 1 346 ? -12.719 -17.984 0.917 1 91.81 346 LEU B N 1
ATOM 6493 C CA . LEU B 1 346 ? -12.969 -19.234 0.221 1 91.81 346 LEU B CA 1
ATOM 6494 C C . LEU B 1 346 ? -12.172 -20.375 0.857 1 91.81 346 LEU B C 1
ATOM 6496 O O . LEU B 1 346 ? -11.883 -21.375 0.201 1 91.81 346 LEU B O 1
ATOM 6500 N N . LYS B 1 347 ? -11.75 -20.281 2.037 1 85.5 347 LYS B N 1
ATOM 6501 C CA . LYS B 1 347 ? -10.906 -21.25 2.725 1 85.5 347 LYS B CA 1
ATOM 6502 C C . LYS B 1 347 ? -11.586 -22.625 2.797 1 85.5 347 LYS B C 1
ATOM 6504 O O . LYS B 1 347 ? -10.93 -23.656 2.643 1 85.5 347 LYS B O 1
ATOM 6509 N N . ASP B 1 348 ? -12.883 -22.656 2.982 1 83.88 348 ASP B N 1
ATOM 6510 C CA . ASP B 1 348 ? -13.586 -23.922 3.188 1 83.88 348 ASP B CA 1
ATOM 6511 C C . ASP B 1 348 ? -14.242 -24.406 1.896 1 83.88 348 ASP B C 1
ATOM 6513 O O . ASP B 1 348 ? -15.055 -25.328 1.912 1 83.88 348 ASP B O 1
ATOM 6517 N N . CYS B 1 349 ? -13.883 -23.812 0.771 1 85.19 349 CYS B N 1
ATOM 6518 C CA . CYS B 1 349 ? -14.5 -24.188 -0.499 1 85.19 349 CYS B CA 1
ATOM 6519 C C . CYS B 1 349 ? -13.5 -24.875 -1.412 1 85.19 349 CYS B C 1
ATOM 6521 O O . CYS B 1 349 ? -12.445 -24.312 -1.721 1 85.19 349 CYS B O 1
ATOM 6523 N N . GLU B 1 350 ? -13.828 -26.031 -1.767 1 83.44 350 GLU B N 1
ATOM 6524 C CA . GLU B 1 350 ? -12.945 -26.766 -2.668 1 83.44 350 GLU B CA 1
ATOM 6525 C C . GLU B 1 350 ? -13.18 -26.359 -4.121 1 83.44 350 GLU B C 1
ATOM 6527 O O . GLU B 1 350 ? -12.234 -26.328 -4.918 1 83.44 350 GLU B O 1
ATOM 6532 N N . HIS B 1 351 ? -14.453 -26.172 -4.445 1 89.06 351 HIS B N 1
ATOM 6533 C CA . HIS B 1 351 ? -14.844 -25.688 -5.762 1 89.06 351 HIS B CA 1
ATOM 6534 C C . HIS B 1 351 ? -15.586 -24.359 -5.664 1 89.06 351 HIS B C 1
ATOM 6536 O O . HIS B 1 351 ? -16.516 -24.219 -4.852 1 89.06 351 HIS B O 1
ATOM 6542 N N . TRP B 1 352 ? -15.086 -23.438 -6.418 1 91.06 352 TRP B N 1
ATOM 6543 C CA . TRP B 1 352 ? -15.773 -22.156 -6.375 1 91.06 352 TRP B CA 1
ATOM 6544 C C . TRP B 1 352 ? -15.531 -21.359 -7.652 1 91.06 352 TRP B C 1
ATOM 6546 O O . TRP B 1 352 ? -14.633 -21.688 -8.43 1 91.06 352 TRP B O 1
ATOM 6556 N N . ALA B 1 353 ? -16.422 -20.375 -7.859 1 91.44 353 ALA B N 1
ATOM 6557 C CA . ALA B 1 353 ? -16.297 -19.391 -8.93 1 91.44 353 ALA B CA 1
ATOM 6558 C C . ALA B 1 353 ? -16.641 -17.984 -8.43 1 91.44 353 ALA B C 1
ATOM 6560 O O . ALA B 1 353 ? -17.609 -17.797 -7.703 1 91.44 353 ALA B O 1
ATOM 6561 N N . VAL B 1 354 ? -15.719 -17.094 -8.703 1 93.69 354 VAL B N 1
ATOM 6562 C CA . VAL B 1 354 ? -15.938 -15.719 -8.258 1 93.69 354 VAL B CA 1
ATOM 6563 C C . VAL B 1 354 ? -15.633 -14.75 -9.398 1 93.69 354 VAL B C 1
ATOM 6565 O O . VAL B 1 354 ? -14.844 -15.062 -10.297 1 93.69 354 VAL B O 1
ATOM 6568 N N . GLY B 1 355 ? -16.281 -13.562 -9.398 1 92.69 355 GLY B N 1
ATOM 6569 C CA . GLY B 1 355 ? -16.031 -12.531 -10.391 1 92.69 355 GLY B CA 1
ATOM 6570 C C . GLY B 1 355 ? -17.234 -11.633 -10.625 1 92.69 355 GLY B C 1
ATOM 6571 O O . GLY B 1 355 ? -17.891 -11.219 -9.672 1 92.69 355 GLY B O 1
ATOM 6572 N N . VAL B 1 356 ? -17.359 -11.219 -11.867 1 90.12 356 VAL B N 1
ATOM 6573 C CA . VAL B 1 356 ? -18.484 -10.359 -12.227 1 90.12 356 VAL B CA 1
ATOM 6574 C C . VAL B 1 356 ? -19.141 -10.875 -13.5 1 90.12 356 VAL B C 1
ATOM 6576 O O . VAL B 1 356 ? -18.516 -11.555 -14.305 1 90.12 356 VAL B O 1
ATOM 6579 N N . CYS B 1 357 ? -20.375 -10.617 -13.586 1 85.81 357 CYS B N 1
ATOM 6580 C CA . CYS B 1 357 ? -21.125 -11 -14.781 1 85.81 357 CYS B CA 1
ATOM 6581 C C . CYS B 1 357 ? -22.094 -9.906 -15.188 1 85.81 357 CYS B C 1
ATOM 6583 O O . CYS B 1 357 ? -22.5 -9.086 -14.367 1 85.81 357 CYS B O 1
ATOM 6585 N N . SER B 1 358 ? -22.328 -9.961 -16.5 1 82.44 358 SER B N 1
ATOM 6586 C CA . SER B 1 358 ? -23.328 -9.031 -17.016 1 82.44 358 SER B CA 1
ATOM 6587 C C . SER B 1 358 ? -24.734 -9.547 -16.781 1 82.44 358 SER B C 1
ATOM 6589 O O . SER B 1 358 ? -24.938 -10.734 -16.5 1 82.44 358 SER B O 1
ATOM 6591 N N . ASN B 1 359 ? -25.734 -8.633 -16.875 1 75.69 359 ASN B N 1
ATOM 6592 C CA . ASN B 1 359 ? -27.141 -9.039 -16.719 1 75.69 359 ASN B CA 1
ATOM 6593 C C . ASN B 1 359 ? -27.578 -9.984 -17.828 1 75.69 359 ASN B C 1
ATOM 6595 O O . ASN B 1 359 ? -28.422 -10.844 -17.625 1 75.69 359 ASN B O 1
ATOM 6599 N N . VAL B 1 360 ? -26.922 -9.859 -18.922 1 72.5 360 VAL B N 1
ATOM 6600 C CA . VAL B 1 360 ? -27.25 -10.727 -20.062 1 72.5 360 VAL B CA 1
ATOM 6601 C C . VAL B 1 360 ? -26.797 -12.148 -19.766 1 72.5 360 VAL B C 1
ATOM 6603 O O . VAL B 1 360 ? -27.5 -13.109 -20.094 1 72.5 360 VAL B O 1
ATOM 6606 N N . TRP B 1 361 ? -25.703 -12.234 -19.203 1 73.69 361 TRP B N 1
ATOM 6607 C CA . TRP B 1 361 ? -25.156 -13.539 -18.844 1 73.69 361 TRP B CA 1
ATOM 6608 C C . TRP B 1 361 ? -26.062 -14.242 -17.828 1 73.69 361 TRP B C 1
ATOM 6610 O O . TRP B 1 361 ? -26.25 -15.461 -17.906 1 73.69 361 TRP B O 1
ATOM 6620 N N . LEU B 1 362 ? -26.641 -13.57 -17 1 67.56 362 LEU B N 1
ATOM 6621 C CA . LEU B 1 362 ? -27.516 -14.109 -15.961 1 67.56 362 LEU B CA 1
ATOM 6622 C C . LEU B 1 362 ? -28.781 -14.688 -16.562 1 67.56 362 LEU B C 1
ATOM 6624 O O . LEU B 1 362 ? -29.281 -15.719 -16.125 1 67.56 362 LEU B O 1
ATOM 6628 N N . SER B 1 363 ? -29.266 -14.008 -17.484 1 65.88 363 SER B N 1
ATOM 6629 C CA . SER B 1 363 ? -30.516 -14.406 -18.094 1 65.88 363 SER B CA 1
ATOM 6630 C C . SER B 1 363 ? -30.359 -15.656 -18.953 1 65.88 363 SER B C 1
ATOM 6632 O O . SER B 1 363 ? -31.312 -16.422 -19.141 1 65.88 363 SER B O 1
ATOM 6634 N N . ARG B 1 364 ? -29.109 -15.859 -19.422 1 57.56 364 ARG B N 1
ATOM 6635 C CA . ARG B 1 364 ? -28.875 -16.984 -20.328 1 57.56 364 ARG B CA 1
ATOM 6636 C C . ARG B 1 364 ? -28.406 -18.219 -19.547 1 57.56 364 ARG B C 1
ATOM 6638 O O . ARG B 1 364 ? -28.188 -19.281 -20.141 1 57.56 364 ARG B O 1
ATOM 6645 N N . SER B 1 365 ? -28.031 -17.984 -18.312 1 56.41 365 SER B N 1
ATOM 6646 C CA . SER B 1 365 ? -27.344 -18.984 -17.5 1 56.41 365 SER B CA 1
ATOM 6647 C C . SER B 1 365 ? -28.031 -20.344 -17.609 1 56.41 365 SER B C 1
ATOM 6649 O O . SER B 1 365 ? -27.422 -21.375 -17.312 1 56.41 365 SER B O 1
ATOM 6651 N N . HIS B 1 366 ? -29.266 -20.391 -17.766 1 52.41 366 HIS B N 1
ATOM 6652 C CA . HIS B 1 366 ? -29.875 -21.703 -17.922 1 52.41 366 HIS B CA 1
ATOM 6653 C C . HIS B 1 366 ? -29.359 -22.406 -19.172 1 52.41 366 HIS B C 1
ATOM 6655 O O . HIS B 1 366 ? -29.516 -23.625 -19.312 1 52.41 366 HIS B O 1
ATOM 6661 N N . LYS B 1 367 ? -28.844 -21.625 -20.094 1 51.5 367 LYS B N 1
ATOM 6662 C CA . LYS B 1 367 ? -28.312 -22.188 -21.328 1 51.5 367 LYS B CA 1
ATOM 6663 C C . LYS B 1 367 ? -26.781 -22.219 -21.297 1 51.5 367 LYS B C 1
ATOM 6665 O O . LYS B 1 367 ? -26.156 -21.547 -20.469 1 51.5 367 LYS B O 1
ATOM 6670 N N . LYS B 1 368 ? -26.156 -23.031 -22.016 1 51.06 368 LYS B N 1
ATOM 6671 C CA . LYS B 1 368 ? -24.719 -23.25 -22.156 1 51.06 368 LYS B CA 1
ATOM 6672 C C . LYS B 1 368 ? -23.938 -21.953 -22.031 1 51.06 368 LYS B C 1
ATOM 6674 O O . LYS B 1 368 ? -24.281 -20.953 -22.688 1 51.06 368 LYS B O 1
ATOM 6679 N N . ILE B 1 369 ? -23.469 -21.609 -20.859 1 50.88 369 ILE B N 1
ATOM 6680 C CA . ILE B 1 369 ? -22.781 -20.406 -20.406 1 50.88 369 ILE B CA 1
ATOM 6681 C C . ILE B 1 369 ? -21.812 -19.922 -21.484 1 50.88 369 ILE B C 1
ATOM 6683 O O . ILE B 1 369 ? -20.859 -20.625 -21.828 1 50.88 369 ILE B O 1
ATOM 6687 N N . GLY B 1 370 ? -22.266 -19.344 -22.453 1 51 370 GLY B N 1
ATOM 6688 C CA . GLY B 1 370 ? -21.328 -18.688 -23.344 1 51 370 GLY B CA 1
ATOM 6689 C C . GLY B 1 370 ? -20.391 -17.719 -22.656 1 51 370 GLY B C 1
ATOM 6690 O O . GLY B 1 370 ? -20.703 -17.234 -21.562 1 51 370 GLY B O 1
ATOM 6691 N N . SER B 1 371 ? -19.062 -17.812 -22.828 1 56.72 371 SER B N 1
ATOM 6692 C CA . SER B 1 371 ? -17.891 -17.141 -22.281 1 56.72 371 SER B CA 1
ATOM 6693 C C . SER B 1 371 ? -18.031 -15.617 -22.344 1 56.72 371 SER B C 1
ATOM 6695 O O . SER B 1 371 ? -17.484 -14.898 -21.5 1 56.72 371 SER B O 1
ATOM 6697 N N . SER B 1 372 ? -18.984 -15.094 -23.188 1 62.62 372 SER B N 1
ATOM 6698 C CA . SER B 1 372 ? -18.922 -13.648 -23.375 1 62.62 372 SER B CA 1
ATOM 6699 C C . SER B 1 372 ? -19.75 -12.914 -22.328 1 62.62 372 SER B C 1
ATOM 6701 O O . SER B 1 372 ? -20.875 -13.32 -22.031 1 62.62 372 SER B O 1
ATOM 6703 N N . GLY B 1 373 ? -19.219 -12.141 -21.375 1 73.62 373 GLY B N 1
ATOM 6704 C CA . GLY B 1 373 ? -19.922 -11.258 -20.453 1 73.62 373 GLY B CA 1
ATOM 6705 C C . GLY B 1 373 ? -19.625 -11.555 -19 1 73.62 373 GLY B C 1
ATOM 6706 O O . GLY B 1 373 ? -20.234 -10.953 -18.109 1 73.62 373 GLY B O 1
ATOM 6707 N N . ALA B 1 374 ? -19.016 -12.695 -18.781 1 82.38 374 ALA B N 1
ATOM 6708 C CA . ALA B 1 374 ? -18.625 -12.969 -17.391 1 82.38 374 ALA B CA 1
ATOM 6709 C C . ALA B 1 374 ? -17.109 -13.055 -17.25 1 82.38 374 ALA B C 1
ATOM 6711 O O . ALA B 1 374 ? -16.422 -13.594 -18.125 1 82.38 374 ALA B O 1
ATOM 6712 N N . PHE B 1 375 ? -16.578 -12.367 -16.406 1 88.06 375 PHE B N 1
ATOM 6713 C CA . PHE B 1 375 ? -15.172 -12.43 -16.047 1 88.06 375 PHE B CA 1
ATOM 6714 C C . PHE B 1 375 ? -14.984 -13.094 -14.688 1 88.06 375 PHE B C 1
ATOM 6716 O O . PHE B 1 375 ? -15.125 -12.438 -13.648 1 88.06 375 PHE B O 1
ATOM 6723 N N . LEU B 1 376 ? -14.648 -14.414 -14.781 1 90.25 376 LEU B N 1
ATOM 6724 C CA . LEU B 1 376 ? -14.688 -15.188 -13.547 1 90.25 376 LEU B CA 1
ATOM 6725 C C . LEU B 1 376 ? -13.352 -15.898 -13.312 1 90.25 376 LEU B C 1
ATOM 6727 O O . LEU B 1 376 ? -12.578 -16.094 -14.25 1 90.25 376 LEU B O 1
ATOM 6731 N N . LEU B 1 377 ? -13.094 -16.141 -12.141 1 91.88 377 LEU B N 1
ATOM 6732 C CA . LEU B 1 377 ? -12.055 -17.047 -11.672 1 91.88 377 LEU B CA 1
ATOM 6733 C C . LEU B 1 377 ? -12.68 -18.297 -11.047 1 91.88 377 LEU B C 1
ATOM 6735 O O . LEU B 1 377 ? -13.492 -18.203 -10.125 1 91.88 377 LEU B O 1
ATOM 6739 N N . VAL B 1 378 ? -12.344 -19.422 -11.602 1 89.56 378 VAL B N 1
ATOM 6740 C CA . VAL B 1 378 ? -12.938 -20.688 -11.18 1 89.56 378 VAL B CA 1
ATOM 6741 C C . VAL B 1 378 ? -11.867 -21.594 -10.586 1 89.56 378 VAL B C 1
ATOM 6743 O O . VAL B 1 378 ? -10.789 -21.75 -11.156 1 89.56 378 VAL B O 1
ATOM 6746 N N . CYS B 1 379 ? -12.172 -22.141 -9.492 1 90.81 379 CYS B N 1
ATOM 6747 C CA . CYS B 1 379 ? -11.273 -23.094 -8.844 1 90.81 379 CYS B CA 1
ATOM 6748 C C . CYS B 1 379 ? -11.875 -24.5 -8.82 1 90.81 379 CYS B C 1
ATOM 6750 O O . CYS B 1 379 ? -13.031 -24.672 -8.422 1 90.81 379 CYS B O 1
ATOM 6752 N N . VAL B 1 380 ? -11.094 -25.469 -9.273 1 85.44 380 VAL B N 1
ATOM 6753 C CA . VAL B 1 380 ? -11.523 -26.875 -9.273 1 85.44 380 VAL B CA 1
ATOM 6754 C C . VAL B 1 380 ? -10.461 -27.734 -8.617 1 85.44 380 VAL B C 1
ATOM 6756 O O . VAL B 1 380 ? -9.258 -27.547 -8.844 1 85.44 380 VAL B O 1
ATOM 6759 N N . LYS B 1 381 ? -10.891 -28.625 -7.812 1 83.75 381 LYS B N 1
ATOM 6760 C CA . LYS B 1 381 ? -9.992 -29.578 -7.176 1 83.75 381 LYS B CA 1
ATOM 6761 C C . LYS B 1 381 ? -10.031 -30.938 -7.883 1 83.75 381 LYS B C 1
ATOM 6763 O O . LYS B 1 381 ? -11.109 -31.484 -8.125 1 83.75 381 LYS B O 1
ATOM 6768 N N . GLU B 1 382 ? -8.906 -31.344 -8.258 1 75.31 382 GLU B N 1
ATOM 6769 C CA . GLU B 1 382 ? -8.742 -32.656 -8.828 1 75.31 382 GLU B CA 1
ATOM 6770 C C . GLU B 1 382 ? -7.773 -33.5 -7.996 1 75.31 382 GLU B C 1
ATOM 6772 O O . GLU B 1 382 ? -6.559 -33.312 -8.062 1 75.31 382 GLU B O 1
ATOM 6777 N N . GLY B 1 383 ? -8.328 -34.469 -7.34 1 73.69 383 GLY B N 1
ATOM 6778 C CA . GLY B 1 383 ? -7.477 -35.188 -6.418 1 73.69 383 GLY B CA 1
ATOM 6779 C C . GLY B 1 383 ? -6.938 -34.344 -5.289 1 73.69 383 GLY B C 1
ATOM 6780 O O . GLY B 1 383 ? -7.707 -33.781 -4.504 1 73.69 383 GLY B O 1
ATOM 6781 N N . ASN B 1 384 ? -5.648 -34.188 -5.305 1 76.62 384 ASN B N 1
ATOM 6782 C CA . ASN B 1 384 ? -5 -33.375 -4.285 1 76.62 384 ASN B CA 1
ATOM 6783 C C . ASN B 1 384 ? -4.441 -32.094 -4.871 1 76.62 384 ASN B C 1
ATOM 6785 O O . ASN B 1 384 ? -3.717 -31.359 -4.195 1 76.62 384 ASN B O 1
ATOM 6789 N N . HIS B 1 385 ? -4.953 -31.859 -6.094 1 77.31 385 HIS B N 1
ATOM 6790 C CA . HIS B 1 385 ? -4.418 -30.672 -6.754 1 77.31 385 HIS B CA 1
ATOM 6791 C C . HIS B 1 385 ? -5.523 -29.688 -7.086 1 77.31 385 HIS B C 1
ATOM 6793 O O . HIS B 1 385 ? -6.664 -30.078 -7.328 1 77.31 385 HIS B O 1
ATOM 6799 N N . TYR B 1 386 ? -5.113 -28.422 -6.98 1 83.44 386 TYR B N 1
ATOM 6800 C CA . TYR B 1 386 ? -6.055 -27.359 -7.32 1 83.44 386 TYR B CA 1
ATOM 6801 C C . TYR B 1 386 ? -5.668 -26.688 -8.633 1 83.44 386 TYR B C 1
ATOM 6803 O O . TYR B 1 386 ? -4.48 -26.547 -8.93 1 83.44 386 TYR B O 1
ATOM 6811 N N . SER B 1 387 ? -6.719 -26.359 -9.359 1 84.62 387 SER B N 1
ATOM 6812 C CA . SER B 1 387 ? -6.516 -25.625 -10.602 1 84.62 387 SER B CA 1
ATOM 6813 C C . SER B 1 387 ? -7.414 -24.391 -10.672 1 84.62 387 SER B C 1
ATOM 6815 O O . SER B 1 387 ? -8.562 -24.422 -10.219 1 84.62 387 SER B O 1
ATOM 6817 N N . LEU B 1 388 ? -6.789 -23.344 -11.133 1 87.31 388 LEU B N 1
ATOM 6818 C CA . LEU B 1 388 ? -7.547 -22.125 -11.367 1 87.31 388 LEU B CA 1
ATOM 6819 C C . LEU B 1 388 ? -7.773 -21.906 -12.859 1 87.31 388 LEU B C 1
ATOM 6821 O O . LEU B 1 388 ? -6.875 -22.141 -13.672 1 87.31 388 LEU B O 1
ATOM 6825 N N . PHE B 1 389 ? -9.023 -21.516 -13.141 1 86.19 389 PHE B N 1
ATOM 6826 C CA . PHE B 1 389 ? -9.383 -21.266 -14.523 1 86.19 389 PHE B CA 1
ATOM 6827 C C . PHE B 1 389 ? -9.977 -19.875 -14.68 1 86.19 389 PHE B C 1
ATOM 6829 O O . PHE B 1 389 ? -10.672 -19.375 -13.789 1 86.19 389 PHE B O 1
ATOM 6836 N N . THR B 1 390 ? -9.648 -19.297 -15.773 1 85.06 390 THR B N 1
ATOM 6837 C CA . THR B 1 390 ? -10.312 -18.047 -16.156 1 85.06 390 THR B CA 1
ATOM 6838 C C . THR B 1 390 ? -11.281 -18.281 -17.297 1 85.06 390 THR B C 1
ATOM 6840 O O . THR B 1 390 ? -11.234 -19.312 -17.969 1 85.06 390 THR B O 1
ATOM 6843 N N . THR B 1 391 ? -12.328 -17.484 -17.516 1 75.81 391 THR B N 1
ATOM 6844 C CA . THR B 1 391 ? -13.375 -17.734 -18.5 1 75.81 391 THR B CA 1
ATOM 6845 C C . THR B 1 391 ? -13.086 -16.969 -19.797 1 75.81 391 THR B C 1
ATOM 6847 O O . THR B 1 391 ? -13.422 -17.422 -20.891 1 75.81 391 THR B O 1
ATOM 6850 N N . CYS B 1 392 ? -12.672 -15.719 -19.859 1 72.5 392 CYS B N 1
ATOM 6851 C CA . CYS B 1 392 ? -12.516 -14.938 -21.078 1 72.5 392 CYS B CA 1
ATOM 6852 C C . CYS B 1 392 ? -11.133 -14.305 -21.156 1 72.5 392 CYS B C 1
ATOM 6854 O O . CYS B 1 392 ? -10.93 -13.188 -20.688 1 72.5 392 CYS B O 1
ATOM 6856 N N . PRO B 1 393 ? -10.25 -15.039 -21.938 1 69.75 393 PRO B N 1
ATOM 6857 C CA . PRO B 1 393 ? -10.148 -16.406 -22.453 1 69.75 393 PRO B CA 1
ATOM 6858 C C . PRO B 1 393 ? -9.93 -17.438 -21.344 1 69.75 393 PRO B C 1
ATOM 6860 O O . PRO B 1 393 ? -9.531 -17.094 -20.234 1 69.75 393 PRO B O 1
ATOM 6863 N N . VAL B 1 394 ? -10.211 -18.656 -21.656 1 74.06 394 VAL B N 1
ATOM 6864 C CA . VAL B 1 394 ? -10.023 -19.719 -20.672 1 74.06 394 VAL B CA 1
ATOM 6865 C C . VAL B 1 394 ? -8.531 -20.016 -20.516 1 74.06 394 VAL B C 1
ATOM 6867 O O . VAL B 1 394 ? -7.824 -20.234 -21.5 1 74.06 394 VAL B O 1
ATOM 6870 N N . SER B 1 395 ? -8.07 -19.719 -19.359 1 76.12 395 SER B N 1
ATOM 6871 C CA . SER B 1 395 ? -6.688 -20.062 -19.016 1 76.12 395 SER B CA 1
ATOM 6872 C C . SER B 1 395 ? -6.621 -20.953 -17.797 1 76.12 395 SER B C 1
ATOM 6874 O O . SER B 1 395 ? -7.492 -20.891 -16.922 1 76.12 395 SER B O 1
ATOM 6876 N N . HIS B 1 396 ? -5.672 -21.797 -17.859 1 77.06 396 HIS B N 1
ATOM 6877 C CA . HIS B 1 396 ? -5.5 -22.781 -16.797 1 77.06 396 HIS B CA 1
ATOM 6878 C C . HIS B 1 396 ? -4.203 -22.531 -16.031 1 77.06 396 HIS B C 1
ATOM 6880 O O . HIS B 1 396 ? -3.146 -22.328 -16.641 1 77.06 396 HIS B O 1
ATOM 6886 N N . HIS B 1 397 ? -4.426 -22.516 -14.719 1 75.69 397 HIS B N 1
ATOM 6887 C CA . HIS B 1 397 ? -3.26 -22.359 -13.859 1 75.69 397 HIS B CA 1
ATOM 6888 C C . HIS B 1 397 ? -3.316 -23.344 -12.68 1 75.69 397 HIS B C 1
ATOM 6890 O O . HIS B 1 397 ? -4.336 -23.422 -11.992 1 75.69 397 HIS B O 1
ATOM 6896 N N . TYR B 1 398 ? -2.189 -24.062 -12.633 1 74.19 398 TYR B N 1
ATOM 6897 C CA . TYR B 1 398 ? -2.115 -24.953 -11.484 1 74.19 398 TYR B CA 1
ATOM 6898 C C . TYR B 1 398 ? -1.625 -24.219 -10.25 1 74.19 398 TYR B C 1
ATOM 6900 O O . TYR B 1 398 ? -0.745 -23.359 -10.336 1 74.19 398 TYR B O 1
ATOM 6908 N N . ILE B 1 399 ? -2.33 -24.516 -9.18 1 77.69 399 ILE B N 1
ATOM 6909 C CA . ILE B 1 399 ? -1.884 -23.953 -7.906 1 77.69 399 ILE B CA 1
ATOM 6910 C C . ILE B 1 399 ? -1.66 -25.078 -6.898 1 77.69 399 ILE B C 1
ATOM 6912 O O . ILE B 1 399 ? -2.414 -26.062 -6.867 1 77.69 399 ILE B O 1
ATOM 6916 N N . GLU B 1 400 ? -0.567 -25.031 -6.18 1 72.31 400 GLU B N 1
ATOM 6917 C CA . GLU B 1 400 ? -0.229 -26.062 -5.207 1 72.31 400 GLU B CA 1
ATOM 6918 C C . GLU B 1 400 ? -1.168 -26.016 -4.004 1 72.31 400 GLU B C 1
ATOM 6920 O O . GLU B 1 400 ? -1.586 -27.062 -3.494 1 72.31 400 GLU B O 1
ATOM 6925 N N . LYS B 1 401 ? -1.495 -24.766 -3.529 1 77.31 401 LYS B N 1
ATOM 6926 C CA . LYS B 1 401 ? -2.346 -24.594 -2.355 1 77.31 401 LYS B CA 1
ATOM 6927 C C . LYS B 1 401 ? -3.592 -23.781 -2.695 1 77.31 401 LYS B C 1
ATOM 6929 O O . LYS B 1 401 ? -3.539 -22.875 -3.523 1 77.31 401 LYS B O 1
ATOM 6934 N N . PRO B 1 402 ? -4.664 -24.328 -2.049 1 78.75 402 PRO B N 1
ATOM 6935 C CA . PRO B 1 402 ? -5.887 -23.562 -2.299 1 78.75 402 PRO B CA 1
ATOM 6936 C C . PRO B 1 402 ? -5.77 -22.094 -1.865 1 78.75 402 PRO B C 1
ATOM 6938 O O . PRO B 1 402 ? -5.098 -21.797 -0.875 1 78.75 402 PRO B O 1
ATOM 6941 N N . THR B 1 403 ? -6.43 -21.297 -2.621 1 82.31 403 THR B N 1
ATOM 6942 C CA . THR B 1 403 ? -6.457 -19.891 -2.27 1 82.31 403 THR B CA 1
ATOM 6943 C C . THR B 1 403 ? -7.449 -19.625 -1.14 1 82.31 403 THR B C 1
ATOM 6945 O O . THR B 1 403 ? -8.617 -20.031 -1.229 1 82.31 403 THR B O 1
ATOM 6948 N N . GLY B 1 404 ? -7.016 -19.094 -0.03 1 86.12 404 GLY B N 1
ATOM 6949 C CA . GLY B 1 404 ? -7.887 -18.859 1.11 1 86.12 404 GLY B CA 1
ATOM 6950 C C . GLY B 1 404 ? -8.812 -17.672 0.923 1 86.12 404 GLY B C 1
ATOM 6951 O O . GLY B 1 404 ? -10.008 -17.75 1.212 1 86.12 404 GLY B O 1
ATOM 6952 N N . ARG B 1 405 ? -8.297 -16.547 0.633 1 93 405 ARG B N 1
ATOM 6953 C CA . ARG B 1 405 ? -9.055 -15.32 0.43 1 93 405 ARG B CA 1
ATOM 6954 C C . ARG B 1 405 ? -8.727 -14.688 -0.917 1 93 405 ARG B C 1
ATOM 6956 O O . ARG B 1 405 ? -7.555 -14.484 -1.241 1 93 405 ARG B O 1
ATOM 6963 N N . VAL B 1 406 ? -9.852 -14.438 -1.662 1 94.12 406 VAL B N 1
ATOM 6964 C CA . VAL B 1 406 ? -9.648 -13.852 -2.982 1 94.12 406 VAL B CA 1
ATOM 6965 C C . VAL B 1 406 ? -10.227 -12.43 -3.012 1 94.12 406 VAL B C 1
ATOM 6967 O O . VAL B 1 406 ? -11.352 -12.203 -2.562 1 94.12 406 VAL B O 1
ATOM 6970 N N . GLY B 1 407 ? -9.383 -11.547 -3.48 1 94.31 407 GLY B N 1
ATOM 6971 C CA . GLY B 1 407 ? -9.844 -10.188 -3.709 1 94.31 407 GLY B CA 1
ATOM 6972 C C . GLY B 1 407 ? -10.219 -9.922 -5.152 1 94.31 407 GLY B C 1
ATOM 6973 O O . GLY B 1 407 ? -9.562 -10.414 -6.074 1 94.31 407 GLY B O 1
ATOM 6974 N N . VAL B 1 408 ? -11.328 -9.148 -5.324 1 94.62 408 VAL B N 1
ATOM 6975 C CA . VAL B 1 408 ? -11.781 -8.766 -6.656 1 94.62 408 VAL B CA 1
ATOM 6976 C C . VAL B 1 408 ? -11.781 -7.246 -6.789 1 94.62 408 VAL B C 1
ATOM 6978 O O . VAL B 1 408 ? -12.453 -6.551 -6.023 1 94.62 408 VAL B O 1
ATOM 6981 N N . PHE B 1 409 ? -10.969 -6.738 -7.719 1 92.31 409 PHE B N 1
ATOM 6982 C CA . PHE B 1 409 ? -10.93 -5.309 -8.008 1 92.31 409 PHE B CA 1
ATOM 6983 C C . PHE B 1 409 ? -11.562 -5.016 -9.359 1 92.31 409 PHE B C 1
ATOM 6985 O O . PHE B 1 409 ? -11.242 -5.664 -10.359 1 92.31 409 PHE B O 1
ATOM 6992 N N . LEU B 1 410 ? -12.477 -4.043 -9.32 1 90.31 410 LEU B N 1
ATOM 6993 C CA . LEU B 1 410 ? -13.188 -3.664 -10.531 1 90.31 410 LEU B CA 1
ATOM 6994 C C . LEU B 1 410 ? -13.047 -2.168 -10.797 1 90.31 410 LEU B C 1
ATOM 6996 O O . LEU B 1 410 ? -13.383 -1.348 -9.938 1 90.31 410 LEU B O 1
ATOM 7000 N N . ASP B 1 411 ? -12.461 -1.896 -11.906 1 85.5 411 ASP B N 1
ATOM 7001 C CA . ASP B 1 411 ? -12.406 -0.528 -12.406 1 85.5 411 ASP B CA 1
ATOM 7002 C C . ASP B 1 411 ? -13.328 -0.353 -13.617 1 85.5 411 ASP B C 1
ATOM 7004 O O . ASP B 1 411 ? -12.945 -0.653 -14.742 1 85.5 411 ASP B O 1
ATOM 7008 N N . CYS B 1 412 ? -14.445 0.24 -13.367 1 82.12 412 CYS B N 1
ATOM 7009 C CA . CYS B 1 412 ? -15.469 0.331 -14.398 1 82.12 412 CYS B CA 1
ATOM 7010 C C . CYS B 1 412 ? -15.047 1.284 -15.508 1 82.12 412 CYS B C 1
ATOM 7012 O O . CYS B 1 412 ? -15.305 1.026 -16.688 1 82.12 412 CYS B O 1
ATOM 7014 N N . GLU B 1 413 ? -14.469 2.334 -15.203 1 77.44 413 GLU B N 1
ATOM 7015 C CA . GLU B 1 413 ? -14.078 3.326 -16.203 1 77.44 413 GLU B CA 1
ATOM 7016 C C . GLU B 1 413 ? -12.797 2.906 -16.922 1 77.44 413 GLU B C 1
ATOM 7018 O O . GLU B 1 413 ? -12.664 3.121 -18.141 1 77.44 413 GLU B O 1
ATOM 7023 N N . GLY B 1 414 ? -11.883 2.281 -16.219 1 75.38 414 GLY B N 1
ATOM 7024 C CA . GLY B 1 414 ? -10.617 1.872 -16.812 1 75.38 414 GLY B CA 1
ATOM 7025 C C . GLY B 1 414 ? -10.703 0.548 -17.547 1 75.38 414 GLY B C 1
ATOM 7026 O O . GLY B 1 414 ? -9.82 0.219 -18.344 1 75.38 414 GLY B O 1
ATOM 7027 N N . GLY B 1 415 ? -11.773 -0.182 -17.297 1 78 415 GLY B N 1
ATOM 7028 C CA . GLY B 1 415 ? -11.953 -1.459 -17.953 1 78 415 GLY B CA 1
ATOM 7029 C C . GLY B 1 415 ? -10.984 -2.525 -17.5 1 78 415 GLY B C 1
ATOM 7030 O O . GLY B 1 415 ? -10.32 -3.168 -18.312 1 78 415 GLY B O 1
ATOM 7031 N N . CYS B 1 416 ? -10.797 -2.623 -16.266 1 82.25 416 CYS B N 1
ATOM 7032 C CA . CYS B 1 416 ? -9.875 -3.611 -15.711 1 82.25 416 CYS B CA 1
ATOM 7033 C C . CYS B 1 416 ? -10.5 -4.34 -14.531 1 82.25 416 CYS B C 1
ATOM 7035 O O . CYS B 1 416 ? -11.18 -3.725 -13.703 1 82.25 416 CYS B O 1
ATOM 7037 N N . MET B 1 417 ? -10.414 -5.633 -14.57 1 88.12 417 MET B N 1
ATOM 7038 C CA . MET B 1 417 ? -10.805 -6.449 -13.43 1 88.12 417 MET B CA 1
ATOM 7039 C C . MET B 1 417 ? -9.656 -7.355 -12.992 1 88.12 417 MET B C 1
ATOM 7041 O O . MET B 1 417 ? -9.086 -8.078 -13.805 1 88.12 417 MET B O 1
ATOM 7045 N N . SER B 1 418 ? -9.328 -7.289 -11.75 1 90 418 SER B N 1
ATOM 7046 C CA . SER B 1 418 ? -8.18 -8.062 -11.281 1 90 418 SER B CA 1
ATOM 7047 C C . SER B 1 418 ? -8.562 -8.953 -10.102 1 90 418 SER B C 1
ATOM 7049 O O . SER B 1 418 ? -9.391 -8.57 -9.266 1 90 418 SER B O 1
ATOM 7051 N N . PHE B 1 419 ? -8.023 -10.102 -10.102 1 92.06 419 PHE B N 1
ATOM 7052 C CA . PHE B 1 419 ? -8.148 -11.016 -8.969 1 92.06 419 PHE B CA 1
ATOM 7053 C C . PHE B 1 419 ? -6.855 -11.07 -8.172 1 92.06 419 PHE B C 1
ATOM 7055 O O . PHE B 1 419 ? -5.766 -11.188 -8.742 1 92.06 419 PHE B O 1
ATOM 7062 N N . LEU B 1 420 ? -7.008 -11.023 -6.871 1 90.94 420 LEU B N 1
ATOM 7063 C CA . LEU B 1 420 ? -5.84 -11 -6 1 90.94 420 LEU B CA 1
ATOM 7064 C C . LEU B 1 420 ? -5.902 -12.133 -4.98 1 90.94 420 LEU B C 1
ATOM 7066 O O . LEU B 1 420 ? -6.98 -12.469 -4.484 1 90.94 420 LEU B O 1
ATOM 7070 N N . ASP B 1 421 ? -4.738 -12.711 -4.793 1 90.56 421 ASP B N 1
ATOM 7071 C CA . ASP B 1 421 ? -4.57 -13.531 -3.598 1 90.56 421 ASP B CA 1
ATOM 7072 C C . ASP B 1 421 ? -4.238 -12.672 -2.383 1 90.56 421 ASP B C 1
ATOM 7074 O O . ASP B 1 421 ? -3.107 -12.203 -2.232 1 90.56 421 ASP B O 1
ATOM 7078 N N . VAL B 1 422 ? -5.199 -12.516 -1.508 1 89.19 422 VAL B N 1
ATOM 7079 C CA . VAL B 1 422 ? -5.078 -11.555 -0.416 1 89.19 422 VAL B CA 1
ATOM 7080 C C . VAL B 1 422 ? -4.012 -12.023 0.569 1 89.19 422 VAL B C 1
ATOM 7082 O O . VAL B 1 422 ? -3.238 -11.219 1.091 1 89.19 422 VAL B O 1
ATOM 7085 N N . ALA B 1 423 ? -3.969 -13.273 0.787 1 84.06 423 ALA B N 1
ATOM 7086 C CA . ALA B 1 423 ? -3.008 -13.82 1.741 1 84.06 423 ALA B CA 1
ATOM 7087 C C . ALA B 1 423 ? -1.575 -13.625 1.253 1 84.06 423 ALA B C 1
ATOM 7089 O O . ALA B 1 423 ? -0.675 -13.352 2.049 1 84.06 423 ALA B O 1
ATOM 7090 N N . LYS B 1 424 ? -1.389 -13.727 -0.001 1 82.88 424 LYS B N 1
ATOM 7091 C CA . LYS B 1 424 ? -0.049 -13.609 -0.57 1 82.88 424 LYS B CA 1
ATOM 7092 C C . LYS B 1 424 ? 0.191 -12.219 -1.135 1 82.88 424 LYS B C 1
ATOM 7094 O O . LYS B 1 424 ? 1.291 -11.906 -1.6 1 82.88 424 LYS B O 1
ATOM 7099 N N . SER B 1 425 ? -0.786 -11.422 -1.127 1 82.19 425 SER B N 1
ATOM 7100 C CA . SER B 1 425 ? -0.727 -10.078 -1.705 1 82.19 425 SER B CA 1
ATOM 7101 C C . SER B 1 425 ? -0.194 -10.117 -3.133 1 82.19 425 SER B C 1
ATOM 7103 O O . SER B 1 425 ? 0.739 -9.391 -3.473 1 82.19 425 SER B O 1
ATOM 7105 N N . SER B 1 426 ? -0.721 -10.984 -3.877 1 85.81 426 SER B N 1
ATOM 7106 C CA . SER B 1 426 ? -0.242 -11.156 -5.246 1 85.81 426 SER B CA 1
ATOM 7107 C C . SER B 1 426 ? -1.4 -11.188 -6.234 1 85.81 426 SER B C 1
ATOM 7109 O O . SER B 1 426 ? -2.516 -11.578 -5.883 1 85.81 426 SER B O 1
ATOM 7111 N N . LEU B 1 427 ? -1.085 -10.844 -7.441 1 84.88 427 LEU B N 1
ATOM 7112 C CA . LEU B 1 427 ? -2.068 -10.852 -8.516 1 84.88 427 LEU B CA 1
ATOM 7113 C C . LEU B 1 427 ? -2.232 -12.258 -9.086 1 84.88 427 LEU B C 1
ATOM 7115 O O . LEU B 1 427 ? -1.243 -12.938 -9.367 1 84.88 427 LEU B O 1
ATOM 7119 N N . ILE B 1 428 ? -3.473 -12.641 -9.172 1 86.56 428 ILE B N 1
ATOM 7120 C CA . ILE B 1 428 ? -3.752 -13.93 -9.789 1 86.56 428 ILE B CA 1
ATOM 7121 C C . ILE B 1 428 ? -3.953 -13.75 -11.289 1 86.56 428 ILE B C 1
ATOM 7123 O O . ILE B 1 428 ? -3.303 -14.422 -12.094 1 86.56 428 ILE B O 1
ATOM 7127 N N . HIS B 1 429 ? -4.875 -12.875 -11.57 1 87.31 429 HIS B N 1
ATOM 7128 C CA . HIS B 1 429 ? -5.219 -12.633 -12.969 1 87.31 429 HIS B CA 1
ATOM 7129 C C . HIS B 1 429 ? -5.895 -11.281 -13.148 1 87.31 429 HIS B C 1
ATOM 7131 O O . HIS B 1 429 ? -6.57 -10.797 -12.242 1 87.31 429 HIS B O 1
ATOM 7137 N N . SER B 1 430 ? -5.648 -10.711 -14.352 1 85.94 430 SER B N 1
ATOM 7138 C CA . SER B 1 430 ? -6.32 -9.461 -14.688 1 85.94 430 SER B CA 1
ATOM 7139 C C . SER B 1 430 ? -6.965 -9.531 -16.062 1 85.94 430 SER B C 1
ATOM 7141 O O . SER B 1 430 ? -6.336 -9.977 -17.031 1 85.94 430 SER B O 1
ATOM 7143 N N . TYR B 1 431 ? -8.273 -9.117 -16 1 83.81 431 TYR B N 1
ATOM 7144 C CA . TYR B 1 431 ? -8.977 -8.953 -17.266 1 83.81 431 TYR B CA 1
ATOM 7145 C C . TYR B 1 431 ? -8.922 -7.504 -17.75 1 83.81 431 TYR B C 1
ATOM 7147 O O . TYR B 1 431 ? -9.055 -6.578 -16.938 1 83.81 431 TYR B O 1
ATOM 7155 N N . HIS B 1 432 ? -8.672 -7.34 -18.969 1 80.06 432 HIS B N 1
ATOM 7156 C CA . HIS B 1 432 ? -8.727 -6.008 -19.562 1 80.06 432 HIS B CA 1
ATOM 7157 C C . HIS B 1 432 ? -9.742 -5.945 -20.703 1 80.06 432 HIS B C 1
ATOM 7159 O O . HIS B 1 432 ? -9.367 -5.867 -21.875 1 80.06 432 HIS B O 1
ATOM 7165 N N . PRO B 1 433 ? -10.969 -5.992 -20.125 1 69.94 433 PRO B N 1
ATOM 7166 C CA . PRO B 1 433 ? -11.984 -5.938 -21.188 1 69.94 433 PRO B CA 1
ATOM 7167 C C . PRO B 1 433 ? -12.086 -4.562 -21.844 1 69.94 433 PRO B C 1
ATOM 7169 O O . PRO B 1 433 ? -11.75 -3.553 -21.219 1 69.94 433 PRO B O 1
ATOM 7172 N N . GLU B 1 434 ? -11.898 -4.34 -23.109 1 63.09 434 GLU B N 1
ATOM 7173 C CA . GLU B 1 434 ? -12.047 -3.033 -23.75 1 63.09 434 GLU B CA 1
ATOM 7174 C C . GLU B 1 434 ? -13.125 -2.199 -23.062 1 63.09 434 GLU B C 1
ATOM 7176 O O . GLU B 1 434 ? -12.898 -1.036 -22.719 1 63.09 434 GLU B O 1
ATOM 7181 N N . ALA B 1 435 ? -14.25 -2.037 -23.422 1 54.69 435 ALA B N 1
ATOM 7182 C CA . ALA B 1 435 ? -15.305 -1.192 -22.859 1 54.69 435 ALA B CA 1
ATOM 7183 C C . ALA B 1 435 ? -16.188 -1.979 -21.906 1 54.69 435 ALA B C 1
ATOM 7185 O O . ALA B 1 435 ? -16.781 -2.994 -22.281 1 54.69 435 ALA B O 1
ATOM 7186 N N . PHE B 1 436 ? -15.695 -2.076 -20.453 1 56.28 436 PHE B N 1
ATOM 7187 C CA . PHE B 1 436 ? -16.719 -2.615 -19.562 1 56.28 436 PHE B CA 1
ATOM 7188 C C . PHE B 1 436 ? -18.062 -1.928 -19.797 1 56.28 436 PHE B C 1
ATOM 7190 O O . PHE B 1 436 ? -18.328 -0.868 -19.234 1 56.28 436 PHE B O 1
ATOM 7197 N N . SER B 1 437 ? -18.297 -1.567 -21 1 56.66 437 SER B N 1
ATOM 7198 C CA . SER B 1 437 ? -19.516 -0.826 -21.312 1 56.66 437 SER B CA 1
ATOM 7199 C C . SER B 1 437 ? -20.719 -1.413 -20.578 1 56.66 437 SER B C 1
ATOM 7201 O O . SER B 1 437 ? -21.812 -0.841 -20.609 1 56.66 437 SER B O 1
ATOM 7203 N N . LEU B 1 438 ? -20.656 -2.547 -19.953 1 62.75 438 LEU B N 1
ATOM 7204 C CA . LEU B 1 438 ? -21.953 -3.064 -19.5 1 62.75 438 LEU B CA 1
ATOM 7205 C C . LEU B 1 438 ? -22.031 -3.076 -17.984 1 62.75 438 LEU B C 1
ATOM 7207 O O . LEU B 1 438 ? -21 -3.115 -17.297 1 62.75 438 LEU B O 1
ATOM 7211 N N . ARG B 1 439 ? -23.203 -2.791 -17.469 1 78 439 ARG B N 1
ATOM 7212 C CA . ARG B 1 439 ? -23.656 -3.016 -16.094 1 78 439 ARG B CA 1
ATOM 7213 C C . ARG B 1 439 ? -23.297 -4.422 -15.625 1 78 439 ARG B C 1
ATOM 7215 O O . ARG B 1 439 ? -23.734 -5.41 -16.219 1 78 439 ARG B O 1
ATOM 7222 N N . VAL B 1 440 ? -22.266 -4.43 -14.617 1 87.81 440 VAL B N 1
ATOM 7223 C CA . VAL B 1 440 ? -21.875 -5.754 -14.156 1 87.81 440 VAL B CA 1
ATOM 7224 C C . VAL B 1 440 ? -22.234 -5.922 -12.688 1 87.81 440 VAL B C 1
ATOM 7226 O O . VAL B 1 440 ? -22.375 -4.934 -11.961 1 87.81 440 VAL B O 1
ATOM 7229 N N . ARG B 1 441 ? -22.438 -7.188 -12.336 1 89.19 441 ARG B N 1
ATOM 7230 C CA . ARG B 1 441 ? -22.75 -7.531 -10.953 1 89.19 441 ARG B CA 1
ATOM 7231 C C . ARG B 1 441 ? -21.766 -8.547 -10.398 1 89.19 441 ARG B C 1
ATOM 7233 O O . ARG B 1 441 ? -21.312 -9.445 -11.117 1 89.19 441 ARG B O 1
ATOM 7240 N N . PRO B 1 442 ? -21.453 -8.398 -9.086 1 92.5 442 PRO B N 1
ATOM 7241 C CA . PRO B 1 442 ? -20.625 -9.445 -8.461 1 92.5 442 PRO B CA 1
ATOM 7242 C C . PRO B 1 442 ? -21.281 -10.828 -8.547 1 92.5 442 PRO B C 1
ATOM 7244 O O . PRO B 1 442 ? -22.5 -10.953 -8.414 1 92.5 442 PRO B O 1
ATOM 7247 N N . PHE B 1 443 ? -20.453 -11.805 -8.773 1 91.38 443 PHE B N 1
ATOM 7248 C CA . PHE B 1 443 ? -20.906 -13.18 -8.898 1 91.38 443 PHE B CA 1
ATOM 7249 C C . PHE B 1 443 ? -20.125 -14.094 -7.957 1 91.38 443 PHE B C 1
ATOM 7251 O O . PHE B 1 443 ? -18.922 -13.922 -7.766 1 91.38 443 PHE B O 1
ATOM 7258 N N . PHE B 1 444 ? -20.812 -15.039 -7.398 1 92.5 444 PHE B N 1
ATOM 7259 C CA . PHE B 1 444 ? -20.203 -16.016 -6.5 1 92.5 444 PHE B CA 1
ATOM 7260 C C . PHE B 1 444 ? -20.922 -17.359 -6.594 1 92.5 444 PHE B C 1
ATOM 7262 O O . PHE B 1 444 ? -22.156 -17.406 -6.543 1 92.5 444 PHE B O 1
ATOM 7269 N N . SER B 1 445 ? -20.109 -18.422 -6.723 1 90.19 445 SER B N 1
ATOM 7270 C CA . SER B 1 445 ? -20.703 -19.75 -6.777 1 90.19 445 SER B CA 1
ATOM 7271 C C . SER B 1 445 ? -19.844 -20.781 -6.043 1 90.19 445 SER B C 1
ATOM 7273 O O . SER B 1 445 ? -18.609 -20.703 -6.094 1 90.19 445 SER B O 1
ATOM 7275 N N . THR B 1 446 ? -20.469 -21.734 -5.336 1 89.06 446 THR B N 1
ATOM 7276 C CA . THR B 1 446 ? -19.797 -22.828 -4.645 1 89.06 446 THR B CA 1
ATOM 7277 C C . THR B 1 446 ? -20.594 -24.125 -4.766 1 89.06 446 THR B C 1
ATOM 7279 O O . THR B 1 446 ? -21.734 -24.109 -5.238 1 89.06 446 THR B O 1
ATOM 7282 N N . VAL B 1 447 ? -19.875 -25.172 -4.41 1 81.62 447 VAL B N 1
ATOM 7283 C CA . VAL B 1 447 ? -20.547 -26.469 -4.422 1 81.62 447 VAL B CA 1
ATOM 7284 C C . VAL B 1 447 ? -21.672 -26.469 -3.383 1 81.62 447 VAL B C 1
ATOM 7286 O O . VAL B 1 447 ? -21.5 -25.953 -2.279 1 81.62 447 VAL B O 1
ATO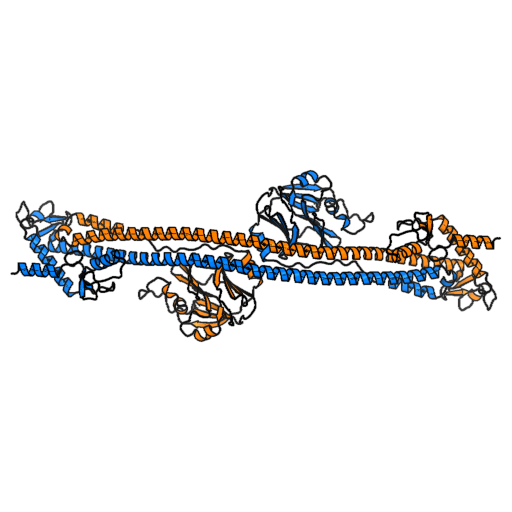M 7289 N N . TYR B 1 448 ? -22.797 -26.844 -3.955 1 75.38 448 TYR B N 1
ATOM 7290 C CA . TYR B 1 448 ? -23.953 -26.953 -3.061 1 75.38 448 TYR B CA 1
ATOM 7291 C C . TYR B 1 448 ? -23.969 -28.312 -2.371 1 75.38 448 TYR B C 1
ATOM 7293 O O . TYR B 1 448 ? -23.984 -29.359 -3.033 1 75.38 448 TYR B O 1
ATOM 7301 N N . THR B 1 449 ? -23.5 -28.406 -1.145 1 64.19 449 THR B N 1
ATOM 7302 C CA . THR B 1 449 ? -23.672 -29.625 -0.382 1 64.19 449 THR B CA 1
ATOM 7303 C C . THR B 1 449 ? -24.984 -29.594 0.406 1 64.19 449 THR B C 1
ATOM 7305 O O . THR B 1 449 ? -25.25 -28.641 1.129 1 64.19 449 THR B O 1
ATOM 7308 N N . ARG B 1 450 ? -26 -30.5 -0.055 1 52.44 450 ARG B N 1
ATOM 7309 C CA . ARG B 1 450 ? -27.234 -30.594 0.717 1 52.44 450 ARG B CA 1
ATOM 7310 C C . ARG B 1 450 ? -26.938 -30.875 2.189 1 52.44 450 ARG B C 1
ATOM 7312 O O . ARG B 1 450 ? -26.172 -31.781 2.518 1 52.44 450 ARG B O 1
ATOM 7319 N N . SER B 1 451 ? -26.938 -29.844 2.936 1 42.47 451 SER B N 1
ATOM 7320 C CA . SER B 1 451 ? -27.062 -30.266 4.328 1 42.47 451 SER B CA 1
ATOM 7321 C C . SER B 1 451 ? -28.344 -31.047 4.555 1 42.47 451 SER B C 1
ATOM 7323 O O . SER B 1 451 ? -29.359 -30.797 3.906 1 42.47 451 SER B O 1
#

Sequence (902 aa):
MESDNLQASQEILTCFICLGIFTDLVLTRCGHPFCRACLLLFSADTQIPIHCPLCRHPSKPNFRTAIPGKKLISIVRKERIKKYLSSEEHKCMTHKERKTIFCDENRVLLCQLCSKSQEHRGHRHCHIEEAVLKQMEKLLKQMESLLKKIQELQENLEAEKTMTDQWMDYVTLREEMIRTEYRKLYPSLDEEEAQHIECMKNQGNTNLEELRKSEAMMVHKRSQLMKVYQELMTMSQKPYEVLQQGLDDLFRRCELVQLGMPQVMKPELSAHPNAGLTARFSFFKVKIFFQNLIILNCKMSQFFDIRRFTSRPCHQNTSLDSAGSYRASWGAMDFTTGKHYWELDLKDCEHWAVGVCSNVWLSRSHKKIGSSGAFLLVCVKEGNHYSLFTTCPVSHHYIEKPTGRVGVFLDCEGGCMSFLDVAKSSLIHSYHPEAFSLRVRPFFSTVYTRSMESDNLQASQEILTCFICLGIFTDLVLTRCGHPFCRACLLLFSADTQIPIHCPLCRHPSKPNFRTAIPGKKLISIVRKERIKKYLSSEEHKCMTHKERKTIFCDENRVLLCQLCSKSQEHRGHRHCHIEEAVLKQMEKLLKQMESLLKKIQELQENLEAEKTMTDQWMDYVTLREEMIRTEYRKLYPSLDEEEAQHIECMKNQGNTNLEELRKSEAMMVHKRSQLMKVYQELMTMSQKPYEVLQQGLDDLFRRCELVQLGMPQVMKPELSAHPNAGLTARFSFFKVKIFFQNLIILNCKMSQFFDIRRFTSRPCHQNTSLDSAGSYRASWGAMDFTTGKHYWELDLKDCEHWAVGVCSNVWLSRSHKKIGSSGAFLLVCVKEGNHYSLFTTCPVSHHYIEKPTGRVGVFLDCEGGCMSFLDVAKSSLIHSYHPEAFSLRVRPFFSTVYTRS

Secondary structure (DSSP, 8-state):
-HHHHHHHHHHHTB-TTT-SB-SSEEE-TT--EEEHHHHHHHHHHHTS--B-TTT--B--S-PEE-HHHHHHHHHHHHHHHHHHHHSGGGB-TTT--B--EEETTTTEEE-TTGGGSTTTTTS-EEEHHHHHHHHHHHHHHHHHHHHHHHHHHHHHHHHHHHHHHHHHHHHHHHHHHHHHHHHHHHHHHHHHHHHHHHHHHHHHHHHHHHHHHHHHHHHHHHHHHHHHHHHHHHHHT-TTGGGSTHHHHHHHHHHHHTSSPPPPP---PPPPB-HHHHHHHHTTB----EEEEEEESS-HHHHTT-GGGS-----S--TTS---EEEEEEESS-B-SSEEEEEEE-TT-SSEEEEEEEHHHHHHTTS---STTEEEEEEEEETTEEEEEEETTEEEEEESS--SEEEEEEETTTTEEEEEETTTTEEEEEE--S---S-EEEEEEEEE---/-HHHHHHHHHHHTB-TTT-SB-SSEEE-TT--EEEHHHHHHHHHHHTS--B-TTT--B--S-PEE-HHHHHHHHHHHHHHHHHHHHSGGGB-TTT--B--EEETTTTEEE-TTGGGSTTTTTS-EEEHHHHHHHHHHHHHHHHHHHHHHHHHHHHHHHHHHHHHHHHHHHHHHHHHHHHHHHHHHHHHHHHHHHHHHHHHHHHHHHHHHHHHHHHHHHHHHHHHHHHHHHHHHHHHT-TTGGGSTHHHHHHHHHHHHTSS--------PPPPB-HHHHHHHHTTB----EEEEEEESS-HHHHTT-GGGS-----S--TTS---EEEEEEESS-B-SSEEEEEEE-TT-SSEEEEEEEHHHHHHTTS---STTEEEEEEEEETTEEEEEEETTEEEEEESS--SEEEEEEETTTTEEEEEETTTTEEEEEE--S---S-EEEEEEEEE---

Organism: Rattus norvegicus (NCBI:txid10116)

pLDDT: mean 79.52, std 12.27, range [31.73, 94.81]

Radius of gyration: 53.66 Å; Cα contacts (8 Å, |Δi|>4): 1397; chains: 2; bounding box: 62×181×106 Å

Solvent-accessible surface area (backbone atoms only — not comparable to full-atom values): 49362 Å² total; per-residue (Å²): 111,68,67,58,50,50,54,55,49,46,61,72,44,36,14,81,77,81,68,32,63,46,81,46,50,18,29,45,78,90,59,53,68,31,21,48,64,49,52,52,51,55,20,61,73,60,76,41,78,43,44,37,90,85,79,59,47,74,32,69,90,80,55,46,70,42,65,74,54,52,56,52,44,53,51,53,53,50,50,51,51,50,56,55,58,66,36,76,86,44,36,31,87,87,75,68,34,56,41,49,32,29,33,66,80,78,46,45,73,23,20,78,66,56,45,65,29,86,92,38,54,92,50,58,70,40,48,40,71,58,50,42,51,52,46,48,51,52,50,51,50,52,48,51,53,50,50,51,52,46,51,52,50,51,52,41,45,51,52,42,53,52,47,52,55,50,47,56,52,46,49,54,51,49,50,51,48,52,52,51,55,58,57,54,48,50,62,53,49,52,52,50,49,52,50,50,49,49,53,51,51,51,50,49,50,53,46,51,52,51,48,50,51,50,47,51,50,45,53,52,50,46,52,52,52,49,52,51,46,52,50,52,52,57,45,68,63,34,65,70,60,53,57,37,78,65,45,62,59,51,51,52,51,54,55,56,67,66,50,85,72,80,72,74,81,82,68,61,79,81,81,60,66,39,52,35,59,50,39,49,44,56,73,32,58,52,89,82,53,68,68,51,77,45,76,39,82,43,45,68,48,64,54,68,67,47,52,87,74,55,67,72,70,76,62,90,72,74,62,75,75,50,74,40,26,26,33,37,30,33,35,70,57,72,46,71,69,55,64,40,16,40,74,45,83,36,67,91,50,66,37,37,35,39,40,36,28,23,67,67,45,61,73,43,52,90,41,86,56,65,55,74,53,38,53,38,44,33,36,43,62,55,91,86,39,34,35,37,33,35,45,70,68,72,43,82,38,51,36,84,64,81,68,41,35,43,29,43,37,37,30,36,79,78,13,37,38,36,35,29,34,57,85,60,29,16,75,74,48,70,43,71,51,81,71,49,75,58,59,29,23,45,33,41,31,36,67,43,71,85,122,110,69,66,56,50,50,54,54,50,46,60,71,42,35,12,83,78,80,66,32,63,46,82,47,49,19,30,44,78,90,58,54,66,30,22,48,65,50,52,52,51,55,21,62,75,60,78,40,78,43,43,39,90,88,79,60,47,73,30,69,88,83,56,45,71,43,66,75,52,51,57,52,44,52,51,51,52,51,50,51,51,50,55,54,58,67,37,77,88,46,37,31,86,89,74,70,33,56,42,50,32,29,34,66,80,78,47,44,76,22,18,80,68,55,45,65,29,88,90,40,53,90,49,57,71,39,47,38,70,59,49,41,51,52,48,49,51,52,50,52,52,52,49,51,54,50,50,53,52,47,51,52,49,51,51,42,44,53,50,42,53,52,47,51,54,50,47,54,52,47,49,54,52,48,48,50,46,52,53,51,55,57,57,53,47,51,61,50,49,53,50,50,49,51,50,52,48,49,54,51,50,51,52,49,50,51,46,51,51,50,48,52,52,52,47,52,49,43,53,52,50,46,51,53,51,51,52,52,46,51,51,51,53,57,45,70,63,32,66,70,60,54,58,38,78,63,45,62,59,52,51,51,50,53,56,56,66,66,51,86,72,83,72,73,81,82,68,63,79,81,79,60,66,39,54,35,58,48,40,49,43,57,72,32,57,53,88,80,53,73,38,69,77,44,78,40,83,41,46,67,50,64,54,69,66,47,51,85,74,54,68,70,72,75,63,91,72,76,59,74,75,47,75,40,26,26,34,37,33,30,34,69,58,72,48,70,69,53,64,41,15,41,73,45,84,35,66,90,50,67,37,36,35,40,42,36,28,25,65,68,42,61,73,41,51,92,41,85,56,64,52,75,52,36,53,38,45,33,37,44,61,56,92,88,39,35,34,39,33,35,44,68,68,72,42,81,39,52,36,85,63,80,69,42,34,43,29,44,38,39,29,36,80,78,13,38,36,37,35,28,34,56,84,62,29,16,75,71,48,69,43,70,52,80,72,51,75,58,58,28,24,42,34,40,32,35,67,42,71,85,122

Foldseek 3Di:
DVVVVLVVLQCQQAAPQVRHGALFWFAWPVGDTHHLLSQLVVCLVVVHARADPPPRHHGDSPTDGDVVSVVSSVVSVLVVVVVVQPDQVQADPVPRAGQQKAFPVVGDTHGPVRCCDPVNVPTDIDTPSVVVVVVSVVVSVVSVVVSVVVVVVSVVVVVVVVVVVVVVVVVVVVVVVVVVVVVVVVVVVVVVVVVVVVLQVVLVVVVVVVQVVLVVVQVVLVVLLVVLVVVVVVVVVPVVCCPPPCVVVSVVSNVVSPPPRRDHDARAGDFDADQVVVVVLVVQEDDWDWDDKDKDQADPCQQLVVVVVVPDPPDDDDCVVPSFIKIKIWTPDWDQADKHKYKDFCQPFQWKKWFKFFPVQVVCSVPRRDLPGTWMWIWHDDDQWIWIFTRVPTDIHTDNDDQGMKMWMDHQVQQKIWIARPVRNGTDDMDRDPHNVGTMIIMMMGTDDDD/DVVVVLVVLQCQQAAPQVRHGALFWWAFPVGDTHHLLSQLVVCLVVVHARADPPPRHHGDNPTDGDVVSVVSSVVSVLVVVVVVQPDQVQADPVPSHTQQKAFPVVGDTHGPVVCCDPVNVPTDIDTPSVVVVVVSVVVSVVSVVVSVVVVVVSVVVVVVVVVVVVVVVVVVVVVVVVVVVVVVVVVVVVVLVVVVVVLQVVLVVVVVVVQVVLVVVQVVLVVLLVVLVVVVVVVVVPVVCCVPPCVVVSVVSNVVSPPPRRDHDARAGDFDADVVVVVVLVVQEDDWDWDDKDKDQADPCQLLVVVVVVPDPPDDDDCVPVSFIKIKIWTPDWDQADKHKYKDFCQPFQWKKWFKFFPVQVVCSVPRRDLPGTWMWIWHDDPQWIWIFTRVPTDIHTDNDDQGMKMWMDHQVQQKIWIARPVRNGTDDMDRDPHNNGTMIIMMMGTDDDD

Nearest PDB structures (foldseek):
  5zz3-assembly1_A  TM=7.550E-01  e=2.947E-10  Homo sapiens
  2fbe-assembly4_D  TM=6.353E-01  e=7.497E-11  Homo sapiens
  8jye-assembly1_D  TM=6.463E-01  e=1.977E-10  Homo sapiens
  7qrz-assembly1_A  TM=7.468E-01  e=5.102E-09  Homo sapiens
  6j0k-assembly1_B  TM=6.442E-01  e=1.455E-09  Homo sapiens

InterPro domains:
  IPR000315 B-box-type zinc finger [PF00643] (88-126)
  IPR000315 B-box-type zinc finger [PS50119] (87-128)
  IPR000315 B-box-type zinc finger [SM00336] (87-128)
  IPR001841 Zinc finger, RING-type [PS50089] (15-56)
  IPR001841 Zinc finger, RING-type [SM00184] (15-55)
  IPR001870 B30.2/SPRY domain [PS50188] (268-451)
  IPR003877 SPRY domain [PF00622] (339-446)
  IPR003879 Butyrophylin-like, SPRY domain [PR01407] (322-346)
  IPR003879 Butyrophylin-like, SPRY domain [PR01407] (352-365)
  IPR003879 Butyrophylin-like, SPRY domain [PR01407] (397-421)
  IPR003879 Butyrophylin-like, SPRY domain [PR01407] (428-446)
  IPR013083 Zinc finger, RING/FYVE/PHD-type [G3DSA:3.30.40.10] (2-79)
  IPR013320 Concanavalin A-like lectin/glucanase domain superfamily [SSF49899] (309-448)
  IPR017907 Zinc finger, RING-type, conserved site [PS00518] (30-39)
  IPR018957 Zinc finger, C3HC4 RING-type [PF00097] (15-55)
  IPR043136 B30.2/SPRY domain superfamily [G3DSA:2.60.120.920] (297-450)
  IPR050143 Tripartite motif-containing [PTHR24103] (10-446)